Protein AF-A0A166BMV8-F1 (afdb_monomer_lite)

Structure (mmCIF, N/CA/C/O backbone):
data_AF-A0A166BMV8-F1
#
_entry.id   AF-A0A166BMV8-F1
#
loop_
_atom_site.group_PDB
_atom_site.id
_atom_site.type_symbol
_atom_site.label_atom_id
_atom_site.label_alt_id
_atom_site.label_comp_id
_atom_site.label_asym_id
_atom_site.label_entity_id
_atom_site.label_seq_id
_atom_site.pdbx_PDB_ins_code
_atom_site.Cartn_x
_atom_site.Cartn_y
_atom_site.Cartn_z
_atom_site.occupancy
_atom_site.B_iso_or_equiv
_atom_site.auth_seq_id
_atom_site.auth_comp_id
_atom_site.auth_asym_id
_atom_site.auth_atom_id
_atom_site.pdbx_PDB_model_num
ATOM 1 N N . MET A 1 1 ? -10.922 -37.537 -63.230 1.00 33.59 1 MET A N 1
ATOM 2 C CA . MET A 1 1 ? -10.331 -37.965 -64.527 1.00 33.59 1 MET A CA 1
ATOM 3 C C . MET A 1 1 ? -8.833 -38.226 -64.284 1.00 33.59 1 MET A C 1
ATOM 5 O O . MET A 1 1 ? -8.334 -37.637 -63.338 1.00 33.59 1 MET A O 1
ATOM 9 N N . ARG A 1 2 ? -8.114 -39.214 -64.862 1.00 25.78 2 ARG A N 1
ATOM 10 C CA . ARG A 1 2 ? -7.858 -39.573 -66.290 1.00 25.78 2 ARG A CA 1
ATOM 11 C C . ARG A 1 2 ? -7.294 -38.384 -67.096 1.00 25.78 2 ARG A C 1
ATOM 13 O O . ARG A 1 2 ? -7.907 -37.334 -66.989 1.00 25.78 2 ARG A O 1
ATOM 20 N N . LEU A 1 3 ? -6.269 -38.433 -67.962 1.00 26.28 3 LEU A N 1
ATOM 21 C CA . LEU A 1 3 ? -5.113 -39.301 -68.355 1.00 26.28 3 LEU A CA 1
ATOM 22 C C . LEU A 1 3 ? -4.194 -38.358 -69.213 1.00 26.28 3 LEU A C 1
ATOM 24 O O . LEU A 1 3 ? -4.716 -37.343 -69.665 1.00 26.28 3 LEU A O 1
ATOM 28 N N . LEU A 1 4 ? -2.898 -38.510 -69.539 1.00 30.25 4 LEU A N 1
ATOM 29 C CA . LEU A 1 4 ? -1.806 -39.523 -69.521 1.00 30.25 4 LEU A CA 1
ATOM 30 C C . LEU A 1 4 ? -0.507 -38.844 -68.952 1.00 30.25 4 LEU A C 1
ATOM 32 O O . LEU A 1 4 ? -0.622 -37.764 -68.386 1.00 30.25 4 LEU A O 1
ATOM 36 N N . LEU A 1 5 ? 0.750 -39.267 -69.198 1.00 28.97 5 LEU A N 1
ATOM 37 C CA . LEU A 1 5 ? 1.568 -40.465 -68.860 1.00 28.97 5 LEU A CA 1
ATOM 38 C C . LEU A 1 5 ? 3.036 -40.207 -69.372 1.00 28.97 5 LEU A C 1
ATOM 40 O O . LEU A 1 5 ? 3.228 -39.391 -70.268 1.00 28.97 5 LEU A O 1
ATOM 44 N N . LEU A 1 6 ? 4.043 -40.864 -68.768 1.00 26.28 6 LEU A N 1
ATOM 45 C CA . LEU A 1 6 ? 5.533 -40.810 -68.966 1.00 26.28 6 LEU A CA 1
ATOM 46 C C . LEU A 1 6 ? 6.032 -41.568 -70.246 1.00 26.28 6 LEU A C 1
ATOM 48 O O . LEU A 1 6 ? 5.119 -42.072 -70.907 1.00 26.28 6 LEU A O 1
ATOM 52 N N . PRO A 1 7 ? 7.350 -41.730 -70.647 1.00 43.12 7 PRO A N 1
ATOM 53 C CA . PRO A 1 7 ? 8.683 -41.833 -69.933 1.00 43.12 7 PRO A CA 1
ATOM 54 C C . PRO A 1 7 ? 9.876 -40.987 -70.534 1.00 43.12 7 PRO A C 1
ATOM 56 O O . PRO A 1 7 ? 9.651 -40.303 -71.522 1.00 43.12 7 PRO A O 1
ATOM 59 N N . VAL A 1 8 ? 11.118 -40.801 -69.997 1.00 28.98 8 VAL A N 1
ATOM 60 C CA . VAL A 1 8 ? 12.217 -41.619 -69.345 1.00 28.98 8 VAL A CA 1
ATOM 61 C C . VAL A 1 8 ? 13.062 -42.447 -70.368 1.00 28.98 8 VAL A C 1
ATOM 63 O O . VAL A 1 8 ? 12.437 -43.055 -71.226 1.00 28.98 8 VAL A O 1
ATOM 66 N N . SER A 1 9 ? 14.422 -42.535 -70.420 1.00 28.95 9 SER A N 1
ATOM 67 C CA . SER A 1 9 ? 15.600 -42.268 -69.517 1.00 28.95 9 SER A CA 1
ATOM 68 C C . SER A 1 9 ? 16.889 -41.744 -70.251 1.00 28.95 9 SER A C 1
ATOM 70 O O . SER A 1 9 ? 17.015 -41.983 -71.443 1.00 28.95 9 SER A O 1
ATOM 72 N N . ILE A 1 10 ? 17.809 -40.941 -69.659 1.00 28.19 10 ILE A N 1
ATOM 73 C CA . ILE A 1 10 ? 19.121 -41.243 -68.966 1.00 28.19 10 ILE A CA 1
ATOM 74 C C . ILE A 1 10 ? 20.158 -42.146 -69.713 1.00 28.19 10 ILE A C 1
ATOM 76 O O . ILE A 1 10 ? 19.808 -43.298 -69.944 1.00 28.19 10 ILE A O 1
ATOM 80 N N . LEU A 1 11 ? 21.421 -41.685 -69.965 1.00 26.16 11 LEU A N 1
ATOM 81 C CA . LEU A 1 11 ? 22.757 -42.216 -69.484 1.00 26.16 11 LEU A CA 1
ATOM 82 C C . LEU A 1 11 ? 24.031 -41.817 -70.312 1.00 26.16 11 LEU A C 1
ATOM 84 O O . LEU A 1 11 ? 23.930 -41.582 -71.508 1.00 26.16 11 LEU A O 1
ATOM 88 N N . SER A 1 12 ? 25.226 -41.885 -69.670 1.00 27.81 12 SER A N 1
ATOM 89 C CA . SER A 1 12 ? 26.635 -41.971 -70.207 1.00 27.81 12 SER A CA 1
ATOM 90 C C . SER A 1 12 ? 27.177 -40.847 -71.136 1.00 27.81 12 SER A C 1
ATOM 92 O O . SER A 1 12 ? 26.515 -40.472 -72.088 1.00 27.81 12 SER A O 1
ATOM 94 N N . LEU A 1 13 ? 28.321 -40.167 -70.904 1.00 27.73 13 LEU A N 1
ATOM 95 C CA . LEU A 1 13 ? 29.750 -40.535 -70.658 1.00 27.73 13 LEU A CA 1
ATOM 96 C C . LEU A 1 13 ? 30.636 -40.677 -71.933 1.00 27.73 13 LEU A C 1
ATOM 98 O O . LEU A 1 13 ? 30.649 -41.729 -72.558 1.00 27.73 13 LEU A O 1
ATOM 102 N N . ILE A 1 14 ? 31.378 -39.601 -72.275 1.00 29.97 14 ILE A N 1
ATOM 103 C CA . ILE A 1 14 ? 32.872 -39.464 -72.336 1.00 29.97 14 ILE A CA 1
ATOM 104 C C . ILE A 1 14 ? 33.690 -40.750 -72.674 1.00 29.97 14 ILE A C 1
ATOM 106 O O . ILE A 1 14 ? 33.443 -41.739 -71.985 1.00 29.97 14 ILE A O 1
ATOM 110 N N . PRO A 1 15 ? 34.733 -40.769 -73.571 1.00 43.91 15 PRO A N 1
ATOM 111 C CA . PRO A 1 15 ? 35.669 -39.670 -73.946 1.00 43.91 15 PRO A CA 1
ATOM 112 C C . PRO A 1 15 ? 36.166 -39.577 -75.438 1.00 43.91 15 PRO A C 1
ATOM 114 O O . PRO A 1 15 ? 35.838 -40.402 -76.279 1.00 43.91 15 PRO A O 1
ATOM 117 N N . CYS A 1 16 ? 37.105 -38.636 -75.684 1.00 25.52 16 CYS A N 1
ATOM 118 C CA . CYS A 1 16 ? 38.337 -38.767 -76.517 1.00 25.52 16 CYS A CA 1
ATOM 119 C C . CYS A 1 16 ? 38.308 -38.871 -78.069 1.00 25.52 16 CYS A C 1
ATOM 121 O O . CYS A 1 16 ? 38.026 -39.936 -78.604 1.00 25.52 16 CYS A O 1
ATOM 123 N N . ILE A 1 17 ? 38.849 -37.858 -78.784 1.00 28.33 17 ILE A N 1
ATOM 124 C CA . ILE A 1 17 ? 40.241 -37.794 -79.342 1.00 28.33 17 ILE A CA 1
ATOM 125 C C . ILE A 1 17 ? 40.420 -36.624 -80.342 1.00 28.33 17 ILE A C 1
ATOM 127 O O . ILE A 1 17 ? 39.472 -36.194 -80.991 1.00 28.33 17 ILE A O 1
ATOM 131 N N . LEU A 1 18 ? 41.649 -36.095 -80.454 1.00 30.55 18 LEU A N 1
ATOM 132 C CA . LEU A 1 18 ? 42.029 -35.046 -81.412 1.00 30.55 18 LEU A CA 1
ATOM 133 C C . LEU A 1 18 ? 42.180 -35.576 -82.849 1.00 30.55 18 LEU A C 1
ATOM 135 O O . LEU A 1 18 ? 42.832 -36.599 -83.050 1.00 30.55 18 LEU A O 1
ATOM 139 N N . ALA A 1 19 ? 41.777 -34.778 -83.842 1.00 28.64 19 ALA A N 1
ATOM 140 C CA . ALA A 1 19 ? 42.513 -34.657 -85.105 1.00 28.64 19 ALA A CA 1
ATOM 141 C C . ALA A 1 19 ? 42.245 -33.301 -85.781 1.00 28.64 19 ALA A C 1
ATOM 143 O O . ALA A 1 19 ? 41.106 -32.888 -85.977 1.00 28.64 19 ALA A O 1
ATOM 144 N N . SER A 1 20 ? 43.328 -32.619 -86.135 1.00 32.09 20 SER A N 1
ATOM 145 C CA . SER A 1 20 ? 43.375 -31.384 -86.912 1.00 32.09 20 SER A CA 1
ATOM 146 C C . SER A 1 20 ? 43.029 -31.587 -88.393 1.00 32.09 20 SER A C 1
ATOM 148 O O . SER A 1 20 ? 43.337 -32.632 -88.962 1.00 32.09 20 SER A O 1
ATOM 150 N N . GLN A 1 21 ? 42.563 -30.521 -89.056 1.00 31.30 21 GLN A N 1
ATOM 151 C CA . GLN A 1 21 ? 43.254 -29.995 -90.244 1.00 31.30 21 GLN A CA 1
ATOM 152 C C . GLN A 1 21 ? 42.850 -28.547 -90.568 1.00 31.30 21 GLN A C 1
ATOM 154 O O . GLN A 1 21 ? 41.776 -28.084 -90.192 1.00 31.30 21 GLN A O 1
ATOM 159 N N . SER A 1 22 ? 43.775 -27.825 -91.203 1.00 32.88 22 SER A N 1
ATOM 160 C CA . SER A 1 22 ? 43.698 -26.385 -91.492 1.00 32.88 22 SER A CA 1
ATOM 161 C C . SER A 1 22 ? 42.971 -26.086 -92.813 1.00 32.88 22 SER A C 1
ATOM 163 O O . SER A 1 22 ? 42.608 -27.001 -93.553 1.00 32.88 22 SER A O 1
ATOM 165 N N . PRO A 1 23 ? 42.880 -24.800 -93.188 1.00 33.00 23 PRO A N 1
ATOM 166 C CA . PRO A 1 23 ? 43.675 -24.408 -94.358 1.00 33.00 23 PRO A CA 1
ATOM 167 C C . PRO A 1 23 ? 44.549 -23.157 -94.136 1.00 33.00 23 PRO A C 1
ATOM 169 O O . PRO A 1 23 ? 44.148 -22.196 -93.487 1.00 33.00 23 PRO A O 1
ATOM 172 N N . LEU A 1 24 ? 45.748 -23.163 -94.733 1.00 28.77 24 LEU A N 1
ATOM 173 C CA . LEU A 1 24 ? 46.443 -21.937 -95.165 1.00 28.77 24 LEU A CA 1
ATOM 174 C C . LEU A 1 24 ? 45.753 -21.455 -96.469 1.00 28.77 24 LEU A C 1
ATOM 176 O O . LEU A 1 24 ? 45.050 -22.241 -97.096 1.00 28.77 24 LEU A O 1
ATOM 180 N N . THR A 1 25 ? 45.853 -20.222 -96.967 1.00 29.48 25 THR A N 1
ATOM 181 C CA . THR A 1 25 ? 46.980 -19.267 -97.084 1.00 29.48 25 THR A CA 1
ATOM 182 C C . THR A 1 25 ? 46.444 -17.812 -97.046 1.00 29.48 25 THR A C 1
ATOM 184 O O . THR A 1 25 ? 45.235 -17.628 -97.082 1.00 29.48 25 THR A O 1
ATOM 187 N N . SER A 1 26 ? 47.222 -16.722 -97.007 1.00 29.50 26 SER A N 1
ATOM 188 C CA . SER A 1 26 ? 48.621 -16.504 -97.426 1.00 29.50 26 SER A CA 1
ATOM 189 C C . SER A 1 26 ? 49.294 -15.336 -96.692 1.00 29.50 26 SER A C 1
ATOM 191 O O . SER A 1 26 ? 48.673 -14.292 -96.510 1.00 29.50 26 SER A O 1
ATOM 193 N N . ASN A 1 27 ? 50.596 -15.451 -96.411 1.00 31.47 27 ASN A N 1
ATOM 194 C CA . ASN A 1 27 ? 51.418 -14.304 -96.013 1.00 31.47 27 ASN A CA 1
ATOM 195 C C . ASN A 1 27 ? 51.733 -13.403 -97.218 1.00 31.47 27 ASN A C 1
ATOM 197 O O . ASN A 1 27 ? 52.262 -13.884 -98.220 1.00 31.47 27 ASN A O 1
ATOM 201 N N . ALA A 1 28 ? 51.536 -12.095 -97.061 1.00 29.58 28 ALA A N 1
ATOM 202 C CA . ALA A 1 28 ? 52.223 -11.061 -97.830 1.00 29.58 28 ALA A CA 1
ATOM 203 C C . ALA A 1 28 ? 52.937 -10.155 -96.820 1.00 29.58 28 ALA A C 1
ATOM 205 O O . ALA A 1 28 ? 52.291 -9.538 -95.977 1.00 29.58 28 ALA A O 1
ATOM 206 N N . ASN A 1 29 ? 54.270 -10.154 -96.839 1.00 33.47 29 ASN A N 1
ATOM 207 C CA . ASN A 1 29 ? 55.084 -9.553 -95.784 1.00 33.47 29 ASN A CA 1
ATOM 208 C C . ASN A 1 29 ? 55.694 -8.218 -96.240 1.00 33.47 29 ASN A C 1
ATOM 210 O O . ASN A 1 29 ? 56.023 -8.069 -97.412 1.00 33.47 29 ASN A O 1
ATOM 214 N N . ALA A 1 30 ? 55.919 -7.320 -95.279 1.00 32.22 30 ALA A N 1
ATOM 215 C CA . ALA A 1 30 ? 56.697 -6.081 -95.389 1.00 32.22 30 ALA A CA 1
ATOM 216 C C . ALA A 1 30 ? 56.261 -5.023 -96.433 1.00 32.22 30 ALA A C 1
ATOM 218 O O . ALA A 1 30 ? 56.589 -5.085 -97.614 1.00 32.22 30 ALA A O 1
ATOM 219 N N . ASN A 1 31 ? 55.746 -3.903 -95.923 1.00 29.56 31 ASN A N 1
ATOM 220 C CA . ASN A 1 31 ? 56.514 -2.656 -95.990 1.00 29.56 31 ASN A CA 1
ATOM 221 C C . ASN A 1 31 ? 56.218 -1.789 -94.760 1.00 29.56 31 ASN A C 1
ATOM 223 O O . ASN A 1 31 ? 55.105 -1.798 -94.240 1.00 29.56 31 ASN A O 1
ATOM 227 N N . ALA A 1 32 ? 57.233 -1.092 -94.251 1.00 32.38 32 ALA A N 1
ATOM 228 C CA . ALA A 1 32 ? 57.139 -0.398 -92.971 1.00 32.38 32 ALA A CA 1
ATOM 229 C C . ALA A 1 32 ? 56.536 1.006 -93.111 1.00 32.38 32 ALA A C 1
ATOM 231 O O . ALA A 1 32 ? 57.029 1.817 -93.892 1.00 32.38 32 ALA A O 1
ATOM 232 N N . HIS A 1 33 ? 55.554 1.316 -92.265 1.00 31.53 33 HIS A N 1
ATOM 233 C CA . HIS A 1 33 ? 55.336 2.649 -91.699 1.00 31.53 33 HIS A CA 1
ATOM 234 C C . HIS A 1 33 ? 55.099 2.456 -90.199 1.00 31.53 33 HIS A C 1
ATOM 236 O O . HIS A 1 33 ? 54.015 2.064 -89.776 1.00 31.53 33 HIS A O 1
ATOM 242 N N . SER A 1 34 ? 56.134 2.681 -89.391 1.00 42.94 34 SER A N 1
ATOM 243 C CA . SER A 1 34 ? 56.060 2.588 -87.932 1.00 42.94 34 SER A CA 1
ATOM 244 C C . SER A 1 34 ? 55.366 3.825 -87.359 1.00 42.94 34 SER A C 1
ATOM 246 O O . SER A 1 34 ? 56.018 4.723 -86.824 1.00 42.94 34 SER A O 1
ATOM 248 N N . GLN A 1 35 ? 54.043 3.892 -87.506 1.00 42.56 35 GLN A N 1
ATOM 249 C CA . GLN A 1 35 ? 53.227 4.838 -86.754 1.00 42.56 35 GLN A CA 1
ATOM 250 C C . GLN A 1 35 ? 53.188 4.383 -85.295 1.00 42.56 35 GLN A C 1
ATOM 252 O O . GLN A 1 35 ? 52.690 3.307 -84.972 1.00 42.56 35 GLN A O 1
ATOM 257 N N . SER A 1 36 ? 53.772 5.197 -84.423 1.00 53.53 36 SER A N 1
ATOM 258 C CA . SER A 1 36 ? 53.782 4.999 -82.980 1.00 53.53 36 SER A CA 1
ATOM 259 C C . SER A 1 36 ? 52.387 5.302 -82.423 1.00 53.53 36 SER A C 1
ATOM 261 O O . SER A 1 36 ? 52.094 6.455 -82.108 1.00 53.53 36 SER A O 1
ATOM 263 N N . THR A 1 37 ? 51.521 4.289 -82.357 1.00 70.81 37 THR A N 1
ATOM 264 C CA . THR A 1 37 ? 50.141 4.422 -81.868 1.00 70.81 37 THR A CA 1
ATOM 265 C C . THR A 1 37 ? 50.124 4.968 -80.444 1.00 70.81 37 THR A C 1
ATOM 267 O O . THR A 1 37 ? 50.720 4.385 -79.537 1.00 70.81 37 THR A O 1
ATOM 270 N N . THR A 1 38 ? 49.450 6.097 -80.239 1.00 83.19 38 THR A N 1
ATOM 271 C CA . THR A 1 38 ? 49.229 6.652 -78.901 1.00 83.19 38 THR A CA 1
ATOM 272 C C . THR A 1 38 ? 48.099 5.911 -78.186 1.00 83.19 38 THR A C 1
ATOM 274 O O . THR A 1 38 ? 47.319 5.189 -78.810 1.00 83.19 38 THR A O 1
ATOM 277 N N . LEU A 1 39 ? 47.961 6.139 -76.879 1.00 83.50 39 LEU A N 1
ATOM 278 C CA . LEU A 1 39 ? 46.816 5.681 -76.084 1.00 83.50 39 LEU A CA 1
ATOM 279 C C . LEU A 1 39 ? 45.464 6.019 -76.740 1.00 83.50 39 LEU A C 1
ATOM 281 O O . LEU A 1 39 ? 44.559 5.190 -76.745 1.00 83.50 39 LEU A O 1
ATOM 285 N N . VAL A 1 40 ? 45.321 7.215 -77.321 1.00 84.19 40 VAL A N 1
ATOM 286 C CA . VAL A 1 40 ? 44.057 7.654 -77.939 1.00 84.19 40 VAL A CA 1
ATOM 287 C C . VAL A 1 40 ? 43.830 6.981 -79.296 1.00 84.19 40 VAL A C 1
ATOM 289 O O . VAL A 1 40 ? 42.694 6.613 -79.595 1.00 84.19 40 VAL A O 1
ATOM 292 N N . ASP A 1 41 ? 44.884 6.737 -80.080 1.00 83.56 41 ASP A N 1
ATOM 293 C CA . ASP A 1 41 ? 44.785 5.965 -81.330 1.00 83.56 41 ASP A CA 1
ATOM 294 C C . ASP A 1 41 ? 44.411 4.502 -81.043 1.00 83.56 41 ASP A C 1
ATOM 296 O O . ASP A 1 41 ? 43.558 3.931 -81.718 1.00 83.56 41 ASP A O 1
ATOM 300 N N . ALA A 1 42 ? 45.013 3.912 -80.004 1.00 83.94 42 ALA A N 1
ATOM 301 C CA . ALA A 1 42 ? 44.770 2.536 -79.582 1.00 83.94 42 ALA A CA 1
ATOM 302 C C . ALA A 1 42 ? 43.341 2.324 -79.053 1.00 83.94 42 ALA A C 1
ATOM 304 O O . ALA A 1 42 ? 42.709 1.335 -79.414 1.00 83.94 42 ALA A O 1
ATOM 305 N N . LEU A 1 43 ? 42.799 3.267 -78.267 1.00 85.81 43 LEU A N 1
ATOM 306 C CA . LEU A 1 43 ? 41.378 3.258 -77.892 1.00 85.81 43 LEU A CA 1
ATOM 307 C C . LEU A 1 43 ? 40.472 3.406 -79.124 1.00 85.81 43 LEU A C 1
ATOM 309 O O . LEU A 1 43 ? 39.474 2.705 -79.235 1.00 85.81 43 LEU A O 1
ATOM 313 N N . SER A 1 44 ? 40.816 4.304 -80.054 1.00 84.94 44 SER A N 1
ATOM 314 C CA . SER A 1 44 ? 39.989 4.604 -81.238 1.00 84.94 44 SER A CA 1
ATOM 315 C C . SER A 1 44 ? 39.979 3.487 -82.290 1.00 84.94 44 SER A C 1
ATOM 317 O O . SER A 1 44 ? 39.117 3.486 -83.167 1.00 84.94 44 SER A O 1
ATOM 319 N N . ALA A 1 45 ? 40.925 2.548 -82.218 1.00 85.38 45 ALA A N 1
ATOM 320 C CA . ALA A 1 45 ? 41.006 1.382 -83.095 1.00 85.38 45 ALA A CA 1
ATOM 321 C C . ALA A 1 45 ? 40.134 0.194 -82.636 1.00 85.38 45 ALA A C 1
ATOM 323 O O . ALA A 1 45 ? 39.923 -0.736 -83.415 1.00 85.38 45 ALA A O 1
ATOM 324 N N . ASP A 1 46 ? 39.637 0.209 -81.395 1.00 85.56 46 ASP A N 1
ATOM 325 C CA . ASP A 1 46 ? 38.870 -0.880 -80.782 1.00 85.56 46 ASP A CA 1
ATOM 326 C C . ASP A 1 46 ? 37.413 -0.426 -80.531 1.00 85.56 46 ASP A C 1
ATOM 328 O O . ASP A 1 46 ? 37.185 0.557 -79.818 1.00 85.56 46 ASP A O 1
ATOM 332 N N . PRO A 1 47 ? 36.400 -1.104 -81.111 1.00 86.38 47 PRO A N 1
ATOM 333 C CA . PRO A 1 47 ? 35.005 -0.675 -81.006 1.00 86.38 47 PRO A CA 1
ATOM 334 C C . PRO A 1 47 ? 34.458 -0.711 -79.572 1.00 86.38 47 PRO A C 1
ATOM 336 O O . PRO A 1 47 ? 33.487 -0.011 -79.282 1.00 86.38 47 PRO A O 1
ATOM 339 N N . ASP A 1 48 ? 35.075 -1.465 -78.657 1.00 86.31 48 ASP A N 1
ATOM 340 C CA . ASP A 1 48 ? 34.553 -1.653 -77.301 1.00 86.31 48 ASP A CA 1
ATOM 341 C C . ASP A 1 48 ? 34.858 -0.478 -76.352 1.00 86.31 48 ASP A C 1
ATOM 343 O O . ASP A 1 48 ? 34.474 -0.537 -75.185 1.00 86.31 48 ASP A O 1
ATOM 347 N N . TYR A 1 49 ? 35.510 0.595 -76.825 1.00 89.00 49 TYR A N 1
ATOM 348 C CA . TYR A 1 49 ? 35.784 1.812 -76.040 1.00 89.00 49 TYR A CA 1
ATOM 349 C C . TYR A 1 49 ? 35.076 3.077 -76.557 1.00 89.00 49 TYR A C 1
ATOM 351 O O . TYR A 1 49 ? 35.346 4.177 -76.069 1.00 89.00 49 TYR A O 1
ATOM 359 N N . THR A 1 50 ? 34.148 2.972 -77.514 1.00 88.38 50 THR A N 1
ATOM 360 C CA . THR A 1 50 ? 33.450 4.140 -78.093 1.00 88.38 50 THR A CA 1
ATOM 361 C C . THR A 1 50 ? 32.763 5.032 -77.052 1.00 88.38 50 THR A C 1
ATOM 363 O O . THR A 1 50 ? 32.811 6.258 -77.168 1.00 88.38 50 THR A O 1
ATOM 366 N N . SER A 1 51 ? 32.166 4.446 -76.009 1.00 86.38 51 SER A N 1
ATOM 367 C CA . SER A 1 51 ? 31.524 5.201 -74.922 1.00 86.38 51 SER A CA 1
ATOM 368 C C . SER A 1 51 ? 32.549 5.902 -74.024 1.00 86.38 51 SER A C 1
ATOM 370 O O . SER A 1 51 ? 32.348 7.054 -73.640 1.00 86.38 51 SER A O 1
ATOM 372 N N . LEU A 1 52 ? 33.688 5.255 -73.751 1.00 88.00 52 LEU A N 1
ATOM 373 C CA . LEU A 1 52 ? 34.795 5.848 -72.997 1.00 88.00 52 LEU A CA 1
ATOM 374 C C . LEU A 1 52 ? 35.414 7.038 -73.748 1.00 88.00 52 LEU A C 1
ATOM 376 O O . LEU A 1 52 ? 35.713 8.064 -73.141 1.00 88.00 52 LEU A O 1
ATOM 380 N N . ILE A 1 53 ? 35.548 6.946 -75.075 1.00 88.06 53 ILE A N 1
ATOM 381 C CA . ILE A 1 53 ? 36.059 8.041 -75.913 1.00 88.06 53 ILE A CA 1
ATOM 382 C C . ILE A 1 53 ? 35.130 9.263 -75.852 1.00 88.06 53 ILE A C 1
ATOM 384 O O . ILE A 1 53 ? 35.627 10.376 -75.665 1.00 88.06 53 ILE A O 1
ATOM 388 N N . LYS A 1 54 ? 33.800 9.083 -75.926 1.00 86.06 54 LYS A N 1
ATOM 389 C CA . LYS A 1 54 ? 32.834 10.186 -75.732 1.00 86.06 54 LYS A CA 1
ATOM 390 C C . LYS A 1 54 ? 33.015 10.876 -74.373 1.00 86.06 54 LYS A C 1
ATOM 392 O O . LYS A 1 54 ? 33.040 12.105 -74.300 1.00 86.06 54 LYS A O 1
ATOM 397 N N . LEU A 1 55 ? 33.202 10.104 -73.302 1.00 86.56 55 LEU A N 1
ATOM 398 C CA . LEU A 1 55 ? 33.413 10.635 -71.951 1.00 86.56 55 LEU A CA 1
ATOM 399 C C . LEU A 1 55 ? 34.758 11.373 -71.814 1.00 86.56 55 LEU A C 1
ATOM 401 O O . LEU A 1 55 ? 34.799 12.475 -71.270 1.00 86.56 55 LEU A O 1
ATOM 405 N N . LEU A 1 56 ? 35.845 10.838 -72.383 1.00 86.12 56 LEU A N 1
ATOM 406 C CA . LEU A 1 56 ? 37.163 11.491 -72.425 1.00 86.12 56 LEU A CA 1
ATOM 407 C C . LEU A 1 56 ? 37.158 12.789 -73.254 1.00 86.12 56 LEU A C 1
ATOM 409 O O . LEU A 1 56 ? 37.858 13.745 -72.904 1.00 86.12 56 LEU A O 1
ATOM 413 N N . GLN A 1 57 ? 36.357 12.851 -74.325 1.00 84.19 57 GLN A N 1
ATOM 414 C CA . GLN A 1 57 ? 36.090 14.083 -75.076 1.00 84.19 57 GLN A CA 1
ATOM 415 C C . GLN A 1 57 ? 35.334 15.099 -74.207 1.00 84.19 57 GLN A C 1
ATOM 417 O O . GLN A 1 57 ? 35.781 16.241 -74.078 1.00 84.19 57 GLN A O 1
ATOM 422 N N . ARG A 1 58 ? 34.239 14.681 -73.553 1.00 81.88 58 ARG A N 1
ATOM 423 C CA . ARG A 1 58 ? 33.406 15.541 -72.693 1.00 81.88 58 ARG A CA 1
ATOM 424 C C . ARG A 1 58 ? 34.184 16.117 -71.505 1.00 81.88 58 ARG A C 1
ATOM 426 O O . ARG A 1 58 ? 34.112 17.318 -71.256 1.00 81.88 58 ARG A O 1
ATOM 433 N N . ALA A 1 59 ? 34.986 15.291 -70.833 1.00 78.38 59 ALA A N 1
ATOM 434 C CA . ALA A 1 59 ? 35.862 15.688 -69.729 1.00 78.38 59 ALA A CA 1
ATOM 435 C C . ALA A 1 59 ? 37.110 16.485 -70.170 1.00 78.38 59 ALA A C 1
ATOM 437 O O . ALA A 1 59 ? 37.860 16.956 -69.314 1.00 78.38 59 ALA A O 1
ATOM 438 N N . ARG A 1 60 ? 37.335 16.651 -71.487 1.00 80.44 60 ARG A N 1
ATOM 439 C CA . ARG A 1 60 ? 38.497 17.318 -72.113 1.00 80.44 60 ARG A CA 1
ATOM 440 C C . ARG A 1 60 ? 39.860 16.694 -71.754 1.00 80.44 60 ARG A C 1
ATOM 442 O O . ARG A 1 60 ? 40.857 17.407 -71.665 1.00 80.44 60 ARG A O 1
ATOM 449 N N . LEU A 1 61 ? 39.919 15.367 -71.597 1.00 81.56 61 LEU A N 1
ATOM 450 C CA . LEU A 1 61 ? 41.119 14.625 -71.167 1.00 81.56 61 LEU A CA 1
ATOM 451 C C . LEU A 1 61 ? 42.031 14.122 -72.301 1.00 81.56 61 LEU A C 1
ATOM 453 O O . LEU A 1 61 ? 43.178 13.760 -72.043 1.00 81.56 61 LEU A O 1
ATOM 457 N N . ILE A 1 62 ? 41.586 14.135 -73.562 1.00 81.50 62 ILE A N 1
ATOM 458 C CA . ILE A 1 62 ? 42.427 13.739 -74.715 1.00 81.50 62 ILE A CA 1
ATOM 459 C C . ILE A 1 62 ? 43.768 14.514 -74.783 1.00 81.50 62 ILE A C 1
ATOM 461 O O . ILE A 1 62 ? 44.808 13.875 -74.967 1.00 81.50 62 ILE A O 1
ATOM 465 N N . PRO A 1 63 ? 43.818 15.849 -74.569 1.00 79.06 63 PRO A N 1
ATOM 466 C CA . PRO A 1 63 ? 45.081 16.589 -74.495 1.00 79.06 63 PRO A CA 1
ATOM 467 C C . PRO A 1 63 ? 45.988 16.182 -73.326 1.00 79.06 63 PRO A C 1
ATOM 469 O O . PRO A 1 63 ? 47.190 16.428 -73.400 1.00 79.06 63 PRO A O 1
ATOM 472 N N . THR A 1 64 ? 45.442 15.584 -72.261 1.00 76.31 64 THR A N 1
ATOM 473 C CA . THR A 1 64 ? 46.215 15.022 -71.144 1.00 76.31 64 THR A CA 1
ATOM 474 C C . THR A 1 64 ? 46.856 13.712 -71.562 1.00 76.31 64 THR A C 1
ATOM 476 O O . THR A 1 64 ? 48.074 13.592 -71.491 1.00 76.31 64 THR A O 1
ATOM 479 N N . LEU A 1 65 ? 46.056 12.762 -72.062 1.00 81.12 65 LEU A N 1
ATOM 480 C CA . LEU A 1 65 ? 46.528 11.437 -72.474 1.00 81.12 65 LEU A CA 1
ATOM 481 C C . LEU A 1 65 ? 47.682 11.546 -73.477 1.00 81.12 65 LEU A C 1
ATOM 483 O O . LEU A 1 65 ? 48.711 10.909 -73.290 1.00 81.12 65 LEU A O 1
ATOM 487 N N . ASN A 1 66 ? 47.573 12.444 -74.460 1.00 82.12 66 ASN A N 1
ATOM 488 C CA . ASN A 1 66 ? 48.609 12.667 -75.477 1.00 82.12 66 ASN A CA 1
ATOM 489 C C . ASN A 1 66 ? 49.849 13.446 -74.978 1.00 82.12 66 ASN A C 1
ATOM 491 O O . ASN A 1 66 ? 50.778 13.668 -75.752 1.00 82.12 66 ASN A O 1
ATOM 495 N N . ARG A 1 67 ? 49.875 13.889 -73.712 1.00 78.81 67 ARG A N 1
ATOM 496 C CA . ARG A 1 67 ? 51.022 14.557 -73.060 1.00 78.81 67 ARG A CA 1
ATOM 497 C C . ARG A 1 67 ? 51.666 13.728 -71.947 1.00 78.81 67 ARG A C 1
ATOM 499 O O . ARG A 1 67 ? 52.775 14.059 -71.531 1.00 78.81 67 ARG A O 1
ATOM 506 N N . LEU A 1 68 ? 50.989 12.697 -71.440 1.00 78.38 68 LEU A N 1
ATOM 507 C CA . LEU A 1 68 ? 51.551 11.787 -70.444 1.00 78.38 68 LEU A CA 1
ATOM 508 C C . LEU A 1 68 ? 52.549 10.843 -71.126 1.00 78.38 68 LEU A C 1
ATOM 510 O O . LEU A 1 68 ? 52.172 10.048 -71.984 1.00 78.38 68 LEU A O 1
ATOM 514 N N . ASN A 1 69 ? 53.820 10.923 -70.728 1.00 76.62 69 ASN A N 1
ATOM 515 C CA . ASN A 1 69 ? 54.884 10.056 -71.232 1.00 76.62 69 ASN A CA 1
ATOM 516 C C . ASN A 1 69 ? 54.993 8.796 -70.366 1.00 76.62 69 ASN A C 1
ATOM 518 O O . ASN A 1 69 ? 55.699 8.795 -69.362 1.00 76.62 69 ASN A O 1
ATOM 522 N N . GLY A 1 70 ? 54.310 7.727 -70.778 1.00 78.75 70 GLY A N 1
ATOM 523 C CA . GLY A 1 70 ? 54.337 6.434 -70.098 1.00 78.75 70 GLY A CA 1
ATOM 524 C C . GLY A 1 70 ? 53.332 6.355 -68.953 1.00 78.75 70 GLY A C 1
ATOM 525 O O . GLY A 1 70 ? 53.727 6.176 -67.812 1.00 78.75 70 GLY A O 1
ATOM 526 N N . SER A 1 71 ? 52.038 6.480 -69.250 1.00 86.25 71 SER A N 1
ATOM 527 C CA . SER A 1 71 ? 50.951 6.304 -68.267 1.00 86.25 71 SER A CA 1
ATOM 528 C C . SER A 1 71 ? 50.325 4.902 -68.324 1.00 86.25 71 SER A C 1
ATOM 530 O O . SER A 1 71 ? 50.539 4.166 -69.284 1.00 86.25 71 SER A O 1
ATOM 532 N N . THR A 1 72 ? 49.542 4.519 -67.313 1.00 88.88 72 THR A N 1
ATOM 533 C CA . THR A 1 72 ? 48.677 3.323 -67.367 1.00 88.88 72 THR A CA 1
ATOM 534 C C . THR A 1 72 ? 47.218 3.761 -67.321 1.00 88.88 72 THR A C 1
ATOM 536 O O . THR A 1 72 ? 46.854 4.538 -66.441 1.00 88.88 72 THR A O 1
ATOM 539 N N . LEU A 1 73 ? 46.387 3.258 -68.235 1.00 89.31 73 LEU A N 1
ATOM 540 C CA . LEU A 1 73 ? 44.941 3.476 -68.263 1.00 89.31 73 LEU A CA 1
ATOM 541 C C . LEU A 1 73 ? 44.197 2.152 -68.059 1.00 89.31 73 LEU A C 1
ATOM 543 O O . LEU A 1 73 ? 44.327 1.224 -68.860 1.00 89.31 73 LEU A O 1
ATOM 547 N N . PHE A 1 74 ? 43.358 2.104 -67.028 1.00 90.31 74 PHE A N 1
ATOM 548 C CA . PHE A 1 74 ? 42.341 1.073 -66.858 1.00 90.31 74 PHE A CA 1
ATOM 549 C C . PHE A 1 74 ? 41.076 1.518 -67.607 1.00 90.31 74 PHE A C 1
ATOM 551 O O . PHE A 1 74 ? 40.323 2.361 -67.131 1.00 90.31 74 PHE A O 1
ATOM 558 N N . ALA A 1 75 ? 40.876 1.018 -68.825 1.00 90.06 75 ALA A N 1
ATOM 559 C CA . ALA A 1 75 ? 39.817 1.451 -69.732 1.00 90.06 75 ALA A CA 1
ATOM 560 C C . ALA A 1 75 ? 38.551 0.587 -69.557 1.00 90.06 75 ALA A C 1
ATOM 562 O O . ALA A 1 75 ? 38.577 -0.583 -69.948 1.00 90.06 75 ALA A O 1
ATOM 563 N N . PRO A 1 76 ? 37.439 1.099 -68.995 1.00 91.12 76 PRO A N 1
ATOM 564 C CA . PRO A 1 76 ? 36.192 0.342 -68.947 1.00 91.12 76 PRO A CA 1
ATOM 565 C C . PRO A 1 76 ? 35.604 0.176 -70.351 1.00 91.12 76 PRO A C 1
ATOM 567 O O . PRO A 1 76 ? 35.552 1.122 -71.141 1.00 91.12 76 PRO A O 1
ATOM 570 N N . THR A 1 77 ? 35.168 -1.044 -70.661 1.00 90.81 77 THR A N 1
ATOM 571 C CA . THR A 1 77 ? 34.513 -1.370 -71.936 1.00 90.81 77 THR A CA 1
ATOM 572 C C . THR A 1 77 ? 33.099 -0.781 -72.022 1.00 90.81 77 THR A C 1
ATOM 574 O O . THR A 1 77 ? 32.494 -0.403 -71.017 1.00 90.81 77 THR A O 1
ATOM 577 N N . ASN A 1 78 ? 32.521 -0.744 -73.223 1.00 89.69 78 ASN A N 1
ATOM 578 C CA . ASN A 1 78 ? 31.135 -0.326 -73.446 1.00 89.69 78 ASN A CA 1
ATOM 579 C C . ASN A 1 78 ? 30.145 -1.093 -72.540 1.00 89.69 78 ASN A C 1
ATOM 581 O O . ASN A 1 78 ? 29.262 -0.472 -71.949 1.00 89.69 78 ASN A O 1
ATOM 585 N N . ASP A 1 79 ? 30.330 -2.408 -72.366 1.00 88.19 79 ASP A N 1
ATOM 586 C CA . ASP A 1 79 ? 29.496 -3.259 -71.500 1.00 88.19 79 ASP A CA 1
ATOM 587 C C . ASP A 1 79 ? 29.676 -2.965 -70.002 1.00 88.19 79 ASP A C 1
ATOM 589 O O . ASP A 1 79 ? 28.723 -3.081 -69.229 1.00 88.19 79 ASP A O 1
ATOM 593 N N . ALA A 1 80 ? 30.888 -2.585 -69.581 1.00 85.62 80 ALA A N 1
ATOM 594 C CA . ALA A 1 80 ? 31.167 -2.123 -68.223 1.00 85.62 80 ALA A CA 1
ATOM 595 C C . ALA A 1 80 ? 30.432 -0.803 -67.935 1.00 85.62 80 ALA A C 1
ATOM 597 O O . ALA A 1 80 ? 29.704 -0.692 -66.951 1.00 85.62 80 ALA A O 1
ATOM 598 N N . ILE A 1 81 ? 30.548 0.169 -68.845 1.00 86.88 81 ILE A N 1
ATOM 599 C CA . ILE A 1 81 ? 29.876 1.473 -68.744 1.00 86.88 81 ILE A CA 1
ATOM 600 C C . ILE A 1 81 ? 28.348 1.302 -68.744 1.00 86.88 81 ILE A C 1
ATOM 602 O O . ILE A 1 81 ? 27.659 1.914 -67.929 1.00 86.88 81 ILE A O 1
ATOM 606 N N . ALA A 1 82 ? 27.811 0.431 -69.605 1.00 84.88 82 ALA A N 1
ATOM 607 C CA . ALA A 1 82 ? 26.380 0.137 -69.659 1.00 84.88 82 ALA A CA 1
ATOM 608 C C . ALA A 1 82 ? 25.858 -0.496 -68.356 1.00 84.88 82 ALA A C 1
ATOM 610 O O . ALA A 1 82 ? 24.796 -0.101 -67.872 1.00 84.88 82 ALA A O 1
ATOM 611 N N . ARG A 1 83 ? 26.607 -1.430 -67.747 1.00 84.69 83 ARG A N 1
ATOM 612 C CA . ARG A 1 83 ? 26.258 -2.005 -66.435 1.00 84.69 83 ARG A CA 1
ATOM 613 C C . ARG A 1 83 ? 26.326 -0.982 -65.308 1.00 84.69 83 ARG A C 1
ATOM 615 O O . ARG A 1 83 ? 25.386 -0.915 -64.521 1.00 84.69 83 ARG A O 1
ATOM 622 N N . HIS A 1 84 ? 27.372 -0.161 -65.259 1.00 83.06 84 HIS A N 1
ATOM 623 C CA . HIS A 1 84 ? 27.507 0.890 -64.250 1.00 83.06 84 HIS A CA 1
ATOM 624 C C . HIS A 1 84 ? 26.341 1.898 -64.309 1.00 83.06 84 HIS A C 1
ATOM 626 O O . HIS A 1 84 ? 25.764 2.248 -63.280 1.00 83.06 84 HIS A O 1
ATOM 632 N N . ILE A 1 85 ? 25.934 2.306 -65.517 1.00 82.81 85 ILE A N 1
ATOM 633 C CA . ILE A 1 85 ? 24.768 3.178 -65.737 1.00 82.81 85 ILE A CA 1
ATOM 634 C C . ILE A 1 85 ? 23.455 2.491 -65.330 1.00 82.81 85 ILE A C 1
ATOM 636 O O . ILE A 1 85 ? 22.602 3.125 -64.717 1.00 82.81 85 ILE A O 1
ATOM 640 N N . ALA A 1 86 ? 23.287 1.199 -65.627 1.00 78.56 86 ALA A N 1
ATOM 641 C CA . ALA A 1 86 ? 22.087 0.450 -65.246 1.00 78.56 86 ALA A CA 1
ATOM 642 C C . ALA A 1 86 ? 21.981 0.189 -63.729 1.00 78.56 86 ALA A C 1
ATOM 644 O O . ALA A 1 86 ? 20.872 0.059 -63.211 1.00 78.56 86 ALA A O 1
ATOM 645 N N . ALA A 1 87 ? 23.111 0.111 -63.018 1.00 75.00 87 ALA A N 1
ATOM 646 C CA . ALA A 1 87 ? 23.158 -0.047 -61.565 1.00 75.00 87 ALA A CA 1
ATOM 647 C C . ALA A 1 87 ? 22.904 1.275 -60.814 1.00 75.00 87 ALA A C 1
ATOM 649 O O . ALA A 1 87 ? 22.220 1.285 -59.790 1.00 75.00 87 ALA A O 1
ATOM 650 N N . THR A 1 88 ? 23.425 2.389 -61.334 1.00 68.25 88 THR A N 1
ATOM 651 C CA . THR A 1 88 ? 23.389 3.708 -60.684 1.00 68.25 88 THR A CA 1
ATOM 652 C C . THR A 1 88 ? 22.409 4.629 -61.416 1.00 68.25 88 THR A C 1
ATOM 654 O O . THR A 1 88 ? 22.785 5.352 -62.339 1.00 68.25 88 THR A O 1
ATOM 657 N N . SER A 1 89 ? 21.145 4.636 -60.978 1.00 53.75 89 SER A N 1
ATOM 658 C CA . SER A 1 89 ? 20.015 5.289 -61.670 1.00 53.75 89 SER A CA 1
ATOM 659 C C . SER A 1 89 ? 20.178 6.785 -61.981 1.00 53.75 89 SER A C 1
ATOM 661 O O . SER A 1 89 ? 19.557 7.264 -62.925 1.00 53.75 89 SER A O 1
ATOM 663 N N . ASN A 1 90 ? 21.030 7.502 -61.239 1.00 57.00 90 ASN A N 1
ATOM 664 C CA . ASN A 1 90 ? 21.398 8.905 -61.470 1.00 57.00 90 ASN A CA 1
ATOM 665 C C . ASN A 1 90 ? 22.924 9.079 -61.674 1.00 57.00 90 ASN A C 1
ATOM 667 O O . ASN A 1 90 ? 23.528 9.994 -61.121 1.00 57.00 90 ASN A O 1
ATOM 671 N N . SER A 1 91 ? 23.584 8.187 -62.424 1.00 66.75 91 SER A N 1
ATOM 672 C CA . SER A 1 91 ? 25.035 8.284 -62.670 1.00 66.75 91 SER A CA 1
ATOM 673 C C . SER A 1 91 ? 25.435 9.534 -63.472 1.00 66.75 91 SER A C 1
ATOM 675 O O . SER A 1 91 ? 24.845 9.848 -64.511 1.00 66.75 91 SER A O 1
ATOM 677 N N . ILE A 1 92 ? 26.540 10.168 -63.063 1.00 77.50 92 ILE A N 1
ATOM 678 C CA . ILE A 1 92 ? 27.254 11.221 -63.810 1.00 77.50 92 ILE A CA 1
ATOM 679 C C . ILE A 1 92 ? 27.574 10.763 -65.247 1.00 77.50 92 ILE A C 1
ATOM 681 O O . ILE A 1 92 ? 27.484 11.551 -66.191 1.00 77.50 92 ILE A O 1
ATOM 685 N N . TRP A 1 93 ? 27.870 9.473 -65.439 1.00 81.00 93 TRP A N 1
ATOM 686 C CA . TRP A 1 93 ? 28.206 8.880 -66.736 1.00 81.00 93 TRP A CA 1
ATOM 687 C C . TRP A 1 93 ? 26.986 8.857 -67.668 1.00 81.00 93 TRP A C 1
ATOM 689 O O . TRP A 1 93 ? 27.122 9.096 -68.867 1.00 81.00 93 TRP A O 1
ATOM 699 N N . HIS A 1 94 ? 25.781 8.664 -67.119 1.00 80.69 94 HIS A N 1
ATOM 700 C CA . HIS A 1 94 ? 24.527 8.786 -67.866 1.00 80.69 94 HIS A CA 1
ATOM 701 C C . HIS A 1 94 ? 24.239 10.250 -68.231 1.00 80.69 94 HIS A C 1
ATOM 703 O O . HIS A 1 94 ? 23.990 10.557 -69.397 1.00 80.69 94 HIS A O 1
ATOM 709 N N . ALA A 1 95 ? 24.359 11.177 -67.273 1.00 74.81 95 ALA A N 1
ATOM 710 C CA . ALA A 1 95 ? 24.160 12.612 -67.512 1.00 74.81 95 ALA A CA 1
ATOM 711 C C . ALA A 1 95 ? 25.136 13.198 -68.557 1.00 74.81 95 ALA A C 1
ATOM 713 O O . ALA A 1 95 ? 24.798 14.157 -69.257 1.00 74.81 95 ALA A O 1
ATOM 714 N N . ALA A 1 96 ? 26.331 12.613 -68.685 1.00 75.06 96 ALA A N 1
ATOM 715 C CA . ALA A 1 96 ? 27.338 12.982 -69.676 1.00 75.06 96 ALA A CA 1
ATOM 716 C C . ALA A 1 96 ? 27.123 12.365 -71.075 1.00 75.06 96 ALA A C 1
ATOM 718 O O . ALA A 1 96 ? 27.627 12.927 -72.049 1.00 75.06 96 ALA A O 1
ATOM 719 N N . LEU A 1 97 ? 26.394 11.245 -71.190 1.00 78.88 97 LEU A N 1
ATOM 720 C CA . LEU A 1 97 ? 26.152 10.531 -72.456 1.00 78.88 97 LEU A CA 1
ATOM 721 C C . LEU A 1 97 ? 24.770 10.806 -73.067 1.00 78.88 97 LEU A C 1
ATOM 723 O O . LEU A 1 97 ? 24.655 10.875 -74.287 1.00 78.88 97 LEU A O 1
ATOM 727 N N . SER A 1 98 ? 23.727 10.986 -72.253 1.00 68.25 98 SER A N 1
ATOM 728 C CA . SER A 1 98 ? 22.335 11.059 -72.735 1.00 68.25 98 SER A CA 1
ATOM 729 C C . SER A 1 98 ? 21.893 12.454 -73.198 1.00 68.25 98 SER A C 1
ATOM 731 O O . SER A 1 98 ? 20.834 12.601 -73.803 1.00 68.25 98 SER A O 1
ATOM 733 N N . ARG A 1 99 ? 22.699 13.496 -72.955 1.00 60.62 99 ARG A N 1
ATOM 734 C CA . ARG A 1 99 ? 22.361 14.913 -73.205 1.00 60.62 99 ARG A CA 1
ATOM 735 C C . ARG A 1 99 ? 22.500 15.373 -74.673 1.00 60.62 99 ARG A C 1
ATOM 737 O O . ARG A 1 99 ? 22.602 16.568 -74.922 1.00 60.62 99 ARG A O 1
ATOM 744 N N . GLU A 1 100 ? 22.518 14.452 -75.640 1.00 50.22 100 GLU A N 1
ATOM 745 C CA . GLU A 1 100 ? 22.674 14.755 -77.079 1.00 50.22 100 GLU A CA 1
ATOM 746 C C . GLU A 1 100 ? 21.343 14.955 -77.845 1.00 50.22 100 GLU A C 1
ATOM 748 O O . GLU A 1 100 ? 21.396 15.272 -79.032 1.00 50.22 100 GLU A O 1
ATOM 753 N N . HIS A 1 101 ? 20.162 14.767 -77.225 1.00 44.88 101 HIS A N 1
ATOM 754 C CA . HIS A 1 101 ? 18.909 14.586 -77.990 1.00 44.88 101 HIS A CA 1
ATOM 755 C C . HIS A 1 101 ? 17.651 15.406 -77.626 1.00 44.88 101 HIS A C 1
ATOM 757 O O . HIS A 1 101 ? 16.657 15.270 -78.342 1.00 44.88 101 HIS A O 1
ATOM 763 N N . GLU A 1 102 ? 17.666 16.290 -76.624 1.00 39.91 102 GLU A N 1
ATOM 764 C CA . GLU A 1 102 ? 16.523 17.182 -76.323 1.00 39.91 102 GLU A CA 1
ATOM 765 C C . GLU A 1 102 ? 16.837 18.654 -76.648 1.00 39.91 102 GLU A C 1
ATOM 767 O O . GLU A 1 102 ? 17.983 19.090 -76.560 1.00 39.91 102 GLU A O 1
ATOM 772 N N . HIS A 1 103 ? 15.828 19.413 -77.094 1.00 36.84 103 HIS A N 1
ATOM 773 C CA . HIS A 1 103 ? 15.986 20.808 -77.526 1.00 36.84 103 HIS A CA 1
ATOM 774 C C . HIS A 1 103 ? 16.205 21.771 -76.346 1.00 36.84 103 HIS A C 1
ATOM 776 O O . HIS A 1 103 ? 15.502 21.704 -75.338 1.00 36.84 103 HIS A O 1
ATOM 782 N N . GLU A 1 104 ? 17.101 22.744 -76.529 1.00 40.75 104 GLU A N 1
ATOM 783 C CA . GLU A 1 104 ? 17.444 23.812 -75.572 1.00 40.75 104 GLU A CA 1
ATOM 784 C C . GLU A 1 104 ? 16.323 24.870 -75.391 1.00 40.75 104 GLU A C 1
ATOM 786 O O . GLU A 1 104 ? 16.613 26.063 -75.423 1.00 40.75 104 GLU A O 1
ATOM 791 N N . HIS A 1 105 ? 15.035 24.490 -75.291 1.00 40.97 105 HIS A N 1
ATOM 792 C CA . HIS A 1 105 ? 13.959 25.496 -75.380 1.00 40.97 105 HIS A CA 1
ATOM 793 C C . HIS A 1 105 ? 12.631 25.312 -74.610 1.00 40.97 105 HIS A C 1
ATOM 795 O O . HIS A 1 105 ? 11.844 26.260 -74.620 1.00 40.97 105 HIS A O 1
ATOM 801 N N . GLU A 1 106 ? 12.346 24.185 -73.934 1.00 36.78 106 GLU A N 1
ATOM 802 C CA . GLU A 1 106 ? 11.039 23.998 -73.242 1.00 36.78 106 GLU A CA 1
ATOM 803 C C . GLU A 1 106 ? 11.096 23.619 -71.742 1.00 36.78 106 GLU A C 1
ATOM 805 O O . GLU A 1 106 ? 10.060 23.631 -71.075 1.00 36.78 106 GLU A O 1
ATOM 810 N N . LEU A 1 107 ? 12.276 23.361 -71.159 1.00 37.75 107 LEU A N 1
ATOM 811 C CA . LEU A 1 107 ? 12.399 22.920 -69.752 1.00 37.75 107 LEU A CA 1
ATOM 812 C C . LEU A 1 107 ? 12.625 24.035 -68.708 1.00 37.75 107 LEU A C 1
ATOM 814 O O . LEU A 1 107 ? 12.481 23.778 -67.515 1.00 37.75 107 LEU A O 1
ATOM 818 N N . GLU A 1 108 ? 12.887 25.282 -69.113 1.00 37.31 108 GLU A N 1
ATOM 819 C CA . GLU A 1 108 ? 13.134 26.403 -68.178 1.00 37.31 108 GLU A CA 1
ATOM 820 C C . GLU A 1 108 ? 11.898 26.832 -67.354 1.00 37.31 108 GLU A C 1
ATOM 822 O O . GLU A 1 108 ? 12.017 27.620 -66.420 1.00 37.31 108 GLU A O 1
ATOM 827 N N . SER A 1 109 ? 10.697 26.330 -67.666 1.00 39.72 109 SER A N 1
ATOM 828 C CA . SER A 1 109 ? 9.440 26.824 -67.074 1.00 39.72 109 SER A CA 1
ATOM 829 C C . SER A 1 109 ? 8.978 26.131 -65.779 1.00 39.72 109 SER A C 1
ATOM 831 O O . SER A 1 109 ? 7.934 26.512 -65.246 1.00 39.72 109 SER A O 1
ATOM 833 N N . GLN A 1 110 ? 9.705 25.125 -65.262 1.00 39.38 110 GLN A N 1
ATOM 834 C CA . GLN A 1 110 ? 9.266 24.332 -64.091 1.00 39.38 110 GLN A CA 1
ATOM 835 C C . GLN A 1 110 ? 10.319 24.073 -62.992 1.00 39.38 110 GLN A C 1
ATOM 837 O O . GLN A 1 110 ? 10.043 23.300 -62.074 1.00 39.38 110 GLN A O 1
ATOM 842 N N . MET A 1 111 ? 11.481 24.734 -63.010 1.00 33.91 111 MET A N 1
ATOM 843 C CA . MET A 1 111 ? 12.429 24.692 -61.879 1.00 33.91 111 MET A CA 1
ATOM 844 C C . MET A 1 111 ? 12.251 25.901 -60.947 1.00 33.91 111 MET A C 1
ATOM 846 O O . MET A 1 111 ? 11.800 26.970 -61.363 1.00 33.91 111 MET A O 1
ATOM 850 N N . LYS A 1 112 ? 12.543 25.714 -59.655 1.00 37.06 112 LYS A N 1
ATOM 851 C CA . LYS A 1 112 ? 12.452 26.773 -58.634 1.00 37.06 112 LYS A CA 1
ATOM 852 C C . LYS A 1 112 ? 13.750 27.591 -58.579 1.00 37.06 112 LYS A C 1
ATOM 854 O O . LYS A 1 112 ? 14.796 27.056 -58.933 1.00 37.06 112 LYS A O 1
ATOM 859 N N . PRO A 1 113 ? 13.721 28.837 -58.062 1.00 36.69 113 PRO A N 1
ATOM 860 C CA . PRO A 1 113 ? 14.927 29.664 -57.936 1.00 36.69 113 PRO A CA 1
ATOM 861 C C . PRO A 1 113 ? 16.055 29.021 -57.115 1.00 36.69 113 PRO A C 1
ATOM 863 O O . PRO A 1 113 ? 17.221 29.304 -57.368 1.00 36.69 113 PRO A O 1
ATOM 866 N N . ASP A 1 114 ? 15.709 28.146 -56.165 1.00 35.84 114 ASP A N 1
ATOM 867 C CA . ASP A 1 114 ? 16.640 27.548 -55.199 1.00 35.84 114 ASP A CA 1
ATOM 868 C C . ASP A 1 114 ? 17.430 26.331 -55.746 1.00 35.84 114 ASP A C 1
ATOM 870 O O . ASP A 1 114 ? 18.293 25.804 -55.051 1.00 35.84 114 ASP A O 1
ATOM 874 N N . ASP A 1 115 ? 17.151 25.862 -56.973 1.00 37.06 115 ASP A N 1
ATOM 875 C CA . ASP A 1 115 ? 17.815 24.689 -57.591 1.00 37.06 115 ASP A CA 1
ATOM 876 C C . ASP A 1 115 ? 19.071 25.048 -58.424 1.00 37.06 115 ASP A C 1
ATOM 878 O O . ASP A 1 115 ? 19.687 24.179 -59.042 1.00 37.06 115 ASP A O 1
ATOM 882 N N . HIS A 1 116 ? 19.479 26.322 -58.469 1.00 39.16 116 HIS A N 1
ATOM 883 C CA . HIS A 1 116 ? 20.573 26.787 -59.338 1.00 39.16 116 HIS A CA 1
ATOM 884 C C . HIS A 1 116 ? 21.999 26.405 -58.882 1.00 39.16 116 HIS A C 1
ATOM 886 O O . HIS A 1 116 ? 22.936 26.528 -59.673 1.00 39.16 116 HIS A O 1
ATOM 892 N N . ASP A 1 117 ? 22.185 25.933 -57.647 1.00 40.66 117 ASP A N 1
ATOM 893 C CA . ASP A 1 117 ? 23.509 25.849 -57.002 1.00 40.66 117 ASP A CA 1
ATOM 894 C C . ASP A 1 117 ? 24.391 24.650 -57.414 1.00 40.66 117 ASP A C 1
ATOM 896 O O . ASP A 1 117 ? 25.551 24.576 -56.998 1.00 40.66 117 ASP A O 1
ATOM 900 N N . LYS A 1 118 ? 23.879 23.662 -58.170 1.00 50.22 118 LYS A N 1
ATOM 901 C CA . LYS A 1 118 ? 24.556 22.354 -58.328 1.00 50.22 118 LYS A CA 1
ATOM 902 C C . LYS A 1 118 ? 24.475 21.761 -59.738 1.00 50.22 118 LYS A C 1
ATOM 904 O O . LYS A 1 118 ? 23.506 21.084 -60.053 1.00 50.22 118 LYS A O 1
ATOM 909 N N . ASP A 1 119 ? 25.538 21.942 -60.535 1.00 53.50 119 ASP A N 1
ATOM 910 C CA . ASP A 1 119 ? 26.286 20.807 -61.125 1.00 53.50 119 ASP A CA 1
ATOM 911 C C . ASP A 1 119 ? 27.470 21.228 -62.026 1.00 53.50 119 ASP A C 1
ATOM 913 O O . ASP A 1 119 ? 27.291 21.716 -63.144 1.00 53.50 119 ASP A O 1
ATOM 917 N N . ASN A 1 120 ? 28.707 20.905 -61.623 1.00 65.62 120 ASN A N 1
ATOM 918 C CA . ASN A 1 120 ? 29.870 20.897 -62.526 1.00 65.62 120 ASN A CA 1
ATOM 919 C C . ASN A 1 120 ? 30.181 19.464 -62.998 1.00 65.62 120 ASN A C 1
ATOM 921 O O . ASN A 1 120 ? 31.242 18.900 -62.712 1.00 65.62 120 ASN A O 1
ATOM 925 N N . VAL A 1 121 ? 29.238 18.872 -63.742 1.00 68.56 121 VAL A N 1
ATOM 926 C CA . VAL A 1 121 ? 29.296 17.480 -64.246 1.00 68.56 121 VAL A CA 1
ATOM 927 C C . VAL A 1 121 ? 30.627 17.163 -64.944 1.00 68.56 121 VAL A C 1
ATOM 929 O O . VAL A 1 121 ? 31.174 16.074 -64.797 1.00 68.56 121 VAL A O 1
ATOM 932 N N . ASN A 1 122 ? 31.181 18.128 -65.689 1.00 75.12 122 ASN A N 1
ATOM 933 C CA . ASN A 1 122 ? 32.417 17.948 -66.457 1.00 75.12 122 ASN A CA 1
ATOM 934 C C . ASN A 1 122 ? 33.685 17.901 -65.579 1.00 75.12 122 ASN A C 1
ATOM 936 O O . ASN A 1 122 ? 34.719 17.432 -66.057 1.00 75.12 122 ASN A O 1
ATOM 940 N N . GLU A 1 123 ? 33.648 18.417 -64.345 1.00 75.88 123 GLU A N 1
ATOM 941 C CA . GLU A 1 123 ? 34.732 18.282 -63.362 1.00 75.88 123 GLU A CA 1
ATOM 942 C C . GLU A 1 123 ? 34.592 16.981 -62.573 1.00 75.88 123 GLU A C 1
ATOM 944 O O . GLU A 1 123 ? 35.559 16.228 -62.496 1.00 75.88 123 GLU A O 1
ATOM 949 N N . ALA A 1 124 ? 33.390 16.664 -62.082 1.00 75.94 124 ALA A N 1
ATOM 950 C CA . ALA A 1 124 ? 33.131 15.413 -61.366 1.00 75.94 124 ALA A CA 1
ATOM 951 C C . ALA A 1 124 ? 33.501 14.183 -62.221 1.00 75.94 124 ALA A C 1
ATOM 953 O O . ALA A 1 124 ? 34.301 13.350 -61.796 1.00 75.94 124 ALA A O 1
ATOM 954 N N . LEU A 1 125 ? 33.062 14.155 -63.487 1.00 82.06 125 LEU A N 1
ATOM 955 C CA . LEU A 1 125 ? 33.459 13.130 -64.458 1.00 82.06 125 LEU A CA 1
ATOM 956 C C . LEU A 1 125 ? 34.983 13.083 -64.682 1.00 82.06 125 LEU A C 1
ATOM 958 O O . LEU A 1 125 ? 35.550 12.010 -64.887 1.00 82.06 125 LEU A O 1
ATOM 962 N N . ARG A 1 126 ? 35.676 14.231 -64.649 1.00 82.62 126 ARG A N 1
ATOM 963 C CA . ARG A 1 126 ? 37.140 14.272 -64.812 1.00 82.62 126 ARG A CA 1
ATOM 964 C C . ARG A 1 126 ? 37.849 13.641 -63.616 1.00 82.62 126 ARG A C 1
ATOM 966 O O . ARG A 1 126 ? 38.845 12.955 -63.816 1.00 82.62 126 ARG A O 1
ATOM 973 N N . GLN A 1 127 ? 37.330 13.831 -62.404 1.00 80.44 127 GLN A N 1
ATOM 974 C CA . GLN A 1 127 ? 37.874 13.224 -61.189 1.00 80.44 127 GLN A CA 1
ATOM 975 C C . GLN A 1 127 ? 37.712 11.697 -61.183 1.00 80.44 127 GLN A C 1
ATOM 977 O O . GLN A 1 127 ? 38.684 10.988 -60.925 1.00 80.44 127 GLN A O 1
ATOM 982 N N . GLU A 1 128 ? 36.543 11.179 -61.567 1.00 85.00 128 GLU A N 1
ATOM 983 C CA . GLU A 1 128 ? 36.314 9.731 -61.703 1.00 85.00 128 GLU A CA 1
ATOM 984 C C . GLU A 1 128 ? 37.202 9.104 -62.796 1.00 85.00 128 GLU A C 1
ATOM 986 O O . GLU A 1 128 ? 37.802 8.044 -62.596 1.00 85.00 128 GLU A O 1
ATOM 991 N N . LEU A 1 129 ? 37.379 9.786 -63.934 1.00 87.81 129 LEU A N 1
ATOM 992 C CA . LEU A 1 129 ? 38.288 9.343 -64.999 1.00 87.81 129 LEU A CA 1
ATOM 993 C C . LEU A 1 129 ? 39.775 9.446 -64.604 1.00 87.81 129 LEU A C 1
ATOM 995 O O . LEU A 1 129 ? 40.574 8.623 -65.049 1.00 87.81 129 LEU A O 1
ATOM 999 N N . PHE A 1 130 ? 40.169 10.385 -63.736 1.00 88.00 130 PHE A N 1
ATOM 1000 C CA . PHE A 1 130 ? 41.528 10.423 -63.177 1.00 88.00 130 PHE A CA 1
ATOM 1001 C C . PHE A 1 130 ? 41.823 9.245 -62.233 1.00 88.00 130 PHE A C 1
ATOM 1003 O O . PHE A 1 130 ? 42.990 8.872 -62.094 1.00 88.00 130 PHE A O 1
ATOM 1010 N N . TYR A 1 131 ? 40.808 8.622 -61.618 1.00 88.31 131 TYR A N 1
ATOM 1011 C CA . TYR A 1 131 ? 41.010 7.439 -60.767 1.00 88.31 131 TYR A CA 1
ATOM 1012 C C . TYR A 1 131 ? 41.405 6.197 -61.587 1.00 88.31 131 TYR A C 1
ATOM 1014 O O . TYR A 1 131 ? 42.133 5.329 -61.114 1.00 88.31 131 TYR A O 1
ATOM 1022 N N . HIS A 1 132 ? 41.017 6.168 -62.864 1.00 89.00 132 HIS A N 1
ATOM 1023 C CA . HIS A 1 132 ? 41.358 5.116 -63.823 1.00 89.00 132 HIS A CA 1
ATOM 1024 C C . HIS A 1 132 ? 42.775 5.258 -64.430 1.00 89.00 132 HIS A C 1
ATOM 1026 O O . HIS A 1 132 ? 43.167 4.443 -65.269 1.00 89.00 132 HIS A O 1
ATOM 1032 N N . LEU A 1 133 ? 43.549 6.281 -64.036 1.00 89.00 133 LEU A N 1
ATOM 1033 C CA . LEU A 1 133 ? 44.839 6.640 -64.636 1.00 89.00 133 LEU A CA 1
ATOM 1034 C C . LEU A 1 133 ? 45.998 6.628 -63.628 1.00 89.00 133 LEU A C 1
ATOM 1036 O O . LEU A 1 133 ? 45.906 7.221 -62.554 1.00 89.00 133 LEU A O 1
ATOM 1040 N N . LEU A 1 134 ? 47.132 6.041 -64.023 1.00 89.12 134 LEU A N 1
ATOM 1041 C CA . LEU A 1 134 ? 48.422 6.122 -63.322 1.00 89.12 134 LEU A CA 1
ATOM 1042 C C . LEU A 1 134 ? 49.423 6.955 -64.138 1.00 89.12 134 LEU A C 1
ATOM 1044 O O . LEU A 1 134 ? 49.500 6.821 -65.360 1.00 89.12 134 LEU A O 1
ATOM 1048 N N . ASN A 1 135 ? 50.263 7.749 -63.469 1.00 86.12 135 ASN A N 1
ATOM 1049 C CA . ASN A 1 135 ? 51.300 8.580 -64.109 1.00 86.12 135 ASN A CA 1
ATOM 1050 C C . ASN A 1 135 ? 52.590 7.811 -64.482 1.00 86.12 135 ASN A C 1
ATOM 1052 O O . ASN A 1 135 ? 53.657 8.406 -64.616 1.00 86.12 135 ASN A O 1
ATOM 1056 N N . TYR A 1 136 ? 52.517 6.484 -64.543 1.00 87.31 136 TYR A N 1
ATOM 1057 C CA . TYR A 1 136 ? 53.629 5.584 -64.832 1.00 87.31 136 TYR A CA 1
ATOM 1058 C C . TYR A 1 136 ? 53.098 4.293 -65.469 1.00 87.31 136 TYR A C 1
ATOM 1060 O O . TYR A 1 136 ? 51.943 3.911 -65.250 1.00 87.31 136 TYR A O 1
ATOM 1068 N N . THR A 1 137 ? 53.929 3.612 -66.257 1.00 84.81 137 THR A N 1
ATOM 1069 C CA . THR A 1 137 ? 53.628 2.280 -66.787 1.00 84.81 137 THR A CA 1
ATOM 1070 C C . THR A 1 137 ? 53.870 1.226 -65.711 1.00 84.81 137 THR A C 1
ATOM 1072 O O . THR A 1 137 ? 54.952 1.159 -65.127 1.00 84.81 137 THR A O 1
ATOM 1075 N N . LEU A 1 138 ? 52.883 0.365 -65.453 1.00 84.00 138 LEU A N 1
ATOM 1076 C CA . LEU A 1 138 ? 53.126 -0.829 -64.639 1.00 84.00 138 LEU A CA 1
ATOM 1077 C C . LEU A 1 138 ? 54.157 -1.735 -65.344 1.00 84.00 138 LEU A C 1
ATOM 1079 O O . LEU A 1 138 ? 54.082 -1.883 -66.572 1.00 84.00 138 LEU A O 1
ATOM 1083 N N . PRO A 1 139 ? 55.086 -2.390 -64.621 1.00 80.56 139 PRO A N 1
ATOM 1084 C CA . PRO A 1 139 ? 55.973 -3.393 -65.214 1.00 80.56 139 PRO A CA 1
ATOM 1085 C C . PRO A 1 139 ? 55.160 -4.584 -65.759 1.00 80.56 139 PRO A C 1
ATOM 1087 O O . PRO A 1 139 ? 54.020 -4.780 -65.331 1.00 80.56 139 PRO A O 1
ATOM 1090 N N . PRO A 1 140 ? 55.688 -5.393 -66.694 1.00 75.69 140 PRO A N 1
ATOM 1091 C CA . PRO A 1 140 ? 55.068 -6.673 -67.038 1.00 75.69 140 PRO A CA 1
ATOM 1092 C C . PRO A 1 140 ? 55.063 -7.621 -65.818 1.00 75.69 140 PRO A C 1
ATOM 1094 O O . PRO A 1 140 ? 55.928 -7.485 -64.951 1.00 75.69 140 PRO A O 1
ATOM 1097 N N . PRO A 1 141 ? 54.122 -8.579 -65.727 1.00 68.62 141 PRO A N 1
ATOM 1098 C CA . PRO A 1 141 ? 54.061 -9.513 -64.603 1.00 68.62 141 PRO A CA 1
ATOM 1099 C C . PRO A 1 141 ? 55.291 -10.437 -64.561 1.00 68.62 141 PRO A C 1
ATOM 1101 O O . PRO A 1 141 ? 55.715 -10.989 -65.580 1.00 68.62 141 PRO A O 1
ATOM 1104 N N . ASP A 1 142 ? 55.850 -10.619 -63.363 1.00 60.25 142 ASP A N 1
ATOM 1105 C CA . ASP A 1 142 ? 57.080 -11.376 -63.121 1.00 60.25 142 ASP A CA 1
ATOM 1106 C C . ASP A 1 142 ? 56.880 -12.881 -63.393 1.00 60.25 142 ASP A C 1
ATOM 1108 O O . ASP A 1 142 ? 56.380 -13.627 -62.551 1.00 60.25 142 ASP A O 1
ATOM 1112 N N . ALA A 1 143 ? 57.314 -13.364 -64.563 1.00 52.81 143 ALA A N 1
ATOM 1113 C CA . ALA A 1 143 ? 57.133 -14.762 -64.989 1.00 52.81 143 ALA A CA 1
ATOM 1114 C C . ALA A 1 143 ? 57.761 -15.814 -64.043 1.00 52.81 143 ALA A C 1
ATOM 1116 O O . ALA A 1 143 ? 57.416 -16.991 -64.106 1.00 52.81 143 ALA A O 1
ATOM 1117 N N . SER A 1 144 ? 58.682 -15.410 -63.165 1.00 48.59 144 SER A N 1
ATOM 1118 C CA . SER A 1 144 ? 59.288 -16.249 -62.124 1.00 48.59 144 SER A CA 1
ATOM 1119 C C . SER A 1 144 ? 58.407 -16.425 -60.877 1.00 48.59 144 SER A C 1
ATOM 1121 O O . SER A 1 144 ? 58.535 -17.439 -60.183 1.00 48.59 144 SER A O 1
ATOM 1123 N N . ALA A 1 145 ? 57.500 -15.481 -60.595 1.00 45.31 145 ALA A N 1
ATOM 1124 C CA . ALA A 1 145 ? 56.649 -15.492 -59.402 1.00 45.31 145 ALA A CA 1
ATOM 1125 C C . ALA A 1 145 ? 55.596 -16.615 -59.428 1.00 45.31 145 ALA A C 1
ATOM 1127 O O . ALA A 1 145 ? 55.186 -17.106 -58.379 1.00 45.31 145 ALA A O 1
ATOM 1128 N N . SER A 1 146 ? 55.226 -17.101 -60.618 1.00 45.03 146 SER A N 1
ATOM 1129 C CA . SER A 1 146 ? 54.153 -18.081 -60.862 1.00 45.03 146 SER A CA 1
ATOM 1130 C C . SER A 1 146 ? 54.391 -19.501 -60.311 1.00 45.03 146 SER A C 1
ATOM 1132 O O . SER A 1 146 ? 53.746 -20.446 -60.765 1.00 45.03 146 SER A O 1
ATOM 1134 N N . SER A 1 147 ? 55.359 -19.697 -59.410 1.00 44.53 147 SER A N 1
ATOM 1135 C CA . SER A 1 147 ? 55.852 -21.022 -59.006 1.00 44.53 147 SER A CA 1
ATOM 1136 C C . SER A 1 147 ? 55.966 -21.271 -57.496 1.00 44.53 147 SER A C 1
ATOM 1138 O O . SER A 1 147 ? 56.182 -22.425 -57.119 1.00 44.53 147 SER A O 1
ATOM 1140 N N . LYS A 1 148 ? 55.853 -20.249 -56.624 1.00 46.09 148 LYS A N 1
ATOM 1141 C CA . LYS A 1 148 ? 56.182 -20.386 -55.183 1.00 46.09 148 LYS A CA 1
ATOM 1142 C C . LYS A 1 148 ? 55.322 -19.605 -54.168 1.00 46.09 148 LYS A C 1
ATOM 1144 O O . LYS A 1 148 ? 55.782 -19.364 -53.056 1.00 46.09 148 LYS A O 1
ATOM 1149 N N . SER A 1 149 ? 54.058 -19.325 -54.467 1.00 39.78 149 SER A N 1
ATOM 1150 C CA . SER A 1 149 ? 53.040 -19.066 -53.433 1.00 39.78 149 SER A CA 1
ATOM 1151 C C . SER A 1 149 ? 51.660 -19.528 -53.909 1.00 39.78 149 SER A C 1
ATOM 1153 O O . SER A 1 149 ? 51.364 -19.500 -55.102 1.00 39.78 149 SER A O 1
ATOM 1155 N N . SER A 1 150 ? 50.813 -19.975 -52.979 1.00 48.03 150 SER A N 1
ATOM 1156 C CA . SER A 1 150 ? 49.373 -20.195 -53.215 1.00 48.03 150 SER A CA 1
ATOM 1157 C C . SER A 1 150 ? 48.536 -18.931 -52.983 1.00 48.03 150 SER A C 1
ATOM 1159 O O . SER A 1 150 ? 47.318 -18.960 -53.125 1.00 48.03 150 SER A O 1
ATOM 1161 N N . GLU A 1 151 ? 49.197 -17.831 -52.626 1.00 53.88 151 GLU A N 1
ATOM 1162 C CA . GLU A 1 151 ? 48.619 -16.521 -52.351 1.00 53.88 151 GLU A CA 1
ATOM 1163 C C . GLU A 1 151 ? 49.137 -15.528 -53.394 1.00 53.88 151 GLU A C 1
ATOM 1165 O O . GLU A 1 151 ? 50.336 -15.493 -53.696 1.00 53.88 151 GLU A O 1
ATOM 1170 N N . VAL A 1 152 ? 48.219 -14.753 -53.973 1.00 62.78 152 VAL A N 1
ATOM 1171 C CA . VAL A 1 152 ? 48.518 -13.735 -54.985 1.00 62.78 152 VAL A CA 1
ATOM 1172 C C . VAL A 1 152 ? 48.824 -12.428 -54.262 1.00 62.78 152 VAL A C 1
ATOM 1174 O O . VAL A 1 152 ? 47.925 -11.807 -53.702 1.00 62.78 152 VAL A O 1
ATOM 1177 N N . GLU A 1 153 ? 50.090 -12.009 -54.275 1.00 69.12 153 GLU A N 1
ATOM 1178 C CA . GLU A 1 153 ? 50.529 -10.742 -53.678 1.00 69.12 153 GLU A CA 1
ATOM 1179 C C . GLU A 1 153 ? 49.778 -9.556 -54.316 1.00 69.12 153 GLU A C 1
ATOM 1181 O O . GLU A 1 153 ? 49.560 -9.542 -55.533 1.00 69.12 153 GLU A O 1
ATOM 1186 N N . VAL A 1 154 ? 49.397 -8.559 -53.512 1.00 74.69 154 VAL A N 1
ATOM 1187 C CA . VAL A 1 154 ? 48.660 -7.362 -53.951 1.00 74.69 154 VAL A CA 1
ATOM 1188 C C . VAL A 1 154 ? 49.556 -6.130 -53.825 1.00 74.69 154 VAL A C 1
ATOM 1190 O O . VAL A 1 154 ? 49.994 -5.781 -52.730 1.00 74.69 154 VAL A O 1
ATOM 1193 N N . ARG A 1 155 ? 49.810 -5.441 -54.942 1.00 79.19 155 ARG A N 1
ATOM 1194 C CA . ARG A 1 155 ? 50.592 -4.196 -54.989 1.00 79.19 155 ARG A CA 1
ATOM 1195 C C . ARG A 1 155 ? 49.648 -2.990 -54.902 1.00 79.19 155 ARG A C 1
ATOM 1197 O O . ARG A 1 155 ? 48.516 -3.043 -55.383 1.00 79.19 155 ARG A O 1
ATOM 1204 N N . THR A 1 156 ? 50.086 -1.913 -54.245 1.00 84.62 156 THR A N 1
ATOM 1205 C CA . THR A 1 156 ? 49.286 -0.686 -54.060 1.00 84.62 156 THR A CA 1
ATOM 1206 C C . THR A 1 156 ? 49.901 0.465 -54.844 1.00 84.62 156 THR A C 1
ATOM 1208 O O . THR A 1 156 ? 51.030 0.869 -54.577 1.00 84.62 156 THR A O 1
ATOM 1211 N N . GLU A 1 157 ? 49.132 1.010 -55.778 1.00 86.88 157 GLU A N 1
ATOM 1212 C CA . GLU A 1 157 ? 49.563 1.980 -56.783 1.00 86.88 157 GLU A CA 1
ATOM 1213 C C . GLU A 1 157 ? 48.914 3.360 -56.546 1.00 86.88 157 GLU A C 1
ATOM 1215 O O . GLU A 1 157 ? 47.871 3.475 -55.891 1.00 86.88 157 GLU A O 1
ATOM 1220 N N . LYS A 1 158 ? 49.531 4.431 -57.067 1.00 87.62 158 LYS A N 1
ATOM 1221 C CA . LYS A 1 158 ? 49.049 5.819 -56.927 1.00 87.62 158 LYS A CA 1
ATOM 1222 C C . LYS A 1 158 ? 48.406 6.324 -58.219 1.00 87.62 158 LYS A C 1
ATOM 1224 O O . LYS A 1 158 ? 49.071 6.404 -59.251 1.00 87.62 158 LYS A O 1
ATOM 1229 N N . THR A 1 159 ? 47.134 6.713 -58.138 1.00 88.50 159 THR A N 1
ATOM 1230 C CA . THR A 1 159 ? 46.371 7.248 -59.280 1.00 88.50 159 THR A CA 1
ATOM 1231 C C . THR A 1 159 ? 46.673 8.728 -59.544 1.00 88.50 159 THR A C 1
ATOM 1233 O O . THR A 1 159 ? 47.419 9.368 -58.801 1.00 88.50 159 THR A O 1
ATOM 1236 N N . LEU A 1 160 ? 46.093 9.290 -60.608 1.00 86.69 160 LEU A N 1
ATOM 1237 C CA . LEU A 1 160 ? 46.084 10.732 -60.878 1.00 86.69 160 LEU A CA 1
ATOM 1238 C C . LEU A 1 160 ? 44.913 11.478 -60.208 1.00 86.69 160 LEU A C 1
ATOM 1240 O O . LEU A 1 160 ? 44.839 12.702 -60.321 1.00 86.69 160 LEU A O 1
ATOM 1244 N N . HIS A 1 161 ? 44.011 10.782 -59.509 1.00 87.06 161 HIS A N 1
ATOM 1245 C CA . HIS A 1 161 ? 42.902 11.413 -58.796 1.00 87.06 161 HIS A CA 1
ATOM 1246 C C . HIS A 1 161 ? 43.348 11.968 -57.438 1.00 87.06 161 HIS A C 1
ATOM 1248 O O . HIS A 1 161 ? 43.935 11.264 -56.615 1.00 87.06 161 HIS A O 1
ATOM 1254 N N . TYR A 1 162 ? 43.010 13.233 -57.191 1.00 86.19 162 TYR A N 1
ATOM 1255 C CA . TYR A 1 162 ? 43.166 13.901 -55.903 1.00 86.19 162 TYR A CA 1
ATOM 1256 C C . TYR A 1 162 ? 41.764 14.258 -55.388 1.00 86.19 162 TYR A C 1
ATOM 1258 O O . TYR A 1 162 ? 41.168 15.205 -55.908 1.00 86.19 162 TYR A O 1
ATOM 1266 N N . PRO A 1 163 ? 41.219 13.516 -54.404 1.00 82.75 163 PRO A N 1
ATOM 1267 C CA . PRO A 1 163 ? 39.901 13.786 -53.838 1.00 82.75 163 PRO A CA 1
ATOM 1268 C C . PRO A 1 163 ? 39.773 15.216 -53.313 1.00 82.75 163 PRO A C 1
ATOM 1270 O O . PRO A 1 163 ? 40.708 15.759 -52.722 1.00 82.75 163 PRO A O 1
ATOM 1273 N N . ARG A 1 164 ? 38.618 15.836 -53.548 1.00 76.00 164 ARG A N 1
ATOM 1274 C CA . ARG A 1 164 ? 38.318 17.236 -53.224 1.00 76.00 164 ARG A CA 1
ATOM 1275 C C . ARG A 1 164 ? 36.854 17.362 -52.825 1.00 76.00 164 ARG A C 1
ATOM 1277 O O . ARG A 1 164 ? 36.014 16.642 -53.360 1.00 76.00 164 ARG A O 1
ATOM 1284 N N . ALA A 1 165 ? 36.548 18.317 -51.949 1.00 65.19 165 ALA A N 1
ATOM 1285 C CA . ALA A 1 165 ? 35.180 18.802 -51.816 1.00 65.19 165 ALA A CA 1
ATOM 1286 C C . ALA A 1 165 ? 34.718 19.415 -53.160 1.00 65.19 165 ALA A C 1
ATOM 1288 O O . ALA A 1 165 ? 35.543 20.033 -53.846 1.00 65.19 165 ALA A O 1
ATOM 1289 N N . PRO A 1 166 ? 33.440 19.264 -53.556 1.00 60.53 166 PRO A N 1
ATOM 1290 C CA . PRO A 1 166 ? 32.888 19.981 -54.701 1.00 60.53 166 PRO A CA 1
ATOM 1291 C C . PRO A 1 166 ? 33.073 21.493 -54.530 1.00 60.53 166 PRO A C 1
ATOM 1293 O O . PRO A 1 166 ? 32.823 22.031 -53.455 1.00 60.53 166 PRO A O 1
ATOM 1296 N N . THR A 1 167 ? 33.516 22.182 -55.581 1.00 55.59 167 THR A N 1
ATOM 1297 C CA . THR A 1 167 ? 33.628 23.647 -55.571 1.00 55.59 167 THR A CA 1
ATOM 1298 C C . THR A 1 167 ? 32.238 24.271 -55.616 1.00 55.59 167 THR A C 1
ATOM 1300 O O . THR A 1 167 ? 31.473 23.969 -56.534 1.00 55.59 167 THR A O 1
ATOM 1303 N N . GLU A 1 168 ? 31.926 25.147 -54.663 1.00 47.31 168 GLU A N 1
ATOM 1304 C CA . GLU A 1 168 ? 30.676 25.911 -54.659 1.00 47.31 168 GLU A CA 1
ATOM 1305 C C . GLU A 1 168 ? 30.631 26.872 -55.857 1.00 47.31 168 GLU A C 1
ATOM 1307 O O . GLU A 1 168 ? 31.490 27.743 -56.005 1.00 47.31 168 GLU A O 1
ATOM 1312 N N . GLY A 1 169 ? 29.622 26.691 -56.714 1.00 57.69 169 GLY A N 1
ATOM 1313 C CA . GLY A 1 169 ? 29.362 27.519 -57.890 1.00 57.69 169 GLY A CA 1
ATOM 1314 C C . GLY A 1 169 ? 30.379 27.409 -59.045 1.00 57.69 169 GLY A C 1
ATOM 1315 O O . GLY A 1 169 ? 31.461 26.824 -58.924 1.00 57.69 169 GLY A O 1
ATOM 1316 N N . PRO A 1 170 ? 30.043 27.979 -60.216 1.00 52.69 170 PRO A N 1
ATOM 1317 C CA . PRO A 1 170 ? 31.025 28.307 -61.238 1.00 52.69 170 PRO A CA 1
ATOM 1318 C C . PRO A 1 170 ? 31.814 29.549 -60.793 1.00 52.69 170 PRO A C 1
ATOM 1320 O O . PRO A 1 170 ? 31.264 30.645 -60.733 1.00 52.69 170 PRO A O 1
ATOM 1323 N N . SER A 1 171 ? 33.105 29.395 -60.492 1.00 48.25 171 SER A N 1
ATOM 1324 C CA . SER A 1 171 ? 33.971 30.558 -60.257 1.00 48.25 171 SER A CA 1
ATOM 1325 C C . SER A 1 171 ? 34.179 31.347 -61.554 1.00 48.25 171 SER A C 1
ATOM 1327 O O . SER A 1 171 ? 34.517 30.761 -62.584 1.00 48.25 171 SER A O 1
ATOM 1329 N N . ASP A 1 172 ? 34.044 32.674 -61.481 1.00 48.75 172 ASP A N 1
ATOM 1330 C CA . ASP A 1 172 ? 34.447 33.602 -62.548 1.00 48.75 172 ASP A CA 1
ATOM 1331 C C . ASP A 1 172 ? 35.980 33.659 -62.729 1.00 48.75 172 ASP A C 1
ATOM 1333 O O . ASP A 1 172 ? 36.477 34.156 -63.744 1.00 48.75 172 ASP A O 1
ATOM 1337 N N . GLU A 1 173 ? 36.759 33.142 -61.769 1.00 47.34 173 GLU A N 1
ATOM 1338 C CA . GLU A 1 173 ? 38.207 33.012 -61.926 1.00 47.34 173 GLU A CA 1
ATOM 1339 C C . GLU A 1 173 ? 38.552 31.838 -62.864 1.00 47.34 173 GLU A C 1
ATOM 1341 O O . GLU A 1 173 ? 38.140 30.699 -62.613 1.00 47.34 173 GLU A O 1
ATOM 1346 N N . PRO A 1 174 ? 39.357 32.052 -63.926 1.00 51.44 174 PRO A N 1
ATOM 1347 C CA . PRO A 1 174 ? 39.830 30.951 -64.755 1.00 51.44 174 PRO A CA 1
ATOM 1348 C C . PRO A 1 174 ? 40.681 29.995 -63.899 1.00 51.44 174 PRO A C 1
ATOM 1350 O O . PRO A 1 174 ? 41.532 30.463 -63.137 1.00 51.44 174 PRO A O 1
ATOM 1353 N N . PRO A 1 175 ? 40.496 28.665 -64.017 1.00 53.41 175 PRO A N 1
ATOM 1354 C CA . PRO A 1 175 ? 41.114 27.708 -63.105 1.00 53.41 175 PRO A CA 1
ATOM 1355 C C . PRO A 1 175 ? 42.647 27.853 -63.080 1.00 53.41 175 PRO A C 1
ATOM 1357 O O . PRO A 1 175 ? 43.259 28.048 -64.135 1.00 53.41 175 PRO A O 1
ATOM 1360 N N . PRO A 1 176 ? 43.292 27.756 -61.900 1.00 48.16 176 PRO A N 1
ATOM 1361 C CA . PRO A 1 176 ? 44.722 28.007 -61.757 1.00 48.16 176 PRO A CA 1
ATOM 1362 C C . PRO A 1 176 ? 45.551 26.884 -62.394 1.00 48.16 176 PRO A C 1
ATOM 1364 O O . PRO A 1 176 ? 45.870 25.870 -61.774 1.00 48.16 176 PRO A O 1
ATOM 1367 N N . GLY A 1 177 ? 45.913 27.099 -63.658 1.00 59.50 177 GLY A N 1
ATOM 1368 C CA . GLY A 1 177 ? 46.633 26.150 -64.502 1.00 59.50 177 GLY A CA 1
ATOM 1369 C C . GLY A 1 177 ? 45.776 25.629 -65.662 1.00 59.50 177 GLY A C 1
ATOM 1370 O O . GLY A 1 177 ? 44.576 25.888 -65.739 1.00 59.50 177 GLY A O 1
ATOM 1371 N N . PRO A 1 178 ? 46.372 24.902 -66.619 1.00 59.09 178 PRO A N 1
ATOM 1372 C CA . PRO A 1 178 ? 45.606 24.317 -67.711 1.00 59.09 178 PRO A CA 1
ATOM 1373 C C . PRO A 1 178 ? 44.583 23.299 -67.165 1.00 59.09 178 PRO A C 1
ATOM 1375 O O . PRO A 1 178 ? 44.986 22.391 -66.435 1.00 59.09 178 PRO A O 1
ATOM 1378 N N . PRO A 1 179 ? 43.293 23.361 -67.559 1.00 56.16 179 PRO A N 1
ATOM 1379 C CA . PRO A 1 179 ? 42.197 22.607 -66.923 1.00 56.16 179 PRO A CA 1
ATOM 1380 C C . PRO A 1 179 ? 42.249 21.079 -67.118 1.00 56.16 179 PRO A C 1
ATOM 1382 O O . PRO A 1 179 ? 41.330 20.364 -66.726 1.00 56.16 179 PRO A O 1
ATOM 1385 N N . TRP A 1 180 ? 43.304 20.567 -67.750 1.00 62.19 180 TRP A N 1
ATOM 1386 C CA . TRP A 1 180 ? 43.487 19.168 -68.123 1.00 62.19 180 TRP A CA 1
ATOM 1387 C C . TRP A 1 180 ? 44.575 18.450 -67.298 1.00 62.19 180 TRP A C 1
ATOM 1389 O O . TRP A 1 180 ? 44.854 17.283 -67.560 1.00 62.19 180 TRP A O 1
ATOM 1399 N N . MET A 1 181 ? 45.198 19.103 -66.308 1.00 65.94 181 MET A N 1
ATOM 1400 C CA . MET A 1 181 ? 46.092 18.446 -65.337 1.00 65.94 181 MET A CA 1
ATOM 1401 C C . MET A 1 181 ? 45.488 18.484 -63.924 1.00 65.94 181 MET A C 1
ATOM 1403 O O . MET A 1 181 ? 44.900 19.503 -63.560 1.00 65.94 181 MET A O 1
ATOM 1407 N N . PRO A 1 182 ? 45.635 17.419 -63.112 1.00 67.38 182 PRO A N 1
ATOM 1408 C CA . PRO A 1 182 ? 45.195 17.441 -61.723 1.00 67.38 182 PRO A CA 1
ATOM 1409 C C . PRO A 1 182 ? 46.066 18.404 -60.907 1.00 67.38 182 PRO A C 1
ATOM 1411 O O . PRO A 1 182 ? 47.294 18.402 -61.010 1.00 67.38 182 PRO A O 1
ATOM 1414 N N . ILE A 1 183 ? 45.421 19.235 -60.090 1.00 67.19 183 ILE A N 1
ATOM 1415 C CA . ILE A 1 183 ? 46.093 20.205 -59.221 1.00 67.19 183 ILE A CA 1
ATOM 1416 C C . ILE A 1 183 ? 46.420 19.511 -57.884 1.00 67.19 183 ILE A C 1
ATOM 1418 O O . ILE A 1 183 ? 45.494 19.018 -57.235 1.00 67.19 183 ILE A O 1
ATOM 1422 N N . PRO A 1 184 ? 47.685 19.488 -57.422 1.00 64.19 184 PRO A N 1
ATOM 1423 C CA . PRO A 1 184 ? 48.025 18.965 -56.101 1.00 64.19 184 PRO A CA 1
ATOM 1424 C C . PRO A 1 184 ? 47.315 19.745 -54.988 1.00 64.19 184 PRO A C 1
ATOM 1426 O O . PRO A 1 184 ? 47.320 20.975 -54.980 1.00 64.19 184 PRO A O 1
ATOM 1429 N N . GLY A 1 185 ? 46.708 19.022 -54.049 1.00 66.81 185 GLY A N 1
ATOM 1430 C CA . GLY A 1 185 ? 45.864 19.581 -52.988 1.00 66.81 185 GLY A CA 1
ATOM 1431 C C . GLY A 1 185 ? 44.452 19.000 -53.048 1.00 66.81 185 GLY A C 1
ATOM 1432 O O . GLY A 1 185 ? 43.899 18.818 -54.134 1.00 66.81 185 GLY A O 1
ATOM 1433 N N . GLY A 1 186 ? 43.898 18.666 -51.887 1.00 73.12 186 GLY A N 1
ATOM 1434 C CA . GLY A 1 186 ? 42.689 17.858 -51.762 1.00 73.12 186 GLY A CA 1
ATOM 1435 C C . GLY A 1 186 ? 42.577 17.235 -50.370 1.00 73.12 186 GLY A C 1
ATOM 1436 O O . GLY A 1 186 ? 43.500 17.353 -49.566 1.00 73.12 186 GLY A O 1
ATOM 1437 N N . THR A 1 187 ? 41.473 16.543 -50.104 1.00 79.81 187 THR A N 1
ATOM 1438 C CA . THR A 1 187 ? 41.032 16.074 -48.776 1.00 79.81 187 THR A CA 1
ATOM 1439 C C . THR A 1 187 ? 41.875 14.936 -48.164 1.00 79.81 187 THR A C 1
ATOM 1441 O O . THR A 1 187 ? 41.554 14.455 -47.081 1.00 79.81 187 THR A O 1
ATOM 1444 N N . LEU A 1 188 ? 42.978 14.540 -48.818 1.00 83.81 188 LEU A N 1
ATOM 1445 C CA . LEU A 1 188 ? 43.971 13.548 -48.365 1.00 83.81 188 LEU A CA 1
ATOM 1446 C C . LEU A 1 188 ? 45.373 14.149 -48.075 1.00 83.81 188 LEU A C 1
ATOM 1448 O O . LEU A 1 188 ? 46.378 13.436 -48.130 1.00 83.81 188 LEU A O 1
ATOM 1452 N N . GLY A 1 189 ? 45.492 15.456 -47.816 1.00 75.69 189 GLY A N 1
ATOM 1453 C CA . GLY A 1 189 ? 46.778 16.083 -47.450 1.00 75.69 189 GLY A CA 1
ATOM 1454 C C . GLY A 1 189 ? 47.780 16.168 -48.602 1.00 75.69 189 GLY A C 1
ATOM 1455 O O . GLY A 1 189 ? 48.994 16.020 -48.425 1.00 75.69 189 GLY A O 1
ATOM 1456 N N . GLY A 1 190 ? 47.263 16.357 -49.820 1.00 77.25 190 GLY A N 1
ATOM 1457 C CA . GLY A 1 190 ? 48.060 16.465 -51.046 1.00 77.25 190 GLY A CA 1
ATOM 1458 C C . GLY A 1 190 ? 48.665 15.149 -51.556 1.00 77.25 190 GLY A C 1
ATOM 1459 O O . GLY A 1 190 ? 49.457 15.182 -52.496 1.00 77.25 190 GLY A O 1
ATOM 1460 N N . GLU A 1 191 ? 48.307 13.998 -50.980 1.00 83.00 191 GLU A N 1
ATOM 1461 C CA . GLU A 1 191 ? 48.543 12.679 -51.588 1.00 83.00 191 GLU A CA 1
ATOM 1462 C C . GLU A 1 191 ? 47.399 12.339 -52.575 1.00 83.00 191 GLU A C 1
ATOM 1464 O O . GLU A 1 191 ? 46.256 12.734 -52.332 1.00 83.00 191 GLU A O 1
ATOM 1469 N N . PRO A 1 192 ? 47.667 11.620 -53.681 1.00 86.69 192 PRO A N 1
ATOM 1470 C CA . PRO A 1 192 ? 46.620 11.105 -54.564 1.00 86.69 192 PRO A CA 1
ATOM 1471 C C . PRO A 1 192 ? 45.933 9.866 -53.972 1.00 86.69 192 PRO A C 1
ATOM 1473 O O . PRO A 1 192 ? 46.508 9.159 -53.137 1.00 86.69 192 PRO A O 1
ATOM 1476 N N . GLN A 1 193 ? 44.733 9.557 -54.470 1.00 88.00 193 GLN A N 1
ATOM 1477 C CA . GLN A 1 193 ? 44.004 8.344 -54.103 1.00 88.00 193 GLN A CA 1
ATOM 1478 C C . GLN A 1 193 ? 44.707 7.081 -54.631 1.00 88.00 193 GLN A C 1
ATOM 1480 O O . GLN A 1 193 ? 45.365 7.092 -55.681 1.00 88.00 193 GLN A O 1
ATOM 1485 N N . ARG A 1 194 ? 44.566 5.980 -53.890 1.00 87.50 194 ARG A N 1
ATOM 1486 C CA . ARG A 1 194 ? 45.248 4.705 -54.147 1.00 87.50 194 ARG A CA 1
ATOM 1487 C C . ARG A 1 194 ? 44.344 3.665 -54.801 1.00 87.50 194 ARG A C 1
ATOM 1489 O O . ARG A 1 194 ? 43.120 3.729 -54.710 1.00 87.50 194 ARG A O 1
ATOM 1496 N N . ILE A 1 195 ? 44.974 2.686 -55.441 1.00 87.31 195 ILE A N 1
ATOM 1497 C CA . ILE A 1 195 ? 44.325 1.533 -56.068 1.00 87.31 195 ILE A CA 1
ATOM 1498 C C . ILE A 1 195 ? 45.160 0.273 -55.813 1.00 87.31 195 ILE A C 1
ATOM 1500 O O . ILE A 1 195 ? 46.387 0.343 -55.753 1.00 87.31 195 ILE A O 1
ATOM 1504 N N . ARG A 1 196 ? 44.511 -0.876 -55.623 1.00 85.12 196 ARG A N 1
ATOM 1505 C CA . ARG A 1 196 ? 45.161 -2.178 -55.416 1.00 85.12 196 ARG A CA 1
ATOM 1506 C C . ARG A 1 196 ? 45.131 -2.982 -56.717 1.00 85.12 196 ARG A C 1
ATOM 1508 O O . ARG A 1 196 ? 44.092 -3.057 -57.370 1.00 85.12 196 ARG A O 1
ATOM 1515 N N . VAL A 1 197 ? 46.262 -3.580 -57.088 1.00 83.56 197 VAL A N 1
ATOM 1516 C CA . VAL A 1 197 ? 46.448 -4.383 -58.310 1.00 83.56 197 VAL A CA 1
ATOM 1517 C C . VAL A 1 197 ? 47.092 -5.712 -57.924 1.00 83.56 197 VAL A C 1
ATOM 1519 O O . VAL A 1 197 ? 48.085 -5.732 -57.193 1.00 83.56 197 VAL A O 1
ATOM 1522 N N . THR A 1 198 ? 46.559 -6.839 -58.396 1.00 81.06 198 THR A N 1
ATOM 1523 C CA . THR A 1 198 ? 47.190 -8.144 -58.145 1.00 81.06 198 THR A CA 1
ATOM 1524 C C . THR A 1 198 ? 48.523 -8.281 -58.885 1.00 81.06 198 THR A C 1
ATOM 1526 O O . THR A 1 198 ? 48.712 -7.754 -59.981 1.00 81.06 198 THR A O 1
ATOM 1529 N N . SER A 1 199 ? 49.460 -9.033 -58.309 1.00 75.69 199 SER A N 1
ATOM 1530 C CA . SER A 1 199 ? 50.774 -9.337 -58.903 1.00 75.69 199 SER A CA 1
ATOM 1531 C C . SER A 1 199 ? 50.691 -10.026 -60.275 1.00 75.69 199 SER A C 1
ATOM 1533 O O . SER A 1 199 ? 51.594 -9.867 -61.096 1.00 75.69 199 SER A O 1
ATOM 1535 N N . ASP A 1 200 ? 49.590 -10.727 -60.564 1.00 72.12 200 ASP A N 1
ATOM 1536 C CA . ASP A 1 200 ? 49.291 -11.323 -61.872 1.00 72.12 200 ASP A CA 1
ATOM 1537 C C . ASP A 1 200 ? 48.539 -10.388 -62.846 1.00 72.12 200 ASP A C 1
ATOM 1539 O O . ASP A 1 200 ? 48.249 -10.789 -63.973 1.00 72.12 200 ASP A O 1
ATOM 1543 N N . GLN A 1 201 ? 48.238 -9.156 -62.417 1.00 76.69 201 GLN A N 1
ATOM 1544 C CA . GLN A 1 201 ? 47.571 -8.082 -63.164 1.00 76.69 201 GLN A CA 1
ATOM 1545 C C . GLN A 1 201 ? 46.174 -8.436 -63.712 1.00 76.69 201 GLN A C 1
ATOM 1547 O O . GLN A 1 201 ? 45.730 -7.838 -64.692 1.00 76.69 201 GLN A O 1
ATOM 1552 N N . LYS A 1 202 ? 45.462 -9.386 -63.083 1.00 78.25 202 LYS A N 1
ATOM 1553 C CA . LYS A 1 202 ? 44.090 -9.769 -63.477 1.00 78.25 202 LYS A CA 1
ATOM 1554 C C . LYS A 1 202 ? 42.976 -9.059 -62.710 1.00 78.25 202 LYS A C 1
ATOM 1556 O O . LYS A 1 202 ? 41.883 -8.927 -63.254 1.00 78.25 202 LYS A O 1
ATOM 1561 N N . LEU A 1 203 ? 43.224 -8.626 -61.472 1.00 80.81 203 LEU A N 1
ATOM 1562 C CA . LEU A 1 203 ? 42.233 -7.957 -60.624 1.00 80.81 203 LEU A CA 1
ATOM 1563 C C . LEU A 1 203 ? 42.750 -6.593 -60.159 1.00 80.81 203 LEU A C 1
ATOM 1565 O O . LEU A 1 203 ? 43.896 -6.455 -59.725 1.00 80.81 203 LEU A O 1
ATOM 1569 N N . VAL A 1 204 ? 41.875 -5.593 -60.244 1.00 80.56 204 VAL A N 1
ATOM 1570 C CA . VAL A 1 204 ? 42.155 -4.185 -59.940 1.00 80.56 204 VAL A CA 1
ATOM 1571 C C . VAL A 1 204 ? 41.002 -3.626 -59.104 1.00 80.56 204 VAL A C 1
ATOM 1573 O O . VAL A 1 204 ? 39.846 -3.770 -59.490 1.00 80.56 204 VAL A O 1
ATOM 1576 N N . GLY A 1 205 ? 41.259 -2.994 -57.957 1.00 74.88 205 GLY A N 1
ATOM 1577 C CA . GLY A 1 205 ? 40.165 -2.475 -57.128 1.00 74.88 205 GLY A CA 1
ATOM 1578 C C . GLY A 1 205 ? 40.566 -1.807 -55.816 1.00 74.88 205 GLY A C 1
ATOM 1579 O O . GLY A 1 205 ? 41.712 -1.409 -55.616 1.00 74.88 205 GLY A O 1
ATOM 1580 N N . VAL A 1 206 ? 39.579 -1.668 -54.927 1.00 66.44 206 VAL A N 1
ATOM 1581 C CA . VAL A 1 206 ? 39.691 -0.939 -53.649 1.00 66.44 206 VAL A CA 1
ATOM 1582 C C . VAL A 1 206 ? 39.956 -1.882 -52.466 1.00 66.44 206 VAL A C 1
ATOM 1584 O O . VAL A 1 206 ? 40.760 -1.562 -51.591 1.00 66.44 206 VAL A O 1
ATOM 1587 N N . ASN A 1 207 ? 39.319 -3.056 -52.448 1.00 63.59 207 ASN A N 1
ATOM 1588 C CA . ASN A 1 207 ? 39.301 -3.966 -51.295 1.00 63.59 207 ASN A CA 1
ATOM 1589 C C . ASN A 1 207 ? 40.644 -4.684 -51.071 1.00 63.59 207 ASN A C 1
ATOM 1591 O O . ASN A 1 207 ? 41.322 -5.074 -52.022 1.00 63.59 207 ASN A O 1
ATOM 1595 N N . CYS A 1 208 ? 40.999 -4.922 -49.806 1.00 54.41 208 CYS A N 1
ATOM 1596 C CA . CYS A 1 208 ? 42.249 -5.579 -49.402 1.00 54.41 208 CYS A CA 1
ATOM 1597 C C . CYS A 1 208 ? 42.381 -7.030 -49.916 1.00 54.41 208 CYS A C 1
ATOM 1599 O O . CYS A 1 208 ? 43.433 -7.425 -50.410 1.00 54.41 208 CYS A O 1
ATOM 1601 N N . ASN A 1 209 ? 41.291 -7.803 -49.855 1.00 52.88 209 ASN A N 1
ATOM 1602 C CA . ASN A 1 209 ? 41.277 -9.262 -50.020 1.00 52.88 209 ASN A CA 1
ATOM 1603 C C . ASN A 1 209 ? 40.872 -9.735 -51.434 1.00 52.88 209 ASN A C 1
ATOM 1605 O O . ASN A 1 209 ? 40.380 -10.854 -51.596 1.00 52.88 209 ASN A O 1
ATOM 1609 N N . GLY A 1 210 ? 40.972 -8.875 -52.455 1.00 51.00 210 GLY A N 1
ATOM 1610 C CA . GLY A 1 210 ? 40.653 -9.176 -53.866 1.00 51.00 210 GLY A CA 1
ATOM 1611 C C . GLY A 1 210 ? 39.170 -9.431 -54.201 1.00 51.00 210 GLY A C 1
ATOM 1612 O O . GLY A 1 210 ? 38.753 -9.259 -55.346 1.00 51.00 210 GLY A O 1
ATOM 1613 N N . LYS A 1 211 ? 38.336 -9.792 -53.217 1.00 53.00 211 LYS A N 1
ATOM 1614 C CA . LYS A 1 211 ? 36.882 -9.954 -53.367 1.00 53.00 211 LYS A CA 1
ATOM 1615 C C . LYS A 1 211 ? 36.232 -8.607 -53.696 1.00 53.00 211 LYS A C 1
ATOM 1617 O O . LYS A 1 211 ? 36.322 -7.672 -52.904 1.00 53.00 211 LYS A O 1
ATOM 1622 N N . GLY A 1 212 ? 35.564 -8.524 -54.846 1.00 54.31 212 GLY A N 1
ATOM 1623 C CA . GLY A 1 212 ? 34.975 -7.277 -55.352 1.00 54.31 212 GLY A CA 1
ATOM 1624 C C . GLY A 1 212 ? 35.948 -6.379 -56.129 1.00 54.31 212 GLY A C 1
ATOM 1625 O O . GLY A 1 212 ? 35.600 -5.242 -56.425 1.00 54.31 212 GLY A O 1
ATOM 1626 N N . GLY A 1 213 ? 37.150 -6.861 -56.465 1.00 68.38 213 GLY A N 1
ATOM 1627 C CA . GLY A 1 213 ? 37.982 -6.226 -57.490 1.00 68.38 213 GLY A CA 1
ATOM 1628 C C . GLY A 1 213 ? 37.382 -6.397 -58.891 1.00 68.38 213 GLY A C 1
ATOM 1629 O O . GLY A 1 213 ? 36.708 -7.388 -59.169 1.00 68.38 213 GLY A O 1
ATOM 1630 N N . VAL A 1 214 ? 37.648 -5.437 -59.774 1.00 79.94 214 VAL A N 1
ATOM 1631 C CA . VAL A 1 214 ? 37.262 -5.474 -61.186 1.00 79.94 214 VAL A CA 1
ATOM 1632 C C . VAL A 1 214 ? 38.237 -6.364 -61.963 1.00 79.94 214 VAL A C 1
ATOM 1634 O O . VAL A 1 214 ? 39.454 -6.245 -61.815 1.00 79.94 214 VAL A O 1
ATOM 1637 N N . GLU A 1 215 ? 37.703 -7.253 -62.802 1.00 83.75 215 GLU A N 1
ATOM 1638 C CA . GLU A 1 215 ? 38.491 -8.150 -63.655 1.00 83.75 215 GLU A CA 1
ATOM 1639 C C . GLU A 1 215 ? 38.998 -7.447 -64.924 1.00 83.75 215 GLU A C 1
ATOM 1641 O O . GLU A 1 215 ? 38.278 -6.684 -65.574 1.00 83.75 215 GLU A O 1
ATOM 1646 N N . VAL A 1 216 ? 40.245 -7.726 -65.304 1.00 84.44 216 VAL A N 1
ATOM 1647 C CA . VAL A 1 216 ? 40.865 -7.267 -66.553 1.00 84.44 216 VAL A CA 1
ATOM 1648 C C . VAL A 1 216 ? 40.445 -8.196 -67.699 1.00 84.44 216 VAL A C 1
ATOM 1650 O O . VAL A 1 216 ? 41.074 -9.218 -67.967 1.00 84.44 216 VAL A O 1
ATOM 1653 N N . VAL A 1 217 ? 39.359 -7.829 -68.384 1.00 84.88 217 VAL A N 1
ATOM 1654 C CA . VAL A 1 217 ? 38.744 -8.599 -69.482 1.00 84.88 217 VAL A CA 1
ATOM 1655 C C . VAL A 1 217 ? 39.568 -8.542 -70.774 1.00 84.88 217 VAL A C 1
ATOM 1657 O O . VAL A 1 217 ? 39.628 -9.528 -71.509 1.00 84.88 217 VAL A O 1
ATOM 1660 N N . LYS A 1 218 ? 40.238 -7.416 -71.059 1.00 82.88 218 LYS A N 1
ATOM 1661 C CA . LYS A 1 218 ? 41.214 -7.301 -72.155 1.00 82.88 218 LYS A CA 1
ATOM 1662 C C . LYS A 1 218 ? 42.606 -7.076 -71.582 1.00 82.88 218 LYS A C 1
ATOM 1664 O O . LYS A 1 218 ? 42.860 -6.080 -70.905 1.00 82.88 218 LYS A O 1
ATOM 1669 N N . GLY A 1 219 ? 43.500 -8.018 -71.874 1.00 77.56 219 GLY A N 1
ATOM 1670 C CA . GLY A 1 219 ? 44.879 -8.006 -71.394 1.00 77.56 219 GLY A CA 1
ATOM 1671 C C . GLY A 1 219 ? 45.701 -6.808 -71.879 1.00 77.56 219 GLY A C 1
ATOM 1672 O O . GLY A 1 219 ? 45.323 -6.088 -72.801 1.00 77.56 219 GLY A O 1
ATOM 1673 N N . ARG A 1 220 ? 46.857 -6.642 -71.233 1.00 85.19 220 ARG A N 1
ATOM 1674 C CA . ARG A 1 220 ? 47.837 -5.567 -71.423 1.00 85.19 220 ARG A CA 1
ATOM 1675 C C . ARG A 1 220 ? 48.126 -5.241 -72.898 1.00 85.19 220 ARG A C 1
ATOM 1677 O O . ARG A 1 220 ? 48.711 -6.058 -73.609 1.00 85.19 220 ARG A O 1
ATOM 1684 N N . LEU A 1 221 ? 47.812 -4.014 -73.312 1.00 84.69 221 LEU A N 1
ATOM 1685 C CA . LEU A 1 221 ? 48.165 -3.445 -74.615 1.00 84.69 221 LEU A CA 1
ATOM 1686 C C . LEU A 1 221 ? 49.223 -2.344 -74.445 1.00 84.69 221 LEU A C 1
ATOM 1688 O O . LEU A 1 221 ? 48.981 -1.338 -73.781 1.00 84.69 221 LEU A O 1
ATOM 1692 N N . GLU A 1 222 ? 50.391 -2.537 -75.056 1.00 82.69 222 GLU A N 1
ATOM 1693 C CA . GLU A 1 222 ? 51.478 -1.548 -75.098 1.00 82.69 222 GLU A CA 1
ATOM 1694 C C . GLU A 1 222 ? 51.214 -0.487 -76.182 1.00 82.69 222 GLU A C 1
ATOM 1696 O O . GLU A 1 222 ? 50.817 -0.816 -77.301 1.00 82.69 222 GLU A O 1
ATOM 1701 N N . THR A 1 223 ? 51.472 0.784 -75.870 1.00 84.31 223 THR A N 1
ATOM 1702 C CA . THR A 1 223 ? 51.343 1.927 -76.792 1.00 84.31 223 THR A CA 1
ATOM 1703 C C . THR A 1 223 ? 52.556 2.855 -76.668 1.00 84.31 223 THR A C 1
ATOM 1705 O O . THR A 1 223 ? 53.331 2.766 -75.717 1.00 84.31 223 THR A O 1
ATOM 1708 N N . ALA A 1 224 ? 52.729 3.785 -77.608 1.00 81.06 224 ALA A N 1
ATOM 1709 C CA . ALA A 1 224 ? 53.895 4.668 -77.667 1.00 81.06 224 ALA A CA 1
ATOM 1710 C C . ALA A 1 224 ? 54.084 5.580 -76.439 1.00 81.06 224 ALA A C 1
ATOM 1712 O O . ALA A 1 224 ? 55.192 6.058 -76.197 1.00 81.06 224 ALA A O 1
ATOM 1713 N N . ASN A 1 225 ? 53.016 5.839 -75.679 1.00 84.19 225 ASN A N 1
ATOM 1714 C CA . ASN A 1 225 ? 53.019 6.733 -74.522 1.00 84.19 225 ASN A CA 1
ATOM 1715 C C . ASN A 1 225 ? 52.335 6.137 -73.274 1.00 84.19 225 ASN A C 1
ATOM 1717 O O . ASN A 1 225 ? 52.054 6.863 -72.317 1.00 84.19 225 ASN A O 1
ATOM 1721 N N . GLY A 1 226 ? 52.100 4.823 -73.240 1.00 86.19 226 GLY A N 1
ATOM 1722 C CA . GLY A 1 226 ? 51.519 4.161 -72.074 1.00 86.19 226 GLY A CA 1
ATOM 1723 C C . GLY A 1 226 ? 51.008 2.743 -72.313 1.00 86.19 226 GLY A C 1
ATOM 1724 O O . GLY A 1 226 ? 51.212 2.160 -73.374 1.00 86.19 226 GLY A O 1
ATOM 1725 N N . VAL A 1 227 ? 50.303 2.212 -71.319 1.00 89.00 227 VAL A N 1
ATOM 1726 C CA . VAL A 1 227 ? 49.709 0.868 -71.303 1.00 89.00 227 VAL A CA 1
ATOM 1727 C C . VAL A 1 227 ? 48.198 0.975 -71.115 1.00 89.00 227 VAL A C 1
ATOM 1729 O O . VAL A 1 227 ? 47.739 1.750 -70.276 1.00 89.00 227 VAL A O 1
ATOM 1732 N N . ILE A 1 228 ? 47.427 0.169 -71.847 1.00 88.00 228 ILE A N 1
ATOM 1733 C CA . ILE A 1 228 ? 45.978 0.015 -71.650 1.00 88.00 228 ILE A CA 1
ATOM 1734 C C . ILE A 1 228 ? 45.685 -1.375 -71.079 1.00 88.00 228 ILE A C 1
ATOM 1736 O O . ILE A 1 228 ? 46.197 -2.381 -71.574 1.00 88.00 228 ILE A O 1
ATOM 1740 N N . PHE A 1 229 ? 44.819 -1.427 -70.070 1.00 89.06 229 PHE A N 1
ATOM 1741 C CA . PHE A 1 229 ? 44.157 -2.640 -69.591 1.00 89.06 229 PHE A CA 1
ATOM 1742 C C . PHE A 1 229 ? 42.647 -2.444 -69.740 1.00 89.06 229 PHE A C 1
ATOM 1744 O O . PHE A 1 229 ? 42.110 -1.477 -69.202 1.00 89.06 229 PHE A O 1
ATOM 1751 N N . GLY A 1 230 ? 41.953 -3.325 -70.463 1.00 87.75 230 GLY A N 1
ATOM 1752 C CA . GLY A 1 230 ? 40.499 -3.220 -70.607 1.00 87.75 230 GLY A CA 1
ATOM 1753 C C . GLY A 1 230 ? 39.792 -3.902 -69.444 1.00 87.75 230 GLY A C 1
ATOM 1754 O O . GLY A 1 230 ? 39.906 -5.118 -69.285 1.00 87.75 230 GLY A O 1
ATOM 1755 N N . ILE A 1 231 ? 39.076 -3.131 -68.631 1.00 89.56 231 ILE A N 1
ATOM 1756 C CA . ILE A 1 231 ? 38.449 -3.610 -67.394 1.00 89.56 231 ILE A CA 1
ATOM 1757 C C . ILE A 1 231 ? 36.960 -3.924 -67.585 1.00 89.56 231 ILE A C 1
ATOM 1759 O O . ILE A 1 231 ? 36.256 -3.294 -68.376 1.00 89.56 231 ILE A O 1
ATOM 1763 N N . GLY A 1 232 ? 36.496 -4.941 -66.860 1.00 84.56 232 GLY A N 1
ATOM 1764 C CA . GLY A 1 232 ? 35.152 -5.507 -66.957 1.00 84.56 232 GLY A CA 1
ATOM 1765 C C . GLY A 1 232 ? 34.069 -4.777 -66.165 1.00 84.56 232 GLY A C 1
ATOM 1766 O O . GLY A 1 232 ? 32.919 -5.195 -66.233 1.00 84.56 232 GLY A O 1
ATOM 1767 N N . ASP A 1 233 ? 34.393 -3.719 -65.430 1.00 85.44 233 ASP A N 1
ATOM 1768 C CA . ASP A 1 233 ? 33.449 -2.813 -64.762 1.00 85.44 233 ASP A CA 1
ATOM 1769 C C . ASP A 1 233 ? 34.107 -1.427 -64.596 1.00 85.44 233 ASP A C 1
ATOM 1771 O O . ASP A 1 233 ? 35.277 -1.265 -64.942 1.00 85.44 233 ASP A O 1
ATOM 1775 N N . VAL A 1 234 ? 33.385 -0.422 -64.104 1.00 86.81 234 VAL A N 1
ATOM 1776 C CA . VAL A 1 234 ? 33.960 0.901 -63.782 1.00 86.81 234 VAL A CA 1
ATOM 1777 C C . VAL A 1 234 ? 34.593 0.854 -62.386 1.00 86.81 234 VAL A C 1
ATOM 1779 O O . VAL A 1 234 ? 33.998 0.306 -61.459 1.00 86.81 234 VAL A O 1
ATOM 1782 N N . LEU A 1 235 ? 35.789 1.429 -62.204 1.00 86.00 235 LEU A N 1
ATOM 1783 C CA . LEU A 1 235 ? 36.444 1.482 -60.890 1.00 86.00 235 LEU A CA 1
ATOM 1784 C C . LEU A 1 235 ? 35.691 2.453 -59.962 1.00 86.00 235 LEU A C 1
ATOM 1786 O O . LEU A 1 235 ? 35.635 3.647 -60.272 1.00 86.00 235 LEU A O 1
ATOM 1790 N N . PRO A 1 236 ? 35.140 1.993 -58.821 1.00 81.69 236 PRO A N 1
ATOM 1791 C CA . PRO A 1 236 ? 34.429 2.868 -57.898 1.00 81.69 236 PRO A CA 1
ATOM 1792 C C . PRO A 1 236 ? 35.419 3.778 -57.163 1.00 81.69 236 PRO A C 1
ATOM 1794 O O . PRO A 1 236 ? 36.368 3.301 -56.538 1.00 81.69 236 PRO A O 1
ATOM 1797 N N . VAL A 1 237 ? 35.189 5.092 -57.213 1.00 84.31 237 VAL A N 1
ATOM 1798 C CA . VAL A 1 237 ? 35.948 6.054 -56.401 1.00 84.31 237 VAL A CA 1
ATOM 1799 C C . VAL A 1 237 ? 35.568 5.860 -54.925 1.00 84.31 237 VAL A C 1
ATOM 1801 O O . VAL A 1 237 ? 34.374 5.848 -54.621 1.00 84.31 237 VAL A O 1
ATOM 1804 N N . PRO A 1 238 ? 36.532 5.718 -53.992 1.00 86.31 238 PRO A N 1
ATOM 1805 C CA . PRO A 1 238 ? 36.217 5.537 -52.576 1.00 86.31 238 PRO A CA 1
ATOM 1806 C C . PRO A 1 238 ? 35.419 6.723 -51.995 1.00 86.31 238 PRO A C 1
ATOM 1808 O O . PRO A 1 238 ? 35.856 7.868 -52.163 1.00 86.31 238 PRO A O 1
ATOM 1811 N N . PRO A 1 239 ? 34.283 6.487 -51.306 1.00 86.06 239 PRO A N 1
ATOM 1812 C CA . PRO A 1 239 ? 33.436 7.547 -50.756 1.00 86.06 239 PRO A CA 1
ATOM 1813 C C . PRO A 1 239 ? 34.035 8.169 -49.479 1.00 86.06 239 PRO A C 1
ATOM 1815 O O . PRO A 1 239 ? 35.151 7.839 -49.078 1.00 86.06 239 PRO A O 1
ATOM 1818 N N . ASN A 1 240 ? 33.329 9.107 -48.836 1.00 88.12 240 ASN A N 1
ATOM 1819 C CA . ASN A 1 240 ? 33.814 9.725 -47.592 1.00 88.12 240 ASN A CA 1
ATOM 1820 C C . ASN A 1 240 ? 33.780 8.746 -46.400 1.00 88.12 240 ASN A C 1
ATOM 1822 O O . ASN A 1 240 ? 33.070 7.741 -46.424 1.00 88.12 240 ASN A O 1
ATOM 1826 N N . LEU A 1 241 ? 34.547 9.039 -45.347 1.00 88.50 241 LEU A N 1
ATOM 1827 C CA . LEU A 1 241 ? 34.683 8.180 -44.165 1.00 88.50 241 LEU A CA 1
ATOM 1828 C C . LEU A 1 241 ? 33.332 7.883 -43.501 1.00 88.50 241 LEU A C 1
ATOM 1830 O O . LEU A 1 241 ? 33.095 6.744 -43.111 1.00 88.50 241 LEU A O 1
ATOM 1834 N N . ALA A 1 242 ? 32.425 8.862 -43.428 1.00 87.50 242 ALA A N 1
ATOM 1835 C CA . ALA A 1 242 ? 31.073 8.654 -42.905 1.00 87.50 242 ALA A CA 1
ATOM 1836 C C . ALA A 1 242 ? 30.292 7.580 -43.693 1.00 87.50 242 ALA A C 1
ATOM 1838 O O . ALA A 1 242 ? 29.650 6.720 -43.090 1.00 87.50 242 ALA A O 1
ATOM 1839 N N . GLN A 1 243 ? 30.381 7.581 -45.028 1.00 86.50 243 GLN A N 1
ATOM 1840 C CA . GLN A 1 243 ? 29.760 6.569 -45.884 1.00 86.50 243 GLN A CA 1
ATOM 1841 C C . GLN A 1 243 ? 30.487 5.217 -45.804 1.00 86.50 243 GLN A C 1
ATOM 1843 O O . GLN A 1 243 ? 29.822 4.192 -45.686 1.00 86.50 243 GLN A O 1
ATOM 1848 N N . VAL A 1 244 ? 31.827 5.197 -45.773 1.00 88.00 244 VAL A N 1
ATOM 1849 C CA . VAL A 1 244 ? 32.608 3.958 -45.575 1.00 88.00 244 VAL A CA 1
ATOM 1850 C C . VAL A 1 244 ? 32.217 3.273 -44.259 1.00 88.00 244 VAL A C 1
ATOM 1852 O O . VAL A 1 244 ? 31.929 2.079 -44.249 1.00 88.00 244 VAL A O 1
ATOM 1855 N N . VAL A 1 245 ? 32.127 4.023 -43.155 1.00 88.88 245 VAL A N 1
ATOM 1856 C CA . VAL A 1 245 ? 31.685 3.505 -41.846 1.00 88.88 245 VAL A CA 1
ATOM 1857 C C . VAL A 1 245 ? 30.217 3.060 -41.872 1.00 88.88 245 VAL A C 1
ATOM 1859 O O . VAL A 1 245 ? 29.861 2.087 -41.208 1.00 88.88 245 VAL A O 1
ATOM 1862 N N . ALA A 1 246 ? 29.360 3.720 -42.656 1.00 87.25 246 ALA A N 1
ATOM 1863 C CA . ALA A 1 246 ? 27.969 3.307 -42.817 1.00 87.25 246 ALA A CA 1
ATOM 1864 C C . ALA A 1 246 ? 27.820 1.993 -43.611 1.00 87.25 246 ALA A C 1
ATOM 1866 O O . ALA A 1 246 ? 26.943 1.187 -43.292 1.00 87.25 246 ALA A O 1
ATOM 1867 N N . GLU A 1 247 ? 28.645 1.766 -44.633 1.00 85.75 247 GLU A N 1
ATOM 1868 C CA . GLU A 1 247 ? 28.574 0.594 -45.516 1.00 85.75 247 GLU A CA 1
ATOM 1869 C C . GLU A 1 247 ? 29.314 -0.636 -44.961 1.00 85.75 247 GLU A C 1
ATOM 1871 O O . GLU A 1 247 ? 28.943 -1.768 -45.281 1.00 85.75 247 GLU A O 1
ATOM 1876 N N . HIS A 1 248 ? 30.329 -0.449 -44.110 1.00 87.88 248 HIS A N 1
ATOM 1877 C CA . HIS A 1 248 ? 31.185 -1.546 -43.662 1.00 87.88 248 HIS A CA 1
ATOM 1878 C C . HIS A 1 248 ? 30.512 -2.480 -42.638 1.00 87.88 248 HIS A C 1
ATOM 1880 O O . HIS A 1 248 ? 30.184 -2.088 -41.516 1.00 87.88 248 HIS A O 1
ATOM 1886 N N . SER A 1 249 ? 30.375 -3.765 -42.981 1.00 87.62 249 SER A N 1
ATOM 1887 C CA . SER A 1 249 ? 29.662 -4.759 -42.161 1.00 87.62 249 SER A CA 1
ATOM 1888 C C . SER A 1 249 ? 30.259 -4.954 -40.763 1.00 87.62 249 SER A C 1
ATOM 1890 O O . SER A 1 249 ? 29.513 -5.046 -39.789 1.00 87.62 249 SER A O 1
ATOM 1892 N N . SER A 1 250 ? 31.590 -4.950 -40.637 1.00 87.38 250 SER A N 1
ATOM 1893 C CA . SER A 1 250 ? 32.296 -5.103 -39.352 1.00 87.38 250 SER A CA 1
ATOM 1894 C C . SER A 1 250 ? 32.151 -3.909 -38.398 1.00 87.38 250 SER A C 1
ATOM 1896 O O . SER A 1 250 ? 32.668 -3.982 -37.286 1.00 87.38 250 SER A O 1
ATOM 1898 N N . LEU A 1 251 ? 31.489 -2.822 -38.822 1.00 89.06 251 LEU A N 1
ATOM 1899 C CA . LEU A 1 251 ? 31.254 -1.597 -38.043 1.00 89.06 251 LEU A CA 1
ATOM 1900 C C . LEU A 1 251 ? 29.763 -1.341 -37.754 1.00 89.06 251 LEU A C 1
ATOM 1902 O O . LEU A 1 251 ? 29.396 -0.269 -37.271 1.00 89.06 251 LEU A O 1
ATOM 1906 N N . SER A 1 252 ? 28.886 -2.316 -38.013 1.00 89.12 252 SER A N 1
ATOM 1907 C CA . SER A 1 252 ? 27.437 -2.168 -37.820 1.00 89.12 252 SER A CA 1
ATOM 1908 C C . SER A 1 252 ? 27.028 -1.752 -36.402 1.00 89.12 252 SER A C 1
ATOM 1910 O O . SER A 1 252 ? 26.022 -1.065 -36.261 1.00 89.12 252 SER A O 1
ATOM 1912 N N . TYR A 1 253 ? 27.789 -2.142 -35.371 1.00 88.31 253 TYR A N 1
ATOM 1913 C CA . TYR A 1 253 ? 27.498 -1.786 -33.980 1.00 88.31 253 TYR A CA 1
ATOM 1914 C C . TYR A 1 253 ? 27.872 -0.330 -33.650 1.00 88.31 253 TYR A C 1
ATOM 1916 O O . TYR A 1 253 ? 27.023 0.422 -33.175 1.00 88.31 253 TYR A O 1
ATOM 1924 N N . ILE A 1 254 ? 29.092 0.122 -33.979 1.00 87.56 254 ILE A N 1
ATOM 1925 C CA . ILE A 1 254 ? 29.469 1.537 -33.786 1.00 87.56 254 ILE A CA 1
ATOM 1926 C C . ILE A 1 254 ? 28.588 2.464 -34.641 1.00 87.56 254 ILE A C 1
ATOM 1928 O O . ILE A 1 254 ? 28.183 3.527 -34.177 1.00 87.56 254 ILE A O 1
ATOM 1932 N N . ARG A 1 255 ? 28.173 2.024 -35.839 1.00 86.56 255 ARG A N 1
ATOM 1933 C CA . ARG A 1 255 ? 27.199 2.735 -36.684 1.00 86.56 255 ARG A CA 1
ATOM 1934 C C . ARG A 1 255 ? 25.866 3.010 -35.969 1.00 86.56 255 ARG A C 1
ATOM 1936 O O . ARG A 1 255 ? 25.261 4.041 -36.246 1.00 86.56 255 ARG A O 1
ATOM 1943 N N . SER A 1 256 ? 25.397 2.128 -35.081 1.00 86.19 256 SER A N 1
ATOM 1944 C CA . SER A 1 256 ? 24.185 2.372 -34.277 1.00 86.19 256 SER A CA 1
ATOM 1945 C C . SER A 1 256 ? 24.395 3.300 -33.075 1.00 86.19 256 SER A C 1
ATOM 1947 O O . SER A 1 256 ? 23.404 3.800 -32.554 1.00 86.19 256 SER A O 1
ATOM 1949 N N . LEU A 1 257 ? 25.642 3.549 -32.655 1.00 84.19 257 LEU A N 1
ATOM 1950 C CA . LEU A 1 257 ? 25.961 4.432 -31.525 1.00 84.19 257 LEU A CA 1
ATOM 1951 C C . LEU A 1 257 ? 26.304 5.871 -31.939 1.00 84.19 257 LEU A C 1
ATOM 1953 O O . LEU A 1 257 ? 26.104 6.785 -31.149 1.00 84.19 257 LEU A O 1
ATOM 1957 N N . LEU A 1 258 ? 26.842 6.090 -33.146 1.00 82.19 258 LEU A N 1
ATOM 1958 C CA . LEU A 1 258 ? 27.341 7.402 -33.586 1.00 82.19 258 LEU A CA 1
ATOM 1959 C C . LEU A 1 258 ? 26.229 8.476 -33.651 1.00 82.19 258 LEU A C 1
ATOM 1961 O O . LEU A 1 258 ? 25.369 8.400 -34.535 1.00 82.19 258 LEU A O 1
ATOM 1965 N N . PRO A 1 259 ? 26.276 9.538 -32.817 1.00 78.38 259 PRO A N 1
ATOM 1966 C CA . PRO A 1 259 ? 25.340 10.655 -32.909 1.00 78.38 259 PRO A CA 1
ATOM 1967 C C . PRO A 1 259 ? 25.527 11.448 -34.208 1.00 78.38 259 PRO A C 1
ATOM 1969 O O . PRO A 1 259 ? 26.630 11.537 -34.756 1.00 78.38 259 PRO A O 1
ATOM 1972 N N . THR A 1 260 ? 24.469 12.121 -34.669 1.00 81.88 260 THR A N 1
ATOM 1973 C CA . THR A 1 260 ? 24.456 12.913 -35.919 1.00 81.88 260 THR A CA 1
ATOM 1974 C C . THR A 1 260 ? 25.610 13.922 -36.014 1.00 81.88 260 THR A C 1
ATOM 1976 O O . THR A 1 260 ? 26.158 14.139 -37.095 1.00 81.88 260 THR A O 1
ATOM 1979 N N . ARG A 1 261 ? 26.027 14.505 -34.881 1.00 81.75 261 ARG A N 1
ATOM 1980 C CA . ARG A 1 261 ? 27.179 15.416 -34.784 1.00 81.75 261 ARG A CA 1
ATOM 1981 C C . ARG A 1 261 ? 28.493 14.723 -35.169 1.00 81.75 261 ARG A C 1
ATOM 1983 O O . ARG A 1 261 ? 29.234 15.257 -35.992 1.00 81.75 261 ARG A O 1
ATOM 1990 N N . LEU A 1 262 ? 28.746 13.512 -34.676 1.00 80.12 262 LEU A N 1
ATOM 1991 C C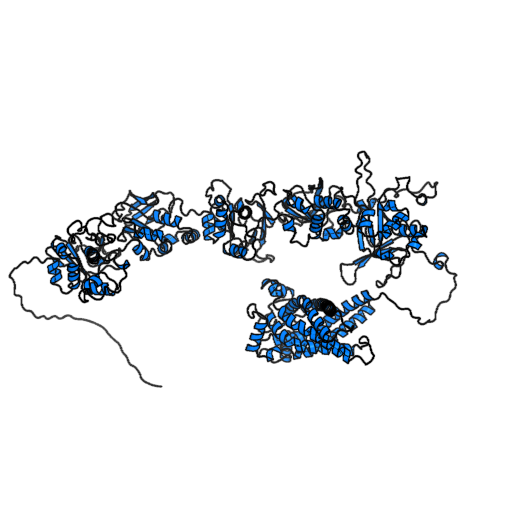A . LEU A 1 262 ? 29.951 12.750 -35.021 1.00 80.12 262 LEU A CA 1
ATOM 1992 C C . LEU A 1 262 ? 29.921 12.276 -36.481 1.00 80.12 262 LEU A C 1
ATOM 1994 O O . LEU A 1 262 ? 30.933 12.351 -37.173 1.00 80.12 262 LEU A O 1
ATOM 1998 N N . VAL A 1 263 ? 28.748 11.897 -37.000 1.00 84.19 263 VAL A N 1
ATOM 1999 C CA . VAL A 1 263 ? 28.581 11.598 -38.436 1.00 84.19 263 VAL A CA 1
ATOM 2000 C C . VAL A 1 263 ? 28.916 12.822 -39.302 1.00 84.19 263 VAL A C 1
ATOM 2002 O O . VAL A 1 263 ? 29.577 12.669 -40.330 1.00 84.19 263 VAL A O 1
ATOM 2005 N N . SER A 1 264 ? 28.545 14.041 -38.880 1.00 83.94 264 SER A N 1
ATOM 2006 C CA . SER A 1 264 ? 28.947 15.258 -39.603 1.00 83.94 264 SER A CA 1
ATOM 2007 C C . SER A 1 264 ? 30.464 15.486 -39.580 1.00 83.94 264 SER A C 1
ATOM 2009 O O . SER A 1 264 ? 31.032 15.689 -40.653 1.00 83.94 264 SER A O 1
ATOM 2011 N N . MET A 1 265 ? 31.135 15.328 -38.429 1.00 84.00 265 MET A N 1
ATOM 2012 C CA . MET A 1 265 ? 32.603 15.434 -38.299 1.00 84.00 265 MET A CA 1
ATOM 2013 C C . MET A 1 265 ? 33.344 14.493 -39.263 1.00 84.00 265 MET A C 1
ATOM 2015 O O . MET A 1 265 ? 34.267 14.910 -39.963 1.00 84.00 265 MET A O 1
ATOM 2019 N N . LEU A 1 266 ? 32.894 13.235 -39.361 1.00 85.44 266 LEU A N 1
ATOM 2020 C CA . LEU A 1 266 ? 33.451 12.228 -40.278 1.00 85.44 266 LEU A CA 1
ATOM 2021 C C . LEU A 1 266 ? 33.224 12.545 -41.770 1.00 85.44 266 LEU A C 1
ATOM 2023 O O . LEU A 1 266 ? 33.852 11.926 -42.633 1.00 85.44 266 LEU A O 1
ATOM 2027 N N . SER A 1 267 ? 32.335 13.490 -42.088 1.00 85.44 267 SER A N 1
ATOM 2028 C CA . SER A 1 267 ? 32.042 13.933 -43.457 1.00 85.44 267 SER A CA 1
ATOM 2029 C C . SER A 1 267 ? 32.702 15.266 -43.833 1.00 85.44 267 SER A C 1
ATOM 2031 O O . SER A 1 267 ? 33.056 15.445 -44.998 1.00 85.44 267 SER A O 1
ATOM 2033 N N . SER A 1 268 ? 32.883 16.182 -42.873 1.00 82.38 268 SER A N 1
ATOM 2034 C CA . SER A 1 268 ? 33.438 17.523 -43.097 1.00 82.38 268 SER A CA 1
ATOM 2035 C C . SER A 1 268 ? 34.961 17.566 -43.043 1.00 82.38 268 SER A C 1
ATOM 2037 O O . SER A 1 268 ? 35.582 18.327 -43.784 1.00 82.38 268 SER A O 1
ATOM 2039 N N . ASN A 1 269 ? 35.568 16.778 -42.155 1.00 83.88 269 ASN A N 1
ATOM 2040 C CA . ASN A 1 269 ? 36.981 16.925 -41.830 1.00 83.88 269 ASN A CA 1
ATOM 2041 C C . ASN A 1 269 ? 37.846 16.137 -42.823 1.00 83.88 269 ASN A C 1
ATOM 2043 O O . ASN A 1 269 ? 37.545 14.992 -43.167 1.00 83.88 269 ASN A O 1
ATOM 2047 N N . SER A 1 270 ? 38.926 16.757 -43.293 1.00 82.94 270 SER A N 1
ATOM 2048 C CA . SER A 1 270 ? 39.922 16.152 -44.181 1.00 82.94 270 SER A CA 1
ATOM 2049 C C . SER A 1 270 ? 41.109 15.575 -43.410 1.00 82.94 270 SER A C 1
ATOM 2051 O O . SER A 1 270 ? 41.341 15.930 -42.262 1.00 82.94 270 SER A O 1
ATOM 2053 N N . GLU A 1 271 ? 41.913 14.746 -44.078 1.00 85.56 271 GLU A N 1
ATOM 2054 C CA . GLU A 1 271 ? 43.200 14.223 -43.581 1.00 85.56 271 GLU A CA 1
ATOM 2055 C C . GLU A 1 271 ? 43.115 13.272 -42.367 1.00 85.56 271 GLU A C 1
ATOM 2057 O O . GLU A 1 271 ? 44.146 12.828 -41.854 1.00 85.56 271 GLU A O 1
ATOM 2062 N N . LEU A 1 272 ? 41.901 12.882 -41.958 1.00 87.31 272 LEU A N 1
ATOM 2063 C CA . LEU A 1 272 ? 41.671 11.987 -40.824 1.00 87.31 272 LEU A CA 1
ATOM 2064 C C . LEU A 1 272 ? 42.293 10.597 -41.034 1.00 87.31 272 LEU A C 1
ATOM 2066 O O . LEU A 1 272 ? 42.246 10.009 -42.118 1.00 87.31 272 LEU A O 1
ATOM 2070 N N . THR A 1 273 ? 42.823 10.033 -39.953 1.00 90.50 273 THR A N 1
ATOM 2071 C CA . THR A 1 273 ? 43.166 8.611 -39.843 1.00 90.50 273 THR A CA 1
ATOM 2072 C C . THR A 1 273 ? 42.346 8.012 -38.703 1.00 90.50 273 THR A C 1
ATOM 2074 O O . THR A 1 273 ? 42.506 8.419 -37.554 1.00 90.50 273 THR A O 1
ATOM 2077 N N . LEU A 1 274 ? 41.458 7.068 -39.016 1.00 91.06 274 LEU A N 1
ATOM 2078 C CA . LEU A 1 274 ? 40.603 6.393 -38.035 1.00 91.06 274 LEU A CA 1
ATOM 2079 C C . LEU A 1 274 ? 41.122 4.987 -37.739 1.00 91.06 274 LEU A C 1
ATOM 2081 O O . LEU A 1 274 ? 41.440 4.245 -38.666 1.00 91.06 274 LEU A O 1
ATOM 2085 N N . PHE A 1 275 ? 41.113 4.594 -36.468 1.00 91.00 275 PHE A N 1
ATOM 2086 C CA . PHE A 1 275 ? 41.371 3.228 -36.013 1.00 91.00 275 PHE A CA 1
ATOM 2087 C C . PHE A 1 275 ? 40.104 2.702 -35.334 1.00 91.00 275 PHE A C 1
ATOM 2089 O O . PHE A 1 275 ? 39.964 2.859 -34.130 1.00 91.00 275 PHE A O 1
ATOM 2096 N N . LEU A 1 276 ? 39.134 2.153 -36.075 1.00 91.50 276 LEU A N 1
ATOM 2097 C CA . LEU A 1 276 ? 37.826 1.807 -35.497 1.00 91.50 276 LEU A CA 1
ATOM 2098 C C . LEU A 1 276 ? 37.738 0.344 -35.022 1.00 91.50 276 LEU A C 1
ATOM 2100 O O . LEU A 1 276 ? 38.149 -0.568 -35.747 1.00 91.50 276 LEU A O 1
ATOM 2104 N N . PRO A 1 277 ? 37.158 0.101 -33.832 1.00 91.31 277 PRO A N 1
ATOM 2105 C CA . PRO A 1 277 ? 36.966 -1.235 -33.275 1.00 91.31 277 PRO A CA 1
ATOM 2106 C C . PRO A 1 277 ? 35.916 -2.025 -34.065 1.00 91.31 277 PRO A C 1
ATOM 2108 O O . PRO A 1 277 ? 34.813 -1.537 -34.330 1.00 91.31 277 PRO A O 1
ATOM 2111 N N . THR A 1 278 ? 36.241 -3.272 -34.407 1.00 91.56 278 THR A N 1
ATOM 2112 C CA . THR A 1 278 ? 35.283 -4.205 -35.029 1.00 91.56 278 THR A CA 1
ATOM 2113 C C . THR A 1 278 ? 34.131 -4.569 -34.084 1.00 91.56 278 THR A C 1
ATOM 2115 O O . THR A 1 278 ? 34.263 -4.471 -32.868 1.00 91.56 278 THR A O 1
ATOM 2118 N N . ASN A 1 279 ? 33.000 -5.039 -34.627 1.00 89.94 279 ASN A N 1
ATOM 2119 C CA . ASN A 1 279 ? 31.835 -5.502 -33.852 1.00 89.94 279 ASN A CA 1
ATOM 2120 C C . ASN A 1 279 ? 32.193 -6.447 -32.681 1.00 89.94 279 ASN A C 1
ATOM 2122 O O . ASN A 1 279 ? 31.543 -6.386 -31.640 1.00 89.94 279 ASN A O 1
ATOM 2126 N N . ASP A 1 280 ? 33.211 -7.301 -32.835 1.00 87.56 280 ASP A N 1
ATOM 2127 C CA . ASP A 1 280 ? 33.618 -8.254 -31.798 1.00 87.56 280 ASP A CA 1
ATOM 2128 C C . ASP A 1 280 ? 34.408 -7.609 -30.647 1.00 87.56 280 ASP A C 1
ATOM 2130 O O . ASP A 1 280 ? 34.265 -8.052 -29.510 1.00 87.56 280 ASP A O 1
ATOM 2134 N N . ALA A 1 281 ? 35.133 -6.509 -30.883 1.00 85.50 281 ALA A N 1
ATOM 2135 C CA . ALA A 1 281 ? 35.797 -5.729 -29.830 1.00 85.50 281 ALA A CA 1
ATOM 2136 C C . ALA A 1 281 ? 34.795 -5.221 -28.775 1.00 85.50 281 ALA A C 1
ATOM 2138 O O . ALA A 1 281 ? 35.052 -5.233 -27.573 1.00 85.50 281 ALA A O 1
ATOM 2139 N N . TRP A 1 282 ? 33.597 -4.825 -29.216 1.00 85.69 282 TRP A N 1
ATOM 2140 C CA . TRP A 1 282 ? 32.520 -4.378 -28.328 1.00 85.69 282 TRP A CA 1
ATOM 2141 C C . TRP A 1 282 ? 31.941 -5.509 -27.470 1.00 85.69 282 TRP A C 1
ATOM 2143 O O . TRP A 1 282 ? 31.260 -5.233 -26.482 1.00 85.69 282 TRP A O 1
ATOM 2153 N N . ASN A 1 283 ? 32.223 -6.778 -27.797 1.00 84.25 283 ASN A N 1
ATOM 2154 C CA . ASN A 1 283 ? 31.859 -7.905 -26.944 1.00 84.25 283 ASN A CA 1
ATOM 2155 C C . ASN A 1 283 ? 32.760 -8.052 -25.709 1.00 84.25 283 ASN A C 1
ATOM 2157 O O . ASN A 1 283 ? 32.318 -8.685 -24.750 1.00 84.25 283 ASN A O 1
ATOM 2161 N N . GLU A 1 284 ? 33.947 -7.435 -25.698 1.00 82.44 284 GLU A N 1
ATOM 2162 C CA . GLU A 1 284 ? 34.869 -7.429 -24.552 1.00 82.44 284 GLU A CA 1
ATOM 2163 C C . GLU A 1 284 ? 34.365 -6.530 -23.402 1.00 82.44 284 GLU A C 1
ATOM 2165 O O . GLU A 1 284 ? 34.684 -6.785 -22.240 1.00 82.44 284 GLU A O 1
ATOM 2170 N N . LEU A 1 285 ? 33.524 -5.524 -23.696 1.00 80.00 285 LEU A N 1
ATOM 2171 C CA . LEU A 1 285 ? 32.934 -4.637 -22.683 1.00 80.00 285 LEU A CA 1
ATOM 2172 C C . LEU A 1 285 ? 31.860 -5.334 -21.818 1.00 80.00 285 LEU A C 1
ATOM 2174 O O . LEU A 1 285 ? 30.973 -6.007 -22.370 1.00 80.00 285 LEU A O 1
ATOM 2178 N N . PRO A 1 286 ? 31.832 -5.083 -20.492 1.00 81.94 286 PRO A N 1
ATOM 2179 C CA . PRO A 1 286 ? 30.727 -5.442 -19.606 1.00 81.94 286 PRO A CA 1
ATOM 2180 C C . PRO A 1 286 ? 29.358 -4.999 -20.138 1.00 81.94 286 PRO A C 1
ATOM 2182 O O . PRO A 1 286 ? 29.184 -3.900 -20.663 1.00 81.94 286 PRO A O 1
ATOM 2185 N N . ALA A 1 287 ? 28.344 -5.849 -19.951 1.00 81.50 287 ALA A N 1
ATOM 2186 C CA . ALA A 1 287 ? 26.998 -5.598 -20.474 1.00 81.50 287 ALA A CA 1
ATOM 2187 C C . ALA A 1 287 ? 26.364 -4.297 -19.942 1.00 81.50 287 ALA A C 1
ATOM 2189 O O . ALA A 1 287 ? 25.592 -3.665 -20.654 1.00 81.50 287 ALA A O 1
ATOM 2190 N N . ILE A 1 288 ? 26.702 -3.879 -18.717 1.00 77.12 288 ILE A N 1
ATOM 2191 C CA . ILE A 1 288 ? 26.171 -2.650 -18.112 1.00 77.12 288 ILE A CA 1
ATOM 2192 C C . ILE A 1 288 ? 26.768 -1.387 -18.757 1.00 77.12 288 ILE A C 1
ATOM 2194 O O . ILE A 1 288 ? 26.033 -0.463 -19.085 1.00 77.12 288 ILE A O 1
ATOM 2198 N N . GLU A 1 289 ? 28.073 -1.381 -19.041 1.00 80.81 289 GLU A N 1
ATOM 2199 C CA . GLU A 1 289 ? 28.758 -0.293 -19.757 1.00 80.81 289 GLU A CA 1
ATOM 2200 C C . GLU A 1 289 ? 28.281 -0.206 -21.210 1.00 80.81 289 GLU A C 1
ATOM 2202 O O . GLU A 1 289 ? 28.096 0.881 -21.748 1.00 80.81 289 GLU A O 1
ATOM 2207 N N . ARG A 1 290 ? 27.979 -1.353 -21.828 1.00 84.12 290 ARG A N 1
ATOM 2208 C CA . ARG A 1 290 ? 27.376 -1.412 -23.163 1.00 84.12 290 ARG A CA 1
ATOM 2209 C C . ARG A 1 290 ? 26.002 -0.739 -23.209 1.00 84.12 290 ARG A C 1
ATOM 2211 O O . ARG A 1 290 ? 25.782 0.121 -24.052 1.00 84.12 290 ARG A O 1
ATOM 2218 N N . ILE A 1 291 ? 25.127 -1.057 -22.251 1.00 83.38 291 ILE A N 1
ATOM 2219 C CA . ILE A 1 291 ? 23.803 -0.426 -22.099 1.00 83.38 291 ILE A CA 1
ATOM 2220 C C . ILE A 1 291 ? 23.930 1.080 -21.797 1.00 83.38 291 ILE A C 1
ATOM 2222 O O . ILE A 1 291 ? 23.071 1.858 -22.207 1.00 83.38 291 ILE A O 1
ATOM 2226 N N . TYR A 1 292 ? 25.001 1.521 -21.121 1.00 85.19 292 TYR A N 1
ATOM 2227 C CA . TYR A 1 292 ? 25.274 2.952 -20.942 1.00 85.19 292 TYR A CA 1
ATOM 2228 C C . TYR A 1 292 ? 25.579 3.631 -22.279 1.00 85.19 292 TYR A C 1
ATOM 2230 O O . TYR A 1 292 ? 24.951 4.639 -22.600 1.00 85.19 292 TYR A O 1
ATOM 2238 N N . LEU A 1 293 ? 26.485 3.056 -23.074 1.00 84.25 293 LEU A N 1
ATOM 2239 C CA . LEU A 1 293 ? 26.878 3.585 -24.384 1.00 84.25 293 LEU A CA 1
ATOM 2240 C C . LEU A 1 293 ? 25.747 3.520 -25.428 1.00 84.25 293 LEU A C 1
ATOM 2242 O O . LEU A 1 293 ? 25.714 4.349 -26.328 1.00 84.25 293 LEU A O 1
ATOM 2246 N N . GLU A 1 294 ? 24.792 2.596 -25.290 1.00 85.12 294 GLU A N 1
ATOM 2247 C CA . GLU A 1 294 ? 23.543 2.557 -26.074 1.00 85.12 294 GLU A CA 1
ATOM 2248 C C . GLU A 1 294 ? 22.524 3.652 -25.671 1.00 85.12 294 GLU A C 1
ATOM 2250 O O . GLU A 1 294 ? 21.504 3.823 -26.343 1.00 85.12 294 GLU A O 1
ATOM 2255 N N . SER A 1 295 ? 22.765 4.403 -24.587 1.00 82.69 295 SER A N 1
ATOM 2256 C CA . SER A 1 295 ? 21.846 5.428 -24.072 1.00 82.69 295 SER A CA 1
ATOM 2257 C C . SER A 1 295 ? 22.173 6.847 -24.556 1.00 82.69 295 SER A C 1
ATOM 2259 O O . SER A 1 295 ? 23.330 7.222 -24.740 1.00 82.69 295 SER A O 1
ATOM 2261 N N . SER A 1 296 ? 21.152 7.706 -24.631 1.00 79.12 296 SER A N 1
ATOM 2262 C CA . SER A 1 296 ? 21.293 9.138 -24.952 1.00 79.12 296 SER A CA 1
ATOM 2263 C C . SER A 1 296 ? 22.053 9.964 -23.899 1.00 79.12 296 SER A C 1
ATOM 2265 O O . SER A 1 296 ? 22.178 11.174 -24.050 1.00 79.12 296 SER A O 1
ATOM 2267 N N . TYR A 1 297 ? 22.527 9.346 -22.812 1.00 77.12 297 TYR A N 1
ATOM 2268 C CA . TYR A 1 297 ? 23.319 9.994 -21.758 1.00 77.12 297 TYR A CA 1
ATOM 2269 C C . TYR A 1 297 ? 24.826 9.735 -21.897 1.00 77.12 297 TYR A C 1
ATOM 2271 O O . TYR A 1 297 ? 25.597 10.114 -21.014 1.00 77.12 297 TYR A O 1
ATOM 2279 N N . ALA A 1 298 ? 25.242 9.066 -22.975 1.00 82.25 298 ALA A N 1
ATOM 2280 C CA . ALA A 1 298 ? 26.633 8.750 -23.266 1.00 82.25 298 ALA A CA 1
ATOM 2281 C C . ALA A 1 298 ? 27.223 9.557 -24.435 1.00 82.25 298 ALA A C 1
ATOM 2283 O O . ALA A 1 298 ? 28.340 9.261 -24.839 1.00 82.25 298 ALA A O 1
ATOM 2284 N N . GLU A 1 299 ? 26.532 10.570 -24.980 1.00 81.88 299 GLU A N 1
ATOM 2285 C CA . GLU A 1 299 ? 27.022 11.322 -26.154 1.00 81.88 299 GLU A CA 1
ATOM 2286 C C . GLU A 1 299 ? 28.424 11.936 -25.940 1.00 81.88 299 GLU A C 1
ATOM 2288 O O . GLU A 1 299 ? 29.268 11.814 -26.826 1.00 81.88 299 GLU A O 1
ATOM 2293 N N . ASP A 1 300 ? 28.713 12.496 -24.758 1.00 82.44 300 ASP A N 1
ATOM 2294 C CA . ASP A 1 300 ? 30.032 13.071 -24.423 1.00 82.44 300 ASP A CA 1
ATOM 2295 C C . ASP A 1 300 ? 31.130 11.994 -24.243 1.00 82.44 300 ASP A C 1
ATOM 2297 O O . ASP A 1 300 ? 32.281 12.174 -24.655 1.00 82.44 300 ASP A O 1
ATOM 2301 N N . ASP A 1 301 ? 30.776 10.844 -23.655 1.00 83.75 301 ASP A N 1
ATOM 2302 C CA . ASP A 1 301 ? 31.663 9.678 -23.494 1.00 83.75 301 ASP A CA 1
ATOM 2303 C C . ASP A 1 301 ? 31.941 9.018 -24.867 1.00 83.75 301 ASP A C 1
ATOM 2305 O O . ASP A 1 301 ? 33.055 8.558 -25.117 1.00 83.75 301 ASP A O 1
ATOM 2309 N N . LEU A 1 302 ? 30.960 9.018 -25.781 1.00 86.69 302 LEU A N 1
ATOM 2310 C CA . LEU A 1 302 ? 31.069 8.537 -27.165 1.00 86.69 302 LEU A CA 1
ATOM 2311 C C . LEU A 1 302 ? 31.873 9.490 -28.060 1.00 86.69 302 LEU A C 1
ATOM 2313 O O . LEU A 1 302 ? 32.632 9.017 -28.906 1.00 86.69 302 LEU A O 1
ATOM 2317 N N . GLU A 1 303 ? 31.741 10.808 -27.879 1.00 86.12 303 GLU A N 1
ATOM 2318 C CA . GLU A 1 303 ? 32.602 11.800 -28.534 1.00 86.12 303 GLU A CA 1
ATOM 2319 C C . GLU A 1 303 ? 34.056 11.607 -28.078 1.00 86.12 303 GLU A C 1
ATOM 2321 O O . GLU A 1 303 ? 34.926 11.384 -28.919 1.00 86.12 303 GLU A O 1
ATOM 2326 N N . SER A 1 304 ? 34.294 11.518 -26.764 1.00 86.38 304 SER A N 1
ATOM 2327 C CA . SER A 1 304 ? 35.615 11.215 -26.184 1.00 86.38 304 SER A CA 1
ATOM 2328 C C . SER A 1 304 ? 36.203 9.893 -26.706 1.00 86.38 304 SER A C 1
ATOM 2330 O O . SER A 1 304 ? 37.385 9.813 -27.051 1.00 86.38 304 SER A O 1
ATOM 2332 N N . LEU A 1 305 ? 35.381 8.840 -26.800 1.00 87.12 305 LEU A N 1
ATOM 2333 C CA . LEU A 1 305 ? 35.772 7.544 -27.357 1.00 87.12 305 LEU A CA 1
ATOM 2334 C C . LEU A 1 305 ? 36.135 7.662 -28.841 1.00 87.12 305 LEU A C 1
ATOM 2336 O O . LEU A 1 305 ? 37.156 7.112 -29.252 1.00 87.12 305 LEU A O 1
ATOM 2340 N N . LEU A 1 306 ? 35.359 8.376 -29.661 1.00 87.31 306 LEU A N 1
ATOM 2341 C CA . LEU A 1 306 ? 35.689 8.550 -31.078 1.00 87.31 306 LEU A CA 1
ATOM 2342 C C . LEU A 1 306 ? 36.959 9.394 -31.265 1.00 87.31 306 LEU A C 1
ATOM 2344 O O . LEU A 1 306 ? 37.776 9.073 -32.129 1.00 87.31 306 LEU A O 1
ATOM 2348 N N . GLU A 1 307 ? 37.173 10.416 -30.436 1.00 87.38 307 GLU A N 1
ATOM 2349 C CA . GLU A 1 307 ? 38.405 11.212 -30.409 1.00 87.38 307 GLU A CA 1
ATOM 2350 C C . GLU A 1 307 ? 39.641 10.374 -30.041 1.00 87.38 307 GLU A C 1
ATOM 2352 O O . GLU A 1 307 ? 40.715 10.584 -30.604 1.00 87.38 307 GLU A O 1
ATOM 2357 N N . MET A 1 308 ? 39.500 9.382 -29.156 1.00 87.12 308 MET A N 1
ATOM 2358 C CA . MET A 1 308 ? 40.554 8.408 -28.832 1.00 87.12 308 MET A CA 1
ATOM 2359 C C . MET A 1 308 ? 40.844 7.435 -29.993 1.00 87.12 308 MET A C 1
ATOM 2361 O O . MET A 1 308 ? 41.972 6.975 -30.141 1.00 87.12 308 MET A O 1
ATOM 2365 N N . HIS A 1 309 ? 39.873 7.174 -30.871 1.00 88.38 309 HIS A N 1
ATOM 2366 C CA . HIS A 1 309 ? 40.057 6.358 -32.082 1.00 88.38 309 HIS A CA 1
ATOM 2367 C C . HIS A 1 309 ? 40.406 7.183 -33.343 1.00 88.38 309 HIS A C 1
ATOM 2369 O O . HIS A 1 309 ? 40.565 6.614 -34.429 1.00 88.38 309 HIS A O 1
ATOM 2375 N N . THR A 1 310 ? 40.549 8.509 -33.222 1.00 89.06 310 THR A N 1
ATOM 2376 C CA . THR A 1 310 ? 40.794 9.434 -34.342 1.00 89.06 310 THR A CA 1
ATOM 2377 C C . THR A 1 310 ? 42.142 10.137 -34.209 1.00 89.06 310 THR A C 1
ATOM 2379 O O . THR A 1 310 ? 42.441 10.762 -33.194 1.00 89.06 310 THR A O 1
ATOM 2382 N N . VAL A 1 311 ? 42.946 10.093 -35.272 1.00 87.81 311 VAL A N 1
ATOM 2383 C CA . VAL A 1 311 ? 44.211 10.825 -35.406 1.00 87.81 311 VAL A CA 1
ATOM 2384 C C . VAL A 1 311 ? 44.067 11.882 -36.502 1.00 87.81 311 VAL A C 1
ATOM 2386 O O . VAL A 1 311 ? 43.907 11.551 -37.680 1.00 87.81 311 VAL A O 1
ATOM 2389 N N . GLU A 1 312 ? 44.177 13.157 -36.125 1.00 76.38 312 GLU A N 1
ATOM 2390 C CA . GLU A 1 312 ? 44.346 14.269 -37.063 1.00 76.38 312 GLU A CA 1
ATOM 2391 C C . GLU A 1 312 ? 45.840 14.585 -37.216 1.00 76.38 312 GLU A C 1
ATOM 2393 O O . GLU A 1 312 ? 46.531 14.939 -36.262 1.00 76.38 312 GLU A O 1
ATOM 2398 N N . THR A 1 313 ? 46.364 14.470 -38.437 1.00 73.88 313 THR A N 1
ATOM 2399 C CA . THR A 1 313 ? 47.716 14.936 -38.779 1.00 73.88 313 THR A CA 1
ATOM 2400 C C . THR A 1 313 ? 47.721 15.479 -40.203 1.00 73.88 313 THR A C 1
ATOM 2402 O O . THR A 1 313 ? 46.904 15.068 -41.016 1.00 73.88 313 THR A O 1
ATOM 2405 N N . LYS A 1 314 ? 48.694 16.340 -40.537 1.00 74.31 314 LYS A N 1
ATOM 2406 C CA . LYS A 1 314 ? 48.813 17.043 -41.839 1.00 74.31 314 LYS A CA 1
ATOM 2407 C C . LYS A 1 314 ? 48.988 16.151 -43.090 1.00 74.31 314 LYS A C 1
ATOM 2409 O O . LYS A 1 314 ? 49.377 16.658 -44.143 1.00 74.31 314 LYS A O 1
ATOM 2414 N N . LYS A 1 315 ? 48.891 14.823 -42.935 1.00 79.81 315 LYS A N 1
ATOM 2415 C CA . LYS A 1 315 ? 48.936 13.773 -43.963 1.00 79.81 315 LYS A CA 1
ATOM 2416 C C . LYS A 1 315 ? 48.324 12.491 -43.404 1.00 79.81 315 LYS A C 1
ATOM 2418 O O . LYS A 1 315 ? 48.752 12.016 -42.360 1.00 79.81 315 LYS A O 1
ATOM 2423 N N . VAL A 1 316 ? 47.453 11.862 -44.184 1.00 85.12 316 VAL A N 1
ATOM 2424 C CA . VAL A 1 316 ? 46.861 10.546 -43.892 1.00 85.12 316 VAL A CA 1
ATOM 2425 C C . VAL A 1 316 ? 47.941 9.480 -43.614 1.00 85.12 316 VAL A C 1
ATOM 2427 O O . VAL A 1 316 ? 48.921 9.363 -44.370 1.00 85.12 316 VAL A O 1
ATOM 2430 N N . GLN A 1 317 ? 47.766 8.702 -42.536 1.00 86.94 317 GLN A N 1
ATOM 2431 C CA . GLN A 1 317 ? 48.733 7.702 -42.067 1.00 86.94 317 GLN A CA 1
ATOM 2432 C C . GLN A 1 317 ? 48.360 6.293 -42.535 1.00 86.94 317 GLN A C 1
ATOM 2434 O O . GLN A 1 317 ? 47.520 5.600 -41.963 1.00 86.94 317 GLN A O 1
ATOM 2439 N N . TRP A 1 318 ? 49.022 5.885 -43.612 1.00 86.19 318 TRP A N 1
ATOM 2440 C CA . TRP A 1 318 ? 48.894 4.567 -44.230 1.00 86.19 318 TRP A CA 1
ATOM 2441 C C . TRP A 1 318 ? 49.653 3.497 -43.441 1.00 86.19 318 TRP A C 1
ATOM 2443 O O . TRP A 1 318 ? 50.692 3.807 -42.857 1.00 86.19 318 TRP A O 1
ATOM 2453 N N . SER A 1 319 ? 49.221 2.235 -43.504 1.00 82.56 319 SER A N 1
ATOM 2454 C CA . SER A 1 319 ? 49.863 1.112 -42.798 1.00 82.56 319 SER A CA 1
ATOM 2455 C C . SER A 1 319 ? 51.365 1.012 -43.101 1.00 82.56 319 SER A C 1
ATOM 2457 O O . SER A 1 319 ? 52.175 0.839 -42.197 1.00 82.56 319 SER A O 1
ATOM 2459 N N . SER A 1 320 ? 51.766 1.289 -44.348 1.00 79.25 320 SER A N 1
ATOM 2460 C CA . SER A 1 320 ? 53.166 1.335 -44.796 1.00 79.25 320 SER A CA 1
ATOM 2461 C C . SER A 1 320 ? 54.019 2.465 -44.180 1.00 79.25 320 SER A C 1
ATOM 2463 O O . SER A 1 320 ? 55.159 2.661 -44.602 1.00 79.25 320 SER A O 1
ATOM 2465 N N . ARG A 1 321 ? 53.459 3.281 -43.277 1.00 79.75 321 ARG A N 1
ATOM 2466 C CA . ARG A 1 321 ? 54.158 4.292 -42.463 1.00 79.75 321 ARG A CA 1
ATOM 2467 C C . ARG A 1 321 ? 54.159 3.954 -40.966 1.00 79.75 321 ARG A C 1
ATOM 2469 O O . ARG A 1 321 ? 54.848 4.634 -40.217 1.00 79.75 321 ARG A O 1
ATOM 2476 N N . LEU A 1 322 ? 53.419 2.930 -40.536 1.00 79.88 322 LEU A N 1
ATOM 2477 C CA . LEU A 1 322 ? 53.308 2.497 -39.141 1.00 79.88 322 LEU A CA 1
ATOM 2478 C C . LEU A 1 322 ? 54.409 1.470 -38.820 1.00 79.88 322 LEU A C 1
ATOM 2480 O O . LEU A 1 322 ? 54.143 0.282 -38.651 1.00 79.88 322 LEU A O 1
ATOM 2484 N N . SER A 1 323 ? 55.665 1.921 -38.792 1.00 73.19 323 SER A N 1
ATOM 2485 C CA . SER A 1 323 ? 56.807 1.093 -38.374 1.00 73.19 323 SER A CA 1
ATOM 2486 C C . SER A 1 323 ? 56.994 1.101 -36.856 1.00 73.19 323 SER A C 1
ATOM 2488 O O . SER A 1 323 ? 56.443 1.963 -36.166 1.00 73.19 323 SER A O 1
ATOM 2490 N N . ASP A 1 324 ? 57.847 0.208 -36.348 1.00 69.75 324 ASP A N 1
ATOM 2491 C CA . ASP A 1 324 ? 58.313 0.233 -34.956 1.00 69.75 324 ASP A CA 1
ATOM 2492 C C . ASP A 1 324 ? 58.712 1.644 -34.504 1.00 69.75 324 ASP A C 1
ATOM 2494 O O . ASP A 1 324 ? 59.366 2.386 -35.244 1.00 69.75 324 ASP A O 1
ATOM 2498 N N . ASN A 1 325 ? 58.339 1.994 -33.269 1.00 67.69 325 ASN A N 1
ATOM 2499 C CA . ASN A 1 325 ? 58.650 3.281 -32.640 1.00 67.69 325 ASN A CA 1
ATOM 2500 C C . ASN A 1 325 ? 58.036 4.504 -33.369 1.00 67.69 325 ASN A C 1
ATOM 2502 O O . ASN A 1 325 ? 58.493 5.635 -33.193 1.00 67.69 325 ASN A O 1
ATOM 2506 N N . THR A 1 326 ? 56.982 4.296 -34.168 1.00 79.88 326 THR A N 1
ATOM 2507 C CA . THR A 1 326 ? 56.089 5.380 -34.610 1.00 79.88 326 THR A CA 1
ATOM 2508 C C . THR A 1 326 ? 55.156 5.754 -33.462 1.00 79.88 326 THR A C 1
ATOM 2510 O O . THR A 1 326 ? 54.564 4.868 -32.843 1.00 79.88 326 THR A O 1
ATOM 2513 N N . THR A 1 327 ? 54.986 7.052 -33.207 1.00 82.81 327 THR A N 1
ATOM 2514 C CA . THR A 1 327 ? 53.997 7.565 -32.252 1.00 82.81 327 THR A CA 1
ATOM 2515 C C . THR A 1 327 ? 53.041 8.547 -32.926 1.00 82.81 327 THR A C 1
ATOM 2517 O O . THR A 1 327 ? 53.460 9.383 -33.729 1.00 82.81 327 THR A O 1
ATOM 2520 N N . LEU A 1 328 ? 51.743 8.428 -32.631 1.00 84.75 328 LEU A N 1
ATOM 2521 C CA . LEU A 1 328 ? 50.688 9.306 -33.154 1.00 84.75 328 LEU A CA 1
ATOM 2522 C C . LEU A 1 328 ? 49.839 9.846 -32.002 1.00 84.75 328 LEU A C 1
ATOM 2524 O O . LEU A 1 328 ? 49.421 9.084 -31.134 1.00 84.75 328 LEU A O 1
ATOM 2528 N N . THR A 1 329 ? 49.558 11.147 -32.008 1.00 87.31 329 THR A N 1
ATOM 2529 C CA . THR A 1 329 ? 48.654 11.780 -31.038 1.00 87.31 329 THR A CA 1
ATOM 2530 C C . THR A 1 329 ? 47.225 11.761 -31.577 1.00 87.31 329 THR A C 1
ATOM 2532 O O . THR A 1 329 ? 46.999 12.093 -32.741 1.00 87.31 329 THR A O 1
ATOM 2535 N N . THR A 1 330 ? 46.271 11.356 -30.744 1.00 88.00 330 THR A N 1
ATOM 2536 C CA . THR A 1 330 ? 44.839 11.319 -31.077 1.00 88.00 330 THR A CA 1
ATOM 2537 C C . THR A 1 330 ? 44.164 12.657 -30.778 1.00 88.00 330 THR A C 1
ATOM 2539 O O . THR A 1 330 ? 44.761 13.514 -30.124 1.00 88.00 330 THR A O 1
ATOM 2542 N N . LEU A 1 331 ? 42.919 12.859 -31.226 1.00 85.50 331 LEU A N 1
ATOM 2543 C CA . LEU A 1 331 ? 42.168 14.087 -30.915 1.00 85.50 331 LEU A CA 1
ATOM 2544 C C . LEU A 1 331 ? 41.966 14.273 -29.400 1.00 85.50 331 LEU A C 1
ATOM 2546 O O . LEU A 1 331 ? 42.088 15.389 -28.904 1.00 85.50 331 LEU A O 1
ATOM 2550 N N . TYR A 1 332 ? 41.814 13.172 -28.656 1.00 82.75 332 TYR A N 1
ATOM 2551 C CA . TYR A 1 332 ? 41.766 13.161 -27.185 1.00 82.75 332 TYR A CA 1
ATOM 2552 C C . TYR A 1 332 ? 43.118 13.531 -26.519 1.00 82.75 332 TYR A C 1
ATOM 2554 O O . TYR A 1 332 ? 43.235 13.610 -25.298 1.00 82.75 332 TYR A O 1
ATOM 2562 N N . GLY A 1 333 ? 44.189 13.722 -27.300 1.00 82.19 333 GLY A N 1
ATOM 2563 C CA . GLY A 1 333 ? 45.522 14.106 -26.820 1.00 82.19 333 GLY A CA 1
ATOM 2564 C C . GLY A 1 333 ? 46.378 12.954 -26.276 1.00 82.19 333 GLY A C 1
ATOM 2565 O O . GLY A 1 333 ? 47.518 13.177 -25.866 1.00 82.19 333 GLY A O 1
ATOM 2566 N N . SER A 1 334 ? 45.873 11.717 -26.292 1.00 83.06 334 SER A N 1
ATOM 2567 C CA . SER A 1 334 ? 46.646 10.521 -25.924 1.00 83.06 334 SER A CA 1
ATOM 2568 C C . SER A 1 334 ? 47.575 10.082 -27.062 1.00 83.06 334 SER A C 1
ATOM 2570 O O . SER A 1 334 ? 47.325 10.372 -28.230 1.00 83.06 334 SER A O 1
ATOM 2572 N N . SER A 1 335 ? 48.674 9.398 -26.729 1.00 84.62 335 SER A N 1
ATOM 2573 C CA . SER A 1 335 ? 49.662 8.928 -27.713 1.00 84.62 335 SER A CA 1
ATOM 2574 C C . SER A 1 335 ? 49.557 7.418 -27.930 1.00 84.62 335 SER A C 1
ATOM 2576 O O . SER A 1 335 ? 49.653 6.645 -26.978 1.00 84.62 335 SER A O 1
ATOM 2578 N N . LEU A 1 336 ? 49.379 7.022 -29.190 1.00 84.38 336 LEU A N 1
ATOM 2579 C CA . LEU A 1 336 ? 49.424 5.642 -29.671 1.00 84.38 336 LEU A CA 1
ATOM 2580 C C . LEU A 1 336 ? 50.856 5.298 -30.081 1.00 84.38 336 LEU A C 1
ATOM 2582 O O . LEU A 1 336 ? 51.470 6.042 -30.847 1.00 84.38 336 LEU A O 1
ATOM 2586 N N . GLU A 1 337 ? 51.362 4.161 -29.614 1.00 84.25 337 GLU A N 1
ATOM 2587 C CA . GLU A 1 337 ? 52.658 3.595 -29.988 1.00 84.25 337 GLU A CA 1
ATOM 2588 C C . GLU A 1 337 ? 52.443 2.354 -30.864 1.00 84.25 337 GLU A C 1
ATOM 2590 O O . GLU A 1 337 ? 51.615 1.496 -30.546 1.00 84.25 337 GLU A O 1
ATOM 2595 N N . PHE A 1 338 ? 53.183 2.249 -31.971 1.00 83.12 338 PHE A N 1
ATOM 2596 C CA . PHE A 1 338 ? 53.042 1.155 -32.937 1.00 83.12 338 PHE A CA 1
ATOM 2597 C C . PHE A 1 338 ? 54.258 0.221 -32.895 1.00 83.12 338 PHE A C 1
ATOM 2599 O O . PHE A 1 338 ? 55.406 0.669 -32.932 1.00 83.12 338 PHE A O 1
ATOM 2606 N N . THR A 1 339 ? 53.996 -1.089 -32.839 1.00 79.31 339 THR A N 1
ATOM 2607 C CA . THR A 1 339 ? 55.013 -2.153 -32.911 1.00 79.31 339 THR A CA 1
ATOM 2608 C C . THR A 1 339 ? 54.617 -3.170 -33.979 1.00 79.31 339 THR A C 1
ATOM 2610 O O . THR A 1 339 ? 53.519 -3.733 -33.930 1.00 79.31 339 THR A O 1
ATOM 2613 N N . SER A 1 340 ? 55.512 -3.424 -34.931 1.00 74.56 340 SER A N 1
ATOM 2614 C CA . SER A 1 340 ? 55.322 -4.350 -36.044 1.00 74.56 340 SER A CA 1
ATOM 2615 C C . SER A 1 340 ? 55.975 -5.694 -35.737 1.00 74.56 340 SER A C 1
ATOM 2617 O O . SER A 1 340 ? 57.195 -5.846 -35.766 1.00 74.56 340 SER A O 1
ATOM 2619 N N . SER A 1 341 ? 55.158 -6.722 -35.522 1.00 68.12 341 SER A N 1
ATOM 2620 C CA . SER A 1 341 ? 55.638 -8.099 -35.654 1.00 68.12 341 SER A CA 1
ATOM 2621 C C . SER A 1 341 ? 55.852 -8.451 -37.138 1.00 68.12 341 SER A C 1
ATOM 2623 O O . SER A 1 341 ? 55.567 -7.654 -38.034 1.00 68.12 341 SER A O 1
ATOM 2625 N N . SER A 1 342 ? 56.341 -9.660 -37.425 1.00 58.72 342 SER A N 1
ATOM 2626 C CA . SER A 1 342 ? 56.665 -10.115 -38.788 1.00 58.72 342 SER A CA 1
ATOM 2627 C C . SER A 1 342 ? 55.470 -10.285 -39.740 1.00 58.72 342 SER A C 1
ATOM 2629 O O . SER A 1 342 ? 55.684 -10.582 -40.914 1.00 58.72 342 SER A O 1
ATOM 2631 N N . SER A 1 343 ? 54.237 -10.148 -39.249 1.00 62.50 343 SER A N 1
ATOM 2632 C CA . SER A 1 343 ? 53.009 -10.224 -40.054 1.00 62.50 343 SER A CA 1
ATOM 2633 C C . SER A 1 343 ? 51.849 -9.374 -39.517 1.00 62.50 343 SER A C 1
ATOM 2635 O O . SER A 1 343 ? 50.883 -9.165 -40.243 1.00 62.50 343 SER A O 1
ATOM 2637 N N . GLU A 1 344 ? 51.924 -8.872 -38.279 1.00 71.19 344 GLU A N 1
ATOM 2638 C CA . GLU A 1 344 ? 50.847 -8.112 -37.627 1.00 71.19 344 GLU A CA 1
ATOM 2639 C C . GLU A 1 344 ? 51.370 -6.813 -37.000 1.00 71.19 344 GLU A C 1
ATOM 2641 O O . GLU A 1 344 ? 52.351 -6.828 -36.246 1.00 71.19 344 GLU A O 1
ATOM 2646 N N . ILE A 1 345 ? 50.681 -5.699 -37.264 1.00 77.75 345 ILE A N 1
ATOM 2647 C CA . ILE A 1 345 ? 50.916 -4.416 -36.594 1.00 77.75 345 ILE A CA 1
ATOM 2648 C C . ILE A 1 345 ? 50.056 -4.378 -35.329 1.00 77.75 345 ILE A C 1
ATOM 2650 O O . ILE A 1 345 ? 48.837 -4.549 -35.385 1.00 77.75 345 ILE A O 1
ATOM 2654 N N . SER A 1 346 ? 50.700 -4.138 -34.192 1.00 79.81 346 SER A N 1
ATOM 2655 C CA . SER A 1 346 ? 50.043 -3.924 -32.904 1.00 79.81 346 SER A CA 1
ATOM 2656 C C . SER A 1 346 ? 50.066 -2.443 -32.533 1.00 79.81 346 SER A C 1
ATOM 2658 O O . SER A 1 346 ? 51.072 -1.755 -32.730 1.00 79.81 346 SER A O 1
ATOM 2660 N N . VAL A 1 347 ? 48.939 -1.971 -32.008 1.00 80.12 347 VAL A N 1
ATOM 2661 C CA . VAL A 1 347 ? 48.736 -0.623 -31.479 1.00 80.12 347 VAL A CA 1
ATOM 2662 C C . VAL A 1 347 ? 48.661 -0.735 -29.964 1.00 80.12 347 VAL A C 1
ATOM 2664 O O . VAL A 1 347 ? 47.887 -1.544 -29.444 1.00 80.12 347 VAL A O 1
ATOM 2667 N N . SER A 1 348 ? 49.447 0.070 -29.255 1.00 73.94 348 SER A N 1
ATOM 2668 C CA . SER A 1 348 ? 49.405 0.134 -27.795 1.00 73.94 348 SER A CA 1
ATOM 2669 C C . SER A 1 348 ? 49.352 1.558 -27.267 1.00 73.94 348 SER A C 1
ATOM 2671 O O . SER A 1 348 ? 49.999 2.454 -27.807 1.00 73.94 348 SER A O 1
ATOM 2673 N N . LEU A 1 349 ? 48.603 1.757 -26.186 1.00 68.50 349 LEU A N 1
ATOM 2674 C CA . LEU A 1 349 ? 48.619 3.001 -25.419 1.00 68.50 349 LEU A CA 1
ATOM 2675 C C . LEU A 1 349 ? 49.768 2.967 -24.403 1.00 68.50 349 LEU A C 1
ATOM 2677 O O . LEU A 1 349 ? 50.057 1.924 -23.815 1.00 68.50 349 LEU A O 1
ATOM 2681 N N . ASN A 1 350 ? 50.399 4.117 -24.148 1.00 57.41 350 ASN A N 1
ATOM 2682 C CA . ASN A 1 350 ? 51.376 4.265 -23.062 1.00 57.41 350 ASN A CA 1
ATOM 2683 C C . ASN A 1 350 ? 50.652 4.504 -21.717 1.00 57.41 350 ASN A C 1
ATOM 2685 O O . ASN A 1 350 ? 50.785 5.545 -21.072 1.00 57.41 350 ASN A O 1
ATOM 2689 N N . THR A 1 351 ? 49.806 3.542 -21.345 1.00 55.50 351 THR A N 1
ATOM 2690 C CA . THR A 1 351 ? 48.971 3.529 -20.137 1.00 55.50 351 THR A CA 1
ATOM 2691 C C . THR A 1 351 ? 49.111 2.197 -19.394 1.00 55.50 351 THR A C 1
ATOM 2693 O O . THR A 1 351 ? 49.811 1.281 -19.824 1.00 55.50 351 THR A O 1
ATOM 2696 N N . SER A 1 352 ? 48.541 2.119 -18.190 1.00 45.78 352 SER A N 1
ATOM 2697 C CA . SER A 1 352 ? 48.796 1.028 -17.241 1.00 45.78 352 SER A CA 1
ATOM 2698 C C . SER A 1 352 ? 47.754 -0.099 -17.252 1.00 45.78 352 SER A C 1
ATOM 2700 O O . SER A 1 352 ? 47.718 -0.869 -16.290 1.00 45.78 352 SER A O 1
ATOM 2702 N N . TYR A 1 353 ? 46.878 -0.184 -18.258 1.00 50.41 353 TYR A N 1
ATOM 2703 C CA . TYR A 1 353 ? 45.791 -1.165 -18.290 1.00 50.41 353 TYR A CA 1
ATOM 2704 C C . TYR A 1 353 ? 46.150 -2.395 -19.154 1.00 50.41 353 TYR A C 1
ATOM 2706 O O . TYR A 1 353 ? 46.877 -2.301 -20.141 1.00 50.41 353 TYR A O 1
ATOM 2714 N N . PRO A 1 354 ? 45.684 -3.605 -18.785 1.00 44.94 354 PRO A N 1
ATOM 2715 C CA . PRO A 1 354 ? 46.051 -4.841 -19.486 1.00 44.94 354 PRO A CA 1
ATOM 2716 C C . PRO A 1 354 ? 45.329 -5.029 -20.832 1.00 44.94 354 PRO A C 1
ATOM 2718 O O . PRO A 1 354 ? 45.738 -5.880 -21.618 1.00 44.94 354 PRO A O 1
ATOM 2721 N N . SER A 1 355 ? 44.277 -4.248 -21.089 1.00 53.94 355 SER A N 1
ATOM 2722 C CA . SER A 1 355 ? 43.511 -4.172 -22.342 1.00 53.94 355 SER A CA 1
ATOM 2723 C C . SER A 1 355 ? 44.194 -3.342 -23.436 1.00 53.94 355 SER A C 1
ATOM 2725 O O . SER A 1 355 ? 43.742 -3.347 -24.576 1.00 53.94 355 SER A O 1
ATOM 2727 N N . ASP A 1 356 ? 45.280 -2.636 -23.113 1.00 61.19 356 ASP A N 1
ATOM 2728 C CA . ASP A 1 356 ? 45.834 -1.527 -23.907 1.00 61.19 356 ASP A CA 1
ATOM 2729 C C . ASP A 1 356 ? 46.620 -1.973 -25.157 1.00 61.19 356 ASP A C 1
ATOM 2731 O O . ASP A 1 356 ? 47.523 -1.271 -25.614 1.00 61.19 356 ASP A O 1
ATOM 2735 N N . LYS A 1 357 ? 46.322 -3.159 -25.701 1.00 70.06 357 LYS A N 1
ATOM 2736 C CA . LYS A 1 357 ? 46.968 -3.746 -26.881 1.00 70.06 357 LYS A CA 1
ATOM 2737 C C . LYS A 1 357 ? 45.935 -4.297 -27.849 1.00 70.06 357 LYS A C 1
ATOM 2739 O O . LYS A 1 357 ? 45.356 -5.349 -27.601 1.00 70.06 357 LYS A O 1
ATOM 2744 N N . SER A 1 358 ? 45.789 -3.634 -28.991 1.00 79.81 358 SER A N 1
ATOM 2745 C CA . SER A 1 358 ? 44.953 -4.106 -30.093 1.00 79.81 358 SER A CA 1
ATOM 2746 C C . SER A 1 358 ? 45.800 -4.451 -31.319 1.00 79.81 358 SER A C 1
ATOM 2748 O O . SER A 1 358 ? 46.824 -3.814 -31.575 1.00 79.81 358 SER A O 1
ATOM 2750 N N . THR A 1 359 ? 45.388 -5.456 -32.093 1.00 84.81 359 THR A N 1
ATOM 2751 C CA . THR A 1 359 ? 45.979 -5.747 -33.406 1.00 84.81 359 THR A CA 1
ATOM 2752 C C . THR A 1 359 ? 45.201 -5.063 -34.527 1.00 84.81 359 THR A C 1
ATOM 2754 O O . THR A 1 359 ? 43.991 -4.843 -34.439 1.00 84.81 359 THR A O 1
ATOM 2757 N N . LEU A 1 360 ? 45.916 -4.717 -35.597 1.00 85.00 360 LEU A N 1
ATOM 2758 C CA . LEU A 1 360 ? 45.360 -4.168 -36.829 1.00 85.00 360 LEU A CA 1
ATOM 2759 C C . LEU A 1 360 ? 44.858 -5.313 -37.724 1.00 85.00 360 LEU A C 1
ATOM 2761 O O . LEU A 1 360 ? 45.659 -6.037 -38.312 1.00 85.00 360 LEU A O 1
ATOM 2765 N N . LEU A 1 361 ? 43.535 -5.478 -37.810 1.00 84.06 361 LEU A N 1
ATOM 2766 C CA . LEU A 1 361 ? 42.873 -6.576 -38.524 1.00 84.06 361 LEU A CA 1
ATOM 2767 C C . LEU A 1 361 ? 42.686 -6.290 -40.019 1.00 84.06 361 LEU A C 1
ATOM 2769 O O . LEU A 1 361 ? 42.936 -7.163 -40.847 1.00 84.06 361 LEU A O 1
ATOM 2773 N N . GLU A 1 362 ? 42.254 -5.075 -40.372 1.00 85.44 362 GLU A N 1
ATOM 2774 C CA . GLU A 1 362 ? 42.109 -4.652 -41.770 1.00 85.44 362 GLU A CA 1
ATOM 2775 C C . GLU A 1 362 ? 42.770 -3.279 -41.986 1.00 85.44 362 GLU A C 1
ATOM 2777 O O . GLU A 1 362 ? 42.207 -2.253 -41.588 1.00 85.44 362 GLU A O 1
ATOM 2782 N N . PRO A 1 363 ? 43.984 -3.243 -42.570 1.00 85.00 363 PRO A N 1
ATOM 2783 C CA . PRO A 1 363 ? 44.714 -2.009 -42.831 1.00 85.00 363 PRO A CA 1
ATOM 2784 C C . PRO A 1 363 ? 44.283 -1.316 -44.129 1.00 85.00 363 PRO A C 1
ATOM 2786 O O . PRO A 1 363 ? 44.006 -1.951 -45.151 1.00 85.00 363 PRO A O 1
ATOM 2789 N N . ASP A 1 364 ? 44.377 0.014 -44.127 1.00 86.00 364 ASP A N 1
ATOM 2790 C CA . ASP A 1 364 ? 44.216 0.864 -45.309 1.00 86.00 364 ASP A CA 1
ATOM 2791 C C . ASP A 1 364 ? 42.881 0.637 -46.063 1.00 86.00 364 ASP A C 1
ATOM 2793 O O . ASP A 1 364 ? 42.864 0.311 -47.257 1.00 86.00 364 ASP A O 1
ATOM 2797 N N . ILE A 1 365 ? 41.742 0.820 -45.390 1.00 87.56 365 ILE A N 1
ATOM 2798 C CA . ILE A 1 365 ? 40.441 0.999 -46.052 1.00 87.56 365 ILE A CA 1
ATOM 2799 C C . ILE A 1 365 ? 40.381 2.441 -46.578 1.00 87.56 365 ILE A C 1
ATOM 2801 O O . ILE A 1 365 ? 40.490 3.407 -45.820 1.00 87.56 365 ILE A O 1
ATOM 2805 N N . PHE A 1 366 ? 40.272 2.590 -47.900 1.00 87.44 366 PHE A N 1
ATOM 2806 C CA . PHE A 1 366 ? 40.373 3.887 -48.573 1.00 87.44 366 PHE A CA 1
ATOM 2807 C C . PHE A 1 366 ? 39.076 4.699 -48.435 1.00 87.44 366 PHE A C 1
ATOM 2809 O O . PHE A 1 366 ? 37.986 4.159 -48.610 1.00 87.44 366 PHE A O 1
ATOM 2816 N N . ALA A 1 367 ? 39.204 6.008 -48.210 1.00 88.50 367 ALA A N 1
ATOM 2817 C CA . ALA A 1 367 ? 38.112 6.978 -48.277 1.00 88.50 367 ALA A CA 1
ATOM 2818 C C . ALA A 1 367 ? 38.568 8.250 -49.014 1.00 88.50 367 ALA A C 1
ATOM 2820 O O . ALA A 1 367 ? 39.760 8.438 -49.268 1.00 88.50 367 ALA A O 1
ATOM 2821 N N . SER A 1 368 ? 37.643 9.141 -49.371 1.00 86.81 368 SER A N 1
ATOM 2822 C CA . SER A 1 368 ? 37.951 10.406 -50.055 1.00 86.81 368 SER A CA 1
ATOM 2823 C C . SER A 1 368 ? 38.542 11.481 -49.132 1.00 86.81 368 SER A C 1
ATOM 2825 O O . SER A 1 368 ? 39.306 12.326 -49.597 1.00 86.81 368 SER A O 1
ATOM 2827 N N . ASN A 1 369 ? 38.239 11.457 -47.832 1.00 87.69 369 ASN A N 1
ATOM 2828 C CA . ASN A 1 369 ? 38.703 12.438 -46.839 1.00 87.69 369 ASN A CA 1
ATOM 2829 C C . ASN A 1 369 ? 39.643 11.871 -45.759 1.00 87.69 369 ASN A C 1
ATOM 2831 O O . ASN A 1 369 ? 40.000 12.588 -44.827 1.00 87.69 369 ASN A O 1
ATOM 2835 N N . GLY A 1 370 ? 40.083 10.617 -45.889 1.00 88.44 370 GLY A N 1
ATOM 2836 C CA . GLY A 1 370 ? 41.056 10.021 -44.976 1.00 88.44 370 GLY A CA 1
ATOM 2837 C C . GLY A 1 370 ? 41.312 8.537 -45.235 1.00 88.44 370 GLY A C 1
ATOM 2838 O O . GLY A 1 370 ? 41.095 8.042 -46.342 1.00 88.44 370 GLY A O 1
ATOM 2839 N N . VAL A 1 371 ? 41.760 7.826 -44.200 1.00 89.69 371 VAL A N 1
ATOM 2840 C CA . VAL A 1 371 ? 41.893 6.359 -44.194 1.00 89.69 371 VAL A CA 1
ATOM 2841 C C . VAL A 1 371 ? 41.252 5.771 -42.941 1.00 89.69 371 VAL A C 1
ATOM 2843 O O . VAL A 1 371 ? 41.270 6.386 -41.872 1.00 89.69 371 VAL A O 1
ATOM 2846 N N . LEU A 1 372 ? 40.701 4.571 -43.085 1.00 90.69 372 LEU A N 1
ATOM 2847 C CA . LEU A 1 372 ? 40.153 3.765 -42.004 1.00 90.69 372 LEU A CA 1
ATOM 2848 C C . LEU A 1 372 ? 41.001 2.498 -41.819 1.00 90.69 372 LEU A C 1
ATOM 2850 O O . LEU A 1 372 ? 41.385 1.838 -42.782 1.00 90.69 372 LEU A O 1
ATOM 2854 N N . HIS A 1 373 ? 41.256 2.155 -40.564 1.00 90.25 373 HIS A N 1
ATOM 2855 C CA . HIS A 1 373 ? 41.943 0.952 -40.106 1.00 90.25 373 HIS A CA 1
ATOM 2856 C C . HIS A 1 373 ? 41.027 0.218 -39.121 1.00 90.25 373 HIS A C 1
ATOM 2858 O O . HIS A 1 373 ? 40.478 0.860 -38.226 1.00 90.25 373 HIS A O 1
ATOM 2864 N N . LEU A 1 374 ? 40.842 -1.098 -39.261 1.00 90.50 374 LEU A N 1
ATOM 2865 C CA . LEU A 1 374 ? 40.011 -1.882 -38.331 1.00 90.50 374 LEU A CA 1
ATOM 2866 C C . LEU A 1 374 ? 40.857 -2.571 -37.267 1.00 90.50 374 LEU A C 1
ATOM 2868 O O . LEU A 1 374 ? 41.819 -3.263 -37.603 1.00 90.50 374 LEU A O 1
ATOM 2872 N N . ILE A 1 375 ? 40.470 -2.428 -35.999 1.00 89.94 375 ILE A N 1
ATOM 2873 C CA . ILE A 1 375 ? 41.235 -2.935 -34.851 1.00 89.94 375 ILE A CA 1
ATOM 2874 C C . ILE A 1 375 ? 40.463 -3.994 -34.039 1.00 89.94 375 ILE A C 1
ATOM 2876 O O . ILE A 1 375 ? 39.227 -4.054 -34.063 1.00 89.94 375 ILE A O 1
ATOM 2880 N N . SER A 1 376 ? 41.209 -4.865 -33.353 1.00 87.06 376 SER A N 1
ATOM 2881 C CA . SER A 1 376 ? 40.690 -6.029 -32.616 1.00 87.06 376 SER A CA 1
ATOM 2882 C C . SER A 1 376 ? 39.928 -5.711 -31.330 1.00 87.06 376 SER A C 1
ATOM 2884 O O . SER A 1 376 ? 39.063 -6.490 -30.948 1.00 87.06 376 SER A O 1
ATOM 2886 N N . SER A 1 377 ? 40.280 -4.613 -30.659 1.00 85.31 377 SER A N 1
ATOM 2887 C CA . SER A 1 377 ? 39.919 -4.311 -29.269 1.00 85.31 377 SER A CA 1
ATOM 2888 C C . SER A 1 377 ? 39.728 -2.802 -29.097 1.00 85.31 377 SER A C 1
ATOM 2890 O O . SER A 1 377 ? 40.225 -2.011 -29.899 1.00 85.31 377 SER A O 1
ATOM 2892 N N . LEU A 1 378 ? 38.979 -2.397 -28.073 1.00 85.44 378 LEU A N 1
ATOM 2893 C CA . LEU A 1 378 ? 38.566 -1.005 -27.874 1.00 85.44 378 LEU A CA 1
ATOM 2894 C C . LEU A 1 378 ? 39.654 -0.157 -27.186 1.00 85.44 378 LEU A C 1
ATOM 2896 O O . LEU A 1 378 ? 40.142 -0.521 -26.119 1.00 85.44 378 LEU A O 1
ATOM 2900 N N . LEU A 1 379 ? 39.981 1.012 -27.746 1.00 84.56 379 LEU A N 1
ATOM 2901 C CA . LEU A 1 379 ? 40.872 1.997 -27.120 1.00 84.56 379 LEU A CA 1
ATOM 2902 C C . LEU A 1 379 ? 40.054 2.908 -26.191 1.00 84.56 379 LEU A C 1
ATOM 2904 O O . LEU A 1 379 ? 39.360 3.816 -26.647 1.00 84.56 379 LEU A O 1
ATOM 2908 N N . ILE A 1 380 ? 40.108 2.654 -24.883 1.00 81.25 380 ILE A N 1
ATOM 2909 C CA . ILE A 1 380 ? 39.322 3.395 -23.885 1.00 81.25 380 ILE A CA 1
ATOM 2910 C C . ILE A 1 380 ? 40.103 4.641 -23.415 1.00 81.25 380 ILE A C 1
ATOM 2912 O O . ILE A 1 380 ? 41.200 4.488 -22.871 1.00 81.25 380 ILE A O 1
ATOM 2916 N N . PRO A 1 381 ? 39.571 5.871 -23.578 1.00 78.31 381 PRO A N 1
ATOM 2917 C CA . PRO A 1 381 ? 40.246 7.077 -23.103 1.00 78.31 381 PRO A CA 1
ATOM 2918 C C . PRO A 1 381 ? 40.395 7.090 -21.567 1.00 78.31 381 PRO A C 1
ATOM 2920 O O . PRO A 1 381 ? 39.411 6.844 -20.857 1.00 78.31 381 PRO A O 1
ATOM 2923 N N . PRO A 1 382 ? 41.581 7.408 -21.010 1.00 69.69 382 PRO A N 1
ATOM 2924 C CA . PRO A 1 382 ? 41.824 7.346 -19.569 1.00 69.69 382 PRO A CA 1
ATOM 2925 C C . PRO A 1 382 ? 40.951 8.341 -18.789 1.00 69.69 382 PRO A C 1
ATOM 2927 O O . PRO A 1 382 ? 41.136 9.551 -18.873 1.00 69.69 382 PRO A O 1
ATOM 2930 N N . GLY A 1 383 ? 40.022 7.814 -17.986 1.00 64.06 383 GLY A N 1
ATOM 2931 C CA . GLY A 1 383 ? 39.063 8.594 -17.191 1.00 64.06 383 GLY A CA 1
ATOM 2932 C C . GLY A 1 383 ? 37.636 8.583 -17.749 1.00 64.06 383 GLY A C 1
ATOM 2933 O O . GLY A 1 383 ? 36.692 8.732 -16.975 1.00 64.06 383 GLY A O 1
ATOM 2934 N N . SER A 1 384 ? 37.463 8.323 -19.049 1.00 63.44 384 SER A N 1
ATOM 2935 C CA . SER A 1 384 ? 36.147 8.031 -19.640 1.00 63.44 384 SER A CA 1
ATOM 2936 C C . SER A 1 384 ? 35.607 6.680 -19.154 1.00 63.44 384 SER A C 1
ATOM 2938 O O . SER A 1 384 ? 36.374 5.861 -18.640 1.00 63.44 384 SER A O 1
ATOM 2940 N N . ILE A 1 385 ? 34.296 6.445 -19.304 1.00 66.69 385 ILE A N 1
ATOM 2941 C CA . ILE A 1 385 ? 33.606 5.161 -19.051 1.00 66.69 385 ILE A CA 1
ATOM 2942 C C . ILE A 1 385 ? 33.699 4.631 -17.597 1.00 66.69 385 ILE A C 1
ATOM 2944 O O . ILE A 1 385 ? 32.922 3.755 -17.230 1.00 66.69 385 ILE A O 1
ATOM 2948 N N . GLN A 1 386 ? 34.529 5.223 -16.721 1.00 67.25 386 GLN A N 1
ATOM 2949 C CA . GLN A 1 386 ? 34.656 4.844 -15.308 1.00 67.25 386 GLN A CA 1
ATOM 2950 C C . GLN A 1 386 ? 33.272 4.679 -14.652 1.00 67.25 386 GLN A C 1
ATOM 2952 O O . GLN A 1 386 ? 32.454 5.605 -14.733 1.00 67.25 386 GLN A O 1
ATOM 2957 N N . PRO A 1 387 ? 32.992 3.526 -14.016 1.00 68.88 387 PRO A N 1
ATOM 2958 C CA . PRO A 1 387 ? 31.629 3.119 -13.694 1.00 68.88 387 PRO A CA 1
ATOM 2959 C C . PRO A 1 387 ? 31.130 3.801 -12.409 1.00 68.88 387 PRO A C 1
ATOM 2961 O O . PRO A 1 387 ? 31.049 3.203 -11.336 1.00 68.88 387 PRO A O 1
ATOM 2964 N N . THR A 1 388 ? 30.811 5.094 -12.509 1.00 78.12 388 THR A N 1
ATOM 2965 C CA . THR A 1 388 ? 30.285 5.886 -11.390 1.00 78.12 388 THR A CA 1
ATOM 2966 C C . THR A 1 388 ? 28.880 5.422 -10.980 1.00 78.12 388 THR A C 1
ATOM 2968 O O . THR A 1 388 ? 28.112 4.944 -11.824 1.00 78.12 388 THR A O 1
ATOM 2971 N N . PRO A 1 389 ? 28.484 5.605 -9.702 1.00 82.94 389 PRO A N 1
ATOM 2972 C CA . PRO A 1 389 ? 27.115 5.342 -9.255 1.00 82.94 389 PRO A CA 1
ATOM 2973 C C . PRO A 1 389 ? 26.051 6.019 -10.134 1.00 82.94 389 PRO A C 1
ATOM 2975 O O . PRO A 1 389 ? 25.003 5.435 -10.391 1.00 82.94 389 PRO A O 1
ATOM 2978 N N . GLU A 1 390 ? 26.332 7.222 -10.640 1.00 85.38 390 GLU A N 1
ATOM 2979 C CA . GLU A 1 390 ? 25.475 7.936 -11.590 1.00 85.38 390 GLU A CA 1
ATOM 2980 C C . GLU A 1 390 ? 25.264 7.175 -12.912 1.00 85.38 390 GLU A C 1
ATOM 2982 O O . GLU A 1 390 ? 24.117 6.952 -13.304 1.00 85.38 390 GLU A O 1
ATOM 2987 N N . LYS A 1 391 ? 26.334 6.691 -13.563 1.00 83.25 391 LYS A N 1
ATOM 2988 C CA . LYS A 1 391 ? 26.233 5.907 -14.811 1.00 83.25 391 LYS A CA 1
ATOM 2989 C C . LYS A 1 391 ? 25.481 4.581 -14.599 1.00 83.25 391 LYS A C 1
ATOM 2991 O O . LYS A 1 391 ? 24.671 4.188 -15.442 1.00 83.25 391 LYS A O 1
ATOM 2996 N N . TYR A 1 392 ? 25.641 3.938 -13.438 1.00 85.50 392 TYR A N 1
ATOM 2997 C CA . TYR A 1 392 ? 24.811 2.787 -13.052 1.00 85.50 392 TYR A CA 1
ATOM 2998 C C . TYR A 1 392 ? 23.322 3.145 -12.887 1.00 85.50 392 TYR A C 1
ATOM 3000 O O . TYR A 1 392 ? 22.459 2.391 -13.323 1.00 85.50 392 TYR A O 1
ATOM 3008 N N . LEU A 1 393 ? 22.978 4.283 -12.280 1.00 87.69 393 LEU A N 1
ATOM 3009 C CA . LEU A 1 393 ? 21.570 4.676 -12.113 1.00 87.69 393 LEU A CA 1
ATOM 3010 C C . LEU A 1 393 ? 20.890 4.998 -13.454 1.00 87.69 393 LEU A C 1
ATOM 3012 O O . LEU A 1 393 ? 19.713 4.679 -13.634 1.00 87.69 393 LEU A O 1
ATOM 3016 N N . LEU A 1 394 ? 21.628 5.568 -14.410 1.00 86.12 394 LEU A N 1
ATOM 3017 C CA . LEU A 1 394 ? 21.128 5.829 -15.763 1.00 86.12 394 LEU A CA 1
ATOM 3018 C C . LEU A 1 394 ? 20.827 4.524 -16.523 1.00 86.12 394 LEU A C 1
ATOM 3020 O O . LEU A 1 394 ? 19.738 4.386 -17.079 1.00 86.12 394 LEU A O 1
ATOM 3024 N N . THR A 1 395 ? 21.721 3.528 -16.481 1.00 84.19 395 THR A N 1
ATOM 3025 C CA . THR A 1 395 ? 21.505 2.228 -17.161 1.00 84.19 395 THR A CA 1
ATOM 3026 C C . THR A 1 395 ? 20.373 1.393 -16.575 1.00 84.19 395 THR A C 1
ATOM 3028 O O . THR A 1 395 ? 19.767 0.588 -17.279 1.00 84.19 395 THR A O 1
ATOM 3031 N N . LEU A 1 396 ? 20.048 1.589 -15.296 1.00 86.12 396 LEU A N 1
ATOM 3032 C CA . LEU A 1 396 ? 18.985 0.856 -14.604 1.00 86.12 396 LEU A CA 1
ATOM 3033 C C . LEU A 1 396 ? 17.585 1.472 -14.781 1.00 86.12 396 LEU A C 1
ATOM 3035 O O . LEU A 1 396 ? 16.629 0.974 -14.176 1.00 86.12 396 LEU A O 1
ATOM 3039 N N . ASN A 1 397 ? 17.463 2.489 -15.646 1.00 88.62 397 ASN A N 1
ATOM 3040 C CA . ASN A 1 397 ? 16.241 3.245 -15.930 1.00 88.62 397 ASN A CA 1
ATOM 3041 C C . ASN A 1 397 ? 15.707 3.976 -14.679 1.00 88.62 397 ASN A C 1
ATOM 3043 O O . ASN A 1 397 ? 14.541 3.834 -14.294 1.00 88.62 397 ASN A O 1
ATOM 3047 N N . CYS A 1 398 ? 16.607 4.728 -14.033 1.00 89.19 398 CYS A N 1
ATOM 3048 C CA . CYS A 1 398 ? 16.347 5.642 -12.914 1.00 89.19 398 CYS A CA 1
ATOM 3049 C C . CYS A 1 398 ? 16.734 7.095 -13.290 1.00 89.19 398 CYS A C 1
ATOM 3051 O O . CYS A 1 398 ? 17.291 7.841 -12.480 1.00 89.19 398 CYS A O 1
ATOM 3053 N N . THR A 1 399 ? 16.494 7.493 -14.541 1.00 89.00 399 THR A N 1
ATOM 3054 C CA . THR A 1 399 ? 16.899 8.783 -15.127 1.00 89.00 399 THR A CA 1
ATOM 3055 C C . THR A 1 399 ? 16.258 9.982 -14.423 1.00 89.00 399 THR A C 1
ATOM 3057 O O . THR A 1 399 ? 16.918 10.994 -14.180 1.00 89.00 399 THR A O 1
ATOM 3060 N N . THR A 1 400 ? 14.997 9.851 -14.008 1.00 89.06 400 THR A N 1
ATOM 3061 C CA . THR A 1 400 ? 14.261 10.871 -13.253 1.00 89.06 400 THR A CA 1
ATOM 3062 C C . THR A 1 400 ? 14.751 10.965 -11.809 1.00 89.06 400 THR A C 1
ATOM 3064 O O . THR A 1 400 ? 14.812 12.053 -11.244 1.00 89.06 400 THR A O 1
ATOM 3067 N N . PHE A 1 401 ? 15.195 9.856 -11.209 1.00 90.75 401 PHE A N 1
ATOM 3068 C CA . PHE A 1 401 ? 15.835 9.884 -9.891 1.00 90.75 401 PHE A CA 1
ATOM 3069 C C . PHE A 1 401 ? 17.171 10.647 -9.937 1.00 90.75 401 PHE A C 1
ATOM 3071 O O . PHE A 1 401 ? 17.440 11.469 -9.060 1.00 90.75 401 PHE A O 1
ATOM 3078 N N . VAL A 1 402 ? 17.967 10.452 -10.997 1.00 90.56 402 VAL A N 1
ATOM 3079 C CA . VAL A 1 402 ? 19.210 11.209 -11.233 1.00 90.56 402 VAL A CA 1
ATOM 3080 C C . VAL A 1 402 ? 18.923 12.698 -11.472 1.00 90.56 402 VAL A C 1
ATOM 3082 O O . VAL A 1 402 ? 19.539 13.540 -10.816 1.00 90.56 402 VAL A O 1
ATOM 3085 N N . SER A 1 403 ? 17.956 13.063 -12.323 1.00 89.19 403 SER A N 1
ATOM 3086 C CA . SER A 1 403 ? 17.634 14.482 -12.566 1.00 89.19 403 SER A CA 1
ATOM 3087 C C . SER A 1 403 ? 17.124 15.203 -11.308 1.00 89.19 403 SER A C 1
ATOM 3089 O O . SER A 1 403 ? 17.494 16.355 -11.061 1.00 89.19 403 SER A O 1
ATOM 3091 N N . LEU A 1 404 ? 16.370 14.515 -10.442 1.00 89.31 404 LEU A N 1
ATOM 3092 C CA . LEU A 1 404 ? 15.959 15.041 -9.138 1.00 89.31 404 LEU A CA 1
ATOM 3093 C C . LEU A 1 404 ? 17.164 15.302 -8.212 1.00 89.31 404 LEU A C 1
ATOM 3095 O O . LEU A 1 404 ? 17.197 16.350 -7.563 1.00 89.31 404 LEU A O 1
ATOM 3099 N N . ILE A 1 405 ? 18.175 14.420 -8.190 1.00 89.62 405 ILE A N 1
ATOM 3100 C CA . ILE A 1 405 ? 19.438 14.604 -7.439 1.00 89.62 405 ILE A CA 1
ATOM 3101 C C . ILE A 1 405 ? 20.218 15.831 -7.936 1.00 89.62 405 ILE A C 1
ATOM 3103 O O . ILE A 1 405 ? 20.690 16.630 -7.116 1.00 89.62 405 ILE A O 1
ATOM 3107 N N . HIS A 1 406 ? 20.295 16.030 -9.257 1.00 89.00 406 HIS A N 1
ATOM 3108 C CA . HIS A 1 406 ? 20.870 17.239 -9.863 1.00 89.00 406 HIS A CA 1
ATOM 3109 C C . HIS A 1 406 ? 20.104 18.503 -9.462 1.00 89.00 406 HIS A C 1
ATOM 3111 O O . HIS A 1 406 ? 20.724 19.466 -9.011 1.00 89.00 406 HIS A O 1
ATOM 3117 N N . SER A 1 407 ? 18.764 18.486 -9.515 1.00 88.81 407 SER A N 1
ATOM 3118 C CA . SER A 1 407 ? 17.917 19.651 -9.187 1.00 88.81 407 SER A CA 1
ATOM 3119 C C . SER A 1 407 ? 18.107 20.193 -7.760 1.00 88.81 407 SER A C 1
ATOM 3121 O O . SER A 1 407 ? 17.751 21.335 -7.474 1.00 88.81 407 SER A O 1
ATOM 3123 N N . VAL A 1 408 ? 18.673 19.382 -6.860 1.00 87.12 408 VAL A N 1
ATOM 3124 C CA . VAL A 1 408 ? 18.888 19.699 -5.440 1.00 87.12 408 VAL A CA 1
ATOM 3125 C C . VAL A 1 408 ? 20.379 19.862 -5.084 1.00 87.12 408 VAL A C 1
ATOM 3127 O O . VAL A 1 408 ? 20.715 20.166 -3.938 1.00 87.12 408 VAL A O 1
ATOM 3130 N N . ASN A 1 409 ? 21.286 19.718 -6.057 1.00 87.94 409 ASN A N 1
ATOM 3131 C CA . ASN A 1 409 ? 22.739 19.757 -5.856 1.00 87.94 409 ASN A CA 1
ATOM 3132 C C . ASN A 1 409 ? 23.229 18.712 -4.823 1.00 87.94 409 ASN A C 1
ATOM 3134 O O . ASN A 1 409 ? 23.973 19.021 -3.892 1.00 87.94 409 ASN A O 1
ATOM 3138 N N . LEU A 1 410 ? 22.769 17.463 -4.977 1.00 85.06 410 LEU A N 1
ATOM 3139 C CA . LEU A 1 410 ? 23.231 16.285 -4.222 1.00 85.06 410 LEU A CA 1
ATOM 3140 C C . LEU A 1 410 ? 24.179 15.386 -5.050 1.00 85.06 410 LEU A C 1
ATOM 3142 O O . LEU A 1 410 ? 24.453 14.247 -4.678 1.00 85.06 410 LEU A O 1
ATOM 3146 N N . THR A 1 411 ? 24.701 15.903 -6.165 1.00 83.19 411 THR A N 1
ATOM 3147 C CA . THR A 1 411 ? 25.541 15.191 -7.150 1.00 83.19 411 THR A CA 1
ATOM 3148 C C . THR A 1 411 ? 26.821 14.594 -6.559 1.00 83.19 411 THR A C 1
ATOM 3150 O O . THR A 1 411 ? 27.287 13.547 -7.006 1.00 83.19 411 THR A O 1
ATOM 3153 N N . SER A 1 412 ? 27.355 15.185 -5.487 1.00 82.44 412 SER A N 1
ATOM 3154 C CA . SER A 1 412 ? 28.504 14.653 -4.746 1.00 82.44 412 SER A CA 1
ATOM 3155 C C . SER A 1 412 ? 28.270 13.263 -4.135 1.00 82.44 412 SER A C 1
ATOM 3157 O O . SER A 1 412 ? 29.244 12.574 -3.848 1.00 82.44 412 SER A O 1
ATOM 3159 N N . LEU A 1 413 ? 27.017 12.817 -3.973 1.00 78.19 413 LEU A N 1
ATOM 3160 C CA . LEU A 1 413 ? 26.678 11.466 -3.499 1.00 78.19 413 LEU A CA 1
ATOM 3161 C C . LEU A 1 413 ? 26.693 10.396 -4.608 1.00 78.19 413 LEU A C 1
ATOM 3163 O O . LEU A 1 413 ? 26.681 9.210 -4.287 1.00 78.19 413 LEU A O 1
ATOM 3167 N N . ILE A 1 414 ? 26.700 10.795 -5.887 1.00 79.62 414 ILE A N 1
ATOM 3168 C CA . ILE A 1 414 ? 26.634 9.878 -7.045 1.00 79.62 414 ILE A CA 1
ATOM 3169 C C . ILE A 1 414 ? 27.841 9.971 -7.991 1.00 79.62 414 ILE A C 1
ATOM 3171 O O . ILE A 1 414 ? 28.082 9.034 -8.750 1.00 79.62 414 ILE A O 1
ATOM 3175 N N . ASN A 1 415 ? 28.619 11.055 -7.911 1.00 75.31 415 ASN A N 1
ATOM 3176 C CA . ASN A 1 415 ? 29.787 11.317 -8.763 1.00 75.31 415 ASN A CA 1
ATOM 3177 C C . ASN A 1 415 ? 31.123 11.373 -7.978 1.00 75.31 415 ASN A C 1
ATOM 3179 O O . ASN A 1 415 ? 32.154 11.786 -8.503 1.00 75.31 415 ASN A O 1
ATOM 3183 N N . SER A 1 416 ? 31.142 10.985 -6.697 1.00 60.91 416 SER A N 1
ATOM 3184 C CA . SER A 1 416 ? 32.383 10.917 -5.911 1.00 60.91 416 SER A CA 1
ATOM 3185 C C . SER A 1 416 ? 33.132 9.600 -6.152 1.00 60.91 416 SER A C 1
ATOM 3187 O O . SER A 1 416 ? 32.895 8.591 -5.495 1.00 60.91 416 SER A O 1
ATOM 3189 N N . THR A 1 417 ? 34.119 9.629 -7.050 1.00 54.06 417 THR A N 1
ATOM 3190 C CA . THR A 1 417 ? 35.098 8.538 -7.246 1.00 54.06 417 THR A CA 1
ATOM 3191 C C . THR A 1 417 ? 36.120 8.418 -6.101 1.00 54.06 417 THR A C 1
ATOM 3193 O O . THR A 1 417 ? 36.970 7.523 -6.109 1.00 54.06 417 THR A O 1
ATOM 3196 N N . ASP A 1 418 ? 36.025 9.280 -5.080 1.00 50.03 418 ASP A N 1
ATOM 3197 C CA . ASP A 1 418 ? 36.989 9.453 -3.984 1.00 50.03 418 ASP A CA 1
ATOM 3198 C C . ASP A 1 418 ? 36.893 8.370 -2.883 1.00 50.03 418 ASP A C 1
ATOM 3200 O O . ASP A 1 418 ? 36.842 8.610 -1.673 1.00 50.03 418 ASP A O 1
ATOM 3204 N N . SER A 1 419 ? 36.937 7.117 -3.335 1.00 46.59 419 SER A N 1
ATOM 3205 C CA . SER A 1 419 ? 37.041 5.876 -2.554 1.00 46.59 419 SER A CA 1
ATOM 3206 C C . SER A 1 419 ? 38.262 5.808 -1.611 1.00 46.59 419 SER A C 1
ATOM 3208 O O . SER A 1 419 ? 38.373 4.891 -0.791 1.00 46.59 419 SER A O 1
ATOM 3210 N N . ASN A 1 420 ? 39.148 6.810 -1.653 1.00 41.34 420 ASN A N 1
ATOM 3211 C CA . ASN A 1 420 ? 40.271 7.003 -0.733 1.00 41.34 420 ASN A CA 1
ATOM 3212 C C . ASN A 1 420 ? 39.841 7.215 0.731 1.00 41.34 420 ASN A C 1
ATOM 3214 O O . ASN A 1 420 ? 40.635 6.968 1.647 1.00 41.34 420 ASN A O 1
ATOM 3218 N N . ALA A 1 421 ? 38.588 7.614 0.979 1.00 44.16 421 ALA A N 1
ATOM 3219 C CA . ALA A 1 421 ? 37.982 7.659 2.310 1.00 44.16 421 ALA A CA 1
ATOM 3220 C C . ALA A 1 421 ? 37.712 6.237 2.859 1.00 44.16 421 ALA A C 1
ATOM 3222 O O . ALA A 1 421 ? 36.570 5.781 2.940 1.00 44.16 421 ALA A O 1
ATOM 3223 N N . LYS A 1 422 ? 38.786 5.522 3.233 1.00 37.22 422 LYS A N 1
ATOM 3224 C CA . LYS A 1 422 ? 38.808 4.111 3.676 1.00 37.22 422 LYS A CA 1
ATOM 3225 C C . LYS A 1 422 ? 37.625 3.723 4.580 1.00 37.22 422 LYS A C 1
ATOM 3227 O O . LYS A 1 422 ? 37.667 3.923 5.792 1.00 37.22 422 LYS A O 1
ATOM 3232 N N . GLY A 1 423 ? 36.619 3.079 3.985 1.00 44.88 423 GLY A N 1
ATOM 3233 C CA . GLY A 1 423 ? 35.448 2.514 4.669 1.00 44.88 423 GLY A CA 1
ATOM 3234 C C . GLY A 1 423 ? 34.116 3.231 4.416 1.00 44.88 423 GLY A C 1
ATOM 3235 O O . GLY A 1 423 ? 33.075 2.663 4.737 1.00 44.88 423 GLY A O 1
ATOM 3236 N N . ALA A 1 424 ? 34.115 4.420 3.806 1.00 56.59 424 ALA A N 1
ATOM 3237 C CA . ALA A 1 424 ? 32.924 5.253 3.597 1.00 56.59 424 ALA A CA 1
ATOM 3238 C C . ALA A 1 424 ? 32.104 4.900 2.333 1.00 56.59 424 ALA A C 1
ATOM 3240 O O . ALA A 1 424 ? 31.586 5.787 1.662 1.00 56.59 424 ALA A O 1
ATOM 3241 N N . GLY A 1 425 ? 31.984 3.612 1.993 1.00 72.75 425 GLY A N 1
ATOM 3242 C CA . GLY A 1 425 ? 31.169 3.183 0.847 1.00 72.75 425 GLY A CA 1
ATOM 3243 C C . GLY A 1 425 ? 29.669 3.431 1.058 1.00 72.75 425 GLY A C 1
ATOM 3244 O O . GLY A 1 425 ? 29.215 3.448 2.201 1.00 72.75 425 GLY A O 1
ATOM 3245 N N . ILE A 1 426 ? 28.895 3.608 -0.015 1.00 87.00 426 ILE A N 1
ATOM 3246 C CA . ILE A 1 426 ? 27.493 4.076 0.041 1.00 87.00 426 ILE A CA 1
ATOM 3247 C C . ILE A 1 426 ? 26.521 2.983 -0.426 1.00 87.00 426 ILE A C 1
ATOM 3249 O O . ILE A 1 426 ? 26.775 2.295 -1.413 1.00 87.00 426 ILE A O 1
ATOM 3253 N N . THR A 1 427 ? 25.374 2.841 0.246 1.00 91.31 427 THR A N 1
ATOM 3254 C CA . THR A 1 427 ? 24.238 2.061 -0.277 1.00 91.31 427 THR A CA 1
ATOM 3255 C C . THR A 1 427 ? 23.148 3.005 -0.780 1.00 91.31 427 THR A C 1
ATOM 3257 O O . THR A 1 427 ? 22.680 3.858 -0.026 1.00 91.31 427 THR A O 1
ATOM 3260 N N . ILE A 1 428 ? 22.736 2.844 -2.037 1.00 92.69 428 ILE A N 1
ATOM 3261 C CA . ILE A 1 428 ? 21.731 3.674 -2.712 1.00 92.69 428 ILE A CA 1
ATOM 3262 C C . ILE A 1 428 ? 20.432 2.876 -2.848 1.00 92.69 428 ILE A C 1
ATOM 3264 O O . ILE A 1 428 ? 20.431 1.755 -3.358 1.00 92.69 428 ILE A O 1
ATOM 3268 N N . LEU A 1 429 ? 19.319 3.456 -2.407 1.00 94.12 429 LEU A N 1
ATOM 3269 C CA . LEU A 1 429 ? 17.975 2.906 -2.562 1.00 94.12 429 LEU A CA 1
ATOM 3270 C C . LEU A 1 429 ? 17.306 3.648 -3.730 1.00 94.12 429 LEU A C 1
ATOM 3272 O O . LEU A 1 429 ? 16.843 4.768 -3.563 1.00 94.12 429 LEU A O 1
ATOM 3276 N N . ALA A 1 430 ? 17.296 3.070 -4.929 1.00 93.25 430 ALA A N 1
ATOM 3277 C CA . ALA A 1 430 ? 16.896 3.760 -6.156 1.00 93.25 430 ALA A CA 1
ATOM 3278 C C . ALA A 1 430 ? 15.516 3.291 -6.663 1.00 93.25 430 ALA A C 1
ATOM 3280 O O . ALA A 1 430 ? 15.365 2.119 -7.017 1.00 93.25 430 ALA A O 1
ATOM 3281 N N . PRO A 1 431 ? 14.490 4.157 -6.727 1.00 92.88 431 PRO A N 1
ATOM 3282 C CA . PRO A 1 431 ? 13.280 3.877 -7.494 1.00 92.88 431 PRO A CA 1
ATOM 3283 C C . PRO A 1 431 ? 13.552 4.053 -9.000 1.00 92.88 431 PRO A C 1
ATOM 3285 O O . PRO A 1 431 ? 14.246 4.986 -9.402 1.00 92.88 431 PRO A O 1
ATOM 3288 N N . ARG A 1 432 ? 12.986 3.165 -9.827 1.00 91.19 432 ARG A N 1
ATOM 3289 C CA . ARG A 1 432 ? 12.989 3.292 -11.296 1.00 91.19 432 ARG A CA 1
ATOM 3290 C C . ARG A 1 432 ? 12.005 4.367 -11.775 1.00 91.19 432 ARG A C 1
ATOM 3292 O O . ARG A 1 432 ? 11.079 4.747 -11.055 1.00 91.19 432 ARG A O 1
ATOM 3299 N N . ASP A 1 433 ? 12.162 4.801 -13.020 1.00 89.38 433 ASP A N 1
ATOM 3300 C CA . ASP A 1 433 ? 11.305 5.817 -13.641 1.00 89.38 433 ASP A CA 1
ATOM 3301 C C . ASP A 1 433 ? 9.845 5.358 -13.795 1.00 89.38 433 ASP A C 1
ATOM 3303 O O . ASP A 1 433 ? 8.936 6.155 -13.585 1.00 89.38 433 ASP A O 1
ATOM 3307 N N . ASP A 1 434 ? 9.586 4.070 -14.056 1.00 88.31 434 ASP A N 1
ATOM 3308 C CA . ASP A 1 434 ? 8.223 3.513 -14.105 1.00 88.31 434 ASP A CA 1
ATOM 3309 C C . ASP A 1 434 ? 7.540 3.533 -12.725 1.00 88.31 434 ASP A C 1
ATOM 3311 O O . ASP A 1 434 ? 6.344 3.813 -12.606 1.00 88.31 434 ASP A O 1
ATOM 3315 N N . VAL A 1 435 ? 8.317 3.304 -11.665 1.00 87.00 435 VAL A N 1
ATOM 3316 C CA . VAL A 1 435 ? 7.877 3.410 -10.269 1.00 87.00 435 VAL A CA 1
ATOM 3317 C C . VAL A 1 435 ? 7.562 4.864 -9.897 1.00 87.00 435 VAL A C 1
ATOM 3319 O O . VAL A 1 435 ? 6.558 5.112 -9.225 1.00 87.00 435 VAL A O 1
ATOM 3322 N N . LEU A 1 436 ? 8.379 5.826 -10.339 1.00 85.88 436 LEU A N 1
ATOM 3323 C CA . LEU A 1 436 ? 8.150 7.256 -10.100 1.00 85.88 436 LEU A CA 1
ATOM 3324 C C . LEU A 1 436 ? 6.979 7.806 -10.931 1.00 85.88 436 LEU A C 1
ATOM 3326 O O . LEU A 1 436 ? 6.155 8.543 -10.388 1.00 85.88 436 LEU A O 1
ATOM 3330 N N . GLU A 1 437 ? 6.824 7.390 -12.191 1.00 84.31 437 GLU A N 1
ATOM 3331 C CA . GLU A 1 437 ? 5.665 7.726 -13.029 1.00 84.31 437 GLU A CA 1
ATOM 3332 C C . GLU A 1 437 ? 4.342 7.228 -12.436 1.00 84.31 437 GLU A C 1
ATOM 3334 O O . GLU A 1 437 ? 3.344 7.948 -12.466 1.00 84.31 437 GLU A O 1
ATOM 3339 N N . LEU A 1 438 ? 4.309 6.004 -11.898 1.00 79.19 438 LEU A N 1
ATOM 3340 C CA . LEU A 1 438 ? 3.114 5.480 -11.232 1.00 79.19 438 LEU A CA 1
ATOM 3341 C C . LEU A 1 438 ? 2.794 6.261 -9.953 1.00 79.19 438 LEU A C 1
ATOM 3343 O O . LEU A 1 438 ? 1.627 6.537 -9.687 1.00 79.19 438 LEU A O 1
ATOM 3347 N N . TYR A 1 439 ? 3.816 6.646 -9.185 1.00 71.62 439 TYR A N 1
ATOM 3348 C CA . TYR A 1 439 ? 3.637 7.393 -7.941 1.00 71.62 439 TYR A CA 1
ATOM 3349 C C . TYR A 1 439 ? 3.170 8.840 -8.187 1.00 71.62 439 TYR A C 1
ATOM 3351 O O . TYR A 1 439 ? 2.287 9.331 -7.491 1.00 71.62 439 TYR A O 1
ATOM 3359 N N . GLY A 1 440 ? 3.697 9.508 -9.219 1.00 61.66 440 GLY A N 1
ATOM 3360 C CA . GLY A 1 440 ? 3.371 10.899 -9.556 1.00 61.66 440 GLY A CA 1
ATOM 3361 C C . GLY A 1 440 ? 2.014 11.133 -10.237 1.00 61.66 440 GLY A C 1
ATOM 3362 O O . GLY A 1 440 ? 1.685 12.283 -10.527 1.00 61.66 440 GLY A O 1
ATOM 3363 N N . ARG A 1 441 ? 1.232 10.082 -10.530 1.00 52.09 441 ARG A N 1
ATOM 3364 C CA . ARG A 1 441 ? -0.063 10.194 -11.236 1.00 52.09 441 ARG A CA 1
ATOM 3365 C C . ARG A 1 441 ? -1.294 10.234 -10.331 1.00 52.09 441 ARG A C 1
ATOM 3367 O O . ARG A 1 441 ? -2.276 10.860 -10.727 1.00 52.09 441 ARG A O 1
ATOM 3374 N N . ASP A 1 442 ? -1.268 9.560 -9.180 1.00 46.44 442 ASP A N 1
ATOM 3375 C CA . ASP A 1 442 ? -2.479 9.349 -8.369 1.00 46.44 442 ASP A CA 1
ATOM 3376 C C . ASP A 1 442 ? -2.708 10.449 -7.308 1.00 46.44 442 ASP A C 1
ATOM 3378 O O . ASP A 1 442 ? -3.854 10.861 -7.128 1.00 46.44 442 ASP A O 1
ATOM 3382 N N . ASP A 1 443 ? -1.657 10.988 -6.670 1.00 45.72 443 ASP A N 1
ATOM 3383 C CA . ASP A 1 443 ? -1.769 12.026 -5.628 1.00 45.72 443 ASP A CA 1
ATOM 3384 C C . ASP A 1 443 ? -0.724 13.153 -5.783 1.00 45.72 443 ASP A C 1
ATOM 3386 O O . ASP A 1 443 ? 0.457 12.930 -6.044 1.00 45.72 443 ASP A O 1
ATOM 3390 N N . GLY A 1 444 ? -1.160 14.404 -5.598 1.00 47.59 444 GLY A N 1
ATOM 3391 C CA . GLY A 1 444 ? -0.379 15.620 -5.884 1.00 47.59 444 GLY A CA 1
ATOM 3392 C C . GLY A 1 444 ? 0.664 16.023 -4.830 1.00 47.59 444 GLY A C 1
ATOM 3393 O O . GLY A 1 444 ? 0.864 17.221 -4.625 1.00 47.59 444 GLY A O 1
ATOM 3394 N N . GLU A 1 445 ? 1.284 15.063 -4.138 1.00 59.75 445 GLU A N 1
ATOM 3395 C CA . GLU A 1 445 ? 2.170 15.318 -2.986 1.00 59.75 445 GLU A CA 1
ATOM 3396 C C . GLU A 1 445 ? 3.679 15.191 -3.279 1.00 59.75 445 GLU A C 1
ATOM 3398 O O . GLU A 1 445 ? 4.488 15.545 -2.418 1.00 59.75 445 GLU A O 1
ATOM 3403 N N . PHE A 1 446 ? 4.095 14.755 -4.479 1.00 73.31 446 PHE A N 1
ATOM 3404 C CA . PHE A 1 446 ? 5.527 14.631 -4.786 1.00 73.31 446 PHE A CA 1
ATOM 3405 C C . PHE A 1 446 ? 6.248 15.998 -4.700 1.00 73.31 446 PHE A C 1
ATOM 3407 O O . PHE A 1 446 ? 5.802 16.969 -5.325 1.00 73.31 446 PHE A O 1
ATOM 3414 N N . PRO A 1 447 ? 7.356 16.121 -3.939 1.00 78.00 447 PRO A N 1
ATOM 3415 C CA . PRO A 1 447 ? 8.042 17.395 -3.757 1.00 78.00 447 PRO A CA 1
ATOM 3416 C C . PRO A 1 447 ? 8.560 18.001 -5.066 1.00 78.00 447 PRO A C 1
ATOM 3418 O O . PRO A 1 447 ? 9.202 17.329 -5.868 1.00 78.00 447 PRO A O 1
ATOM 3421 N N . LYS A 1 448 ? 8.342 19.308 -5.249 1.00 80.12 448 LYS A N 1
ATOM 3422 C CA . LYS A 1 448 ? 8.840 20.044 -6.421 1.00 80.12 448 LYS A CA 1
ATOM 3423 C C . LYS A 1 448 ? 10.370 20.011 -6.504 1.00 80.12 448 LYS A C 1
ATOM 3425 O O . LYS A 1 448 ? 11.048 20.060 -5.472 1.00 80.12 448 LYS A O 1
ATOM 3430 N N . GLU A 1 449 ? 10.885 20.018 -7.729 1.00 80.38 449 GLU A N 1
ATOM 3431 C CA . GLU A 1 449 ? 12.306 20.191 -8.056 1.00 80.38 449 GLU A CA 1
ATOM 3432 C C . GLU A 1 449 ? 12.933 21.367 -7.287 1.00 80.38 449 GLU A C 1
ATOM 3434 O O . GLU A 1 449 ? 12.284 22.388 -7.038 1.00 80.38 449 GLU A O 1
ATOM 3439 N N . GLY A 1 450 ? 14.179 21.193 -6.836 1.00 76.94 450 GLY A N 1
ATOM 3440 C CA . GLY A 1 450 ? 14.903 22.177 -6.021 1.00 76.94 450 GLY A CA 1
ATOM 3441 C C . GLY A 1 450 ? 14.327 22.473 -4.624 1.00 76.94 450 GLY A C 1
ATOM 3442 O O . GLY A 1 450 ? 14.896 23.284 -3.894 1.00 76.94 450 GLY A O 1
ATOM 3443 N N . SER A 1 451 ? 13.216 21.851 -4.206 1.00 85.88 451 SER A N 1
ATOM 3444 C CA . SER A 1 451 ? 12.619 22.130 -2.891 1.00 85.88 451 SER A CA 1
ATOM 3445 C C . SER A 1 451 ? 13.386 21.467 -1.730 1.00 85.88 451 SER A C 1
ATOM 3447 O O . SER A 1 451 ? 13.916 20.362 -1.876 1.00 85.88 451 SER A O 1
ATOM 3449 N N . PRO A 1 452 ? 13.395 22.064 -0.519 1.00 86.12 452 PRO A N 1
ATOM 3450 C CA . PRO A 1 452 ? 14.006 21.432 0.655 1.00 86.12 452 PRO A CA 1
ATOM 3451 C C . PRO A 1 452 ? 13.281 20.141 1.077 1.00 86.12 452 PRO A C 1
ATOM 3453 O O . PRO A 1 452 ? 13.891 19.260 1.676 1.00 86.12 452 PRO A O 1
ATOM 3456 N N . ALA A 1 453 ? 12.000 19.989 0.721 1.00 86.31 453 ALA A N 1
ATOM 3457 C CA . ALA A 1 453 ? 11.261 18.741 0.908 1.00 86.31 453 ALA A CA 1
ATOM 3458 C C . ALA A 1 453 ? 11.774 17.626 -0.021 1.00 86.31 453 ALA A C 1
ATOM 3460 O O . ALA A 1 453 ? 11.923 16.490 0.428 1.00 86.31 453 ALA A O 1
ATOM 3461 N N . LEU A 1 454 ? 12.119 17.951 -1.275 1.00 89.12 454 LEU A N 1
ATOM 3462 C CA . LEU A 1 454 ? 12.781 17.010 -2.182 1.00 89.12 454 LEU A CA 1
ATOM 3463 C C . LEU A 1 454 ? 14.172 16.639 -1.657 1.00 89.12 454 LEU A C 1
ATOM 3465 O O . LEU A 1 454 ? 14.516 15.463 -1.635 1.00 89.12 454 LEU A O 1
ATOM 3469 N N . LYS A 1 455 ? 14.935 17.613 -1.138 1.00 90.00 455 LYS A N 1
ATOM 3470 C CA . LYS A 1 455 ? 16.232 17.352 -0.491 1.00 90.00 455 LYS A CA 1
ATOM 3471 C C . LYS A 1 455 ? 16.125 16.340 0.647 1.00 90.00 455 LYS A C 1
ATOM 3473 O O . LYS A 1 455 ? 16.861 15.355 0.662 1.00 90.00 455 LYS A O 1
ATOM 3478 N N . ARG A 1 456 ? 15.165 16.556 1.549 1.00 90.06 456 ARG A N 1
ATOM 3479 C CA . ARG A 1 456 ? 14.860 15.664 2.673 1.00 90.06 456 ARG A CA 1
ATOM 3480 C C . ARG A 1 456 ? 14.514 14.246 2.202 1.00 90.06 456 ARG A C 1
ATOM 3482 O O . ARG A 1 456 ? 15.030 13.280 2.754 1.00 90.06 456 ARG A O 1
ATOM 3489 N N . LEU A 1 457 ? 13.679 14.126 1.167 1.00 91.06 457 LEU A N 1
ATOM 3490 C CA . LEU A 1 457 ? 13.300 12.841 0.573 1.00 91.06 457 LEU A CA 1
ATOM 3491 C C . LEU A 1 457 ? 14.508 12.127 -0.050 1.00 91.06 457 LEU A C 1
ATOM 3493 O O . LEU A 1 457 ? 14.747 10.962 0.258 1.00 91.06 457 LEU A O 1
ATOM 3497 N N . LEU A 1 458 ? 15.301 12.811 -0.877 1.00 91.50 458 LEU A N 1
ATOM 3498 C CA . LEU A 1 458 ? 16.450 12.210 -1.559 1.00 91.50 458 LEU A CA 1
ATOM 3499 C C . LEU A 1 458 ? 17.543 11.773 -0.575 1.00 91.50 458 LEU A C 1
ATOM 3501 O O . LEU A 1 458 ? 18.026 10.651 -0.684 1.00 91.50 458 LEU A O 1
ATOM 3505 N N . GLN A 1 459 ? 17.880 12.582 0.437 1.00 91.75 459 GLN A N 1
ATOM 3506 C CA . GLN A 1 459 ? 18.868 12.206 1.463 1.00 91.75 459 GLN A CA 1
ATOM 3507 C C . GLN A 1 459 ? 18.492 10.924 2.232 1.00 91.75 459 GLN A C 1
ATOM 3509 O O . GLN A 1 459 ? 19.378 10.176 2.642 1.00 91.75 459 GLN A O 1
ATOM 3514 N N . TYR A 1 460 ? 17.196 10.632 2.386 1.00 93.94 460 TYR A N 1
ATOM 3515 C CA . TYR A 1 460 ? 16.705 9.422 3.055 1.00 93.94 460 TYR A CA 1
ATOM 3516 C C . TYR A 1 460 ? 16.889 8.135 2.219 1.00 93.94 460 TYR A C 1
ATOM 3518 O O . TYR A 1 460 ? 16.839 7.034 2.763 1.00 93.94 460 TYR A O 1
ATOM 3526 N N . HIS A 1 461 ? 17.158 8.257 0.912 1.00 93.19 461 HIS A N 1
ATOM 3527 C CA . HIS A 1 461 ? 17.441 7.128 0.014 1.00 93.19 461 HIS A CA 1
ATOM 3528 C C . HIS A 1 461 ? 18.925 6.698 0.009 1.00 93.19 461 HIS A C 1
ATOM 3530 O O . HIS A 1 461 ? 19.263 5.687 -0.607 1.00 93.19 461 HIS A O 1
ATOM 3536 N N . PHE A 1 462 ? 19.817 7.422 0.698 1.00 92.12 462 PHE A N 1
ATOM 3537 C CA . PHE A 1 462 ? 21.239 7.077 0.814 1.00 92.12 462 PHE A CA 1
ATOM 3538 C C . PHE A 1 462 ? 21.570 6.592 2.231 1.00 92.12 462 PHE A C 1
ATOM 3540 O O . PHE A 1 462 ? 21.269 7.272 3.215 1.00 92.12 462 PHE A O 1
ATOM 3547 N N . LEU A 1 463 ? 22.234 5.438 2.340 1.00 91.94 463 LEU A N 1
ATOM 3548 C CA . LEU A 1 463 ? 22.718 4.875 3.606 1.00 91.94 463 LEU A CA 1
ATOM 3549 C C . LEU A 1 463 ? 24.260 4.900 3.646 1.00 91.94 463 LEU A C 1
ATOM 3551 O O . LEU A 1 463 ? 24.896 4.518 2.657 1.00 91.94 463 LEU A O 1
ATOM 3555 N N . PRO A 1 464 ? 24.885 5.272 4.779 1.00 89.19 464 PRO A N 1
ATOM 3556 C CA . PRO A 1 464 ? 26.322 5.153 4.970 1.00 89.19 464 PRO A CA 1
ATOM 3557 C C . PRO A 1 464 ? 26.711 3.690 5.210 1.00 89.19 464 PRO A C 1
ATOM 3559 O O . PRO A 1 464 ? 26.103 2.991 6.023 1.00 89.19 464 PRO A O 1
ATOM 3562 N N . GLY A 1 465 ? 27.768 3.234 4.546 1.00 86.50 465 GLY A N 1
ATOM 3563 C CA . GLY A 1 465 ? 28.230 1.851 4.575 1.00 86.50 465 GLY A CA 1
ATOM 3564 C C . GLY A 1 465 ? 27.593 0.976 3.489 1.00 86.50 465 GLY A C 1
ATOM 3565 O O . GLY A 1 465 ? 26.515 1.253 2.965 1.00 86.50 465 GLY A O 1
ATOM 3566 N N . ILE A 1 466 ? 28.268 -0.130 3.167 1.00 88.38 466 ILE A N 1
ATOM 3567 C CA . ILE A 1 466 ? 27.813 -1.127 2.184 1.00 88.38 466 ILE A CA 1
ATOM 3568 C C . ILE A 1 466 ? 26.940 -2.179 2.889 1.00 88.38 466 ILE A C 1
ATOM 3570 O O . ILE A 1 466 ? 27.459 -3.053 3.597 1.00 88.38 466 ILE A O 1
ATOM 3574 N N . TRP A 1 467 ? 25.620 -2.115 2.699 1.00 89.44 467 TRP A N 1
ATOM 3575 C CA . TRP A 1 467 ? 24.610 -2.913 3.409 1.00 89.44 467 TRP A CA 1
ATOM 3576 C C . TRP A 1 467 ? 24.108 -4.111 2.594 1.00 89.44 467 TRP A C 1
ATOM 3578 O O . TRP A 1 467 ? 22.948 -4.179 2.192 1.00 89.44 467 TRP A O 1
ATOM 3588 N N . GLY A 1 468 ? 24.986 -5.089 2.356 1.00 87.00 468 GLY A N 1
ATOM 3589 C CA . GLY A 1 468 ? 24.629 -6.322 1.641 1.00 87.00 468 GLY A CA 1
ATOM 3590 C C . GLY A 1 468 ? 23.615 -7.222 2.386 1.00 87.00 468 GLY A C 1
ATOM 3591 O O . GLY A 1 468 ? 23.574 -7.192 3.622 1.00 87.00 468 GLY A O 1
ATOM 3592 N N . PRO A 1 469 ? 22.859 -8.092 1.676 1.00 85.69 469 PRO A N 1
ATOM 3593 C CA . PRO A 1 469 ? 21.799 -8.957 2.231 1.00 85.69 469 PRO A CA 1
ATOM 3594 C C . PRO A 1 469 ? 22.179 -9.864 3.410 1.00 85.69 469 PRO A C 1
ATOM 3596 O O . PRO A 1 469 ? 21.304 -10.379 4.111 1.00 85.69 469 PRO A O 1
ATOM 3599 N N . GLU A 1 470 ? 23.469 -10.105 3.638 1.00 85.25 470 GLU A N 1
ATOM 3600 C CA . GLU A 1 470 ? 23.967 -10.902 4.764 1.00 85.25 470 GLU A CA 1
ATOM 3601 C C . GLU A 1 470 ? 24.092 -10.093 6.066 1.00 85.25 470 GLU A C 1
ATOM 3603 O O . GLU A 1 470 ? 23.905 -10.659 7.141 1.00 85.25 470 GLU A O 1
ATOM 3608 N N . LYS A 1 471 ? 24.321 -8.772 5.981 1.00 87.56 471 LYS A N 1
ATOM 3609 C CA . LYS A 1 471 ? 24.407 -7.867 7.145 1.00 87.56 471 LYS A CA 1
ATOM 3610 C C . LYS A 1 471 ? 23.031 -7.495 7.706 1.00 87.56 471 LYS A C 1
ATOM 3612 O O . LYS A 1 471 ? 22.911 -7.203 8.895 1.00 87.56 471 LYS A O 1
ATOM 3617 N N . LEU A 1 472 ? 22.006 -7.490 6.851 1.00 88.38 472 LEU A N 1
ATOM 3618 C CA . LEU A 1 472 ? 20.645 -7.085 7.202 1.00 88.38 472 LEU A CA 1
ATOM 3619 C C . LEU A 1 472 ? 19.966 -8.114 8.121 1.00 88.38 472 LEU A C 1
ATOM 3621 O O . LEU A 1 472 ? 19.947 -9.318 7.837 1.00 88.38 472 LEU A O 1
ATOM 3625 N N . LYS A 1 473 ? 19.374 -7.612 9.209 1.00 87.12 473 LYS A N 1
ATOM 3626 C CA . LYS A 1 473 ? 18.598 -8.370 10.200 1.00 87.12 473 LYS A CA 1
ATOM 3627 C C . LYS A 1 473 ? 17.158 -7.863 10.223 1.00 87.12 473 LYS A C 1
ATOM 3629 O O . LYS A 1 473 ? 16.909 -6.688 9.980 1.00 87.12 473 LYS A O 1
ATOM 3634 N N . ASP A 1 474 ? 16.231 -8.751 10.557 1.00 84.69 474 ASP A N 1
ATOM 3635 C CA . ASP A 1 474 ? 14.818 -8.413 10.718 1.00 84.69 474 ASP A CA 1
ATOM 3636 C C . ASP A 1 474 ? 14.586 -7.501 11.936 1.00 84.69 474 ASP A C 1
ATOM 3638 O O . ASP A 1 474 ? 14.955 -7.865 13.061 1.00 84.69 474 ASP A O 1
ATOM 3642 N N . GLY A 1 475 ? 13.992 -6.329 11.693 1.00 81.62 475 GLY A N 1
ATOM 3643 C CA . GLY A 1 475 ? 13.777 -5.275 12.685 1.00 81.62 475 GLY A CA 1
ATOM 3644 C C . GLY A 1 475 ? 14.981 -4.350 12.904 1.00 81.62 475 GLY A C 1
ATOM 3645 O O . GLY A 1 475 ? 14.993 -3.615 13.885 1.00 81.62 475 GLY A O 1
ATOM 3646 N N . ALA A 1 476 ? 16.000 -4.383 12.038 1.00 87.31 476 ALA A N 1
ATOM 3647 C CA . ALA A 1 476 ? 17.158 -3.498 12.164 1.00 87.31 476 ALA A CA 1
ATOM 3648 C C . ALA A 1 476 ? 16.800 -2.037 11.841 1.00 87.31 476 ALA A C 1
ATOM 3650 O O . ALA A 1 476 ? 16.062 -1.767 10.893 1.00 87.31 476 ALA A O 1
ATOM 3651 N N . LEU A 1 477 ? 17.384 -1.100 12.589 1.00 90.62 477 LEU A N 1
ATOM 3652 C CA . LEU A 1 477 ? 17.385 0.330 12.278 1.00 90.62 477 LEU A CA 1
ATOM 3653 C C . LEU A 1 477 ? 18.769 0.712 11.736 1.00 90.62 477 LEU A C 1
ATOM 3655 O O . LEU A 1 477 ? 19.785 0.350 12.327 1.00 90.62 477 LEU A O 1
ATOM 3659 N N . ILE A 1 478 ? 18.810 1.409 10.601 1.00 92.31 478 ILE A N 1
ATOM 3660 C CA . ILE A 1 478 ? 20.040 1.824 9.912 1.00 92.31 478 ILE A CA 1
ATOM 3661 C C . ILE A 1 478 ? 20.012 3.344 9.745 1.00 92.31 478 ILE A C 1
ATOM 3663 O O . ILE A 1 478 ? 19.010 3.883 9.288 1.00 92.31 478 ILE A O 1
ATOM 3667 N N . GLU A 1 479 ? 21.084 4.048 10.108 1.00 91.69 479 GLU A N 1
ATOM 3668 C CA . GLU A 1 479 ? 21.200 5.494 9.860 1.00 91.69 479 GLU A CA 1
ATOM 3669 C C . GLU A 1 479 ? 21.142 5.818 8.359 1.00 91.69 479 GLU A C 1
ATOM 3671 O O . GLU A 1 479 ? 21.619 5.048 7.529 1.00 91.69 479 GLU A O 1
ATOM 3676 N N . THR A 1 480 ? 20.603 6.981 8.004 1.00 92.81 480 THR A N 1
ATOM 3677 C CA . THR A 1 480 ? 20.583 7.489 6.621 1.00 92.81 480 THR A CA 1
ATOM 3678 C C . THR A 1 480 ? 21.485 8.719 6.465 1.00 92.81 480 THR A C 1
ATOM 3680 O O . THR A 1 480 ? 22.093 9.187 7.430 1.00 92.81 480 THR A O 1
ATOM 3683 N N . MET A 1 481 ? 21.589 9.265 5.251 1.00 89.50 481 MET A N 1
ATOM 3684 C CA . MET A 1 481 ? 22.214 10.572 4.999 1.00 89.50 481 MET A CA 1
ATOM 3685 C C . MET A 1 481 ? 21.265 11.759 5.229 1.00 89.50 481 MET A C 1
ATOM 3687 O O . MET A 1 481 ? 21.641 12.897 4.945 1.00 89.50 481 MET A O 1
ATOM 3691 N N . LEU A 1 482 ? 20.052 11.524 5.741 1.00 91.31 482 LEU A N 1
ATOM 3692 C CA . LEU A 1 482 ? 19.144 12.578 6.181 1.00 91.31 482 LEU A CA 1
ATOM 3693 C C . LEU A 1 482 ? 19.443 12.973 7.634 1.00 91.31 482 LEU A C 1
ATOM 3695 O O . LEU A 1 482 ? 19.285 12.166 8.545 1.00 91.31 482 LEU A O 1
ATOM 3699 N N . GLU A 1 483 ? 19.809 14.234 7.842 1.00 89.62 483 GLU A N 1
ATOM 3700 C CA . GLU A 1 483 ? 19.901 14.892 9.153 1.00 89.62 483 GLU A CA 1
ATOM 3701 C C . GLU A 1 483 ? 18.630 15.721 9.393 1.00 89.62 483 GLU A C 1
ATOM 3703 O O . GLU A 1 483 ? 18.131 16.359 8.463 1.00 89.62 483 GLU A O 1
ATOM 3708 N N . GLU A 1 484 ? 18.080 15.710 10.614 1.00 85.94 484 GLU A N 1
ATOM 3709 C CA . GLU A 1 484 ? 16.808 16.388 10.912 1.00 85.94 484 GLU A CA 1
ATOM 3710 C C . GLU A 1 484 ? 16.874 17.330 12.117 1.00 85.94 484 GLU A C 1
ATOM 3712 O O . GLU A 1 484 ? 17.293 16.948 13.212 1.00 85.94 484 GLU A O 1
ATOM 3717 N N . ASP A 1 485 ? 16.339 18.545 11.952 1.00 84.69 485 ASP A N 1
ATOM 3718 C CA . ASP A 1 485 ? 16.207 19.547 13.021 1.00 84.69 485 ASP A CA 1
ATOM 3719 C C . ASP A 1 485 ? 15.448 18.995 14.243 1.00 84.69 485 ASP A C 1
ATOM 3721 O O . ASP A 1 485 ? 15.805 19.258 15.392 1.00 84.69 485 ASP A O 1
ATOM 3725 N N . GLY A 1 486 ? 14.418 18.174 14.005 1.00 82.62 486 GLY A N 1
ATOM 3726 C CA . GLY A 1 486 ? 13.633 17.516 15.055 1.00 82.62 486 GLY A CA 1
ATOM 3727 C C . GLY A 1 486 ? 14.390 16.427 15.826 1.00 82.62 486 GLY A C 1
ATOM 3728 O O . GLY A 1 486 ? 13.920 15.987 16.874 1.00 82.62 486 GLY A O 1
ATOM 3729 N N . LEU A 1 487 ? 15.574 16.028 15.359 1.00 86.44 487 LEU A N 1
ATOM 3730 C CA . LEU A 1 487 ? 16.516 15.150 16.056 1.00 86.44 487 LEU A CA 1
ATOM 3731 C C . LEU A 1 487 ? 17.738 15.928 16.593 1.00 86.44 487 LEU A C 1
ATOM 3733 O O . LEU A 1 487 ? 18.751 15.315 16.917 1.00 86.44 487 LEU A O 1
ATOM 3737 N N . GLU A 1 488 ? 17.650 17.263 16.690 1.00 85.50 488 GLU A N 1
ATOM 3738 C CA . GLU A 1 488 ? 18.757 18.189 17.011 1.00 85.50 488 GLU A CA 1
ATOM 3739 C C . GLU A 1 488 ? 19.953 18.074 16.043 1.00 85.50 488 GLU A C 1
ATOM 3741 O O . GLU A 1 488 ? 21.110 18.172 16.448 1.00 85.50 488 GLU A O 1
ATOM 3746 N N . GLY A 1 489 ? 19.684 17.835 14.754 1.00 82.06 489 GLY A N 1
ATOM 3747 C CA . GLY A 1 489 ? 20.718 17.566 13.745 1.00 82.06 489 GLY A CA 1
ATOM 3748 C C . GLY A 1 489 ? 21.211 16.114 13.739 1.00 82.06 489 GLY A C 1
ATOM 3749 O O . GLY A 1 489 ? 22.131 15.775 13.000 1.00 82.06 489 GLY A O 1
ATOM 3750 N N . GLY A 1 490 ? 20.600 15.235 14.539 1.00 86.12 490 GLY A N 1
ATOM 3751 C CA . GLY A 1 490 ? 20.810 13.795 14.447 1.00 86.12 490 GLY A CA 1
ATOM 3752 C C . GLY A 1 490 ? 20.347 13.226 13.102 1.00 86.12 490 GLY A C 1
ATOM 3753 O O . GLY A 1 490 ? 19.410 13.729 12.475 1.00 86.12 490 GLY A O 1
ATOM 3754 N N . LYS A 1 491 ? 20.993 12.137 12.674 1.00 90.62 491 LYS A N 1
ATOM 3755 C CA . LYS A 1 491 ? 20.591 11.386 11.481 1.00 90.62 491 LYS A CA 1
ATOM 3756 C C . LYS A 1 491 ? 19.295 10.626 11.730 1.00 90.62 491 LYS A C 1
ATOM 3758 O O . LYS A 1 491 ? 19.155 9.941 12.744 1.00 90.62 491 LYS A O 1
ATOM 3763 N N . GLN A 1 492 ? 18.374 10.705 10.778 1.00 93.00 492 GLN A N 1
ATOM 3764 C CA . GLN A 1 492 ? 17.172 9.885 10.768 1.00 93.00 492 GLN A CA 1
ATOM 3765 C C . GLN A 1 492 ? 17.537 8.438 10.419 1.00 93.00 492 GLN A C 1
ATOM 3767 O O . GLN A 1 492 ? 18.383 8.179 9.555 1.00 93.00 492 GLN A O 1
ATOM 3772 N N . VAL A 1 493 ? 16.887 7.494 11.095 1.00 92.38 493 VAL A N 1
ATOM 3773 C CA . VAL A 1 493 ? 17.065 6.058 10.871 1.00 92.38 493 VAL A CA 1
ATOM 3774 C C . VAL A 1 493 ? 16.000 5.520 9.923 1.00 92.38 493 VAL A C 1
ATOM 3776 O O . VAL A 1 493 ? 14.918 6.082 9.787 1.00 92.38 493 VAL A O 1
ATOM 3779 N N . LEU A 1 494 ? 16.302 4.399 9.281 1.00 92.94 494 LEU A N 1
ATOM 3780 C CA . LEU A 1 494 ? 15.421 3.669 8.388 1.00 92.94 494 LEU A CA 1
ATOM 3781 C C . LEU A 1 494 ? 15.308 2.220 8.869 1.00 92.94 494 LEU A C 1
ATOM 3783 O O . LEU A 1 494 ? 16.304 1.561 9.172 1.00 92.94 494 LEU A O 1
ATOM 3787 N N . ARG A 1 495 ? 14.074 1.716 8.932 1.00 91.19 495 ARG A N 1
ATOM 3788 C CA . ARG A 1 495 ? 13.763 0.352 9.374 1.00 91.19 495 ARG A CA 1
ATOM 3789 C C . ARG A 1 495 ? 13.898 -0.664 8.240 1.00 91.19 495 ARG A C 1
ATOM 3791 O O . ARG A 1 495 ? 13.382 -0.434 7.145 1.00 91.19 495 ARG A O 1
ATOM 3798 N N . VAL A 1 496 ? 14.505 -1.813 8.537 1.00 91.38 496 VAL A N 1
ATOM 3799 C CA . VAL A 1 496 ? 14.610 -2.966 7.634 1.00 91.38 496 VAL A CA 1
ATOM 3800 C C . VAL A 1 496 ? 13.873 -4.177 8.203 1.00 91.38 496 VAL A C 1
ATOM 3802 O O . VAL A 1 496 ? 14.194 -4.667 9.286 1.00 91.38 496 VAL A O 1
ATOM 3805 N N . ASP A 1 497 ? 12.914 -4.698 7.441 1.00 89.94 497 ASP A N 1
ATOM 3806 C CA . ASP A 1 497 ? 12.222 -5.959 7.733 1.00 89.94 497 ASP A CA 1
ATOM 3807 C C . ASP A 1 497 ? 12.764 -7.056 6.793 1.00 89.94 497 ASP A C 1
ATOM 3809 O O . ASP A 1 497 ? 12.970 -6.815 5.599 1.00 89.94 497 ASP A O 1
ATOM 3813 N N . VAL A 1 498 ? 13.025 -8.264 7.309 1.00 87.50 498 VAL A N 1
ATOM 3814 C CA . VAL A 1 498 ? 13.706 -9.342 6.562 1.00 87.50 498 VAL A CA 1
ATOM 3815 C C . VAL A 1 498 ? 12.988 -10.674 6.769 1.00 87.50 498 VAL A C 1
ATOM 3817 O O . VAL A 1 498 ? 13.256 -11.417 7.711 1.00 87.50 498 VAL A O 1
ATOM 3820 N N . SER A 1 499 ? 12.086 -11.009 5.847 1.00 81.62 499 SER A N 1
ATOM 3821 C CA . SER A 1 499 ? 11.296 -12.247 5.902 1.00 81.62 499 SER A CA 1
ATOM 3822 C C . SER A 1 499 ? 11.928 -13.387 5.087 1.00 81.62 499 SER A C 1
ATOM 3824 O O . SER A 1 499 ? 12.406 -13.141 3.976 1.00 81.62 499 SER A O 1
ATOM 3826 N N . PRO A 1 500 ? 11.886 -14.651 5.553 1.00 73.94 500 PRO A N 1
ATOM 3827 C CA . PRO A 1 500 ? 12.179 -15.798 4.697 1.00 73.94 500 PRO A CA 1
ATOM 3828 C C . PRO A 1 500 ? 11.112 -15.916 3.600 1.00 73.94 500 PRO A C 1
ATOM 3830 O O . PRO A 1 500 ? 9.922 -15.726 3.851 1.00 73.94 500 PRO A O 1
ATOM 3833 N N . GLU A 1 501 ? 11.520 -16.239 2.373 1.00 57.38 501 GLU A N 1
ATOM 3834 C CA . GLU A 1 501 ? 10.611 -16.299 1.221 1.00 57.38 501 GLU A CA 1
ATOM 3835 C C . GLU A 1 501 ? 9.458 -17.306 1.378 1.00 57.38 501 GLU A C 1
ATOM 3837 O O . GLU A 1 501 ? 8.334 -17.029 0.947 1.00 57.38 501 GLU A O 1
ATOM 3842 N N . ASN A 1 502 ? 9.724 -18.444 2.020 1.00 49.66 502 ASN A N 1
ATOM 3843 C CA . ASN A 1 502 ? 8.737 -19.482 2.286 1.00 49.66 502 ASN A CA 1
ATOM 3844 C C . ASN A 1 502 ? 8.219 -19.380 3.725 1.00 49.66 502 ASN A C 1
ATOM 3846 O O . ASN A 1 502 ? 8.888 -19.799 4.665 1.00 49.66 502 ASN A O 1
ATOM 3850 N N . GLY A 1 503 ? 6.985 -18.895 3.886 1.00 44.50 503 GLY A N 1
ATOM 3851 C CA . GLY A 1 503 ? 6.216 -18.982 5.136 1.00 44.50 503 GLY A CA 1
ATOM 3852 C C . GLY A 1 503 ? 5.672 -20.394 5.391 1.00 44.50 503 GLY A C 1
ATOM 3853 O O . GLY A 1 503 ? 4.458 -20.575 5.488 1.00 44.50 503 GLY A O 1
ATOM 3854 N N . VAL A 1 504 ? 6.563 -21.387 5.405 1.00 36.31 504 VAL A N 1
ATOM 3855 C CA . VAL A 1 504 ? 6.308 -22.816 5.645 1.00 36.31 504 VAL A CA 1
ATOM 3856 C C . VAL A 1 504 ? 7.493 -23.362 6.438 1.00 36.31 504 VAL A C 1
ATOM 3858 O O . VAL A 1 504 ? 8.635 -23.124 6.045 1.00 36.31 504 VAL A O 1
ATOM 3861 N N . ASP A 1 505 ? 7.237 -24.093 7.525 1.00 35.56 505 ASP A N 1
ATOM 3862 C CA . ASP A 1 505 ? 8.292 -24.666 8.368 1.00 35.56 505 ASP A CA 1
ATOM 3863 C C . ASP A 1 505 ? 9.237 -25.566 7.563 1.00 35.56 505 ASP A C 1
ATOM 3865 O O . ASP A 1 505 ? 8.825 -26.539 6.925 1.00 35.56 505 ASP A O 1
ATOM 3869 N N . VAL A 1 506 ? 10.528 -25.227 7.579 1.00 37.84 506 VAL A N 1
ATOM 3870 C CA . VAL A 1 506 ? 11.523 -25.856 6.706 1.00 37.84 506 VAL A CA 1
ATOM 3871 C C . VAL A 1 506 ? 12.009 -27.175 7.303 1.00 37.84 506 VAL A C 1
ATOM 3873 O O . VAL A 1 506 ? 13.009 -27.236 8.018 1.00 37.84 506 VAL A O 1
ATOM 3876 N N . GLN A 1 507 ? 11.349 -28.262 6.913 1.00 36.47 507 GLN A N 1
ATOM 3877 C CA . GLN A 1 507 ? 11.997 -29.563 6.777 1.00 36.47 507 GLN A CA 1
ATOM 3878 C C . GLN A 1 507 ? 11.885 -30.037 5.322 1.00 36.47 507 GLN A C 1
ATOM 3880 O O . GLN A 1 507 ? 10.841 -29.903 4.692 1.00 36.47 507 GLN A O 1
ATOM 3885 N N . VAL A 1 508 ? 12.979 -30.604 4.800 1.00 43.88 508 VAL A N 1
ATOM 3886 C CA . VAL A 1 508 ? 13.155 -31.050 3.401 1.00 43.88 508 VAL A CA 1
ATOM 3887 C C . VAL A 1 508 ? 13.213 -29.913 2.358 1.00 43.88 508 VAL A C 1
ATOM 3889 O O . VAL A 1 508 ? 12.304 -29.715 1.558 1.00 43.88 508 VAL A O 1
ATOM 3892 N N . VAL A 1 509 ? 14.374 -29.254 2.272 1.00 36.34 509 VAL A N 1
ATOM 3893 C CA . VAL A 1 509 ? 14.851 -28.577 1.047 1.00 36.34 509 VAL A CA 1
ATOM 3894 C C . VAL A 1 509 ? 16.180 -29.218 0.630 1.00 36.34 509 VAL A C 1
ATOM 3896 O O . VAL A 1 509 ? 16.966 -29.641 1.481 1.00 36.34 509 VAL A O 1
ATOM 3899 N N . ARG A 1 510 ? 16.414 -29.370 -0.681 1.00 36.16 510 ARG A N 1
ATOM 3900 C CA . ARG A 1 510 ? 17.635 -29.991 -1.229 1.00 36.16 510 ARG A CA 1
ATOM 3901 C C . ARG A 1 510 ? 18.771 -28.969 -1.341 1.00 36.16 510 ARG A C 1
ATOM 3903 O O . ARG A 1 510 ? 18.544 -27.773 -1.439 1.00 36.16 510 ARG A O 1
ATOM 3910 N N . LYS A 1 511 ? 20.011 -29.461 -1.313 1.00 37.28 511 LYS A N 1
ATOM 3911 C CA . LYS A 1 511 ? 21.230 -28.691 -0.996 1.00 37.28 511 LYS A CA 1
ATOM 3912 C C . LYS A 1 511 ? 21.766 -27.773 -2.121 1.00 37.28 511 LYS A C 1
ATOM 3914 O O . LYS A 1 511 ? 22.960 -27.490 -2.119 1.00 37.28 511 LYS A O 1
ATOM 3919 N N . SER A 1 512 ? 20.930 -27.365 -3.078 1.00 34.97 512 SER A N 1
ATOM 3920 C CA . SER A 1 512 ? 21.315 -26.565 -4.259 1.00 34.97 512 SER A CA 1
ATOM 3921 C C . SER A 1 512 ? 20.748 -25.145 -4.259 1.00 34.97 512 SER A C 1
ATOM 3923 O O . SER A 1 512 ? 21.468 -24.220 -4.622 1.00 34.97 512 SER A O 1
ATOM 3925 N N . ASP A 1 513 ? 19.508 -24.955 -3.803 1.00 38.00 513 ASP A N 1
ATOM 3926 C CA . ASP A 1 513 ? 18.819 -23.665 -3.895 1.00 38.00 513 ASP A CA 1
ATOM 3927 C C . ASP A 1 513 ? 18.835 -22.968 -2.528 1.00 38.00 513 ASP A C 1
ATOM 3929 O O . ASP A 1 513 ? 18.239 -23.450 -1.558 1.00 38.00 513 ASP A O 1
ATOM 3933 N N . LYS A 1 514 ? 19.522 -21.823 -2.426 1.00 45.66 514 LYS A N 1
ATOM 3934 C CA . LYS A 1 514 ? 19.396 -20.939 -1.256 1.00 45.66 514 LYS A CA 1
ATOM 3935 C C . LYS A 1 514 ? 18.009 -20.274 -1.313 1.00 45.66 514 LYS A C 1
ATOM 3937 O O . LYS A 1 514 ? 17.723 -19.626 -2.316 1.00 45.66 514 LYS A O 1
ATOM 3942 N N . PRO A 1 515 ? 17.150 -20.379 -0.283 1.00 47.62 515 PRO A N 1
ATOM 3943 C CA . PRO A 1 515 ? 15.874 -19.667 -0.280 1.00 47.62 515 PRO A CA 1
ATOM 3944 C C . PRO A 1 515 ? 16.099 -18.152 -0.187 1.00 47.62 515 PRO A C 1
ATOM 3946 O O . PRO A 1 515 ? 16.929 -17.700 0.607 1.00 47.62 515 PRO A O 1
ATOM 3949 N N . GLY A 1 516 ? 15.343 -17.369 -0.960 1.00 58.56 516 GLY A N 1
ATOM 3950 C CA . GLY A 1 516 ? 15.462 -15.915 -0.970 1.00 58.56 516 GLY A CA 1
ATOM 3951 C C . GLY A 1 516 ? 15.139 -15.274 0.386 1.00 58.56 516 GLY A C 1
ATOM 3952 O O . GLY A 1 516 ? 14.250 -15.718 1.123 1.00 58.56 516 GLY A O 1
ATOM 3953 N N . LYS A 1 517 ? 15.839 -14.181 0.712 1.00 72.44 517 LYS A N 1
ATOM 3954 C CA . LYS A 1 517 ? 15.439 -13.254 1.780 1.00 72.44 517 LYS A CA 1
ATOM 3955 C C . LYS A 1 517 ? 14.598 -12.139 1.163 1.00 72.44 517 LYS A C 1
ATOM 3957 O O . LYS A 1 517 ? 15.099 -11.384 0.336 1.00 72.44 517 LYS A O 1
ATOM 3962 N N . LYS A 1 518 ? 13.348 -11.980 1.596 1.00 82.88 518 LYS A N 1
ATOM 3963 C CA . LYS A 1 518 ? 12.501 -10.846 1.199 1.00 82.88 518 LYS A CA 1
ATOM 3964 C C . LYS A 1 518 ? 12.785 -9.668 2.121 1.00 82.88 518 LYS A C 1
ATOM 3966 O O . LYS A 1 518 ? 12.253 -9.589 3.226 1.00 82.88 518 LYS A O 1
ATOM 3971 N N . ILE A 1 519 ? 13.674 -8.800 1.646 1.00 89.31 519 ILE A N 1
ATOM 3972 C CA . ILE A 1 519 ? 14.104 -7.560 2.297 1.00 89.31 519 ILE A CA 1
ATOM 3973 C C . ILE A 1 519 ? 13.097 -6.449 1.986 1.00 89.31 519 ILE A C 1
ATOM 3975 O O . ILE A 1 519 ? 12.599 -6.346 0.860 1.00 89.31 519 ILE A O 1
ATOM 3979 N N . ARG A 1 520 ? 12.810 -5.607 2.982 1.00 90.44 520 ARG A N 1
ATOM 3980 C CA . ARG A 1 520 ? 12.055 -4.364 2.816 1.00 90.44 520 ARG A CA 1
ATOM 3981 C C . ARG A 1 520 ? 12.721 -3.217 3.559 1.00 90.44 520 ARG A C 1
ATOM 3983 O O . ARG A 1 520 ? 13.065 -3.373 4.725 1.00 90.44 520 ARG A O 1
ATOM 3990 N N . PHE A 1 521 ? 12.820 -2.066 2.906 1.00 91.88 521 PHE A N 1
ATOM 3991 C CA . PHE A 1 521 ? 13.313 -0.811 3.472 1.00 91.88 521 PHE A CA 1
ATOM 3992 C C . PHE A 1 521 ? 12.107 0.113 3.696 1.00 91.88 521 PHE A C 1
ATOM 3994 O O . PHE A 1 521 ? 11.394 0.427 2.745 1.00 91.88 521 PHE A O 1
ATOM 4001 N N . ALA A 1 522 ? 11.800 0.467 4.949 1.00 86.56 522 ALA A N 1
ATOM 4002 C CA . ALA A 1 522 ? 10.580 1.198 5.337 1.00 86.56 522 ALA A CA 1
ATOM 4003 C C . ALA A 1 522 ? 9.292 0.645 4.668 1.00 86.56 522 ALA A C 1
ATOM 4005 O O . ALA A 1 522 ? 8.456 1.369 4.116 1.00 86.56 522 ALA A O 1
ATOM 4006 N N . GLY A 1 523 ? 9.158 -0.685 4.642 1.00 84.12 523 GLY A N 1
ATOM 4007 C CA . GLY A 1 523 ? 8.044 -1.399 4.008 1.00 84.12 523 GLY A CA 1
ATOM 4008 C C . GLY A 1 523 ? 8.031 -1.419 2.469 1.00 84.12 523 GLY A C 1
ATOM 4009 O O . GLY A 1 523 ? 7.268 -2.205 1.906 1.00 84.12 523 GLY A O 1
ATOM 4010 N N . ALA A 1 524 ? 8.864 -0.627 1.781 1.00 88.00 524 ALA A N 1
ATOM 4011 C CA . ALA A 1 524 ? 9.095 -0.748 0.339 1.00 88.00 524 ALA A CA 1
ATOM 4012 C C . ALA A 1 524 ? 9.898 -2.025 0.043 1.00 88.00 524 ALA A C 1
ATOM 4014 O O . ALA A 1 524 ? 10.849 -2.338 0.759 1.00 88.00 524 ALA A O 1
ATOM 4015 N N . GLY A 1 525 ? 9.509 -2.787 -0.981 1.00 88.00 525 GLY A N 1
ATOM 4016 C CA . GLY A 1 525 ? 10.220 -4.005 -1.375 1.00 88.00 525 GLY A CA 1
ATOM 4017 C C . GLY A 1 525 ? 11.380 -3.711 -2.319 1.00 88.00 525 GLY A C 1
ATOM 4018 O O . GLY A 1 525 ? 11.355 -2.713 -3.036 1.00 88.00 525 GLY A O 1
ATOM 4019 N N . ILE A 1 526 ? 12.363 -4.608 -2.349 1.00 90.44 526 ILE A N 1
ATOM 4020 C CA . ILE A 1 526 ? 13.330 -4.666 -3.452 1.00 90.44 526 ILE A CA 1
ATOM 4021 C C . ILE A 1 526 ? 12.669 -5.332 -4.672 1.00 90.44 526 ILE A C 1
ATOM 4023 O O . ILE A 1 526 ? 11.848 -6.240 -4.503 1.00 90.44 526 ILE A O 1
ATOM 4027 N N . LEU A 1 527 ? 12.978 -4.854 -5.878 1.00 85.56 527 LEU A N 1
ATOM 4028 C CA . LEU A 1 527 ? 12.471 -5.398 -7.146 1.00 85.56 527 LEU A CA 1
ATOM 4029 C C . LEU A 1 527 ? 13.336 -6.557 -7.653 1.00 85.56 527 LEU A C 1
ATOM 4031 O O . LEU A 1 527 ? 12.810 -7.621 -7.967 1.00 85.56 527 LEU A O 1
ATOM 4035 N N . ASP A 1 528 ? 14.649 -6.335 -7.675 1.00 82.94 528 ASP A N 1
ATOM 4036 C CA . ASP A 1 528 ? 15.678 -7.225 -8.214 1.00 82.94 528 ASP A CA 1
ATOM 4037 C C . ASP A 1 528 ? 16.770 -7.486 -7.148 1.00 82.94 528 ASP A C 1
ATOM 4039 O O . ASP A 1 528 ? 16.731 -6.920 -6.048 1.00 82.94 528 ASP A O 1
ATOM 4043 N N . GLU A 1 529 ? 17.748 -8.350 -7.444 1.00 85.12 529 GLU A N 1
ATOM 4044 C CA . GLU A 1 529 ? 18.924 -8.536 -6.576 1.00 85.12 529 GLU A CA 1
ATOM 4045 C C . GLU A 1 529 ? 19.788 -7.256 -6.516 1.00 85.12 529 GLU A C 1
ATOM 4047 O O . GLU A 1 529 ? 19.846 -6.508 -7.494 1.00 85.12 529 GLU A O 1
ATOM 4052 N N . PRO A 1 530 ? 20.455 -6.961 -5.381 1.00 87.69 530 PRO A N 1
ATOM 4053 C CA . PRO A 1 530 ? 21.238 -5.738 -5.246 1.00 87.69 530 PRO A CA 1
ATOM 4054 C C . PRO A 1 530 ? 22.502 -5.764 -6.099 1.00 87.69 530 PRO A C 1
ATOM 4056 O O . PRO A 1 530 ? 23.283 -6.716 -6.057 1.00 87.69 530 PRO A O 1
ATOM 4059 N N . ILE A 1 531 ? 22.724 -4.670 -6.818 1.00 87.38 531 ILE A N 1
ATOM 4060 C CA . ILE A 1 531 ? 23.791 -4.535 -7.805 1.00 87.38 531 ILE A CA 1
ATOM 4061 C C . ILE A 1 531 ? 25.024 -3.943 -7.107 1.00 87.38 531 ILE A C 1
ATOM 4063 O O . ILE A 1 531 ? 24.947 -2.814 -6.607 1.00 87.38 531 ILE A O 1
ATOM 4067 N N . PRO A 1 532 ? 26.144 -4.684 -7.004 1.00 84.94 532 PRO A N 1
ATOM 4068 C CA . PRO A 1 532 ? 27.386 -4.146 -6.464 1.00 84.94 532 PRO A CA 1
ATOM 4069 C C . PRO A 1 532 ? 27.970 -3.123 -7.439 1.00 84.94 532 PRO A C 1
ATOM 4071 O O . PRO A 1 532 ? 27.966 -3.343 -8.648 1.00 84.94 532 PRO A O 1
ATOM 4074 N N . ILE A 1 533 ? 28.487 -2.023 -6.900 1.00 81.00 533 ILE A N 1
ATOM 4075 C CA . ILE A 1 533 ? 29.186 -0.979 -7.657 1.00 81.00 533 ILE A CA 1
ATOM 4076 C C . ILE A 1 533 ? 30.505 -0.658 -6.953 1.00 81.00 533 ILE A C 1
ATOM 4078 O O . ILE A 1 533 ? 30.650 -0.935 -5.756 1.00 81.00 533 ILE A O 1
ATOM 4082 N N . ASP A 1 534 ? 31.465 -0.059 -7.652 1.00 72.25 534 ASP A N 1
ATOM 4083 C CA . ASP A 1 534 ? 32.736 0.305 -7.026 1.00 72.25 534 ASP A CA 1
ATOM 4084 C C . ASP A 1 534 ? 32.517 1.333 -5.907 1.00 72.25 534 ASP A C 1
ATOM 4086 O O . ASP A 1 534 ? 31.968 2.416 -6.101 1.00 72.25 534 ASP A O 1
ATOM 4090 N N . GLY A 1 535 ? 32.890 0.944 -4.685 1.00 71.69 535 GLY A N 1
ATOM 4091 C CA . GLY A 1 535 ? 32.631 1.722 -3.474 1.00 71.69 535 GLY A CA 1
ATOM 4092 C C . GLY A 1 535 ? 31.192 1.670 -2.936 1.00 71.69 535 GLY A C 1
ATOM 4093 O O . GLY A 1 535 ? 30.912 2.365 -1.959 1.00 71.69 535 GLY A O 1
ATOM 4094 N N . GLY A 1 536 ? 30.276 0.858 -3.478 1.00 83.00 536 GLY A N 1
ATOM 4095 C CA . GLY A 1 536 ? 28.871 0.908 -3.053 1.00 83.00 536 GLY A CA 1
ATOM 4096 C C . GLY A 1 536 ? 27.981 -0.292 -3.388 1.00 83.00 536 GLY A C 1
ATOM 4097 O O . GLY A 1 536 ? 28.440 -1.386 -3.714 1.00 83.00 536 GLY A O 1
ATOM 4098 N N . LEU A 1 537 ? 26.669 -0.086 -3.249 1.00 89.50 537 LEU A N 1
ATOM 4099 C CA . LEU A 1 537 ? 25.628 -1.082 -3.528 1.00 89.50 537 LEU A CA 1
ATOM 4100 C C . LEU A 1 537 ? 24.306 -0.394 -3.902 1.00 89.50 537 LEU A C 1
ATOM 4102 O O . LEU A 1 537 ? 23.855 0.482 -3.166 1.00 89.50 537 LEU A O 1
ATOM 4106 N N . ILE A 1 538 ? 23.656 -0.808 -4.991 1.00 91.06 538 ILE A N 1
ATOM 4107 C CA . ILE A 1 538 ? 22.350 -0.277 -5.417 1.00 91.06 538 ILE A CA 1
ATOM 4108 C C . ILE A 1 538 ? 21.248 -1.307 -5.141 1.00 91.06 538 ILE A C 1
ATOM 4110 O O . ILE A 1 538 ? 21.337 -2.456 -5.571 1.00 91.06 538 ILE A O 1
ATOM 4114 N N . TYR A 1 539 ? 20.178 -0.883 -4.466 1.00 93.00 539 TYR A N 1
ATOM 4115 C CA . TYR A 1 539 ? 18.914 -1.617 -4.367 1.00 93.00 539 TYR A CA 1
ATOM 4116 C C . TYR A 1 539 ? 17.846 -0.925 -5.215 1.00 93.00 539 TYR A C 1
ATOM 4118 O O . TYR A 1 539 ? 17.583 0.260 -5.021 1.00 93.00 539 TYR A O 1
ATOM 4126 N N . LEU A 1 540 ? 17.190 -1.670 -6.106 1.00 92.94 540 LEU A N 1
ATOM 4127 C CA . LEU A 1 540 ? 16.075 -1.155 -6.904 1.00 92.94 540 LEU A CA 1
ATOM 4128 C C . LEU A 1 540 ? 14.756 -1.298 -6.136 1.00 92.94 540 LEU A C 1
ATOM 4130 O O . LEU A 1 540 ? 14.389 -2.399 -5.721 1.00 92.94 540 LEU A O 1
ATOM 4134 N N . MET A 1 541 ? 14.059 -0.182 -5.923 1.00 92.75 541 MET A N 1
ATOM 4135 C CA . MET A 1 541 ? 12.956 -0.067 -4.965 1.00 92.75 541 MET A CA 1
ATOM 4136 C C . MET A 1 541 ? 11.575 -0.092 -5.628 1.00 92.75 541 MET A C 1
ATOM 4138 O O . MET A 1 541 ? 11.326 0.595 -6.613 1.00 92.75 541 MET A O 1
ATOM 4142 N N . SER A 1 542 ? 10.629 -0.823 -5.027 1.00 89.81 542 SER A N 1
ATOM 4143 C CA . SER A 1 542 ? 9.257 -0.993 -5.538 1.00 89.81 542 SER A CA 1
ATOM 4144 C C . SER A 1 542 ? 8.332 0.220 -5.344 1.00 89.81 542 SER A C 1
ATOM 4146 O O . SER A 1 542 ? 7.148 0.141 -5.668 1.00 89.81 542 SER A O 1
ATOM 4148 N N . ARG A 1 543 ? 8.824 1.272 -4.687 1.00 90.25 543 ARG A N 1
ATOM 4149 C CA . ARG A 1 543 ? 8.210 2.593 -4.469 1.00 90.25 543 ARG A CA 1
ATOM 4150 C C . ARG A 1 543 ? 9.302 3.548 -3.959 1.00 90.25 543 ARG A C 1
ATOM 4152 O O . ARG A 1 543 ? 10.242 3.046 -3.333 1.00 90.25 543 ARG A O 1
ATOM 4159 N N . PRO A 1 544 ? 9.193 4.875 -4.153 1.00 89.31 544 PRO A N 1
ATOM 4160 C CA . PRO A 1 544 ? 10.020 5.820 -3.407 1.00 89.31 544 PRO A CA 1
ATOM 4161 C C . PRO A 1 544 ? 9.820 5.643 -1.892 1.00 89.31 544 PRO A C 1
ATOM 4163 O O . PRO A 1 544 ? 8.766 5.195 -1.427 1.00 89.31 544 PRO A O 1
ATOM 4166 N N . ILE A 1 545 ? 10.852 5.976 -1.122 1.00 91.31 545 ILE A N 1
ATOM 4167 C CA . ILE A 1 545 ? 10.877 5.859 0.333 1.00 91.31 545 ILE A CA 1
ATOM 4168 C C . ILE A 1 545 ? 10.646 7.237 0.956 1.00 91.31 545 ILE A C 1
ATOM 4170 O O . ILE A 1 545 ? 11.465 8.145 0.835 1.00 91.31 545 ILE A O 1
ATOM 4174 N N . GLU A 1 546 ? 9.530 7.391 1.659 1.00 88.44 546 GLU A N 1
ATOM 4175 C CA . GLU A 1 546 ? 9.164 8.663 2.278 1.00 88.44 546 GLU A CA 1
ATOM 4176 C C . GLU A 1 546 ? 9.827 8.842 3.658 1.00 88.44 546 GLU A C 1
ATOM 4178 O O . GLU A 1 546 ? 9.785 7.917 4.479 1.00 88.44 546 GLU A O 1
ATOM 4183 N N . PRO A 1 547 ? 10.418 10.017 3.955 1.00 90.56 547 PRO A N 1
ATOM 4184 C CA . PRO A 1 547 ? 10.972 10.315 5.272 1.00 90.56 547 PRO A CA 1
ATOM 4185 C C . PRO A 1 547 ? 9.848 10.458 6.318 1.00 90.56 547 PRO A C 1
ATOM 4187 O O . PRO A 1 547 ? 8.809 11.050 6.006 1.00 90.56 547 PRO A O 1
ATOM 4190 N N . PRO A 1 548 ? 10.032 9.983 7.568 1.00 90.69 548 PRO A N 1
ATOM 4191 C CA . PRO A 1 548 ? 8.978 9.967 8.585 1.00 90.69 548 PRO A CA 1
ATOM 4192 C C . PRO A 1 548 ? 8.278 11.318 8.799 1.00 90.69 548 PRO A C 1
ATOM 4194 O O . PRO A 1 548 ? 8.916 12.371 8.831 1.00 90.69 548 PRO A O 1
ATOM 4197 N N . THR A 1 549 ? 6.956 11.316 8.970 1.00 88.88 549 THR A N 1
ATOM 4198 C CA . THR A 1 549 ? 6.177 12.542 9.222 1.00 88.88 549 THR A CA 1
ATOM 4199 C C . THR A 1 549 ? 6.198 12.965 10.694 1.00 88.88 549 THR A C 1
ATOM 4201 O O . THR A 1 549 ? 6.748 12.265 11.549 1.00 88.88 549 THR A O 1
ATOM 4204 N N . ASP A 1 550 ? 5.586 14.112 11.011 1.00 88.06 550 ASP A N 1
ATOM 4205 C CA . ASP A 1 550 ? 5.354 14.507 12.401 1.00 88.06 550 ASP A CA 1
ATOM 4206 C C . ASP A 1 550 ? 4.517 13.451 13.136 1.00 88.06 550 ASP A C 1
ATOM 4208 O O . ASP A 1 550 ? 3.623 12.832 12.551 1.00 88.06 550 ASP A O 1
ATOM 4212 N N . ALA A 1 551 ? 4.794 13.256 14.429 1.00 86.19 551 ALA A N 1
ATOM 4213 C CA . ALA A 1 551 ? 4.202 12.177 15.220 1.00 86.19 551 ALA A CA 1
ATOM 4214 C C . ALA A 1 551 ? 2.665 12.136 15.158 1.00 86.19 551 ALA A C 1
ATOM 4216 O O . ALA A 1 551 ? 2.072 11.061 15.227 1.00 86.19 551 ALA A O 1
ATOM 4217 N N . LEU A 1 552 ? 1.999 13.281 14.979 1.00 87.12 552 LEU A N 1
ATOM 4218 C CA . LEU A 1 552 ? 0.539 13.333 14.941 1.00 87.12 552 LEU A CA 1
ATOM 4219 C C . LEU A 1 552 ? -0.022 12.893 13.590 1.00 87.12 552 LEU A C 1
ATOM 4221 O O . LEU A 1 552 ? -0.999 12.147 13.587 1.00 87.12 552 LEU A O 1
ATOM 4225 N N . LYS A 1 553 ? 0.613 13.247 12.464 1.00 87.69 553 LYS A N 1
ATOM 4226 C CA . LYS A 1 553 ? 0.306 12.618 11.167 1.00 87.69 553 LYS A CA 1
ATOM 4227 C C . LYS A 1 553 ? 0.568 11.115 11.182 1.00 87.69 553 LYS A C 1
ATOM 4229 O O . LYS A 1 553 ? -0.258 10.373 10.668 1.00 87.69 553 LYS A O 1
ATOM 4234 N N . THR A 1 554 ? 1.655 10.659 11.805 1.00 87.62 554 THR A N 1
ATOM 4235 C CA . THR A 1 554 ? 1.992 9.226 11.874 1.00 87.62 554 THR A CA 1
ATOM 4236 C C . THR A 1 554 ? 0.951 8.420 12.671 1.00 87.62 554 THR A C 1
ATOM 4238 O O . THR A 1 554 ? 0.621 7.293 12.303 1.00 87.62 554 THR A O 1
ATOM 4241 N N . ILE A 1 555 ? 0.381 8.998 13.736 1.00 86.44 555 ILE A N 1
ATOM 4242 C CA . ILE A 1 555 ? -0.656 8.356 14.567 1.00 86.44 555 ILE A CA 1
ATOM 4243 C C . ILE A 1 555 ? -2.055 8.452 13.921 1.00 86.44 555 ILE A C 1
ATOM 4245 O O . ILE A 1 555 ? -2.858 7.534 14.086 1.00 86.44 555 ILE A O 1
ATOM 4249 N N . LEU A 1 556 ? -2.363 9.516 13.165 1.00 87.12 556 LEU A N 1
ATOM 4250 C CA . LEU A 1 556 ? -3.715 9.831 12.664 1.00 87.12 556 LEU A CA 1
ATOM 4251 C C . LEU A 1 556 ? -4.448 8.702 11.893 1.00 87.12 556 LEU A C 1
ATOM 4253 O O . LEU A 1 556 ? -5.650 8.553 12.120 1.00 87.12 556 LEU A O 1
ATOM 4257 N N . PRO A 1 557 ? -3.804 7.881 11.032 1.00 87.06 557 PRO A N 1
ATOM 4258 C CA . PRO A 1 557 ? -4.471 6.765 10.349 1.00 87.06 557 PRO A CA 1
ATOM 4259 C C . PRO A 1 557 ? -4.864 5.607 11.279 1.00 87.06 557 PRO A C 1
ATOM 4261 O O . PRO A 1 557 ? -5.686 4.765 10.915 1.00 87.06 557 PRO A O 1
ATOM 4264 N N . SER A 1 558 ? -4.261 5.529 12.468 1.00 86.69 558 SER A N 1
ATOM 4265 C CA . SER A 1 558 ? -4.379 4.388 13.373 1.00 86.69 558 SER A CA 1
ATOM 4266 C C . SER A 1 558 ? -5.542 4.579 14.346 1.00 86.69 558 SER A C 1
ATOM 4268 O O . SER A 1 558 ? -5.411 5.205 15.399 1.00 86.69 558 SER A O 1
ATOM 4270 N N . LEU A 1 559 ? -6.688 3.977 14.010 1.00 88.94 559 LEU A N 1
ATOM 4271 C CA . LEU A 1 559 ? -7.908 4.007 14.830 1.00 88.94 559 LEU A CA 1
ATOM 4272 C C . LEU A 1 559 ? -7.680 3.548 16.284 1.00 88.94 559 LEU A C 1
ATOM 4274 O O . LEU A 1 559 ? -8.392 4.006 17.172 1.00 88.94 559 LEU A O 1
ATOM 4278 N N . GLU A 1 560 ? -6.676 2.699 16.532 1.00 88.44 560 GLU A N 1
ATOM 4279 C CA . GLU A 1 560 ? -6.261 2.187 17.852 1.00 88.44 560 GLU A CA 1
ATOM 4280 C C . GLU A 1 560 ? -5.910 3.292 18.868 1.00 88.44 560 GLU A C 1
ATOM 4282 O O . GLU A 1 560 ? -6.025 3.060 20.071 1.00 88.44 560 GLU A O 1
ATOM 4287 N N . TYR A 1 561 ? -5.557 4.500 18.407 1.00 90.00 561 TYR A N 1
ATOM 4288 C CA . TYR A 1 561 ? -5.107 5.620 19.249 1.00 90.00 561 TYR A CA 1
ATOM 4289 C C . TYR A 1 561 ? -6.074 6.818 19.264 1.00 90.00 561 TYR A C 1
ATOM 4291 O O . TYR A 1 561 ? -5.730 7.898 19.755 1.00 90.00 561 TYR A O 1
ATOM 4299 N N . SER A 1 562 ? -7.298 6.659 18.743 1.00 91.50 562 SER A N 1
ATOM 4300 C CA . SER A 1 562 ? -8.267 7.758 18.602 1.00 91.50 562 SER A CA 1
ATOM 4301 C C . SER A 1 562 ? -8.583 8.482 19.918 1.00 91.50 562 SER A C 1
ATOM 4303 O O . SER A 1 562 ? -8.770 9.698 19.917 1.00 91.50 562 SER A O 1
ATOM 4305 N N . THR A 1 563 ? -8.612 7.766 21.047 1.00 91.19 563 THR A N 1
ATOM 4306 C CA . THR A 1 563 ? -8.878 8.358 22.371 1.00 91.19 563 THR A CA 1
ATOM 4307 C C . THR A 1 563 ? -7.700 9.205 22.858 1.00 91.19 563 THR A C 1
ATOM 4309 O O . THR A 1 563 ? -7.907 10.312 23.359 1.00 91.19 563 THR A O 1
ATOM 4312 N N . PHE A 1 564 ? -6.463 8.749 22.630 1.00 91.88 564 PHE A N 1
ATOM 4313 C CA . PHE A 1 564 ? -5.259 9.523 22.942 1.00 91.88 564 PHE A CA 1
ATOM 4314 C C . PHE A 1 564 ? -5.187 10.799 22.091 1.00 91.88 564 PHE A C 1
ATOM 4316 O O . PHE A 1 564 ? -5.025 11.888 22.643 1.00 91.88 564 PHE A O 1
ATOM 4323 N N . LEU A 1 565 ? -5.423 10.703 20.775 1.00 91.00 565 LEU A N 1
ATOM 4324 C CA . LEU A 1 565 ? -5.499 11.875 19.892 1.00 91.00 565 LEU A CA 1
ATOM 4325 C C . LEU A 1 565 ? -6.580 12.868 20.342 1.00 91.00 565 LEU A C 1
ATOM 4327 O O . LEU A 1 565 ? -6.301 14.061 20.465 1.00 91.00 565 LEU A O 1
ATOM 4331 N N . ALA A 1 566 ? -7.793 12.398 20.654 1.00 89.12 566 ALA A N 1
ATOM 4332 C CA . ALA A 1 566 ? -8.866 13.256 21.156 1.00 89.12 566 ALA A CA 1
ATOM 4333 C C . ALA A 1 566 ? -8.467 13.988 22.453 1.00 89.12 566 ALA A C 1
ATOM 4335 O O . ALA A 1 566 ? -8.759 15.176 22.604 1.00 89.12 566 ALA A O 1
ATOM 4336 N N . SER A 1 567 ? -7.744 13.314 23.355 1.00 89.38 567 SER A N 1
ATOM 4337 C CA . SER A 1 567 ? -7.216 13.909 24.590 1.00 89.38 567 SER A CA 1
ATOM 4338 C C . SER A 1 567 ? -6.122 14.967 24.335 1.00 89.38 567 SER A C 1
ATOM 4340 O O . SER A 1 567 ? -6.073 16.006 25.000 1.00 89.38 567 SER A O 1
ATOM 4342 N N . LEU A 1 568 ? -5.281 14.767 23.316 1.00 90.19 568 LEU A N 1
ATOM 4343 C CA . LEU A 1 568 ? -4.220 15.698 22.924 1.00 90.19 568 LEU A CA 1
ATOM 4344 C C . LEU A 1 568 ? -4.774 16.975 22.270 1.00 90.19 568 LEU A C 1
ATOM 4346 O O . LEU A 1 568 ? -4.319 18.086 22.566 1.00 90.19 568 LEU A O 1
ATOM 4350 N N . TYR A 1 569 ? -5.786 16.834 21.411 1.00 89.12 569 TYR A N 1
ATOM 4351 C CA . TYR A 1 569 ? -6.489 17.980 20.837 1.00 89.12 569 TYR A CA 1
ATOM 4352 C C . TYR A 1 569 ? -7.322 18.719 21.897 1.00 89.12 569 TYR A C 1
ATOM 4354 O O . TYR A 1 569 ? -7.274 19.950 21.949 1.00 89.12 569 TYR A O 1
ATOM 4362 N N . SER A 1 570 ? -8.011 18.010 22.804 1.00 88.19 570 SER A N 1
ATOM 4363 C CA . SER A 1 570 ? -8.800 18.649 23.873 1.00 88.19 570 SER A CA 1
ATOM 4364 C C . SER A 1 570 ? -7.932 19.433 24.865 1.00 88.19 570 SER A C 1
ATOM 4366 O O . SER A 1 570 ? -8.334 20.510 25.312 1.00 88.19 570 SER A O 1
ATOM 4368 N N . THR A 1 571 ? -6.710 18.970 25.155 1.00 88.44 571 THR A N 1
ATOM 4369 C CA . THR A 1 571 ? -5.740 19.692 26.000 1.00 88.44 571 THR A CA 1
ATOM 4370 C C . THR A 1 571 ? -5.044 20.862 25.307 1.00 88.44 571 THR A C 1
ATOM 4372 O O . THR A 1 571 ? -4.442 21.684 25.997 1.00 88.44 571 THR A O 1
ATOM 4375 N N . SER A 1 572 ? -5.185 21.007 23.984 1.00 87.88 572 SER A N 1
ATOM 4376 C CA . SER A 1 572 ? -4.477 22.008 23.167 1.00 87.88 572 SER A CA 1
ATOM 4377 C C . SER A 1 572 ? -2.947 21.835 23.165 1.00 87.88 572 SER A C 1
ATOM 4379 O O . SER A 1 572 ? -2.213 22.790 22.925 1.00 87.88 572 SER A O 1
ATOM 4381 N N . LEU A 1 573 ? -2.457 20.617 23.426 1.00 88.00 573 LEU A N 1
ATOM 4382 C CA . LEU A 1 573 ? -1.027 20.281 23.407 1.00 88.00 573 LEU A CA 1
ATOM 4383 C C . LEU A 1 573 ? -0.490 19.979 21.998 1.00 88.00 573 LEU A C 1
ATOM 4385 O O . LEU A 1 573 ? 0.719 20.059 21.789 1.00 88.00 573 LEU A O 1
ATOM 4389 N N . ALA A 1 574 ? -1.363 19.644 21.042 1.00 87.25 574 ALA A N 1
ATOM 4390 C CA . ALA A 1 574 ? -0.990 19.114 19.727 1.00 87.25 574 ALA A CA 1
ATOM 4391 C C . ALA A 1 574 ? 0.081 19.939 18.979 1.00 87.25 574 ALA A C 1
ATOM 4393 O O . ALA A 1 574 ? 1.051 19.373 18.482 1.00 87.25 574 ALA A O 1
ATOM 4394 N N . ASP A 1 575 ? -0.047 21.268 18.927 1.00 85.56 575 ASP A N 1
ATOM 4395 C CA . ASP A 1 575 ? 0.897 22.127 18.189 1.00 85.56 575 ASP A CA 1
ATOM 4396 C C . ASP A 1 575 ? 2.194 22.443 18.947 1.00 85.56 575 ASP A C 1
ATOM 4398 O O . ASP A 1 575 ? 3.167 22.884 18.332 1.00 85.56 575 ASP A O 1
ATOM 4402 N N . VAL A 1 576 ? 2.229 22.178 20.259 1.00 86.62 576 VAL A N 1
ATOM 4403 C CA . VAL A 1 576 ? 3.470 22.153 21.046 1.00 86.62 576 VAL A CA 1
ATOM 4404 C C . VAL A 1 576 ? 4.204 20.846 20.757 1.00 86.62 576 VAL A C 1
ATOM 4406 O O . VAL A 1 576 ? 5.363 20.868 20.360 1.00 86.62 576 VAL A O 1
ATOM 4409 N N . VAL A 1 577 ? 3.491 19.720 20.869 1.00 85.50 577 VAL A N 1
ATOM 4410 C CA . VAL A 1 577 ? 3.995 18.351 20.673 1.00 85.50 577 VAL A CA 1
ATOM 4411 C C . VAL A 1 577 ? 4.689 18.153 19.321 1.00 85.50 577 VAL A C 1
ATOM 4413 O O . VAL A 1 577 ? 5.776 17.588 19.292 1.00 85.50 577 VAL A O 1
ATOM 4416 N N . LYS A 1 578 ? 4.144 18.696 18.223 1.00 85.00 578 LYS A N 1
ATOM 4417 C CA . LYS A 1 578 ? 4.773 18.654 16.882 1.00 85.00 578 LYS A CA 1
ATOM 4418 C C . LYS A 1 578 ? 6.170 19.293 16.795 1.00 85.00 578 LYS A C 1
ATOM 4420 O O . LYS A 1 578 ? 6.840 19.117 15.783 1.00 85.00 578 LYS A O 1
ATOM 4425 N N . ARG A 1 579 ? 6.566 20.115 17.775 1.00 84.31 579 ARG A N 1
ATOM 4426 C CA . ARG A 1 579 ? 7.775 20.958 17.735 1.00 84.31 579 ARG A CA 1
ATOM 4427 C C . ARG A 1 579 ? 8.833 20.577 18.771 1.00 84.31 579 ARG A C 1
ATOM 4429 O O . ARG A 1 579 ? 9.860 21.245 18.821 1.00 84.31 579 ARG A O 1
ATOM 4436 N N . ILE A 1 580 ? 8.584 19.577 19.618 1.00 87.19 580 ILE A N 1
ATOM 4437 C CA . ILE A 1 580 ? 9.539 19.176 20.659 1.00 87.19 580 ILE A CA 1
ATOM 4438 C C . ILE A 1 580 ? 10.539 18.190 20.039 1.00 87.19 580 ILE A C 1
ATOM 4440 O O . ILE A 1 580 ? 10.124 17.085 19.674 1.00 87.19 580 ILE A O 1
ATOM 4444 N N . PRO A 1 581 ? 11.825 18.556 19.890 1.00 89.69 581 PRO A N 1
ATOM 4445 C CA . PRO A 1 581 ? 12.810 17.656 19.313 1.00 89.69 581 PRO A CA 1
ATOM 4446 C C . PRO A 1 581 ? 13.100 16.479 20.252 1.00 89.69 581 PRO A C 1
ATOM 4448 O O . PRO A 1 581 ? 12.868 16.555 21.459 1.00 89.69 581 PRO A O 1
ATOM 4451 N N . ARG A 1 582 ? 13.632 15.398 19.677 1.00 89.50 582 ARG A N 1
ATOM 4452 C CA . ARG A 1 582 ? 14.151 14.205 20.366 1.00 89.50 582 ARG A CA 1
ATOM 4453 C C . ARG A 1 582 ? 13.213 13.605 21.423 1.00 89.50 582 ARG A C 1
ATOM 4455 O O . ARG A 1 582 ? 13.619 13.318 22.547 1.00 89.50 582 ARG A O 1
ATOM 4462 N N . THR A 1 583 ? 11.964 13.373 21.038 1.00 91.38 583 THR A N 1
ATOM 4463 C CA . THR A 1 583 ? 10.908 12.846 21.910 1.00 91.38 583 THR A CA 1
ATOM 4464 C C . THR A 1 583 ? 10.583 11.375 21.644 1.00 91.38 583 THR A C 1
ATOM 4466 O O . THR A 1 583 ? 10.475 10.940 20.497 1.00 91.38 583 THR A O 1
ATOM 4469 N N . THR A 1 584 ? 10.359 10.604 22.714 1.00 92.75 584 THR A N 1
ATOM 4470 C CA . THR A 1 584 ? 9.745 9.265 22.630 1.00 92.75 584 THR A CA 1
ATOM 4471 C C . THR A 1 584 ? 8.313 9.326 23.135 1.00 92.75 584 THR A C 1
ATOM 4473 O O . THR A 1 584 ? 8.077 9.697 24.284 1.00 92.75 584 THR A O 1
ATOM 4476 N N . PHE A 1 585 ? 7.358 8.934 22.296 1.00 93.00 585 PHE A N 1
ATOM 4477 C CA . PHE A 1 585 ? 5.940 8.869 22.641 1.00 93.00 585 PHE A CA 1
ATOM 4478 C C . PHE A 1 585 ? 5.562 7.456 23.071 1.00 93.00 585 PHE A C 1
ATOM 4480 O O . PHE A 1 585 ? 5.675 6.512 22.292 1.00 93.00 585 PHE A O 1
ATOM 4487 N N . LEU A 1 586 ? 5.065 7.317 24.296 1.00 92.62 586 LEU A N 1
ATOM 4488 C CA . LEU A 1 586 ? 4.516 6.072 24.820 1.00 92.62 586 LEU A CA 1
ATOM 4489 C C . LEU A 1 586 ? 2.990 6.147 24.685 1.00 92.62 586 LEU A C 1
ATOM 4491 O O . LEU A 1 586 ? 2.316 6.701 25.547 1.00 92.62 586 LEU A O 1
ATOM 4495 N N . VAL A 1 587 ? 2.434 5.679 23.567 1.00 93.44 587 VAL A N 1
ATOM 4496 C CA . VAL A 1 587 ? 1.022 5.913 23.223 1.00 93.44 587 VAL A CA 1
ATOM 4497 C C . VAL A 1 587 ? 0.134 4.787 23.774 1.00 93.44 587 VAL A C 1
ATOM 4499 O O . VAL A 1 587 ? 0.252 3.646 23.324 1.00 93.44 587 VAL A O 1
ATOM 4502 N N . PRO A 1 588 ? -0.783 5.076 24.716 1.00 92.75 588 PRO A N 1
ATOM 4503 C CA . PRO A 1 588 ? -1.735 4.095 25.218 1.00 92.75 588 PRO A CA 1
ATOM 4504 C C . PRO A 1 588 ? -2.874 3.849 24.216 1.00 92.75 588 PRO A C 1
ATOM 4506 O O . PRO A 1 588 ? -3.422 4.786 23.625 1.00 92.75 588 PRO A O 1
ATOM 4509 N N . THR A 1 589 ? -3.252 2.581 24.049 1.00 91.75 589 THR A N 1
ATOM 4510 C CA . THR A 1 589 ? -4.344 2.158 23.151 1.00 91.75 589 THR A CA 1
ATOM 4511 C C . THR A 1 589 ? -5.728 2.634 23.621 1.00 91.75 589 THR A C 1
ATOM 4513 O O . THR A 1 589 ? -5.935 3.015 24.771 1.00 91.75 589 THR A O 1
ATOM 4516 N N . ASN A 1 590 ? -6.743 2.554 22.759 1.00 91.50 590 ASN A N 1
ATOM 4517 C CA . ASN A 1 590 ? -8.143 2.750 23.160 1.00 91.50 590 ASN A CA 1
ATOM 4518 C C . ASN A 1 590 ? -8.610 1.783 24.272 1.00 91.50 590 ASN A C 1
ATOM 4520 O O . ASN A 1 590 ? -9.535 2.122 25.010 1.00 91.50 590 ASN A O 1
ATOM 4524 N N . GLU A 1 591 ? -7.999 0.599 24.401 1.00 87.56 591 GLU A N 1
ATOM 4525 C CA . GLU A 1 591 ? -8.303 -0.350 25.482 1.00 87.56 591 GLU A CA 1
ATOM 4526 C C . GLU A 1 591 ? -7.740 0.148 26.821 1.00 87.56 591 GLU A C 1
ATOM 4528 O O . GLU A 1 591 ? -8.473 0.185 27.806 1.00 87.56 591 GLU A O 1
ATOM 4533 N N . ALA A 1 592 ? -6.519 0.691 26.829 1.00 86.88 592 ALA A N 1
ATOM 4534 C CA . ALA A 1 592 ? -5.905 1.353 27.985 1.00 86.88 592 ALA A CA 1
ATOM 4535 C C . ALA A 1 592 ? -6.834 2.405 28.630 1.00 86.88 592 ALA A C 1
ATOM 4537 O O . ALA A 1 592 ? -7.039 2.446 29.845 1.00 86.88 592 ALA A O 1
ATOM 4538 N N . TRP A 1 593 ? -7.444 3.254 27.794 1.00 89.38 593 TRP A N 1
ATOM 4539 C CA . TRP A 1 593 ? -8.397 4.280 28.229 1.00 89.38 593 TRP A CA 1
ATOM 4540 C C . TRP A 1 593 ? -9.746 3.705 28.684 1.00 89.38 593 TRP A C 1
ATOM 4542 O O . TRP A 1 593 ? -10.446 4.336 29.476 1.00 89.38 593 TRP A O 1
ATOM 4552 N N . LYS A 1 594 ? -10.133 2.522 28.204 1.00 86.19 594 LYS A N 1
ATOM 4553 C CA . LYS A 1 594 ? -11.350 1.816 28.625 1.00 86.19 594 LYS A CA 1
ATOM 4554 C C . LYS A 1 594 ? -11.147 1.128 29.981 1.00 86.19 594 LYS A C 1
ATOM 4556 O O . LYS A 1 594 ? -12.043 1.218 30.820 1.00 86.19 594 LYS A O 1
ATOM 4561 N N . ASN A 1 595 ? -9.978 0.525 30.215 1.00 82.62 595 ASN A N 1
ATOM 4562 C CA . ASN A 1 595 ? -9.607 -0.136 31.472 1.00 82.62 595 ASN A CA 1
ATOM 4563 C C . ASN A 1 595 ? -9.697 0.825 32.670 1.00 82.62 595 ASN A C 1
ATOM 4565 O O . ASN A 1 595 ? -10.218 0.462 33.716 1.00 82.62 595 ASN A O 1
ATOM 4569 N N . LEU A 1 596 ? -9.298 2.091 32.499 1.00 82.94 596 LEU A N 1
ATOM 4570 C CA . LEU A 1 596 ? -9.394 3.131 33.536 1.00 82.94 596 LEU A CA 1
ATOM 4571 C C . LEU A 1 596 ? -10.828 3.527 33.972 1.00 82.94 596 LEU A C 1
ATOM 4573 O O . LEU A 1 596 ? -10.978 4.267 34.950 1.00 82.94 596 LEU A O 1
ATOM 4577 N N . GLY A 1 597 ? -11.886 3.088 33.279 1.00 86.25 597 GLY A N 1
ATOM 4578 C CA . GLY A 1 597 ? -13.278 3.262 33.719 1.00 86.25 597 GLY A CA 1
ATOM 4579 C C . GLY A 1 597 ? -13.690 4.717 34.013 1.00 86.25 597 GLY A C 1
ATOM 4580 O O . GLY A 1 597 ? -13.657 5.586 33.136 1.00 86.25 597 GLY A O 1
ATOM 4581 N N . LEU A 1 598 ? -14.097 5.000 35.258 1.00 86.94 598 LEU A N 1
ATOM 4582 C CA . LEU A 1 598 ? -14.460 6.351 35.721 1.00 86.94 598 LEU A CA 1
ATOM 4583 C C . LEU A 1 598 ? -13.298 7.350 35.631 1.00 86.94 598 LEU A C 1
ATOM 4585 O O . LEU A 1 598 ? -13.549 8.538 35.433 1.00 86.94 598 LEU A O 1
ATOM 4589 N N . VAL A 1 599 ? -12.042 6.906 35.756 1.00 88.06 599 VAL A N 1
ATOM 4590 C CA . VAL A 1 599 ? -10.881 7.812 35.725 1.00 88.06 599 VAL A CA 1
ATOM 4591 C C . VAL A 1 599 ? -10.746 8.470 34.351 1.00 88.06 599 VAL A C 1
ATOM 4593 O O . VAL A 1 599 ? -10.469 9.664 34.271 1.00 88.06 599 VAL A O 1
ATOM 4596 N N . THR A 1 600 ? -11.063 7.756 33.270 1.00 89.56 600 THR A N 1
ATOM 4597 C CA . THR A 1 600 ? -11.115 8.341 31.920 1.00 89.56 600 THR A CA 1
ATOM 4598 C C . THR A 1 600 ? -12.218 9.392 31.790 1.00 89.56 600 THR A C 1
ATOM 4600 O O . THR A 1 600 ? -11.999 10.426 31.163 1.00 89.56 600 THR A O 1
ATOM 4603 N N . ARG A 1 601 ? -13.381 9.202 32.434 1.00 89.06 601 ARG A N 1
ATOM 4604 C CA . ARG A 1 601 ? -14.427 10.243 32.482 1.00 89.06 601 ARG A CA 1
ATOM 4605 C C . ARG A 1 601 ? -13.967 11.479 33.258 1.00 89.06 601 ARG A C 1
ATOM 4607 O O . ARG A 1 601 ? -14.234 12.589 32.816 1.00 89.06 601 ARG A O 1
ATOM 4614 N N . TYR A 1 602 ? -13.255 11.282 34.369 1.00 89.44 602 TYR A N 1
ATOM 4615 C CA . TYR A 1 602 ? -12.690 12.359 35.188 1.00 89.44 602 TYR A CA 1
ATOM 4616 C C . TYR A 1 602 ? -11.628 13.158 34.425 1.00 89.44 602 TYR A C 1
ATOM 4618 O O . TYR A 1 602 ? -11.680 14.382 34.403 1.00 89.44 602 TYR A O 1
ATOM 4626 N N . LEU A 1 603 ? -10.700 12.483 33.742 1.00 89.00 603 LEU A N 1
ATOM 4627 C CA . LEU A 1 603 ? -9.657 13.139 32.949 1.00 89.00 603 LEU A CA 1
ATOM 4628 C C . LEU A 1 603 ? -10.228 13.903 31.741 1.00 89.00 603 LEU A C 1
ATOM 4630 O O . LEU A 1 603 ? -9.703 14.954 31.382 1.00 89.00 603 LEU A O 1
ATOM 4634 N N . LEU A 1 604 ? -11.313 13.410 31.136 1.00 88.44 604 LEU A N 1
ATOM 4635 C CA . LEU A 1 604 ? -12.013 14.082 30.035 1.00 88.44 604 LEU A CA 1
ATOM 4636 C C . LEU A 1 604 ? -13.020 15.158 30.499 1.00 88.44 604 LEU A C 1
ATOM 4638 O O . LEU A 1 604 ? -13.633 15.812 29.652 1.00 88.44 604 LEU A O 1
ATOM 4642 N N . GLU A 1 605 ? -13.198 15.382 31.807 1.00 86.00 605 GLU A N 1
ATOM 4643 C CA . GLU A 1 605 ? -14.057 16.459 32.311 1.00 86.00 605 GLU A CA 1
ATOM 4644 C C . GLU A 1 605 ? -13.423 17.834 31.998 1.00 86.00 605 GLU A C 1
ATOM 4646 O O . GLU A 1 605 ? -12.243 18.047 32.294 1.00 86.00 605 GLU A O 1
ATOM 4651 N N . PRO A 1 606 ? -14.166 18.823 31.453 1.00 83.69 606 PRO A N 1
ATOM 4652 C CA . PRO A 1 606 ? -13.604 20.139 31.126 1.00 83.69 606 PRO A CA 1
ATOM 4653 C C . PRO A 1 606 ? -12.934 20.861 32.307 1.00 83.69 606 PRO A C 1
ATOM 4655 O O . PRO A 1 606 ? -11.974 21.604 32.103 1.00 83.69 606 PRO A O 1
ATOM 4658 N N . SER A 1 607 ? -13.388 20.605 33.540 1.00 84.06 607 SER A N 1
ATOM 4659 C CA . SER A 1 607 ? -12.792 21.133 34.777 1.00 84.06 607 SER A CA 1
ATOM 4660 C C . SER A 1 607 ? -11.402 20.545 35.093 1.00 84.06 607 SER A C 1
ATOM 4662 O O . SER A 1 607 ? -10.648 21.127 35.873 1.00 84.06 607 SER A O 1
ATOM 4664 N N . LYS A 1 608 ? -11.037 19.414 34.469 1.00 87.81 608 LYS A N 1
ATOM 4665 C CA . LYS A 1 608 ? -9.820 18.622 34.719 1.00 87.81 608 LYS A CA 1
ATOM 4666 C C . LYS A 1 608 ? -8.836 18.573 33.551 1.00 87.81 608 LYS A C 1
ATOM 4668 O O . LYS A 1 608 ? -7.806 17.904 33.646 1.00 87.81 608 LYS A O 1
ATOM 4673 N N . LYS A 1 609 ? -9.042 19.399 32.515 1.00 89.00 609 LYS A N 1
ATOM 4674 C CA . LYS A 1 609 ? -8.089 19.616 31.404 1.00 89.00 609 LYS A CA 1
ATOM 4675 C C . LYS A 1 609 ? -6.640 19.864 31.869 1.00 89.00 609 LYS A C 1
ATOM 4677 O O . LYS A 1 609 ? -5.706 19.459 31.180 1.00 89.00 609 LYS A O 1
ATOM 4682 N N . ALA A 1 610 ? -6.435 20.501 33.026 1.00 89.62 610 ALA A N 1
ATOM 4683 C CA . ALA A 1 610 ? -5.105 20.730 33.598 1.00 89.62 610 ALA A CA 1
ATOM 4684 C C . ALA A 1 610 ? -4.409 19.442 34.083 1.00 89.62 610 ALA A C 1
ATOM 4686 O O . ALA A 1 610 ? -3.199 19.311 33.915 1.00 89.62 610 ALA A O 1
ATOM 4687 N N . ASP A 1 611 ? -5.157 18.486 34.638 1.00 88.50 611 ASP A N 1
ATOM 4688 C CA . ASP A 1 611 ? -4.619 17.199 35.087 1.00 88.50 611 ASP A CA 1
ATOM 4689 C C . ASP A 1 611 ? -4.406 16.249 33.901 1.00 88.50 611 ASP A C 1
ATOM 4691 O O . ASP A 1 611 ? -3.351 15.625 33.799 1.00 88.50 611 ASP A O 1
ATOM 4695 N N . LEU A 1 612 ? -5.324 16.234 32.926 1.00 91.75 612 LEU A N 1
ATOM 4696 C CA . LEU A 1 612 ? -5.124 15.519 31.660 1.00 91.75 612 LEU A CA 1
ATOM 4697 C C . LEU A 1 612 ? -3.877 16.014 30.903 1.00 91.75 612 LEU A C 1
ATOM 4699 O O . LEU A 1 612 ? -3.151 15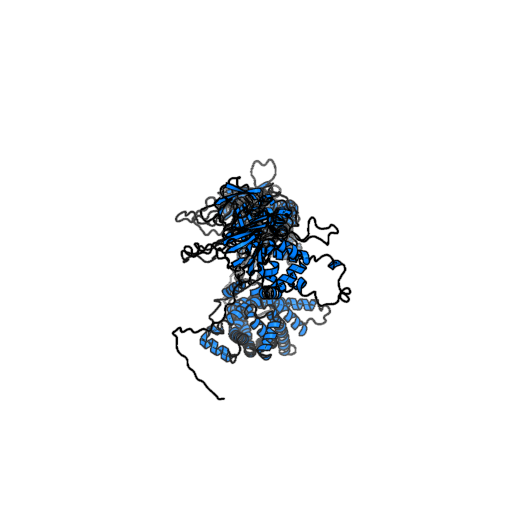.207 30.325 1.00 91.75 612 LEU A O 1
ATOM 4703 N N . LYS A 1 613 ? -3.565 17.319 30.957 1.00 92.25 613 LYS A N 1
ATOM 4704 C CA . LYS A 1 613 ? -2.321 17.868 30.389 1.00 92.25 613 LYS A CA 1
ATOM 4705 C C . LYS A 1 613 ? -1.071 17.226 31.015 1.00 92.25 613 LYS A C 1
ATOM 4707 O O . LYS A 1 613 ? -0.138 16.916 30.281 1.00 92.25 613 LYS A O 1
ATOM 4712 N N . LYS A 1 614 ? -1.056 17.005 32.339 1.00 90.69 614 LYS A N 1
ATOM 4713 C CA . LYS A 1 614 ? 0.048 16.316 33.040 1.00 90.69 614 LYS A CA 1
ATOM 4714 C C . LYS A 1 614 ? 0.146 14.858 32.600 1.00 90.69 614 LYS A C 1
ATOM 4716 O O . LYS A 1 614 ? 1.225 14.422 32.224 1.00 90.69 614 LYS A O 1
ATOM 4721 N N . VAL A 1 615 ? -0.980 14.133 32.577 1.00 91.19 615 VAL A N 1
ATOM 4722 C CA . VAL A 1 615 ? -1.028 12.731 32.117 1.00 91.19 615 VAL A CA 1
ATOM 4723 C C . VAL A 1 615 ? -0.418 12.606 30.720 1.00 91.19 615 VAL A C 1
ATOM 4725 O O . VAL A 1 615 ? 0.458 11.775 30.517 1.00 91.19 615 VAL A O 1
ATOM 4728 N N . ILE A 1 616 ? -0.805 13.458 29.769 1.00 92.38 616 ILE A N 1
ATOM 4729 C CA . ILE A 1 616 ? -0.272 13.398 28.399 1.00 92.38 616 ILE A CA 1
ATOM 4730 C C . ILE A 1 616 ? 1.226 13.734 28.352 1.00 92.38 616 ILE A C 1
ATOM 4732 O O . ILE A 1 616 ? 1.967 13.032 27.675 1.00 92.38 616 ILE A O 1
ATOM 4736 N N . LEU A 1 617 ? 1.694 14.754 29.083 1.00 92.12 617 LEU A N 1
ATOM 4737 C CA . LEU A 1 617 ? 3.126 15.087 29.145 1.00 92.12 617 LEU A CA 1
ATOM 4738 C C . LEU A 1 617 ? 3.968 14.000 29.834 1.00 92.12 617 LEU A C 1
ATOM 4740 O O . LEU A 1 617 ? 5.140 13.850 29.503 1.00 92.12 617 LEU A O 1
ATOM 4744 N N . HIS A 1 618 ? 3.378 13.218 30.742 1.00 91.19 618 HIS A N 1
ATOM 4745 C CA . HIS A 1 618 ? 4.045 12.078 31.370 1.00 91.19 618 HIS A CA 1
ATOM 4746 C C . HIS A 1 618 ? 4.325 10.953 30.359 1.00 91.19 618 HIS A C 1
ATOM 4748 O O . HIS A 1 618 ? 5.378 10.330 30.403 1.00 91.19 618 HIS A O 1
ATOM 4754 N N . HIS A 1 619 ? 3.441 10.752 29.377 1.00 92.38 619 HIS A N 1
ATOM 4755 C CA . HIS A 1 619 ? 3.604 9.757 28.307 1.00 92.38 619 HIS A CA 1
ATOM 4756 C C . HIS A 1 619 ? 4.638 10.146 27.226 1.00 92.38 619 HIS A C 1
ATOM 4758 O O . HIS A 1 619 ? 4.771 9.441 26.225 1.00 92.38 619 HIS A O 1
ATOM 4764 N N . ILE A 1 620 ? 5.364 11.258 27.392 1.00 92.81 620 ILE A N 1
ATOM 4765 C CA . ILE A 1 620 ? 6.386 11.725 26.448 1.00 92.81 620 ILE A CA 1
ATOM 4766 C C . ILE A 1 620 ? 7.721 11.822 27.185 1.00 92.81 620 ILE A C 1
ATOM 4768 O O . ILE A 1 620 ? 7.833 12.557 28.167 1.00 92.81 620 ILE A O 1
ATOM 4772 N N . LEU A 1 621 ? 8.736 11.100 26.712 1.00 92.12 621 LEU A N 1
ATOM 4773 C CA . LEU A 1 621 ? 10.095 11.147 27.258 1.00 92.12 621 LEU A CA 1
ATOM 4774 C C . LEU A 1 621 ? 10.930 12.225 26.558 1.00 92.12 621 LEU A C 1
ATOM 4776 O O . LEU A 1 621 ? 10.776 12.449 25.357 1.00 92.12 621 LEU A O 1
ATOM 4780 N N . GLY A 1 622 ? 11.855 12.839 27.301 1.00 87.88 622 GLY A N 1
ATOM 4781 C CA . GLY A 1 622 ? 12.817 13.829 26.792 1.00 87.88 622 GLY A CA 1
ATOM 4782 C C . GLY A 1 622 ? 14.046 13.251 26.069 1.00 87.88 622 GLY A C 1
ATOM 4783 O O . GLY A 1 622 ? 15.064 13.932 25.977 1.00 87.88 622 GLY A O 1
ATOM 4784 N N . SER A 1 623 ? 13.991 11.997 25.613 1.00 88.75 623 SER A N 1
ATOM 4785 C CA . SER A 1 623 ? 15.017 11.356 24.778 1.00 88.75 623 SER A CA 1
ATOM 4786 C C . SER A 1 623 ? 14.373 10.483 23.695 1.00 88.75 623 SER A C 1
ATOM 4788 O O . SER A 1 623 ? 13.199 10.116 23.798 1.00 88.75 623 SER A O 1
ATOM 4790 N N . VAL A 1 624 ? 15.141 10.133 22.654 1.00 90.19 624 VAL A N 1
ATOM 4791 C CA . VAL A 1 624 ? 14.752 9.141 21.633 1.00 90.19 624 VAL A CA 1
ATOM 4792 C C . VAL A 1 624 ? 15.299 7.777 22.041 1.00 90.19 624 VAL A C 1
ATOM 4794 O O . VAL A 1 624 ? 16.509 7.569 22.013 1.00 90.19 624 VAL A O 1
ATOM 4797 N N . GLU A 1 625 ? 14.415 6.849 22.399 1.00 89.88 625 GLU A N 1
ATOM 4798 C CA . GLU A 1 625 ? 14.769 5.498 22.834 1.00 89.88 625 GLU A CA 1
ATOM 4799 C C . GLU A 1 625 ? 14.174 4.465 21.873 1.00 89.88 625 GLU A C 1
ATOM 4801 O O . GLU A 1 625 ? 12.987 4.141 21.933 1.00 89.88 625 GLU A O 1
ATOM 4806 N N . TYR A 1 626 ? 15.003 3.931 20.980 1.00 89.25 626 TYR A N 1
ATOM 4807 C CA . TYR A 1 626 ? 14.619 2.823 20.103 1.00 89.25 626 TYR A CA 1
ATOM 4808 C C . TYR A 1 626 ? 14.484 1.505 20.885 1.00 89.25 626 TYR A C 1
ATOM 4810 O O . TYR A 1 626 ? 15.096 1.334 21.946 1.00 89.25 626 TYR A O 1
ATOM 4818 N N . GLY A 1 627 ? 13.728 0.541 20.352 1.00 82.44 627 GLY A N 1
ATOM 4819 C CA . GLY A 1 627 ? 13.411 -0.728 21.019 1.00 82.44 627 GLY A CA 1
ATOM 4820 C C . GLY A 1 627 ? 14.629 -1.504 21.537 1.00 82.44 627 GLY A C 1
ATOM 4821 O O . GLY A 1 627 ? 14.587 -2.059 22.635 1.00 82.44 627 GLY A O 1
ATOM 4822 N N . GLU A 1 628 ? 15.754 -1.481 20.816 1.00 79.50 628 GLU A N 1
ATOM 4823 C CA . GLU A 1 628 ? 16.999 -2.134 21.248 1.00 79.50 628 GLU A CA 1
ATOM 4824 C C . GLU A 1 628 ? 17.628 -1.469 22.496 1.00 79.50 628 GLU A C 1
ATOM 4826 O O . GLU A 1 628 ? 18.129 -2.174 23.374 1.00 79.50 628 GLU A O 1
ATOM 4831 N N . SER A 1 629 ? 17.512 -0.139 22.655 1.00 80.31 629 SER A N 1
ATOM 4832 C CA . SER A 1 629 ? 17.917 0.570 23.889 1.00 80.31 629 SER A CA 1
ATOM 4833 C C . SER A 1 629 ? 17.043 0.150 25.076 1.00 80.31 629 SER A C 1
ATOM 4835 O O . SER A 1 629 ? 17.553 -0.128 26.164 1.00 80.31 629 SER A O 1
ATOM 4837 N N . LEU A 1 630 ? 15.730 0.042 24.847 1.00 77.38 630 LEU A N 1
ATOM 4838 C CA . LEU A 1 630 ? 14.719 -0.271 25.863 1.00 77.38 630 LEU A CA 1
ATOM 4839 C C . LEU A 1 630 ? 14.807 -1.724 26.370 1.00 77.38 630 LEU A C 1
ATOM 4841 O O . LEU A 1 630 ? 14.584 -1.978 27.551 1.00 77.38 630 LEU A O 1
ATOM 4845 N N . VAL A 1 631 ? 15.197 -2.674 25.512 1.00 71.00 631 VAL A N 1
ATOM 4846 C CA . VAL A 1 631 ? 15.474 -4.077 25.890 1.00 71.00 631 VAL A CA 1
ATOM 4847 C C . VAL A 1 631 ? 16.843 -4.236 26.592 1.00 71.00 631 VAL A C 1
ATOM 4849 O O . VAL A 1 631 ? 17.097 -5.238 27.274 1.00 71.00 631 VAL A O 1
ATOM 4852 N N . GLY A 1 632 ? 17.734 -3.249 26.455 1.00 58.44 632 GLY A N 1
ATOM 4853 C CA . GLY A 1 632 ? 19.122 -3.257 26.924 1.00 58.44 632 GLY A CA 1
ATOM 4854 C C . GLY A 1 632 ? 19.327 -2.973 28.419 1.00 58.44 632 GLY A C 1
ATOM 4855 O O . GLY A 1 632 ? 20.018 -2.014 28.774 1.00 58.44 632 GLY A O 1
ATOM 4856 N N . GLY A 1 633 ? 18.774 -3.801 29.309 1.00 60.38 633 GLY A N 1
ATOM 4857 C CA . GLY A 1 633 ? 19.058 -3.746 30.750 1.00 60.38 633 GLY A CA 1
ATOM 4858 C C . GLY A 1 633 ? 18.172 -4.661 31.600 1.00 60.38 633 GLY A C 1
ATOM 4859 O O . GLY A 1 633 ? 17.289 -5.337 31.077 1.00 60.38 633 GLY A O 1
ATOM 4860 N N . SER A 1 634 ? 18.407 -4.671 32.916 1.00 61.28 634 SER A N 1
ATOM 4861 C CA . SER A 1 634 ? 17.478 -5.228 33.915 1.00 61.28 634 SER A CA 1
ATOM 4862 C C . SER A 1 634 ? 16.374 -4.224 34.273 1.00 61.28 634 SER A C 1
ATOM 4864 O O . SER A 1 634 ? 15.202 -4.587 34.336 1.00 61.28 634 SER A O 1
ATOM 4866 N N . GLY A 1 635 ? 16.736 -2.947 34.413 1.00 71.75 635 GLY A N 1
ATOM 4867 C CA . GLY A 1 635 ? 15.796 -1.831 34.451 1.00 71.75 635 GLY A CA 1
ATOM 4868 C C . GLY A 1 635 ? 16.482 -0.483 34.221 1.00 71.75 635 GLY A C 1
ATOM 4869 O O . GLY A 1 635 ? 17.697 -0.363 34.393 1.00 71.75 635 GLY A O 1
ATOM 4870 N N . ARG A 1 636 ? 15.710 0.524 33.804 1.00 82.25 636 ARG A N 1
ATOM 4871 C CA . ARG A 1 636 ? 16.157 1.906 33.554 1.00 82.25 636 ARG A CA 1
ATOM 4872 C C . ARG A 1 636 ? 15.083 2.906 33.989 1.00 82.25 636 ARG A C 1
ATOM 4874 O O . ARG A 1 636 ? 13.904 2.568 34.038 1.00 82.25 636 ARG A O 1
ATOM 4881 N N . THR A 1 637 ? 15.492 4.144 34.250 1.00 87.06 637 THR A N 1
ATOM 4882 C CA . THR A 1 637 ? 14.591 5.258 34.576 1.00 87.06 637 THR A CA 1
ATOM 4883 C C . THR A 1 637 ? 14.745 6.355 33.526 1.00 87.06 637 THR A C 1
ATOM 4885 O O . THR A 1 637 ? 15.869 6.747 33.222 1.00 87.06 637 THR A O 1
ATOM 4888 N N . PHE A 1 638 ? 13.631 6.855 32.993 1.00 88.81 638 PHE A N 1
ATOM 4889 C CA . PHE A 1 638 ? 13.583 7.899 31.967 1.00 88.81 638 PHE A CA 1
ATOM 4890 C C . PHE A 1 638 ? 12.775 9.101 32.461 1.00 88.81 638 PHE A C 1
ATOM 4892 O O . PHE A 1 638 ? 11.751 8.929 33.119 1.00 88.81 638 PHE A O 1
ATOM 4899 N N . GLN A 1 639 ? 13.201 10.320 32.132 1.00 89.56 639 GLN A N 1
ATOM 4900 C CA . GLN A 1 639 ? 12.493 11.536 32.538 1.00 89.56 639 GLN A CA 1
ATOM 4901 C C . GLN A 1 639 ? 11.386 11.886 31.531 1.00 89.56 639 GLN A C 1
ATOM 4903 O O . GLN A 1 639 ? 11.645 11.988 30.327 1.00 89.56 639 GLN A O 1
ATOM 4908 N N . SER A 1 640 ? 10.157 12.095 32.016 1.00 91.44 640 SER A N 1
ATOM 4909 C CA . SER A 1 640 ? 9.053 12.587 31.182 1.00 91.44 640 SER A CA 1
ATOM 4910 C C . SER A 1 640 ? 9.036 14.115 31.078 1.00 91.44 640 SER A C 1
ATOM 4912 O O . SER A 1 640 ? 9.546 14.815 31.956 1.00 91.44 640 SER A O 1
ATOM 4914 N N . LEU A 1 641 ? 8.376 14.649 30.047 1.00 89.50 641 LEU A N 1
ATOM 4915 C CA . LEU A 1 641 ? 8.186 16.094 29.855 1.00 89.50 641 LEU A CA 1
ATOM 4916 C C . LEU A 1 641 ? 7.269 16.747 30.909 1.00 89.50 641 LEU A C 1
ATOM 4918 O O . LEU A 1 641 ? 7.148 17.971 30.946 1.00 89.50 641 LEU A O 1
ATOM 4922 N N . GLU A 1 642 ? 6.620 15.959 31.769 1.00 87.56 642 GLU A N 1
ATOM 4923 C CA . GLU A 1 642 ? 5.908 16.456 32.953 1.00 87.56 642 GLU A CA 1
ATOM 4924 C C . GLU A 1 642 ? 6.861 16.769 34.121 1.00 87.56 642 GLU A C 1
ATOM 4926 O O . GLU A 1 642 ? 6.523 17.567 34.992 1.00 87.56 642 GLU A O 1
ATOM 4931 N N . GLY A 1 643 ? 8.067 16.189 34.115 1.00 83.56 643 GLY A N 1
ATOM 4932 C CA . GLY A 1 643 ? 9.076 16.321 35.170 1.00 83.56 643 GLY A CA 1
ATOM 4933 C C . GLY A 1 643 ? 9.082 15.175 36.189 1.00 83.56 643 GLY A C 1
ATOM 4934 O O . GLY A 1 643 ? 9.989 15.112 37.017 1.00 83.56 643 GLY A O 1
ATOM 4935 N N . SER A 1 644 ? 8.113 14.258 36.126 1.00 83.88 644 SER A N 1
ATOM 4936 C CA . SER A 1 644 ? 8.142 12.964 36.821 1.00 83.88 644 SER A CA 1
ATOM 4937 C C . SER A 1 644 ? 8.849 11.889 35.987 1.00 83.88 644 SER A C 1
ATOM 4939 O O . SER A 1 644 ? 8.829 11.933 34.754 1.00 83.88 644 SER A O 1
ATOM 4941 N N . ASP A 1 645 ? 9.470 10.907 36.638 1.00 85.75 645 ASP A N 1
ATOM 4942 C CA . ASP A 1 645 ? 10.176 9.831 35.933 1.00 85.75 645 ASP A CA 1
ATOM 4943 C C . ASP A 1 645 ? 9.264 8.637 35.619 1.00 85.75 645 ASP A C 1
ATOM 4945 O O . ASP A 1 645 ? 8.227 8.417 36.250 1.00 85.75 645 ASP A O 1
ATOM 4949 N N . ILE A 1 646 ? 9.698 7.825 34.663 1.00 88.00 646 ILE A N 1
ATOM 4950 C CA . ILE A 1 646 ? 9.110 6.546 34.286 1.00 88.00 646 ILE A CA 1
ATOM 4951 C C . ILE A 1 646 ? 10.166 5.458 34.484 1.00 88.00 646 ILE A C 1
ATOM 4953 O O . ILE A 1 646 ? 11.278 5.558 33.966 1.00 88.00 646 ILE A O 1
ATOM 4957 N N . TYR A 1 647 ? 9.815 4.415 35.234 1.00 86.31 647 TYR A N 1
ATOM 4958 C CA . TYR A 1 647 ? 10.664 3.252 35.468 1.00 86.31 647 TYR A CA 1
ATOM 4959 C C . TYR A 1 647 ? 10.276 2.111 34.526 1.00 86.31 647 TYR A C 1
ATOM 4961 O O . TYR A 1 647 ? 9.106 1.733 34.450 1.00 86.31 647 TYR A O 1
ATOM 4969 N N . LEU A 1 648 ? 11.264 1.553 33.832 1.00 85.31 648 LEU A N 1
ATOM 4970 C CA . LEU A 1 648 ? 11.125 0.413 32.934 1.00 85.31 648 LEU A CA 1
ATOM 4971 C C . LEU A 1 648 ? 11.884 -0.780 33.518 1.00 85.31 648 LEU A C 1
ATOM 4973 O O . LEU A 1 648 ? 13.073 -0.677 33.812 1.00 85.31 648 LEU A O 1
ATOM 4977 N N . GLU A 1 649 ? 11.204 -1.914 33.652 1.00 80.94 649 GLU A N 1
ATOM 4978 C CA . GLU A 1 649 ? 11.745 -3.193 34.113 1.00 80.94 649 GLU A CA 1
ATOM 4979 C C . GLU A 1 649 ? 11.632 -4.244 33.002 1.00 80.94 649 GLU A C 1
ATOM 4981 O O . GLU A 1 649 ? 10.620 -4.329 32.299 1.00 80.94 649 GLU A O 1
ATOM 4986 N N . ARG A 1 650 ? 12.671 -5.068 32.847 1.00 77.00 650 ARG A N 1
ATOM 4987 C CA . ARG A 1 650 ? 12.687 -6.168 31.882 1.00 77.00 650 ARG A CA 1
ATOM 4988 C C . ARG A 1 650 ? 12.286 -7.475 32.562 1.00 77.00 650 ARG A C 1
ATOM 4990 O O . ARG A 1 650 ? 13.059 -8.014 33.350 1.00 77.00 650 ARG A O 1
ATOM 4997 N N . HIS A 1 651 ? 11.144 -8.045 32.181 1.00 67.50 651 HIS A N 1
ATOM 4998 C CA . HIS A 1 651 ? 10.758 -9.382 32.625 1.00 67.50 651 HIS A CA 1
ATOM 4999 C C . HIS A 1 651 ? 11.199 -10.439 31.599 1.00 67.50 651 HIS A C 1
ATOM 5001 O O . HIS A 1 651 ? 10.934 -10.333 30.398 1.00 67.50 651 HIS A O 1
ATOM 5007 N N . ILE A 1 652 ? 11.896 -11.473 32.073 1.00 59.97 652 ILE A N 1
ATOM 5008 C CA . ILE A 1 652 ? 12.320 -12.628 31.274 1.00 59.97 652 ILE A CA 1
ATOM 5009 C C . ILE A 1 652 ? 11.594 -13.846 31.837 1.00 59.97 652 ILE A C 1
ATOM 5011 O O . ILE A 1 652 ? 11.789 -14.194 32.999 1.00 59.97 652 ILE A O 1
ATOM 5015 N N . ALA A 1 653 ? 10.774 -14.507 31.019 1.00 52.72 653 ALA A N 1
ATOM 5016 C CA . ALA A 1 653 ? 10.184 -15.788 31.390 1.00 52.72 653 ALA A CA 1
ATOM 5017 C C . ALA A 1 653 ? 11.290 -16.856 31.466 1.00 52.72 653 ALA A C 1
ATOM 5019 O O . ALA A 1 653 ? 11.800 -17.313 30.441 1.00 52.72 653 ALA A O 1
ATOM 5020 N N . SER A 1 654 ? 11.697 -17.227 32.681 1.00 40.09 654 SER A N 1
ATOM 5021 C CA . SER A 1 654 ? 12.726 -18.241 32.905 1.00 40.09 654 SER A CA 1
ATOM 5022 C C . SER A 1 654 ? 12.171 -19.638 32.635 1.00 40.09 654 SER A C 1
ATOM 5024 O O . SER A 1 654 ? 11.492 -20.211 33.484 1.00 40.09 654 SER A O 1
ATOM 5026 N N . ALA A 1 655 ? 12.494 -20.213 31.476 1.00 38.72 655 ALA A N 1
ATOM 5027 C CA . ALA A 1 655 ? 12.294 -21.638 31.240 1.00 38.72 655 ALA A CA 1
ATOM 5028 C C . ALA A 1 655 ? 13.215 -22.436 32.182 1.00 38.72 655 ALA A C 1
ATOM 5030 O O . ALA A 1 655 ? 14.426 -22.515 31.973 1.00 38.72 655 ALA A O 1
ATOM 5031 N N . SER A 1 656 ? 12.646 -22.996 33.249 1.00 34.69 656 SER A N 1
ATOM 5032 C CA . SER A 1 656 ? 13.351 -23.717 34.312 1.00 34.69 656 SER A CA 1
ATOM 5033 C C . SER A 1 656 ? 13.731 -25.149 33.898 1.00 34.69 656 SER A C 1
ATOM 5035 O O . SER A 1 656 ? 13.341 -26.133 34.521 1.00 34.69 656 SER A O 1
ATOM 5037 N N . GLY A 1 657 ? 14.534 -25.276 32.836 1.00 33.31 657 GLY A N 1
ATOM 5038 C CA . GLY A 1 657 ? 15.116 -26.553 32.420 1.00 33.31 657 GLY A CA 1
ATOM 5039 C C . GLY A 1 657 ? 15.791 -26.532 31.046 1.00 33.31 657 GLY A C 1
ATOM 5040 O O . GLY A 1 657 ? 15.189 -26.112 30.067 1.00 33.31 657 GLY A O 1
ATOM 5041 N N . MET A 1 658 ? 17.001 -27.101 30.994 1.00 31.53 658 MET A N 1
ATOM 5042 C CA . MET A 1 658 ? 17.810 -27.403 29.800 1.00 31.53 658 MET A CA 1
ATOM 5043 C C . MET A 1 658 ? 18.402 -26.212 29.010 1.00 31.53 658 MET A C 1
ATOM 5045 O O . MET A 1 658 ? 17.700 -25.427 28.391 1.00 31.53 658 MET A O 1
ATOM 5049 N N . GLU A 1 659 ? 19.739 -26.171 28.996 1.00 29.28 659 GLU A N 1
ATOM 5050 C CA . GLU A 1 659 ? 20.640 -25.556 27.999 1.00 29.28 659 GLU A CA 1
ATOM 5051 C C . GLU A 1 659 ? 20.322 -24.145 27.453 1.00 29.28 659 GLU A C 1
ATOM 5053 O O . GLU A 1 659 ? 19.516 -23.941 26.546 1.00 29.28 659 GLU A O 1
ATOM 5058 N N . ALA A 1 660 ? 21.114 -23.164 27.905 1.00 33.22 660 ALA A N 1
ATOM 5059 C CA . ALA A 1 660 ? 21.138 -21.798 27.381 1.00 33.22 660 ALA A CA 1
ATOM 5060 C C . ALA A 1 660 ? 21.755 -21.711 25.964 1.00 33.22 660 ALA A C 1
ATOM 5062 O O . ALA A 1 660 ? 22.881 -21.247 25.779 1.00 33.22 660 ALA A O 1
ATOM 5063 N N . SER A 1 661 ? 21.004 -22.150 24.952 1.00 29.45 661 SER A N 1
ATOM 5064 C CA . SER A 1 661 ? 21.348 -21.974 23.537 1.00 29.45 661 SER A CA 1
ATOM 5065 C C . SER A 1 661 ? 21.102 -20.529 23.081 1.00 29.45 661 SER A C 1
ATOM 5067 O O . SER A 1 661 ? 20.011 -19.980 23.236 1.00 29.45 661 SER A O 1
ATOM 5069 N N . THR A 1 662 ? 22.120 -19.895 22.500 1.00 31.88 662 THR A N 1
ATOM 5070 C CA . THR A 1 662 ? 22.215 -18.437 22.282 1.00 31.88 662 THR A CA 1
ATOM 5071 C C . THR A 1 662 ? 21.423 -17.888 21.083 1.00 31.88 662 THR A C 1
ATOM 5073 O O . THR A 1 662 ? 21.727 -16.806 20.583 1.00 31.88 662 THR A O 1
ATOM 5076 N N . THR A 1 663 ? 20.400 -18.603 20.604 1.00 30.62 663 THR A N 1
ATOM 5077 C CA . THR A 1 663 ? 19.657 -18.266 19.370 1.00 30.62 663 THR A CA 1
ATOM 5078 C C . THR A 1 663 ? 18.135 -18.164 19.518 1.00 30.62 663 THR A C 1
ATOM 5080 O O . THR A 1 663 ? 17.457 -17.807 18.554 1.00 30.62 663 THR A O 1
ATOM 5083 N N . ALA A 1 664 ? 17.569 -18.398 20.706 1.00 29.98 664 ALA A N 1
ATOM 5084 C CA . ALA A 1 664 ? 16.140 -18.197 20.942 1.00 29.98 664 ALA A CA 1
ATOM 5085 C C . ALA A 1 664 ? 15.805 -16.715 21.226 1.00 29.98 664 ALA A C 1
ATOM 5087 O O . ALA A 1 664 ? 16.147 -16.191 22.288 1.00 29.98 664 ALA A O 1
ATOM 5088 N N . LYS A 1 665 ? 15.054 -16.051 20.328 1.00 38.91 665 LYS A N 1
ATOM 5089 C CA . LYS A 1 665 ? 14.308 -14.809 20.642 1.00 38.91 665 LYS A CA 1
ATOM 5090 C C . LYS A 1 665 ? 13.146 -15.145 21.602 1.00 38.91 665 LYS A C 1
ATOM 5092 O O . LYS A 1 665 ? 11.987 -15.154 21.201 1.00 38.91 665 LYS A O 1
ATOM 5097 N N . GLY A 1 666 ? 13.454 -15.481 22.855 1.00 37.00 666 GLY A N 1
ATOM 5098 C CA . GLY A 1 666 ? 12.445 -15.720 23.891 1.00 37.00 666 GLY A CA 1
ATOM 5099 C C . GLY A 1 666 ? 11.679 -14.437 24.225 1.00 37.00 666 GLY A C 1
ATOM 5100 O O . GLY A 1 666 ? 12.295 -13.375 24.350 1.00 37.00 666 GLY A O 1
ATOM 5101 N N . ASN A 1 667 ? 10.353 -14.539 24.366 1.00 52.41 667 ASN A N 1
ATOM 5102 C CA . ASN A 1 667 ? 9.450 -13.409 24.611 1.00 52.41 667 ASN A CA 1
ATOM 5103 C C . ASN A 1 667 ? 9.872 -12.615 25.860 1.00 52.41 667 ASN A C 1
ATOM 5105 O O . ASN A 1 667 ? 9.556 -12.979 26.990 1.00 52.41 667 ASN A O 1
ATOM 5109 N N . THR A 1 668 ? 10.595 -11.519 25.640 1.00 61.59 668 THR A N 1
ATOM 5110 C CA . THR A 1 668 ? 10.941 -10.540 26.669 1.00 61.59 668 THR A CA 1
ATOM 5111 C C . THR A 1 668 ? 9.805 -9.531 26.739 1.00 61.59 668 THR A C 1
ATOM 5113 O O . THR A 1 668 ? 9.572 -8.818 25.764 1.00 61.59 668 THR A O 1
ATOM 5116 N N . THR A 1 669 ? 9.111 -9.452 27.871 1.00 70.19 669 THR A N 1
ATOM 5117 C CA . THR A 1 669 ? 8.115 -8.403 28.107 1.00 70.19 669 THR A CA 1
ATOM 5118 C C . THR A 1 669 ? 8.762 -7.233 28.842 1.00 70.19 669 THR A C 1
ATOM 5120 O O . THR A 1 669 ? 9.473 -7.409 29.834 1.00 70.19 669 THR A O 1
ATOM 5123 N N . LEU A 1 670 ? 8.535 -6.020 28.337 1.00 79.62 670 LEU A N 1
ATOM 5124 C CA . LEU A 1 670 ? 8.942 -4.789 29.006 1.00 79.62 670 LEU A CA 1
ATOM 5125 C C . LEU A 1 670 ? 7.756 -4.255 29.812 1.00 79.62 670 LEU A C 1
ATOM 5127 O O . LEU A 1 670 ? 6.648 -4.120 29.288 1.00 79.62 670 LEU A O 1
ATOM 5131 N N . LEU A 1 671 ? 7.997 -3.978 31.090 1.00 82.06 671 LEU A N 1
ATOM 5132 C CA . LEU A 1 671 ? 7.007 -3.467 32.031 1.00 82.06 671 LEU A CA 1
ATOM 5133 C C . LEU A 1 671 ? 7.374 -2.038 32.420 1.00 82.06 671 LEU A C 1
ATOM 5135 O O . LEU A 1 671 ? 8.522 -1.752 32.752 1.00 82.06 671 LEU A O 1
ATOM 5139 N N . VAL A 1 672 ? 6.395 -1.144 32.392 1.00 84.44 672 VAL A N 1
ATOM 5140 C CA . VAL A 1 672 ? 6.571 0.289 32.636 1.00 84.44 672 VAL A CA 1
ATOM 5141 C C . VAL A 1 672 ? 5.705 0.721 33.816 1.00 84.44 672 VAL A C 1
ATOM 5143 O O . VAL A 1 672 ? 4.543 0.324 33.918 1.00 84.44 672 VAL A O 1
ATOM 5146 N N . ARG A 1 673 ? 6.275 1.522 34.723 1.00 81.94 673 ARG A N 1
ATOM 5147 C CA . ARG A 1 673 ? 5.618 2.041 35.935 1.00 81.94 673 ARG A CA 1
ATOM 5148 C C . ARG A 1 673 ? 5.935 3.531 36.140 1.00 81.94 673 ARG A C 1
ATOM 5150 O O . ARG A 1 673 ? 7.058 3.948 35.850 1.00 81.94 673 ARG A O 1
ATOM 5157 N N . PRO A 1 674 ? 5.005 4.340 36.677 1.00 79.06 674 PRO A N 1
ATOM 5158 C CA . PRO A 1 674 ? 5.284 5.732 37.034 1.00 79.06 674 PRO A CA 1
ATOM 5159 C C . PRO A 1 674 ? 6.182 5.819 38.287 1.00 79.06 674 PRO A C 1
ATOM 5161 O O . PRO A 1 674 ? 6.013 5.050 39.237 1.00 79.06 674 PRO A O 1
ATOM 5164 N N . SER A 1 675 ? 7.122 6.773 38.325 1.00 66.19 675 SER A N 1
ATOM 5165 C CA . SER A 1 675 ? 8.009 7.043 39.477 1.00 66.19 675 SER A CA 1
ATOM 5166 C C . SER A 1 675 ? 7.252 7.764 40.605 1.00 66.19 675 SER A C 1
ATOM 5168 O O . SER A 1 675 ? 7.356 8.975 40.832 1.00 66.19 675 SER A O 1
ATOM 5170 N N . GLY A 1 676 ? 6.421 6.986 41.301 1.00 55.84 676 GLY A N 1
ATOM 5171 C CA . GLY A 1 676 ? 5.418 7.483 42.238 1.00 55.84 676 GLY A CA 1
ATOM 5172 C C . GLY A 1 676 ? 4.127 7.912 41.532 1.00 55.84 676 GLY A C 1
ATOM 5173 O O . GLY A 1 676 ? 4.131 8.404 40.405 1.00 55.84 676 GLY A O 1
ATOM 5174 N N . GLY A 1 677 ? 3.002 7.741 42.225 1.00 59.50 677 GLY A N 1
ATOM 5175 C CA . GLY A 1 677 ? 1.656 7.828 41.656 1.00 59.50 677 GLY A CA 1
ATOM 5176 C C . GLY A 1 677 ? 0.837 6.655 42.178 1.00 59.50 677 GLY A C 1
ATOM 5177 O O . GLY A 1 677 ? 0.895 6.363 43.371 1.00 59.50 677 GLY A O 1
ATOM 5178 N N . TRP A 1 678 ? 0.129 5.947 41.299 1.00 68.12 678 TRP A N 1
ATOM 5179 C CA . TRP A 1 678 ? -0.445 4.633 41.614 1.00 68.12 678 TRP A CA 1
ATOM 5180 C C . TRP A 1 678 ? 0.658 3.558 41.684 1.00 68.12 678 TRP A C 1
ATOM 5182 O O . TRP A 1 678 ? 1.185 3.187 40.636 1.00 68.12 678 TRP A O 1
ATOM 5192 N N . PRO A 1 679 ? 1.011 3.006 42.867 1.00 56.16 679 PRO A N 1
ATOM 5193 C CA . PRO A 1 679 ? 2.154 2.089 42.985 1.00 56.16 679 PRO A CA 1
ATOM 5194 C C . PRO A 1 679 ? 1.884 0.694 42.407 1.00 56.16 679 PRO A C 1
ATOM 5196 O O . PRO A 1 679 ? 2.819 -0.051 42.129 1.00 56.16 679 PRO A O 1
ATOM 5199 N N . SER A 1 680 ? 0.606 0.339 42.249 1.00 62.03 680 SER A N 1
ATOM 5200 C CA . SER A 1 680 ? 0.138 -0.916 41.657 1.00 62.03 680 SER A CA 1
ATOM 5201 C C . SER A 1 680 ? -0.011 -0.854 40.135 1.00 62.03 680 SER A C 1
ATOM 5203 O O . SER A 1 680 ? -0.291 -1.879 39.531 1.00 62.03 680 SER A O 1
ATOM 5205 N N . LEU A 1 681 ? 0.122 0.322 39.511 1.00 71.00 681 LEU A N 1
ATOM 5206 C CA . LEU A 1 681 ? -0.123 0.506 38.081 1.00 71.00 681 LEU A CA 1
ATOM 5207 C C . LEU A 1 681 ? 1.103 0.081 37.263 1.00 71.00 681 LEU A C 1
ATOM 5209 O O . LEU A 1 681 ? 2.138 0.752 37.282 1.00 71.00 681 LEU A O 1
ATOM 5213 N N . VAL A 1 682 ? 0.965 -1.022 36.531 1.00 75.38 682 VAL A N 1
ATOM 5214 C CA . VAL A 1 682 ? 1.963 -1.531 35.585 1.00 75.38 682 VAL A CA 1
ATOM 5215 C C . VAL A 1 682 ? 1.361 -1.522 34.182 1.00 75.38 682 VAL A C 1
ATOM 5217 O O . VAL A 1 682 ? 0.194 -1.852 34.012 1.00 75.38 682 VAL A O 1
ATOM 5220 N N . SER A 1 683 ? 2.150 -1.134 33.182 1.00 83.19 683 SER A N 1
ATOM 5221 C CA . SER A 1 683 ? 1.750 -1.106 31.771 1.00 83.19 683 SER A CA 1
ATOM 5222 C C . SER A 1 683 ? 2.743 -1.913 30.932 1.00 83.19 683 SER A C 1
ATOM 5224 O O . SER A 1 683 ? 3.955 -1.829 31.149 1.00 83.19 683 SER A O 1
ATOM 5226 N N . ARG A 1 684 ? 2.253 -2.723 29.989 1.00 84.94 684 ARG A N 1
ATOM 5227 C CA . ARG A 1 684 ? 3.077 -3.506 29.056 1.00 84.94 684 ARG A CA 1
ATOM 5228 C C . ARG A 1 684 ? 3.501 -2.598 27.901 1.00 84.94 684 ARG A C 1
ATOM 5230 O O . ARG A 1 684 ? 2.644 -2.029 27.228 1.00 84.94 684 ARG A O 1
ATOM 5237 N N . LEU A 1 685 ? 4.807 -2.487 27.659 1.00 86.38 685 LEU A N 1
ATOM 5238 C CA . LEU A 1 685 ? 5.365 -1.711 26.550 1.00 86.38 685 LEU A CA 1
ATOM 5239 C C . LEU A 1 685 ? 5.656 -2.615 25.350 1.00 86.38 685 LEU A C 1
ATOM 5241 O O . LEU A 1 685 ? 6.502 -3.509 25.422 1.00 86.38 685 LEU A O 1
ATOM 5245 N N . THR A 1 686 ? 4.994 -2.332 24.231 1.00 86.50 686 THR A N 1
ATOM 5246 C CA . THR A 1 686 ? 5.246 -2.965 22.936 1.00 86.50 686 THR A CA 1
ATOM 5247 C C . THR A 1 686 ? 6.139 -2.049 22.103 1.00 86.50 686 THR A C 1
ATOM 5249 O O . THR A 1 686 ? 5.709 -1.003 21.608 1.00 86.50 686 THR A O 1
ATOM 5252 N N . THR A 1 687 ? 7.399 -2.449 21.923 1.00 84.56 687 THR A N 1
ATOM 5253 C CA . THR A 1 687 ? 8.368 -1.732 21.084 1.00 84.56 687 THR A CA 1
ATOM 5254 C C . THR A 1 687 ? 8.029 -1.928 19.605 1.00 84.56 687 THR A C 1
ATOM 5256 O O . THR A 1 687 ? 8.447 -2.913 18.991 1.00 84.56 687 THR A O 1
ATOM 5259 N N . ARG A 1 688 ? 7.218 -1.025 19.035 1.00 80.50 688 ARG A N 1
ATOM 5260 C CA . ARG A 1 688 ? 6.879 -1.038 17.598 1.00 80.50 688 ARG A CA 1
ATOM 5261 C C . ARG A 1 688 ? 7.898 -0.273 16.736 1.00 80.50 688 ARG A C 1
ATOM 5263 O O . ARG A 1 688 ? 7.930 -0.522 15.532 1.00 80.50 688 ARG A O 1
ATOM 5270 N N . ASP A 1 689 ? 8.710 0.616 17.323 1.00 88.38 689 ASP A N 1
ATOM 5271 C CA . ASP A 1 689 ? 9.669 1.494 16.621 1.00 88.38 689 ASP A CA 1
ATOM 5272 C C . ASP A 1 689 ? 9.030 2.240 15.433 1.00 88.38 689 ASP A C 1
ATOM 5274 O O . ASP A 1 689 ? 9.488 2.178 14.289 1.00 88.38 689 ASP A O 1
ATOM 5278 N N . ILE A 1 690 ? 7.914 2.928 15.701 1.00 90.06 690 ILE A N 1
ATOM 5279 C CA . ILE A 1 690 ? 7.217 3.746 14.704 1.00 90.06 690 ILE A CA 1
ATOM 5280 C C . ILE A 1 690 ? 7.928 5.103 14.627 1.00 90.06 690 ILE A C 1
ATOM 5282 O O . ILE A 1 690 ? 7.817 5.934 15.528 1.00 90.06 690 ILE A O 1
ATOM 5286 N N . LEU A 1 691 ? 8.692 5.303 13.556 1.00 91.75 691 LEU A N 1
ATOM 5287 C CA . LEU A 1 691 ? 9.559 6.467 13.363 1.00 91.75 691 LEU A CA 1
ATOM 5288 C C . LEU A 1 691 ? 8.767 7.752 13.059 1.00 91.75 691 LEU A C 1
ATOM 5290 O O . LEU A 1 691 ? 7.701 7.720 12.439 1.00 91.75 691 LEU A O 1
ATOM 5294 N N . THR A 1 692 ? 9.312 8.896 13.474 1.00 91.50 692 THR A N 1
ATOM 5295 C CA . THR A 1 692 ? 8.745 10.241 13.267 1.00 91.50 692 THR A CA 1
ATOM 5296 C C . THR A 1 692 ? 9.857 11.270 13.053 1.00 91.50 692 THR A C 1
ATOM 5298 O O . THR A 1 692 ? 11.005 11.036 13.432 1.00 91.50 692 THR A O 1
ATOM 5301 N N . SER A 1 693 ? 9.516 12.446 12.523 1.00 89.56 693 SER A N 1
ATOM 5302 C CA . SER A 1 693 ? 10.471 13.546 12.302 1.00 89.56 693 SER A CA 1
ATOM 5303 C C . SER A 1 693 ? 11.051 14.179 13.580 1.00 89.56 693 SER A C 1
ATOM 5305 O O . SER A 1 693 ? 11.828 15.125 13.487 1.00 89.56 693 SER A O 1
ATOM 5307 N N . THR A 1 694 ? 10.631 13.737 14.772 1.00 89.25 694 THR A N 1
ATOM 5308 C CA . THR A 1 694 ? 11.121 14.238 16.071 1.00 89.25 694 THR A CA 1
ATOM 5309 C C . THR A 1 694 ? 11.582 13.129 17.023 1.00 89.25 694 THR A C 1
ATOM 5311 O O . THR A 1 694 ? 11.922 13.419 18.167 1.00 89.25 694 THR A O 1
ATOM 5314 N N . GLY A 1 695 ? 11.588 11.865 16.586 1.00 90.00 695 GLY A N 1
ATOM 5315 C CA . GLY A 1 695 ? 11.888 10.707 17.432 1.00 90.00 695 GLY A CA 1
ATOM 5316 C C . GLY A 1 695 ? 11.002 9.502 17.113 1.00 90.00 695 GLY A C 1
ATOM 5317 O O . GLY A 1 695 ? 10.740 9.219 15.944 1.00 90.00 695 GLY A O 1
ATOM 5318 N N . VAL A 1 696 ? 10.528 8.780 18.131 1.00 92.94 696 VAL A N 1
ATOM 5319 C CA . VAL A 1 696 ? 9.898 7.455 17.961 1.00 92.94 696 VAL A CA 1
ATOM 5320 C C . VAL A 1 696 ? 8.625 7.281 18.799 1.00 92.94 696 VAL A C 1
ATOM 5322 O O . VAL A 1 696 ? 8.480 7.867 19.871 1.00 92.94 696 VAL A O 1
ATOM 5325 N N . ILE A 1 697 ? 7.689 6.470 18.305 1.00 93.19 697 ILE A N 1
ATOM 5326 C CA . ILE A 1 697 ? 6.458 6.070 18.995 1.00 93.19 697 ILE A CA 1
ATOM 5327 C C . ILE A 1 697 ? 6.511 4.573 19.338 1.00 93.19 697 ILE A C 1
ATOM 5329 O O . ILE A 1 697 ? 6.774 3.729 18.474 1.00 93.19 697 ILE A O 1
ATOM 5333 N N . HIS A 1 698 ? 6.164 4.253 20.585 1.00 92.19 698 HIS A N 1
ATOM 5334 C CA . HIS A 1 698 ? 5.900 2.903 21.091 1.00 92.19 698 HIS A CA 1
ATOM 5335 C C . HIS A 1 698 ? 4.487 2.815 21.678 1.00 92.19 698 HIS A C 1
ATOM 5337 O O . HIS A 1 698 ? 3.843 3.831 21.934 1.00 92.19 698 HIS A O 1
ATOM 5343 N N . GLU A 1 699 ? 3.998 1.597 21.892 1.00 91.50 699 GLU A N 1
ATOM 5344 C CA . GLU A 1 699 ? 2.623 1.316 22.322 1.00 91.50 699 GLU A CA 1
ATOM 5345 C C . GLU A 1 699 ? 2.575 0.846 23.785 1.00 91.50 699 GLU A C 1
ATOM 5347 O O . GLU A 1 699 ? 3.395 0.028 24.202 1.00 91.50 699 GLU A O 1
ATOM 5352 N N . LEU A 1 700 ? 1.589 1.327 24.551 1.00 89.75 700 LEU A N 1
ATOM 5353 C CA . LEU A 1 700 ? 1.312 0.906 25.930 1.00 89.75 700 LEU A CA 1
ATOM 5354 C C . LEU A 1 700 ? -0.053 0.211 26.062 1.00 89.75 700 LEU A C 1
ATOM 5356 O O . LEU A 1 700 ? -1.048 0.672 25.492 1.00 89.75 700 LEU A O 1
ATOM 5360 N N . SER A 1 701 ? -0.118 -0.845 26.881 1.00 86.44 701 SER A N 1
ATOM 5361 C CA . SER A 1 701 ? -1.385 -1.512 27.228 1.00 86.44 701 SER A CA 1
ATOM 5362 C C . SER A 1 701 ? -2.291 -0.665 28.122 1.00 86.44 701 SER A C 1
ATOM 5364 O O . SER A 1 701 ? -3.505 -0.726 27.964 1.00 86.44 701 SER A O 1
ATOM 5366 N N . ASP A 1 702 ? -1.708 0.137 29.021 1.00 85.69 702 ASP A N 1
ATOM 5367 C CA . ASP A 1 702 ? -2.413 0.869 30.081 1.00 85.69 702 ASP A CA 1
ATOM 5368 C C . ASP A 1 702 ? -1.863 2.298 30.265 1.00 85.69 702 ASP A C 1
ATOM 5370 O O . ASP A 1 702 ? -0.669 2.556 30.079 1.00 85.69 702 ASP A O 1
ATOM 5374 N N . VAL A 1 703 ? -2.746 3.241 30.620 1.00 89.06 703 VAL A N 1
ATOM 5375 C CA . VAL A 1 703 ? -2.450 4.684 30.743 1.00 89.06 703 VAL A CA 1
ATOM 5376 C C . VAL A 1 703 ? -1.720 4.979 32.059 1.00 89.06 703 VAL A C 1
ATOM 5378 O O . VAL A 1 703 ? -2.261 4.734 33.135 1.00 89.06 703 VAL A O 1
ATOM 5381 N N . LEU A 1 704 ? -0.528 5.576 31.990 1.00 87.62 704 LEU A N 1
ATOM 5382 C CA . LEU A 1 704 ? 0.308 5.920 33.148 1.00 87.62 704 LEU A CA 1
ATOM 5383 C C . LEU A 1 704 ? -0.169 7.209 33.846 1.00 87.62 704 LEU A C 1
ATOM 5385 O O . LEU A 1 704 ? -0.277 8.264 33.219 1.00 87.62 704 LEU A O 1
ATOM 5389 N N . ILE A 1 705 ? -0.413 7.156 35.161 1.00 86.19 705 ILE A N 1
ATOM 5390 C CA . ILE A 1 705 ? -0.871 8.313 35.955 1.00 86.19 705 ILE A CA 1
ATOM 5391 C C . ILE A 1 705 ? 0.271 8.824 36.861 1.00 86.19 705 ILE A C 1
ATOM 5393 O O . ILE A 1 705 ? 0.669 8.102 37.781 1.00 86.19 705 ILE A O 1
ATOM 5397 N N . PRO A 1 706 ? 0.781 10.058 36.658 1.00 85.19 706 PRO A N 1
ATOM 5398 C CA . PRO A 1 706 ? 1.862 10.619 37.471 1.00 85.19 706 PRO A CA 1
ATOM 5399 C C . PRO A 1 706 ? 1.383 11.068 38.861 1.00 85.19 706 PRO A C 1
ATOM 5401 O O . PRO A 1 706 ? 0.244 11.509 39.038 1.00 85.19 706 PRO A O 1
ATOM 5404 N N . ARG A 1 707 ? 2.294 11.062 39.847 1.00 77.81 707 ARG A N 1
ATOM 5405 C CA . ARG A 1 707 ? 2.064 11.525 41.239 1.00 77.81 707 ARG A CA 1
ATOM 5406 C C . ARG A 1 707 ? 1.476 12.932 41.399 1.00 77.81 707 ARG A C 1
ATOM 5408 O O . ARG A 1 707 ? 0.970 13.270 42.462 1.00 77.81 707 ARG A O 1
ATOM 5415 N N . THR A 1 708 ? 1.568 13.770 40.373 1.00 80.81 708 THR A N 1
ATOM 5416 C CA . THR A 1 708 ? 1.080 15.156 40.364 1.00 80.81 708 THR A CA 1
ATOM 5417 C C . THR A 1 708 ? -0.423 15.271 40.068 1.00 80.81 708 THR A C 1
AT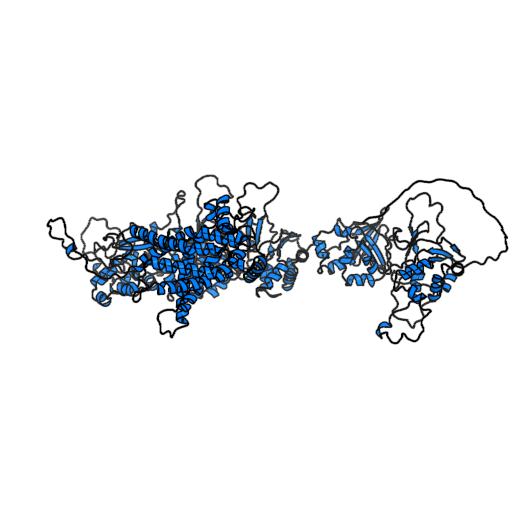OM 5419 O O . THR A 1 708 ? -0.963 16.383 40.064 1.00 80.81 708 THR A O 1
ATOM 5422 N N . VAL A 1 709 ? -1.113 14.147 39.829 1.00 82.75 709 VAL A N 1
ATOM 5423 C CA . VAL A 1 709 ? -2.555 14.061 39.546 1.00 82.75 709 VAL A CA 1
ATOM 5424 C C . VAL A 1 709 ? -3.297 13.414 40.725 1.00 82.75 709 VAL A C 1
ATOM 5426 O O . VAL A 1 709 ? -3.365 12.191 40.871 1.00 82.75 709 VAL A O 1
ATOM 5429 N N . GLY A 1 710 ? -3.886 14.262 41.573 1.00 78.12 710 GLY A N 1
ATOM 5430 C CA . GLY A 1 710 ? -4.747 13.852 42.685 1.00 78.12 710 GLY A CA 1
ATOM 5431 C C . GLY A 1 710 ? -6.178 13.569 42.220 1.00 78.12 710 GLY A C 1
ATOM 5432 O O . GLY A 1 710 ? -6.940 14.491 41.931 1.00 78.12 710 GLY A O 1
ATOM 5433 N N . ILE A 1 711 ? -6.549 12.290 42.154 1.00 82.31 711 ILE A N 1
ATOM 5434 C CA . ILE A 1 711 ? -7.907 11.820 41.843 1.00 82.31 711 ILE A CA 1
ATOM 5435 C C . ILE A 1 711 ? -8.647 11.607 43.168 1.00 82.31 711 ILE A C 1
ATOM 5437 O O . ILE A 1 711 ? -8.272 10.719 43.935 1.00 82.31 711 ILE A O 1
ATOM 5441 N N . THR A 1 712 ? -9.690 12.401 43.430 1.00 83.06 712 THR A N 1
ATOM 5442 C CA . THR A 1 712 ? -10.490 12.356 44.671 1.00 83.06 712 THR A CA 1
ATOM 5443 C C . THR A 1 712 ? -11.837 11.652 44.476 1.00 83.06 712 THR A C 1
ATOM 5445 O O . THR A 1 712 ? -12.364 11.594 43.363 1.00 83.06 712 THR A O 1
ATOM 5448 N N . ARG A 1 713 ? -12.434 11.143 45.567 1.00 85.56 713 ARG A N 1
ATOM 5449 C CA . ARG A 1 713 ? -13.743 10.461 45.541 1.00 85.56 713 ARG A CA 1
ATOM 5450 C C . ARG A 1 713 ? -14.842 11.390 45.020 1.00 85.56 713 ARG A C 1
ATOM 5452 O O . ARG A 1 713 ? -15.546 11.020 44.085 1.00 85.56 713 ARG A O 1
ATOM 5459 N N . GLY A 1 714 ? -14.929 12.620 45.534 1.00 80.75 714 GLY A N 1
ATOM 5460 C CA . GLY A 1 714 ? -15.866 13.635 45.030 1.00 80.75 714 GLY A CA 1
ATOM 5461 C C . GLY A 1 714 ? -15.674 13.972 43.543 1.00 80.75 714 GLY A C 1
ATOM 5462 O O . GLY A 1 714 ? -16.654 14.161 42.823 1.00 80.75 714 GLY A O 1
ATOM 5463 N N . GLY A 1 715 ? -14.430 13.969 43.048 1.00 83.81 715 GLY A N 1
ATOM 5464 C CA . GLY A 1 715 ? -14.131 14.130 41.621 1.00 83.81 715 GLY A CA 1
ATOM 5465 C C . GLY A 1 715 ? -14.662 12.979 40.762 1.00 83.81 715 GLY A C 1
ATOM 5466 O O . GLY A 1 715 ? -15.242 13.213 39.706 1.00 83.81 715 GLY A O 1
ATOM 5467 N N . LEU A 1 716 ? -14.529 11.737 41.231 1.00 87.94 716 LEU A N 1
ATOM 5468 C CA . LEU A 1 716 ? -15.045 10.554 40.537 1.00 87.94 716 LEU A CA 1
ATOM 5469 C C . LEU A 1 716 ? -16.583 10.486 40.540 1.00 87.94 716 LEU A C 1
ATOM 5471 O O . LEU A 1 716 ? -17.167 10.152 39.513 1.00 87.94 716 LEU A O 1
ATOM 5475 N N . VAL A 1 717 ? -17.247 10.857 41.643 1.00 87.25 717 VAL A N 1
ATOM 5476 C CA . VAL A 1 717 ? -18.723 10.962 41.704 1.00 87.25 717 VAL A CA 1
ATOM 5477 C C . VAL A 1 717 ? -19.240 12.042 40.739 1.00 87.25 717 VAL A C 1
ATOM 5479 O O . VAL A 1 717 ? -20.240 11.831 40.052 1.00 87.25 717 VAL A O 1
ATOM 5482 N N . ARG A 1 718 ? -18.525 13.169 40.602 1.00 86.50 718 ARG A N 1
ATOM 5483 C CA . ARG A 1 718 ? -18.838 14.217 39.611 1.00 86.50 718 ARG A CA 1
ATOM 5484 C C . ARG A 1 718 ? -18.699 13.705 38.176 1.00 86.50 718 ARG A C 1
ATOM 5486 O O . ARG A 1 718 ? -19.640 13.809 37.393 1.00 86.50 718 ARG A O 1
ATOM 5493 N N . ALA A 1 719 ? -17.579 13.054 37.865 1.00 85.38 719 ALA A N 1
ATOM 5494 C CA . ALA A 1 719 ? -17.320 12.444 36.560 1.00 85.38 719 ALA A CA 1
ATOM 5495 C C . ALA A 1 719 ? -18.298 11.305 36.198 1.00 85.38 719 ALA A C 1
ATOM 5497 O O . ALA A 1 719 ? -18.509 10.999 35.020 1.00 85.38 719 ALA A O 1
ATOM 5498 N N . ALA A 1 720 ? -18.915 10.675 37.202 1.00 85.81 720 ALA A N 1
ATOM 5499 C CA . ALA A 1 720 ? -19.970 9.688 37.014 1.00 85.81 720 ALA A CA 1
ATOM 5500 C C . ALA A 1 720 ? -21.321 10.298 36.596 1.00 85.81 720 ALA A C 1
ATOM 5502 O O . ALA A 1 720 ? -22.112 9.576 35.990 1.00 85.81 720 ALA A O 1
ATOM 5503 N N . LYS A 1 721 ? -21.550 11.598 36.859 1.00 86.56 721 LYS A N 1
ATOM 5504 C CA . LYS A 1 721 ? -22.864 12.271 36.834 1.00 86.56 721 LYS A CA 1
ATOM 5505 C C . LYS A 1 721 ? -23.860 11.615 37.800 1.00 86.56 721 LYS A C 1
ATOM 5507 O O . LYS A 1 721 ? -24.837 10.997 37.384 1.00 86.56 721 LYS A O 1
ATOM 5512 N N . ALA A 1 722 ? -23.530 11.705 39.085 1.00 85.06 722 ALA A N 1
ATOM 5513 C CA . ALA A 1 722 ? -24.356 11.243 40.196 1.00 85.06 722 ALA A CA 1
ATOM 5514 C C . ALA A 1 722 ? -24.536 12.381 41.222 1.00 85.06 722 ALA A C 1
ATOM 5516 O O . ALA A 1 722 ? -24.068 12.310 42.364 1.00 85.06 722 ALA A O 1
ATOM 5517 N N . GLU A 1 723 ? -25.142 13.484 40.778 1.00 86.25 723 GLU A N 1
ATOM 5518 C CA . GLU A 1 723 ? -25.324 14.701 41.578 1.00 86.25 723 GLU A CA 1
ATOM 5519 C C . GLU A 1 723 ? -26.313 14.478 42.732 1.00 86.25 723 GLU A C 1
ATOM 5521 O O . GLU A 1 723 ? -26.115 15.014 43.825 1.00 86.25 723 GLU A O 1
ATOM 5526 N N . ILE A 1 724 ? -27.321 13.615 42.544 1.00 88.75 724 ILE A N 1
ATOM 5527 C CA . ILE A 1 724 ? -28.276 13.250 43.597 1.00 88.75 724 ILE A CA 1
ATOM 5528 C C . ILE A 1 724 ? -27.539 12.510 44.715 1.00 88.75 724 ILE A C 1
ATOM 5530 O O . ILE A 1 724 ? -27.678 12.870 45.884 1.00 88.75 724 ILE A O 1
ATOM 5534 N N . MET A 1 725 ? -26.702 11.521 44.380 1.00 88.25 725 MET A N 1
ATOM 5535 C CA . MET A 1 725 ? -25.935 10.779 45.387 1.00 88.25 725 MET A CA 1
ATOM 5536 C C . MET A 1 725 ? -24.922 11.673 46.119 1.00 88.25 725 MET A C 1
ATOM 5538 O O . MET A 1 725 ? -24.761 11.535 47.331 1.00 88.25 725 MET A O 1
ATOM 5542 N N . MET A 1 726 ? -24.286 12.626 45.424 1.00 86.62 726 MET A N 1
ATOM 5543 C CA . MET A 1 726 ? -23.404 13.619 46.053 1.00 86.62 726 MET A CA 1
ATOM 5544 C C . MET A 1 726 ? -24.157 14.443 47.111 1.00 86.62 726 MET A C 1
ATOM 5546 O O . MET A 1 726 ? -23.745 14.474 48.271 1.00 86.62 726 MET A O 1
ATOM 5550 N N . GLY A 1 727 ? -25.315 15.010 46.752 1.00 86.06 727 GLY A N 1
ATOM 5551 C CA . GLY A 1 727 ? -26.148 15.784 47.677 1.00 86.06 727 GLY A CA 1
ATOM 5552 C C . GLY A 1 727 ? -26.722 14.967 48.844 1.00 86.06 727 GLY A C 1
ATOM 5553 O O . GLY A 1 727 ? -26.857 15.490 49.951 1.00 86.06 727 GLY A O 1
ATOM 5554 N N . LEU A 1 728 ? -27.021 13.675 48.642 1.00 87.69 728 LEU A N 1
ATOM 5555 C CA . LEU A 1 728 ? -27.433 12.769 49.724 1.00 87.69 728 LEU A CA 1
ATOM 5556 C C . LEU A 1 728 ? -26.288 12.522 50.725 1.00 87.69 728 LEU A C 1
ATOM 5558 O O . LEU A 1 728 ? -26.528 12.551 51.931 1.00 87.69 728 LEU A O 1
ATOM 5562 N N . VAL A 1 729 ? -25.050 12.323 50.252 1.00 86.69 729 VAL A N 1
ATOM 5563 C CA . VAL A 1 729 ? -23.862 12.113 51.106 1.00 86.69 729 VAL A CA 1
ATOM 5564 C C . VAL A 1 729 ? -23.516 13.368 51.914 1.00 86.69 729 VAL A C 1
ATOM 5566 O O . VAL A 1 729 ? -23.264 13.272 53.118 1.00 86.69 729 VAL A O 1
ATOM 5569 N N . GLU A 1 730 ? -23.549 14.545 51.286 1.00 86.00 730 GLU A N 1
ATOM 5570 C CA . GLU A 1 730 ? -23.334 15.827 51.966 1.00 86.00 730 GLU A CA 1
ATOM 5571 C C . GLU A 1 730 ? -24.402 16.072 53.044 1.00 86.00 730 GLU A C 1
ATOM 5573 O O . GLU A 1 730 ? -24.067 16.303 54.208 1.00 86.00 730 GLU A O 1
ATOM 5578 N N . ARG A 1 731 ? -25.690 15.933 52.695 1.00 84.00 731 ARG A N 1
ATOM 5579 C CA . ARG A 1 731 ? -26.817 16.176 53.612 1.00 84.00 731 ARG A CA 1
ATOM 5580 C C . ARG A 1 731 ? -26.937 15.141 54.737 1.00 84.00 731 ARG A C 1
ATOM 5582 O O . ARG A 1 731 ? -27.498 15.459 55.779 1.00 84.00 731 ARG A O 1
ATOM 5589 N N . ALA A 1 732 ? -26.381 13.940 54.571 1.00 81.44 732 ALA A N 1
ATOM 5590 C CA . ALA A 1 732 ? -26.264 12.939 55.636 1.00 81.44 732 ALA A CA 1
ATOM 5591 C C . ALA A 1 732 ? -25.120 13.219 56.639 1.00 81.44 732 ALA A C 1
ATOM 5593 O O . ALA A 1 732 ? -24.904 12.417 57.549 1.00 81.44 732 ALA A O 1
ATOM 5594 N N . GLY A 1 733 ? -24.357 14.310 56.473 1.00 78.31 733 GLY A N 1
ATOM 5595 C CA . GLY A 1 733 ? -23.193 14.628 57.311 1.00 78.31 733 GLY A CA 1
ATOM 5596 C C . GLY A 1 733 ? -21.946 13.790 56.992 1.00 78.31 733 GLY A C 1
ATOM 5597 O O . GLY A 1 733 ? -21.033 13.698 57.811 1.00 78.31 733 GLY A O 1
ATOM 5598 N N . LEU A 1 734 ? -21.901 13.161 55.811 1.00 78.94 734 LEU A N 1
ATOM 5599 C CA . LEU A 1 734 ? -20.847 12.228 55.392 1.00 78.94 734 LEU A CA 1
ATOM 5600 C C . LEU A 1 734 ? -19.971 12.777 54.248 1.00 78.94 734 LEU A C 1
ATOM 5602 O O . LEU A 1 734 ? -19.161 12.046 53.680 1.00 78.94 734 LEU A O 1
ATOM 5606 N N . GLY A 1 735 ? -20.070 14.078 53.942 1.00 73.12 735 GLY A N 1
ATOM 5607 C CA . GLY A 1 735 ? -19.275 14.750 52.900 1.00 73.12 735 GLY A CA 1
ATOM 5608 C C . GLY A 1 735 ? -17.753 14.589 53.051 1.00 73.12 735 GLY A C 1
ATOM 5609 O O . GLY A 1 735 ? -17.046 14.495 52.051 1.00 73.12 735 GLY A O 1
ATOM 5610 N N . TRP A 1 736 ? -17.244 14.422 54.278 1.00 73.06 736 TRP A N 1
ATOM 5611 C CA . TRP A 1 736 ? -15.823 14.149 54.550 1.00 73.06 736 TRP A CA 1
ATOM 5612 C C . TRP A 1 736 ? -15.294 12.871 53.871 1.00 73.06 736 TRP A C 1
ATOM 5614 O O . TRP A 1 736 ? -14.094 12.776 53.606 1.00 73.06 736 TRP A O 1
ATOM 5624 N N . VAL A 1 737 ? -16.170 11.919 53.518 1.00 76.25 737 VAL A N 1
ATOM 5625 C CA . VAL A 1 737 ? -15.821 10.718 52.737 1.00 76.25 737 VAL A CA 1
ATOM 5626 C C . VAL A 1 737 ? -15.478 11.077 51.282 1.00 76.25 737 VAL A C 1
ATOM 5628 O O . VAL A 1 737 ? -14.578 10.470 50.697 1.00 76.25 737 VAL A O 1
ATOM 5631 N N . LEU A 1 738 ? -16.138 12.087 50.699 1.00 76.69 738 LEU A N 1
ATOM 5632 C CA . LEU A 1 738 ? -15.889 12.567 49.330 1.00 76.69 738 LEU A CA 1
ATOM 5633 C C . LEU A 1 738 ? -14.541 13.296 49.217 1.00 76.69 738 LEU A C 1
ATOM 5635 O O . LEU A 1 738 ? -13.822 13.100 48.231 1.00 76.69 738 LEU A O 1
ATOM 5639 N N . ASP A 1 739 ? -14.194 14.079 50.243 1.00 64.75 739 ASP A N 1
ATOM 5640 C CA . ASP A 1 739 ? -12.915 14.794 50.358 1.00 64.75 739 ASP A CA 1
ATOM 5641 C C . ASP A 1 739 ? -11.761 13.882 50.808 1.00 64.75 739 ASP A C 1
ATOM 5643 O O . ASP A 1 739 ? -10.614 14.091 50.421 1.00 64.75 739 ASP A O 1
ATOM 5647 N N . GLY A 1 740 ? -12.055 12.840 51.594 1.00 57.81 740 GLY A N 1
ATOM 5648 C CA . GLY A 1 740 ? -11.072 11.862 52.067 1.00 57.81 740 GLY A CA 1
ATOM 5649 C C . GLY A 1 740 ? -10.299 12.266 53.324 1.00 57.81 740 GLY A C 1
ATOM 5650 O O . GLY A 1 740 ? -9.164 11.828 53.502 1.00 57.81 740 GLY A O 1
ATOM 5651 N N . LYS A 1 741 ? -10.901 13.075 54.201 1.00 52.66 741 LYS A N 1
ATOM 5652 C CA . LYS A 1 741 ? -10.324 13.410 55.512 1.00 52.66 741 LYS A CA 1
ATOM 5653 C C . LYS A 1 741 ? -10.484 12.253 56.505 1.00 52.66 741 LYS A C 1
ATOM 5655 O O . LYS A 1 741 ? -11.481 11.535 56.469 1.00 52.66 741 LYS A O 1
ATOM 5660 N N . THR A 1 742 ? -9.507 12.077 57.394 1.00 47.75 742 THR A N 1
ATOM 5661 C CA . THR A 1 742 ? -9.463 10.980 58.378 1.00 47.75 742 THR A CA 1
ATOM 5662 C C . THR A 1 742 ? -9.831 11.443 59.795 1.00 47.75 742 THR A C 1
ATOM 5664 O O . THR A 1 742 ? -9.993 12.633 60.063 1.00 47.75 742 THR A O 1
ATOM 5667 N N . LYS A 1 743 ? -9.955 10.478 60.720 1.00 39.69 743 LYS A N 1
ATOM 5668 C CA . LYS A 1 743 ? -10.470 10.611 62.103 1.00 39.69 743 LYS A CA 1
ATOM 5669 C C . LYS A 1 743 ? -9.727 11.630 63.001 1.00 39.69 743 LYS A C 1
ATOM 5671 O O . LYS A 1 743 ? -10.193 11.894 64.105 1.00 39.69 743 LYS A O 1
ATOM 5676 N N . ASN A 1 744 ? -8.600 12.187 62.546 1.00 41.72 744 ASN A N 1
ATOM 5677 C CA . ASN A 1 744 ? -7.732 13.088 63.315 1.00 41.72 744 ASN A CA 1
ATOM 5678 C C . ASN A 1 744 ? -8.155 14.573 63.265 1.00 41.72 744 ASN A C 1
ATOM 5680 O O . ASN A 1 744 ? -7.759 15.322 64.157 1.00 41.72 744 ASN A O 1
ATOM 5684 N N . ASP A 1 745 ? -8.986 15.000 62.299 1.00 43.41 745 ASP A N 1
ATOM 5685 C CA . ASP A 1 745 ? -9.657 16.320 62.312 1.00 43.41 745 ASP A CA 1
ATOM 5686 C C . ASP A 1 745 ? -10.783 16.297 63.381 1.00 43.41 745 ASP A C 1
ATOM 5688 O O . ASP A 1 745 ? -11.980 16.245 63.088 1.00 43.41 745 ASP A O 1
ATOM 5692 N N . SER A 1 746 ? -10.388 16.284 64.659 1.00 37.59 746 SER A N 1
ATOM 5693 C CA . SER A 1 746 ? -11.217 15.938 65.831 1.00 37.59 746 SER A CA 1
ATOM 5694 C C . SER A 1 746 ? -12.330 16.935 66.199 1.00 37.59 746 SER A C 1
ATOM 5696 O O . SER A 1 746 ? -12.990 16.779 67.224 1.00 37.59 746 SER A O 1
ATOM 5698 N N . SER A 1 747 ? -12.578 17.938 65.356 1.00 42.47 747 SER A N 1
ATOM 5699 C CA . SER A 1 747 ? -13.649 18.933 65.492 1.00 42.47 747 SER A CA 1
ATOM 5700 C C . SER A 1 747 ? -14.872 18.673 64.599 1.00 42.47 747 SER A C 1
ATOM 5702 O O . SER A 1 747 ? -15.874 19.370 64.745 1.00 42.47 747 SER A O 1
ATOM 5704 N N . ALA A 1 748 ? -14.806 17.704 63.674 1.00 39.09 748 ALA A N 1
ATOM 5705 C CA . ALA A 1 748 ? -15.788 17.544 62.591 1.00 39.09 748 ALA A CA 1
ATOM 5706 C C . ALA A 1 748 ? -16.622 16.242 62.622 1.00 39.09 748 ALA A C 1
ATOM 5708 O O . ALA A 1 748 ? -17.483 16.055 61.761 1.00 39.09 748 ALA A O 1
ATOM 5709 N N . LEU A 1 749 ? -16.392 15.336 63.579 1.00 42.41 749 LEU A N 1
ATOM 5710 C CA . LEU A 1 749 ? -17.113 14.058 63.672 1.00 42.41 749 LEU A CA 1
ATOM 5711 C C . LEU A 1 749 ? -18.336 14.144 64.607 1.00 42.41 749 LEU A C 1
ATOM 5713 O O . LEU A 1 749 ? -18.171 14.481 65.781 1.00 42.41 749 LEU A O 1
ATOM 5717 N N . PRO A 1 750 ? -19.552 13.781 64.148 1.00 41.03 750 PRO A N 1
ATOM 5718 C CA . PRO A 1 750 ? -20.713 13.629 65.023 1.00 41.03 750 PRO A CA 1
ATOM 5719 C C . PRO A 1 750 ? -20.495 12.533 66.077 1.00 41.03 750 PRO A C 1
ATOM 5721 O O . PRO A 1 750 ? -20.024 11.439 65.761 1.00 41.03 750 PRO A O 1
ATOM 5724 N N . GLY A 1 751 ? -20.894 12.809 67.323 1.00 41.44 751 GLY A N 1
ATOM 5725 C CA . GLY A 1 751 ? -20.601 11.960 68.488 1.00 41.44 751 GLY A CA 1
ATOM 5726 C C . GLY A 1 751 ? -21.134 10.522 68.429 1.00 41.44 751 GLY A C 1
ATOM 5727 O O . GLY A 1 751 ? -20.614 9.667 69.131 1.00 41.44 751 GLY A O 1
ATOM 5728 N N . GLU A 1 752 ? -22.100 10.216 67.557 1.00 41.69 752 GLU A N 1
ATOM 5729 C CA . GLU A 1 752 ? -22.625 8.853 67.344 1.00 41.69 752 GLU A CA 1
ATOM 5730 C C . GLU A 1 752 ? -21.611 7.869 66.725 1.00 41.69 752 GLU A C 1
ATOM 5732 O O . GLU A 1 752 ? -21.878 6.671 66.661 1.00 41.69 752 GLU A O 1
ATOM 5737 N N . LEU A 1 753 ? -20.465 8.358 66.234 1.00 42.78 753 LEU A N 1
ATOM 5738 C CA . LEU A 1 753 ? -19.344 7.528 65.770 1.00 42.78 753 LEU A CA 1
ATOM 5739 C C . LEU A 1 753 ? -18.217 7.390 66.814 1.00 42.78 753 LEU A C 1
ATOM 5741 O O . LEU A 1 753 ? -17.206 6.741 66.537 1.00 42.78 753 LEU A O 1
ATOM 5745 N N . ALA A 1 754 ? -18.397 7.949 68.014 1.00 38.25 754 ALA A N 1
ATOM 5746 C CA . ALA A 1 754 ? -17.646 7.565 69.205 1.00 38.25 754 ALA A CA 1
ATOM 5747 C C . ALA A 1 754 ? -18.406 6.453 69.952 1.00 38.25 754 ALA A C 1
ATOM 5749 O O . ALA A 1 754 ? -19.631 6.490 70.060 1.00 38.25 754 ALA A O 1
ATOM 5750 N N . GLY A 1 755 ? -17.685 5.444 70.447 1.00 33.75 755 GLY A N 1
ATOM 5751 C CA . GLY A 1 755 ? -18.288 4.338 71.195 1.00 33.75 755 GLY A CA 1
ATOM 5752 C C . GLY A 1 755 ? -18.826 4.779 72.568 1.00 33.75 755 GLY A C 1
ATOM 5753 O O . GLY A 1 755 ? -18.277 5.712 73.161 1.00 33.75 755 GLY A O 1
ATOM 5754 N N . PRO A 1 756 ? -19.881 4.129 73.094 1.00 28.36 756 PRO A N 1
ATOM 5755 C CA . PRO A 1 756 ? -20.424 4.439 74.412 1.00 28.36 756 PRO A CA 1
ATOM 5756 C C . PRO A 1 756 ? -19.509 3.892 75.518 1.00 28.36 756 PRO A C 1
ATOM 5758 O O . PRO A 1 756 ? -19.636 2.733 75.906 1.00 28.36 756 PRO A O 1
ATOM 5761 N N . ASN A 1 757 ? -18.641 4.763 76.046 1.00 32.12 757 ASN A N 1
ATOM 5762 C CA . ASN A 1 757 ? -17.627 4.472 77.073 1.00 32.12 757 ASN A CA 1
ATOM 5763 C C . ASN A 1 757 ? -16.532 3.496 76.550 1.00 32.12 757 ASN A C 1
ATOM 5765 O O . ASN A 1 757 ? -16.658 2.917 75.474 1.00 32.12 757 ASN A O 1
ATOM 5769 N N . GLY A 1 758 ? -15.351 3.361 77.155 1.00 40.31 758 GLY A N 1
ATOM 5770 C CA . GLY A 1 758 ? -14.982 3.604 78.549 1.00 40.31 758 GLY A CA 1
ATOM 5771 C C . GLY A 1 758 ? -15.173 2.310 79.343 1.00 40.31 758 GLY A C 1
ATOM 5772 O O . GLY A 1 758 ? -16.266 1.754 79.351 1.00 40.31 758 GLY A O 1
ATOM 5773 N N . ASP A 1 759 ? -14.095 1.850 79.973 1.00 33.31 759 ASP A N 1
ATOM 5774 C CA . ASP A 1 759 ? -14.046 0.697 80.881 1.00 33.31 759 ASP A CA 1
ATOM 5775 C C . ASP A 1 759 ? -14.343 -0.681 80.243 1.00 33.31 759 ASP A C 1
ATOM 5777 O O . ASP A 1 759 ? -15.329 -1.343 80.556 1.00 33.31 759 ASP A O 1
ATOM 5781 N N . ASN A 1 760 ? -13.422 -1.148 79.391 1.00 31.05 760 ASN A N 1
ATOM 5782 C CA . ASN A 1 760 ? -13.072 -2.571 79.266 1.00 31.05 760 ASN A CA 1
ATOM 5783 C C . ASN A 1 760 ? -11.568 -2.685 78.969 1.00 31.05 760 ASN A C 1
ATOM 5785 O O . ASN A 1 760 ? -11.116 -2.318 77.884 1.00 31.05 760 ASN A O 1
ATOM 5789 N N . GLU A 1 761 ? -10.803 -3.178 79.942 1.00 40.62 761 GLU A N 1
ATOM 5790 C CA . GLU A 1 761 ? -9.495 -3.795 79.689 1.00 40.62 761 GLU A CA 1
ATOM 5791 C C . GLU A 1 761 ? -9.718 -5.238 79.169 1.00 40.62 761 GLU A C 1
ATOM 5793 O O . GLU A 1 761 ? -10.848 -5.727 79.180 1.00 40.62 761 GLU A O 1
ATOM 5798 N N . ASP A 1 762 ? -8.660 -5.904 78.696 1.00 35.53 762 ASP A N 1
ATOM 5799 C CA . ASP A 1 762 ? -8.664 -7.267 78.122 1.00 35.53 762 ASP A CA 1
ATOM 5800 C C . ASP A 1 762 ? -9.471 -7.467 76.810 1.00 35.53 762 ASP A C 1
ATOM 5802 O O . ASP A 1 762 ? -10.577 -8.010 76.799 1.00 35.53 762 ASP A O 1
ATOM 5806 N N . GLY A 1 763 ? -8.870 -7.114 75.660 1.00 32.06 763 GLY A N 1
ATOM 5807 C CA . GLY A 1 763 ? -9.401 -7.488 74.335 1.00 32.06 763 GLY A CA 1
ATOM 5808 C C . GLY A 1 763 ? -8.757 -6.808 73.115 1.00 32.06 763 GLY A C 1
ATOM 5809 O O . GLY A 1 763 ? -9.351 -5.893 72.554 1.00 32.06 763 GLY A O 1
ATOM 5810 N N . ASP A 1 764 ? -7.568 -7.267 72.703 1.00 32.28 764 ASP A N 1
ATOM 5811 C CA . ASP A 1 764 ? -6.952 -7.172 71.356 1.00 32.28 764 ASP A CA 1
ATOM 5812 C C . ASP A 1 764 ? -7.366 -5.981 70.452 1.00 32.28 764 ASP A C 1
ATOM 5814 O O . ASP A 1 764 ? -7.957 -6.137 69.382 1.00 32.28 764 ASP A O 1
ATOM 5818 N N . GLY A 1 765 ? -7.026 -4.759 70.877 1.00 33.28 765 GLY A N 1
ATOM 5819 C CA . GLY A 1 765 ? -7.401 -3.505 70.207 1.00 33.28 765 GLY A CA 1
ATOM 5820 C C . GLY A 1 765 ? -6.542 -3.093 69.000 1.00 33.28 765 GLY A C 1
ATOM 5821 O O . GLY A 1 765 ? -5.951 -2.009 69.022 1.00 33.28 765 GLY A O 1
ATOM 5822 N N . GLU A 1 766 ? -6.484 -3.912 67.948 1.00 37.62 766 GLU A N 1
ATOM 5823 C CA . GLU A 1 766 ? -5.874 -3.543 66.653 1.00 37.62 766 GLU A CA 1
ATOM 5824 C C . GLU A 1 766 ? -6.929 -3.054 65.608 1.00 37.62 766 GLU A C 1
ATOM 5826 O O . GLU A 1 766 ? -8.075 -2.749 65.937 1.00 37.62 766 GLU A O 1
ATOM 5831 N N . ASP A 1 767 ? -6.520 -2.880 64.346 1.00 40.16 767 ASP A N 1
ATOM 5832 C CA . ASP A 1 767 ? -7.337 -2.663 63.128 1.00 40.16 767 ASP A CA 1
ATOM 5833 C C . ASP A 1 767 ? -8.126 -1.353 62.839 1.00 40.16 767 ASP A C 1
ATOM 5835 O O . ASP A 1 767 ? -8.333 -1.067 61.659 1.00 40.16 767 ASP A O 1
ATOM 5839 N N . GLU A 1 768 ? -8.503 -0.464 63.777 1.00 42.16 768 GLU A N 1
ATOM 5840 C CA . GLU A 1 768 ? -9.181 0.821 63.402 1.00 42.16 768 GLU A CA 1
ATOM 5841 C C . GLU A 1 768 ? -8.236 1.983 62.967 1.00 42.16 768 GLU A C 1
ATOM 5843 O O . GLU A 1 768 ? -8.648 3.147 62.902 1.00 42.16 768 GLU A O 1
ATOM 5848 N N . LYS A 1 769 ? -6.970 1.702 62.614 1.00 42.56 769 LYS A N 1
ATOM 5849 C CA . LYS A 1 769 ? -5.995 2.701 62.111 1.00 42.56 769 LYS A CA 1
ATOM 5850 C C . LYS A 1 769 ? -5.777 2.596 60.592 1.00 42.56 769 LYS A C 1
ATOM 5852 O O . LYS A 1 769 ? -5.168 1.644 60.122 1.00 42.56 769 LYS A O 1
ATOM 5857 N N . GLY A 1 770 ? -6.164 3.637 59.845 1.00 52.41 770 GLY A N 1
ATOM 5858 C CA . GLY A 1 770 ? -5.830 3.784 58.414 1.00 52.41 770 GLY A CA 1
ATOM 5859 C C . GLY A 1 770 ? -6.798 3.085 57.452 1.00 52.41 770 GLY A C 1
ATOM 5860 O O . GLY A 1 770 ? -6.384 2.271 56.629 1.00 52.41 770 GLY A O 1
ATOM 5861 N N . LEU A 1 771 ? -8.098 3.375 57.587 1.00 60.00 771 LEU A N 1
ATOM 5862 C CA . LEU A 1 771 ? -9.147 2.854 56.706 1.00 60.00 771 LEU A CA 1
ATOM 5863 C C . LEU A 1 771 ? -9.426 3.812 55.537 1.00 60.00 771 LEU A C 1
ATOM 5865 O O . LEU A 1 771 ? -9.783 4.976 55.736 1.00 60.00 771 LEU A O 1
ATOM 5869 N N . GLY A 1 772 ? -9.327 3.279 54.319 1.00 71.31 772 GLY A N 1
ATOM 5870 C CA . GLY A 1 772 ? -9.828 3.898 53.095 1.00 71.31 772 GLY A CA 1
ATOM 5871 C C . GLY A 1 772 ? -11.335 3.725 52.914 1.00 71.31 772 GLY A C 1
ATOM 5872 O O . GLY A 1 772 ? -12.007 3.087 53.724 1.00 71.31 772 GLY A O 1
ATOM 5873 N N . TRP A 1 773 ? -11.867 4.249 51.806 1.00 81.00 773 TRP A N 1
ATOM 5874 C CA . TRP A 1 773 ? -13.309 4.250 51.531 1.00 81.00 773 TRP A CA 1
ATOM 5875 C C . TRP A 1 773 ? -13.618 3.987 50.057 1.00 81.00 773 TRP A C 1
ATOM 5877 O O . TRP A 1 773 ? -13.098 4.674 49.170 1.00 81.00 773 TRP A O 1
ATOM 5887 N N . ALA A 1 774 ? -14.514 3.034 49.804 1.00 86.38 774 ALA A N 1
ATOM 5888 C CA . ALA A 1 774 ? -15.133 2.782 48.509 1.00 86.38 774 ALA A CA 1
ATOM 5889 C C . ALA A 1 774 ? -16.628 3.146 48.561 1.00 86.38 774 ALA A C 1
ATOM 5891 O O . ALA A 1 774 ? -17.345 2.746 49.479 1.00 86.38 774 ALA A O 1
ATOM 5892 N N . ILE A 1 775 ? -17.094 3.922 47.578 1.00 89.06 775 ILE A N 1
ATOM 5893 C CA . ILE A 1 775 ? -18.479 4.406 47.495 1.00 89.06 775 ILE A CA 1
ATOM 5894 C C . ILE A 1 775 ? -19.218 3.661 46.382 1.00 89.06 775 ILE A C 1
ATOM 5896 O O . ILE A 1 775 ? -18.849 3.762 45.211 1.00 89.06 775 ILE A O 1
ATOM 5900 N N . LEU A 1 776 ? -20.300 2.971 46.738 1.00 89.50 776 LEU A N 1
ATOM 5901 C CA . LEU A 1 776 ? -21.313 2.505 45.797 1.00 89.50 776 LEU A CA 1
ATOM 5902 C C . LEU A 1 776 ? -22.188 3.696 45.400 1.00 89.50 776 LEU A C 1
ATOM 5904 O O . LEU A 1 776 ? -22.880 4.282 46.226 1.00 89.50 776 LEU A O 1
ATOM 5908 N N . CYS A 1 777 ? -22.136 4.083 44.135 1.00 90.56 777 CYS A N 1
ATOM 5909 C CA . CYS A 1 777 ? -22.710 5.323 43.642 1.00 90.56 777 CYS A CA 1
ATOM 5910 C C . CYS A 1 777 ? -23.799 5.006 42.607 1.00 90.56 777 CYS A C 1
ATOM 5912 O O . CYS A 1 777 ? -23.461 4.558 41.511 1.00 90.56 777 CYS A O 1
ATOM 5914 N N . PRO A 1 778 ? -25.094 5.172 42.926 1.00 90.19 778 PRO A N 1
ATOM 5915 C CA . PRO A 1 778 ? -26.158 4.994 41.945 1.00 90.19 778 PRO A CA 1
ATOM 5916 C C . PRO A 1 778 ? -26.135 6.115 40.902 1.00 90.19 778 PRO A C 1
ATOM 5918 O O . PRO A 1 778 ? -25.897 7.273 41.243 1.00 90.19 778 PRO A O 1
ATOM 5921 N N . THR A 1 779 ? -26.418 5.786 39.642 1.00 89.12 779 THR A N 1
ATOM 5922 C CA . THR A 1 779 ? -26.721 6.784 38.599 1.00 89.12 779 THR A CA 1
ATOM 5923 C C . THR A 1 779 ? -27.949 7.615 38.971 1.00 89.12 779 THR A C 1
ATOM 5925 O O . THR A 1 779 ? -28.892 7.059 39.531 1.00 89.12 779 THR A O 1
ATOM 5928 N N . ASP A 1 780 ? -27.997 8.898 38.595 1.00 87.44 780 ASP A N 1
ATOM 5929 C CA . ASP A 1 780 ? -29.132 9.775 38.935 1.00 87.44 780 ASP A CA 1
ATOM 5930 C C . ASP A 1 780 ? -30.491 9.228 38.426 1.00 87.44 780 ASP A C 1
ATOM 5932 O O . ASP A 1 780 ? -31.484 9.275 39.154 1.00 87.44 780 ASP A O 1
ATOM 5936 N N . ASP A 1 781 ? -30.513 8.570 37.258 1.00 84.81 781 ASP A N 1
ATOM 5937 C CA . ASP A 1 781 ? -31.669 7.840 36.698 1.00 84.81 781 ASP A CA 1
ATOM 5938 C C . ASP A 1 781 ? -32.280 6.803 37.674 1.00 84.81 781 ASP A C 1
ATOM 5940 O O . ASP A 1 781 ? -33.484 6.541 37.656 1.00 84.81 781 ASP A O 1
ATOM 5944 N N . ALA A 1 782 ? -31.480 6.216 38.576 1.00 82.44 782 ALA A N 1
ATOM 5945 C CA . ALA A 1 782 ? -31.956 5.227 39.549 1.00 82.44 782 ALA A CA 1
ATOM 5946 C C . ALA A 1 782 ? -32.922 5.831 40.588 1.00 82.44 782 ALA A C 1
ATOM 5948 O O . ALA A 1 782 ? -33.680 5.099 41.231 1.00 82.44 782 ALA A O 1
ATOM 5949 N N . PHE A 1 783 ? -32.921 7.158 40.745 1.00 82.56 783 PHE A N 1
ATOM 5950 C CA . PHE A 1 783 ? -33.783 7.873 41.682 1.00 82.56 783 PHE A CA 1
ATOM 5951 C C . PHE A 1 783 ? -35.116 8.343 41.067 1.00 82.56 783 PHE A C 1
ATOM 5953 O O . PHE A 1 783 ? -35.957 8.836 41.816 1.00 82.56 783 PHE A O 1
ATOM 5960 N N . GLU A 1 784 ? -35.378 8.144 39.763 1.00 79.44 784 GLU A N 1
ATOM 5961 C CA . GLU A 1 784 ? -36.627 8.580 39.090 1.00 79.44 784 GLU A CA 1
ATOM 5962 C C . GLU A 1 784 ? -37.912 8.144 39.818 1.00 79.44 784 GLU A C 1
ATOM 5964 O O . GLU A 1 784 ? -38.909 8.864 39.847 1.00 79.44 784 GLU A O 1
ATOM 5969 N N . ASN A 1 785 ? -37.894 6.949 40.414 1.00 71.00 785 ASN A N 1
ATOM 5970 C CA . ASN A 1 785 ? -39.048 6.345 41.085 1.00 71.00 785 ASN A CA 1
ATOM 5971 C C . ASN A 1 785 ? -39.056 6.594 42.610 1.00 71.00 785 ASN A C 1
ATOM 5973 O O . ASN A 1 785 ? -39.835 5.976 43.341 1.00 71.00 785 ASN A O 1
ATOM 5977 N N . VAL A 1 786 ? -38.191 7.486 43.109 1.00 74.88 786 VAL A N 1
ATOM 5978 C CA . VAL A 1 786 ? -38.005 7.785 44.536 1.00 74.88 786 VAL A CA 1
ATOM 5979 C C . VAL A 1 786 ? -38.579 9.158 44.871 1.00 74.88 786 VAL A C 1
ATOM 5981 O O . VAL A 1 786 ? -38.234 10.169 44.267 1.00 74.88 786 VAL A O 1
ATOM 5984 N N . ASN A 1 787 ? -39.421 9.226 45.904 1.00 81.50 787 ASN A N 1
ATOM 5985 C CA . ASN A 1 787 ? -39.868 10.505 46.456 1.00 81.50 787 ASN A CA 1
ATOM 5986 C C . ASN A 1 787 ? -38.736 11.127 47.299 1.00 81.50 787 ASN A C 1
ATOM 5988 O O . ASN A 1 787 ? -38.687 10.946 48.516 1.00 81.50 787 ASN A O 1
ATOM 5992 N N . LEU A 1 788 ? -37.810 11.821 46.627 1.00 82.06 788 LEU A N 1
ATOM 5993 C CA . LEU A 1 788 ? -36.661 12.485 47.251 1.00 82.06 788 LEU A CA 1
ATOM 5994 C C . LEU A 1 788 ? -37.060 13.499 48.344 1.00 82.06 788 LEU A C 1
ATOM 5996 O O . LEU A 1 788 ? -36.469 13.412 49.417 1.00 82.06 788 LEU A O 1
ATOM 6000 N N . PRO A 1 789 ? -38.082 14.371 48.180 1.00 82.12 789 PRO A N 1
ATOM 6001 C CA . PRO A 1 789 ? -38.549 15.239 49.266 1.00 82.12 789 PRO A CA 1
ATOM 6002 C C . PRO A 1 789 ? -38.886 14.473 50.551 1.00 82.12 789 PRO A C 1
ATOM 6004 O O . PRO A 1 789 ? -38.415 14.841 51.621 1.00 82.12 789 PRO A O 1
ATOM 6007 N N . LYS A 1 790 ? -39.599 13.345 50.444 1.00 80.19 790 LYS A N 1
ATOM 6008 C CA . LYS A 1 790 ? -39.934 12.497 51.597 1.00 80.19 790 LYS A CA 1
ATOM 6009 C C . LYS A 1 790 ? -38.724 11.773 52.207 1.00 80.19 790 LYS A C 1
ATOM 6011 O O . LYS A 1 790 ? -38.764 11.399 53.374 1.00 80.19 790 LYS A O 1
ATOM 6016 N N . LEU A 1 791 ? -37.650 11.561 51.444 1.00 77.81 791 LEU A N 1
ATOM 6017 C CA . LEU A 1 791 ? -36.374 11.063 51.975 1.00 77.81 791 LEU A CA 1
ATOM 6018 C C . LEU A 1 791 ? -35.575 12.179 52.675 1.00 77.81 791 LEU A C 1
ATOM 6020 O O . LEU A 1 791 ? -34.818 11.904 53.597 1.00 77.81 791 LEU A O 1
ATOM 6024 N N . TRP A 1 792 ? -35.755 13.438 52.267 1.00 80.25 792 TRP A N 1
ATOM 6025 C CA . TRP A 1 792 ? -35.122 14.612 52.881 1.00 80.25 792 TRP A CA 1
ATOM 6026 C C . TRP A 1 792 ? -35.794 15.084 54.182 1.00 80.25 792 TRP A C 1
ATOM 6028 O O . TRP A 1 792 ? -35.201 15.894 54.898 1.00 80.25 792 TRP A O 1
ATOM 6038 N N . GLU A 1 793 ? -37.007 14.600 54.466 1.00 81.69 793 GLU A N 1
ATOM 6039 C CA . GLU A 1 793 ? -37.749 14.772 55.728 1.00 81.69 793 GLU A CA 1
ATOM 6040 C C . GLU A 1 793 ? -37.367 13.728 56.802 1.00 81.69 793 GLU A C 1
ATOM 6042 O O . GLU A 1 793 ? -37.660 13.926 57.978 1.00 81.69 793 GLU A O 1
ATOM 6047 N N . ASP A 1 794 ? -36.728 12.618 56.412 1.00 82.81 794 ASP A N 1
ATOM 6048 C CA . ASP A 1 794 ? -36.493 11.416 57.232 1.00 82.81 794 ASP A CA 1
ATOM 6049 C C . ASP A 1 794 ? -34.975 11.184 57.404 1.00 82.81 794 ASP A C 1
ATOM 6051 O O . ASP A 1 794 ? -34.350 10.389 56.696 1.00 82.81 794 ASP A O 1
ATOM 6055 N N . GLU A 1 795 ? -34.352 11.958 58.304 1.00 80.75 795 GLU A N 1
ATOM 6056 C CA . GLU A 1 795 ? -32.886 12.057 58.435 1.00 80.75 795 GLU A CA 1
ATOM 6057 C C . GLU A 1 795 ? -32.214 10.725 58.819 1.00 80.75 795 GLU A C 1
ATOM 6059 O O . GLU A 1 795 ? -31.158 10.384 58.282 1.00 80.75 795 GLU A O 1
ATOM 6064 N N . ASP A 1 796 ? -32.833 9.926 59.690 1.00 79.25 796 ASP A N 1
ATOM 6065 C CA . ASP A 1 796 ? -32.288 8.627 60.106 1.00 79.25 796 ASP A CA 1
ATOM 6066 C C . ASP A 1 796 ? -32.321 7.604 58.966 1.00 79.25 796 ASP A C 1
ATOM 6068 O O . ASP A 1 796 ? -31.376 6.830 58.772 1.00 79.25 796 ASP A O 1
ATOM 6072 N N . ARG A 1 797 ? -33.375 7.634 58.146 1.00 80.56 797 ARG A N 1
ATOM 6073 C CA . ARG A 1 797 ? -33.474 6.813 56.939 1.00 80.56 797 ARG A CA 1
ATOM 6074 C C . ARG A 1 797 ? -32.508 7.266 55.852 1.00 80.56 797 ARG A C 1
ATOM 6076 O O . ARG A 1 797 ? -31.939 6.411 55.174 1.00 80.56 797 ARG A O 1
ATOM 6083 N N . LEU A 1 798 ? -32.289 8.574 55.709 1.00 84.81 798 LEU A N 1
ATOM 6084 C CA . LEU A 1 798 ? -31.257 9.136 54.837 1.00 84.81 798 LEU A CA 1
ATOM 6085 C C . LEU A 1 798 ? -29.861 8.648 55.262 1.00 84.81 798 LEU A C 1
ATOM 6087 O O . LEU A 1 798 ? -29.137 8.086 54.439 1.00 84.81 798 LEU A O 1
ATOM 6091 N N . LYS A 1 799 ? -29.512 8.768 56.551 1.00 84.06 799 LYS A N 1
ATOM 6092 C CA . LYS A 1 799 ? -28.254 8.247 57.115 1.00 84.06 799 LYS A CA 1
ATOM 6093 C C . LYS A 1 799 ? -28.108 6.744 56.881 1.00 84.06 799 LYS A C 1
ATOM 6095 O O . LYS A 1 799 ? -27.056 6.309 56.422 1.00 84.06 799 LYS A O 1
ATOM 6100 N N . SER A 1 800 ? -29.151 5.953 57.146 1.00 81.94 800 SER A N 1
ATOM 6101 C CA . SER A 1 800 ? -29.147 4.498 56.932 1.00 81.94 800 SER A CA 1
ATOM 6102 C C . SER A 1 800 ? -28.926 4.123 55.459 1.00 81.94 800 SER A C 1
ATOM 6104 O O . SER A 1 800 ? -28.115 3.246 55.159 1.00 81.94 800 SER A O 1
ATOM 6106 N N . LEU A 1 801 ? -29.576 4.831 54.527 1.00 85.81 801 LEU A N 1
ATOM 6107 C CA . LEU A 1 801 ? -29.403 4.631 53.087 1.00 85.81 801 LEU A CA 1
ATOM 6108 C C . LEU A 1 801 ? -27.983 4.978 52.628 1.00 85.81 801 LEU A C 1
ATOM 6110 O O . LEU A 1 801 ? -27.392 4.208 51.876 1.00 85.81 801 LEU A O 1
ATOM 6114 N N . VAL A 1 802 ? -27.401 6.089 53.088 1.00 86.94 802 VAL A N 1
ATOM 6115 C CA . VAL A 1 802 ? -26.027 6.463 52.707 1.00 86.94 802 VAL A CA 1
ATOM 6116 C C . VAL A 1 802 ? -24.995 5.516 53.333 1.00 86.94 802 VAL A C 1
ATOM 6118 O O . VAL A 1 802 ? -24.088 5.060 52.638 1.00 86.94 802 VAL A O 1
ATOM 6121 N N . ARG A 1 803 ? -25.160 5.129 54.607 1.00 86.88 803 ARG A N 1
ATOM 6122 C CA . ARG A 1 803 ? -24.293 4.145 55.287 1.00 86.88 803 ARG A CA 1
ATOM 6123 C C . ARG A 1 803 ? -24.282 2.783 54.578 1.00 86.88 803 ARG A C 1
ATOM 6125 O O . ARG A 1 803 ? -23.242 2.131 54.551 1.00 86.88 803 ARG A O 1
ATOM 6132 N N . GLN A 1 804 ? -25.394 2.381 53.956 1.00 86.88 804 GLN A N 1
ATOM 6133 C CA . GLN A 1 804 ? -25.512 1.137 53.180 1.00 86.88 804 GLN A CA 1
ATOM 6134 C C . GLN A 1 804 ? -24.676 1.131 51.882 1.00 86.88 804 GLN A C 1
ATOM 6136 O O . GLN A 1 804 ? -24.425 0.063 51.323 1.00 86.88 804 GLN A O 1
ATOM 6141 N N . HIS A 1 805 ? -24.239 2.302 51.411 1.00 88.44 805 HIS A N 1
ATOM 6142 C CA . HIS A 1 805 ? -23.489 2.489 50.165 1.00 88.44 805 HIS A CA 1
ATOM 6143 C C . HIS A 1 805 ? -21.987 2.774 50.378 1.00 88.44 805 HIS A C 1
ATOM 6145 O O . HIS A 1 805 ? -21.267 2.990 49.403 1.00 88.44 805 HIS A O 1
ATOM 6151 N N . ILE A 1 806 ? -21.491 2.784 51.621 1.00 88.00 806 ILE A N 1
ATOM 6152 C CA . ILE A 1 806 ? -20.087 3.096 51.941 1.00 88.00 806 ILE A CA 1
ATOM 6153 C C . ILE A 1 806 ? -19.406 1.869 52.555 1.00 88.00 806 ILE A C 1
ATOM 6155 O O . ILE A 1 806 ? -19.831 1.368 53.599 1.00 88.00 806 ILE A O 1
ATOM 6159 N N . ILE A 1 807 ? -18.329 1.421 51.905 1.00 86.38 807 ILE A N 1
ATOM 6160 C CA . ILE A 1 807 ? -17.511 0.260 52.275 1.00 86.38 807 ILE A CA 1
ATOM 6161 C C . ILE A 1 807 ? -16.136 0.763 52.768 1.00 86.38 807 ILE A C 1
ATOM 6163 O O . ILE A 1 807 ? -15.480 1.512 52.034 1.00 86.38 807 ILE A O 1
ATOM 6167 N N . PRO A 1 808 ? -15.677 0.394 53.980 1.00 79.25 808 PRO A N 1
ATOM 6168 C CA . PRO A 1 808 ? -14.313 0.665 54.432 1.00 79.25 808 PRO A CA 1
ATOM 6169 C C . PRO A 1 808 ? -13.301 -0.247 53.717 1.00 79.25 808 PRO A C 1
ATOM 6171 O O . PRO A 1 808 ? -13.604 -1.396 53.402 1.00 79.25 808 PRO A O 1
ATOM 6174 N N . VAL A 1 809 ? -12.084 0.249 53.482 1.00 74.50 809 VAL A N 1
ATOM 6175 C CA . VAL A 1 809 ? -11.002 -0.487 52.799 1.00 74.50 809 VAL A CA 1
ATOM 6176 C C . VAL A 1 809 ? -9.782 -0.591 53.726 1.00 74.50 809 VAL A C 1
ATOM 6178 O O . VAL A 1 809 ? -9.270 0.452 54.134 1.00 74.50 809 VAL A O 1
ATOM 6181 N N . PRO A 1 810 ? -9.297 -1.799 54.077 1.00 66.31 810 PRO A N 1
ATOM 6182 C CA . PRO A 1 810 ? -8.178 -1.967 55.006 1.00 66.31 810 PRO A CA 1
ATOM 6183 C C . PRO A 1 810 ? -6.827 -1.573 54.389 1.00 66.31 810 PRO A C 1
ATOM 6185 O O . PRO A 1 810 ? -6.619 -1.684 53.182 1.00 66.31 810 PRO A O 1
ATOM 6188 N N . ALA A 1 811 ? -5.870 -1.163 55.226 1.00 58.62 811 ALA A N 1
ATOM 6189 C CA . ALA A 1 811 ? -4.540 -0.733 54.781 1.00 58.62 811 ALA A CA 1
ATOM 6190 C C . ALA A 1 811 ? -3.716 -1.839 54.085 1.00 58.62 811 ALA A C 1
ATOM 6192 O O . ALA A 1 811 ? -2.920 -1.540 53.193 1.00 58.62 811 ALA A O 1
ATOM 6193 N N . SER A 1 812 ? -3.936 -3.105 54.459 1.00 54.06 812 SER A N 1
ATOM 6194 C CA . SER A 1 812 ? -3.295 -4.301 53.886 1.00 54.06 812 SER A CA 1
ATOM 6195 C C . SER A 1 812 ? -3.619 -4.532 52.404 1.00 54.06 812 SER A C 1
ATOM 6197 O O . SER A 1 812 ? -2.894 -5.252 51.715 1.00 54.06 812 SER A O 1
ATOM 6199 N N . TRP A 1 813 ? -4.668 -3.879 51.893 1.00 57.19 813 TRP A N 1
ATOM 6200 C CA . TRP A 1 813 ? -5.131 -3.994 50.513 1.00 57.19 813 TRP A CA 1
ATOM 6201 C C . TRP A 1 813 ? -4.038 -3.709 49.472 1.00 57.19 813 TRP A C 1
ATOM 6203 O O . TRP A 1 813 ? -3.903 -4.414 48.471 1.00 57.19 813 TRP A O 1
ATOM 6213 N N . ASP A 1 814 ? -3.220 -2.686 49.728 1.00 52.09 814 ASP A N 1
ATOM 6214 C CA . ASP A 1 814 ? -2.161 -2.266 48.808 1.00 52.09 814 ASP A CA 1
ATOM 6215 C C . ASP A 1 814 ? -0.947 -3.205 48.817 1.00 52.09 814 ASP A C 1
ATOM 6217 O O . ASP A 1 814 ? -0.168 -3.200 47.867 1.00 52.09 814 ASP A O 1
ATOM 6221 N N . GLU A 1 815 ? -0.777 -4.029 49.856 1.00 50.56 815 GLU A N 1
ATOM 6222 C CA . GLU A 1 815 ? 0.329 -4.989 49.949 1.00 50.56 815 GLU A CA 1
ATOM 6223 C C . GLU A 1 815 ? 0.017 -6.320 49.261 1.00 50.56 815 GLU A C 1
ATOM 6225 O O . GLU A 1 815 ? 0.931 -6.987 48.775 1.00 50.56 815 GLU A O 1
ATOM 6230 N N . GLN A 1 816 ? -1.262 -6.693 49.173 1.00 45.25 816 GLN A N 1
ATOM 6231 C CA . GLN A 1 816 ? -1.702 -7.902 48.472 1.00 45.25 816 GLN A CA 1
ATOM 6232 C C . GLN A 1 816 ? -1.559 -7.772 46.947 1.00 45.25 816 GLN A C 1
ATOM 6234 O O . GLN A 1 816 ? -1.195 -8.740 46.284 1.00 45.25 816 GLN A O 1
ATOM 6239 N N . TYR A 1 817 ? -1.767 -6.564 46.408 1.00 48.06 817 TYR A N 1
ATOM 6240 C CA . TYR A 1 817 ? -1.598 -6.238 44.982 1.00 48.06 817 TYR A CA 1
ATOM 6241 C C . TYR A 1 817 ? -0.220 -5.659 44.625 1.00 48.06 817 TYR A C 1
ATOM 6243 O O . TYR A 1 817 ? 0.032 -5.293 43.476 1.00 48.06 817 TYR A O 1
ATOM 6251 N N . ARG A 1 818 ? 0.701 -5.592 45.591 1.00 42.12 818 ARG A N 1
ATOM 6252 C CA . ARG A 1 818 ? 2.107 -5.267 45.344 1.00 42.12 818 ARG A CA 1
ATOM 6253 C C . ARG A 1 818 ? 2.811 -6.539 44.856 1.00 42.12 818 ARG A C 1
ATOM 6255 O O . ARG A 1 818 ? 2.861 -7.501 45.624 1.00 42.12 818 ARG A O 1
ATOM 6262 N N . PRO A 1 819 ? 3.386 -6.584 43.637 1.00 39.62 819 PRO A N 1
ATOM 6263 C CA . PRO A 1 819 ? 4.160 -7.746 43.212 1.00 39.62 819 PRO A CA 1
ATOM 6264 C C . PRO A 1 819 ? 5.334 -7.929 44.181 1.00 39.62 819 PRO A C 1
ATOM 6266 O O . PRO A 1 819 ? 6.209 -7.068 44.292 1.00 39.62 819 PRO A O 1
ATOM 6269 N N . LYS A 1 820 ? 5.312 -9.025 44.946 1.00 33.94 820 LYS A N 1
ATOM 6270 C CA . LYS A 1 820 ? 6.339 -9.306 45.953 1.00 33.94 820 LYS A CA 1
ATOM 6271 C C . LYS A 1 820 ? 7.662 -9.569 45.237 1.00 33.94 820 LYS A C 1
ATOM 6273 O O . LYS A 1 820 ? 7.727 -10.418 44.351 1.00 33.94 820 LYS A O 1
ATOM 6278 N N . GLY A 1 821 ? 8.703 -8.828 45.622 1.00 37.34 821 GLY A N 1
ATOM 6279 C CA . GLY A 1 821 ? 10.051 -9.017 45.086 1.00 37.34 821 GLY A CA 1
ATOM 6280 C C . GLY A 1 821 ? 10.490 -10.475 45.244 1.00 37.34 821 GLY A C 1
ATOM 6281 O O . GLY A 1 821 ? 10.275 -11.066 46.301 1.00 37.34 821 GLY A O 1
ATOM 6282 N N . ASN A 1 822 ? 11.078 -11.034 44.185 1.00 36.12 822 ASN A N 1
ATOM 6283 C CA . ASN A 1 822 ? 11.250 -12.474 43.962 1.00 36.12 822 ASN A CA 1
ATOM 6284 C C . ASN A 1 822 ? 9.920 -13.245 43.848 1.00 36.12 822 ASN A C 1
ATOM 6286 O O . ASN A 1 822 ? 9.583 -14.088 44.684 1.00 36.12 822 ASN A O 1
ATOM 6290 N N . ILE A 1 823 ? 9.219 -13.023 42.732 1.00 37.84 823 ILE A N 1
ATOM 6291 C CA . ILE A 1 823 ? 8.305 -14.022 42.162 1.00 37.84 823 ILE A CA 1
ATOM 6292 C C . ILE A 1 823 ? 9.114 -15.314 41.946 1.00 37.84 823 ILE A C 1
ATOM 6294 O O . ILE A 1 823 ? 10.215 -15.270 41.395 1.00 37.84 823 ILE A O 1
ATOM 6298 N N . ARG A 1 824 ? 8.603 -16.461 42.408 1.00 34.00 824 ARG A N 1
ATOM 6299 C CA . ARG A 1 824 ? 9.256 -17.761 42.179 1.00 34.00 824 ARG A CA 1
ATOM 6300 C C . ARG A 1 824 ? 9.168 -18.144 40.702 1.00 34.00 824 ARG A C 1
ATOM 6302 O O . ARG A 1 824 ? 8.117 -17.995 40.092 1.00 34.00 824 ARG A O 1
ATOM 6309 N N . SER A 1 825 ? 10.251 -18.703 40.170 1.00 36.72 825 SER A N 1
ATOM 6310 C CA . SER A 1 825 ? 10.466 -19.084 38.762 1.00 36.72 825 SER A CA 1
ATOM 6311 C C . SER A 1 825 ? 9.565 -20.202 38.214 1.00 36.72 825 SER A C 1
ATOM 6313 O O . SER A 1 825 ? 9.794 -20.686 37.106 1.00 36.72 825 SER A O 1
ATOM 6315 N N . ASP A 1 826 ? 8.587 -20.654 38.998 1.00 34.22 826 ASP A N 1
ATOM 6316 C CA . ASP A 1 826 ? 8.047 -22.013 38.910 1.00 34.22 826 ASP A CA 1
ATOM 6317 C C . ASP A 1 826 ? 6.545 -22.045 38.571 1.00 34.22 826 ASP A C 1
ATOM 6319 O O . ASP A 1 826 ? 5.991 -23.127 38.381 1.00 34.22 826 ASP A O 1
ATOM 6323 N N . ASP A 1 827 ? 5.892 -20.880 38.471 1.00 34.03 827 ASP A N 1
ATOM 6324 C CA . ASP A 1 827 ? 4.508 -20.748 38.000 1.00 34.03 827 ASP A CA 1
ATOM 6325 C C . ASP A 1 827 ? 4.468 -20.030 36.634 1.00 34.03 827 ASP A C 1
ATOM 6327 O O . ASP A 1 827 ? 4.624 -18.806 36.568 1.00 34.03 827 ASP A O 1
ATOM 6331 N N . PRO A 1 828 ? 4.299 -20.769 35.521 1.00 35.81 828 PRO A N 1
ATOM 6332 C CA . PRO A 1 828 ? 4.274 -20.202 34.177 1.00 35.81 828 PRO A CA 1
ATOM 6333 C C . PRO A 1 828 ? 2.904 -19.619 33.783 1.00 35.81 828 PRO A C 1
ATOM 6335 O O . PRO A 1 828 ? 2.738 -19.265 32.617 1.00 35.81 828 PRO A O 1
ATOM 6338 N N . MET A 1 829 ? 1.923 -19.555 34.697 1.00 33.03 829 MET A N 1
ATOM 6339 C CA . MET A 1 829 ? 0.526 -19.220 34.382 1.00 33.03 829 MET A CA 1
ATOM 6340 C C . MET A 1 829 ? -0.070 -18.075 35.222 1.00 33.03 829 MET A C 1
ATOM 6342 O O . MET A 1 829 ? -1.287 -17.966 35.364 1.00 33.03 829 MET A O 1
ATOM 6346 N N . LEU A 1 830 ? 0.774 -17.165 35.723 1.00 39.22 830 LEU A N 1
ATOM 6347 C CA . LEU A 1 830 ? 0.322 -15.840 36.160 1.00 39.22 830 LEU A CA 1
ATOM 6348 C C . LEU A 1 830 ? -0.064 -14.987 34.939 1.00 39.22 830 LEU A C 1
ATOM 6350 O O . LEU A 1 830 ? 0.754 -14.236 34.401 1.00 39.22 830 LEU A O 1
ATOM 6354 N N . ASP A 1 831 ? -1.323 -15.102 34.512 1.00 41.88 831 ASP A N 1
ATOM 6355 C CA . ASP A 1 831 ? -1.917 -14.255 33.477 1.00 41.88 831 ASP A CA 1
ATOM 6356 C C . ASP A 1 831 ? -2.078 -12.815 33.994 1.00 41.88 831 ASP A C 1
ATOM 6358 O O . ASP A 1 831 ? -3.095 -12.416 34.560 1.00 41.88 831 ASP A O 1
ATOM 6362 N N . TRP A 1 832 ? -1.054 -11.991 33.747 1.00 47.09 832 TRP A N 1
ATOM 6363 C CA . TRP A 1 832 ? -1.034 -10.552 34.057 1.00 47.09 832 TRP A CA 1
ATOM 6364 C C . TRP A 1 832 ? -2.199 -9.759 33.435 1.00 47.09 832 TRP A C 1
ATOM 6366 O O . TRP A 1 832 ? -2.415 -8.608 33.799 1.00 47.09 832 TRP A O 1
ATOM 6376 N N . GLU A 1 833 ? -2.946 -10.362 32.511 1.00 40.00 833 GLU A N 1
ATOM 6377 C CA . GLU A 1 833 ? -4.134 -9.794 31.865 1.00 40.00 833 GLU A CA 1
ATOM 6378 C C . GLU A 1 833 ? -5.385 -9.831 32.773 1.00 40.00 833 GLU A C 1
ATOM 6380 O O . GLU A 1 833 ? -6.356 -9.134 32.489 1.00 40.00 833 GLU A O 1
ATOM 6385 N N . GLU A 1 834 ? -5.356 -10.552 33.905 1.00 44.06 834 GLU A N 1
ATOM 6386 C CA . GLU A 1 834 ? -6.424 -10.515 34.922 1.00 44.06 834 GLU A CA 1
ATOM 6387 C C . GLU A 1 834 ? -6.250 -9.397 35.977 1.00 44.06 834 GLU A C 1
ATOM 6389 O O . GLU A 1 834 ? -7.196 -9.068 36.702 1.00 44.06 834 GLU A O 1
ATOM 6394 N N . LEU A 1 835 ? -5.066 -8.771 36.065 1.00 51.31 835 LEU A N 1
ATOM 6395 C CA . LEU A 1 835 ? -4.737 -7.755 37.076 1.00 51.31 835 LEU A CA 1
ATOM 6396 C C . LEU A 1 835 ? -5.262 -6.356 36.710 1.00 51.31 835 LEU A C 1
ATOM 6398 O O . LEU A 1 835 ? -4.515 -5.421 36.435 1.00 51.31 835 LEU A O 1
ATOM 6402 N N . ASP A 1 836 ? -6.580 -6.200 36.780 1.00 60.78 836 ASP A N 1
ATOM 6403 C CA . ASP A 1 836 ? -7.293 -4.935 36.580 1.00 60.78 836 ASP A CA 1
ATOM 6404 C C . ASP A 1 836 ? -6.987 -3.904 37.691 1.00 60.78 836 ASP A C 1
ATOM 6406 O O . ASP A 1 836 ? -7.717 -3.736 38.674 1.00 60.78 836 ASP A O 1
ATOM 6410 N N . HIS A 1 837 ? -5.878 -3.184 37.512 1.00 65.38 837 HIS A N 1
ATOM 6411 C CA . HIS A 1 837 ? -5.351 -2.173 38.433 1.00 65.38 837 HIS A CA 1
ATOM 6412 C C . HIS A 1 837 ? -6.300 -0.986 38.700 1.00 65.38 837 HIS A C 1
ATOM 6414 O O . HIS A 1 837 ? -6.054 -0.202 39.621 1.00 65.38 837 HIS A O 1
ATOM 6420 N N . SER A 1 838 ? -7.376 -0.831 37.919 1.00 70.81 838 SER A N 1
ATOM 6421 C CA . SER A 1 838 ? -8.343 0.266 38.055 1.00 70.81 838 SER A CA 1
ATOM 6422 C C . SER A 1 838 ? -9.355 0.065 39.194 1.00 70.81 838 SER A C 1
ATOM 6424 O O . SER A 1 838 ? -10.050 1.015 39.578 1.00 70.81 838 SER A O 1
ATOM 6426 N N . ARG A 1 839 ? -9.463 -1.161 39.730 1.00 77.00 839 ARG A N 1
ATOM 6427 C CA . ARG A 1 839 ? -10.495 -1.542 40.704 1.00 77.00 839 ARG A CA 1
ATOM 6428 C C . ARG A 1 839 ? -10.276 -0.906 42.090 1.00 77.00 839 ARG A C 1
ATOM 6430 O O . ARG A 1 839 ? -9.164 -0.948 42.622 1.00 77.00 839 ARG A O 1
ATOM 6437 N N . PRO A 1 840 ? -11.333 -0.352 42.722 1.00 77.25 840 PRO A N 1
ATOM 6438 C CA . PRO A 1 840 ? -11.275 0.171 44.091 1.00 77.25 840 PRO A CA 1
ATOM 6439 C C . PRO A 1 840 ? -11.481 -0.906 45.176 1.00 77.25 840 PRO A C 1
ATOM 6441 O O . PRO A 1 840 ? -11.240 -0.626 46.347 1.00 77.25 840 PRO A O 1
ATOM 6444 N N . LEU A 1 841 ? -11.950 -2.098 44.789 1.00 76.69 841 LEU A N 1
ATOM 6445 C CA . LEU A 1 841 ? -12.165 -3.307 45.594 1.00 76.69 841 LEU A CA 1
ATOM 6446 C C . LEU A 1 841 ? -11.935 -4.522 44.682 1.00 76.69 841 LEU A C 1
ATOM 6448 O O . LEU A 1 841 ? -12.228 -4.435 43.491 1.00 76.69 841 LEU A O 1
ATOM 6452 N N . ASP A 1 842 ? -11.488 -5.655 45.220 1.00 73.00 842 ASP A N 1
ATOM 6453 C CA . ASP A 1 842 ? -11.583 -6.931 44.498 1.00 73.00 842 ASP A CA 1
ATOM 6454 C C . ASP A 1 842 ? -13.060 -7.328 44.399 1.00 73.00 842 ASP A C 1
ATOM 6456 O O . ASP A 1 842 ? -13.867 -6.950 45.252 1.00 73.00 842 ASP A O 1
ATOM 6460 N N . PHE A 1 843 ? -13.409 -8.096 43.375 1.00 74.19 843 PHE A N 1
ATOM 6461 C CA . PHE A 1 843 ? -14.748 -8.619 43.116 1.00 74.19 843 PHE A CA 1
ATOM 6462 C C . PHE A 1 843 ? -14.791 -10.158 43.203 1.00 74.19 843 PHE A C 1
ATOM 6464 O O . PHE A 1 843 ? -15.710 -10.778 42.661 1.00 74.19 843 PHE A O 1
ATOM 6471 N N . ASP A 1 844 ? -13.790 -10.770 43.849 1.00 63.84 844 ASP A N 1
ATOM 6472 C CA . ASP A 1 844 ? -13.671 -12.220 44.002 1.00 63.84 844 ASP A CA 1
ATOM 6473 C C . ASP A 1 844 ? -14.881 -12.836 44.735 1.00 63.84 844 ASP A C 1
ATOM 6475 O O . ASP A 1 844 ? -15.352 -12.364 45.776 1.00 63.84 844 ASP A O 1
ATOM 6479 N N . ALA A 1 845 ? -15.421 -13.909 44.156 1.00 52.47 845 ALA A N 1
ATOM 6480 C CA . ALA A 1 845 ? -16.848 -14.249 44.204 1.00 52.47 845 ALA A CA 1
ATOM 6481 C C . ALA A 1 845 ? -17.329 -14.922 45.512 1.00 52.47 845 ALA A C 1
ATOM 6483 O O . ALA A 1 845 ? -18.299 -15.688 45.510 1.00 52.47 845 ALA A O 1
ATOM 6484 N N . LYS A 1 846 ? -16.629 -14.687 46.627 1.00 52.03 846 LYS A N 1
ATOM 6485 C CA . LYS A 1 846 ? -16.908 -15.256 47.959 1.00 52.03 846 LYS A CA 1
ATOM 6486 C C . LYS A 1 846 ? -16.765 -14.258 49.113 1.00 52.03 846 LYS A C 1
ATOM 6488 O O . LYS A 1 846 ? -17.124 -14.611 50.235 1.00 52.03 846 LYS A O 1
ATOM 6493 N N . ALA A 1 847 ? -16.261 -13.047 48.873 1.00 63.28 847 ALA A N 1
ATOM 6494 C CA . ALA A 1 847 ? -16.133 -12.036 49.916 1.00 63.28 847 ALA A CA 1
ATOM 6495 C C . ALA A 1 847 ? -17.495 -11.404 50.266 1.00 63.28 847 ALA A C 1
ATOM 6497 O O . ALA A 1 847 ? -18.285 -11.052 49.386 1.00 63.28 847 ALA A O 1
ATOM 6498 N N . ALA A 1 848 ? -17.748 -11.235 51.566 1.00 75.50 848 ALA A N 1
ATOM 6499 C CA . ALA A 1 848 ? -18.795 -10.358 52.076 1.00 75.50 848 ALA A CA 1
ATOM 6500 C C . ALA A 1 848 ? -18.142 -9.052 52.549 1.00 75.50 848 ALA A C 1
ATOM 6502 O O . ALA A 1 848 ? -17.266 -9.065 53.412 1.00 75.50 848 ALA A O 1
ATOM 6503 N N . TYR A 1 849 ? -18.558 -7.933 51.967 1.00 81.00 849 TYR A N 1
ATOM 6504 C CA . TYR A 1 849 ? -18.060 -6.597 52.270 1.00 81.00 849 TYR A CA 1
ATOM 6505 C C . TYR A 1 849 ? -18.947 -5.995 53.354 1.00 81.00 849 TYR A C 1
ATOM 6507 O O . TYR A 1 849 ? -20.155 -5.827 53.155 1.00 81.00 849 TYR A O 1
ATOM 6515 N N . THR A 1 850 ? -18.352 -5.658 54.493 1.00 81.81 850 THR A N 1
ATOM 6516 C CA . THR A 1 850 ? -19.038 -4.883 55.526 1.00 81.81 850 THR A CA 1
ATOM 6517 C C . THR A 1 850 ? -19.278 -3.457 55.029 1.00 81.81 850 THR A C 1
ATOM 6519 O O . THR A 1 850 ? -18.530 -2.924 54.209 1.00 81.81 850 THR A O 1
ATOM 6522 N N . THR A 1 851 ? -20.341 -2.817 55.510 1.00 84.69 851 THR A N 1
ATOM 6523 C CA . THR A 1 851 ? -20.631 -1.404 55.231 1.00 84.69 851 THR A CA 1
ATOM 6524 C C . THR A 1 851 ? -20.699 -0.612 56.530 1.00 84.69 851 THR A C 1
ATOM 6526 O O . THR A 1 851 ? -20.778 -1.180 57.623 1.00 84.69 851 THR A O 1
ATOM 6529 N N . LEU A 1 852 ? -20.758 0.720 56.438 1.00 81.62 852 LEU A N 1
ATOM 6530 C CA . LEU A 1 852 ? -21.085 1.552 57.603 1.00 81.62 852 LEU A CA 1
ATOM 6531 C C . LEU A 1 852 ? -22.464 1.221 58.209 1.00 81.62 852 LEU A C 1
ATOM 6533 O O . LEU A 1 852 ? -22.716 1.568 59.363 1.00 81.62 852 LEU A O 1
ATOM 6537 N N . GLN A 1 853 ? -23.349 0.534 57.475 1.00 81.06 853 GLN A N 1
ATOM 6538 C CA . GLN A 1 853 ? -24.643 0.087 57.988 1.00 81.06 853 GLN A CA 1
ATOM 6539 C C . GLN A 1 853 ? -24.557 -1.244 58.759 1.00 81.06 853 GLN A C 1
ATOM 6541 O O . GLN A 1 853 ? -25.391 -1.467 59.639 1.00 81.06 853 GLN A O 1
ATOM 6546 N N . SER A 1 854 ? -23.537 -2.083 58.529 1.00 77.12 854 SER A N 1
ATOM 6547 C CA . SER A 1 854 ? -23.357 -3.381 59.211 1.00 77.12 854 SER A CA 1
ATOM 6548 C C . SER A 1 854 ? -23.232 -3.254 60.732 1.00 77.12 854 SER A C 1
ATOM 6550 O O . SER A 1 854 ? -23.815 -4.052 61.461 1.00 77.12 854 SER A O 1
ATOM 6552 N N . LYS A 1 855 ? -22.592 -2.185 61.238 1.00 72.19 855 LYS A N 1
ATOM 6553 C CA . LYS A 1 855 ? -22.529 -1.885 62.686 1.00 72.19 855 LYS A CA 1
ATOM 6554 C C . LYS A 1 855 ? -23.908 -1.601 63.325 1.00 72.19 855 LYS A C 1
ATOM 6556 O O . LYS A 1 855 ? -24.001 -1.539 64.545 1.00 72.19 855 LYS A O 1
ATOM 6561 N N . THR A 1 856 ? -24.977 -1.428 62.534 1.00 70.00 856 THR A N 1
ATOM 6562 C CA . THR A 1 856 ? -26.347 -1.136 63.020 1.00 70.00 856 THR A CA 1
ATOM 6563 C C . THR A 1 856 ? -27.439 -2.064 62.464 1.00 70.00 856 THR A C 1
ATOM 6565 O O . THR A 1 856 ? -28.598 -1.946 62.865 1.00 70.00 856 THR A O 1
ATOM 6568 N N . SER A 1 857 ? -27.117 -2.991 61.551 1.00 73.12 857 SER A N 1
ATOM 6569 C CA . SER A 1 857 ? -28.093 -3.899 60.935 1.00 73.12 857 SER A CA 1
ATOM 6570 C C . SER A 1 857 ? -27.471 -5.214 60.459 1.00 73.12 857 SER A C 1
ATOM 6572 O O . SER A 1 857 ? -26.513 -5.211 59.690 1.00 73.12 857 SER A O 1
ATOM 6574 N N . LEU A 1 858 ? -28.131 -6.333 60.784 1.00 69.56 858 LEU A N 1
ATOM 6575 C CA . LEU A 1 858 ? -27.849 -7.692 60.275 1.00 69.56 858 LEU A CA 1
ATOM 6576 C C . LEU A 1 858 ? -28.035 -7.852 58.746 1.00 69.56 858 LEU A C 1
ATOM 6578 O O . LEU A 1 858 ? -27.826 -8.934 58.196 1.00 69.56 858 LEU A O 1
ATOM 6582 N N . TYR A 1 859 ? -28.463 -6.790 58.063 1.00 74.75 859 TYR A N 1
ATOM 6583 C CA . TYR A 1 859 ? -28.627 -6.712 56.611 1.00 74.75 859 TYR A CA 1
ATOM 6584 C C . TYR A 1 859 ? -27.712 -5.646 55.980 1.00 74.75 859 TYR A C 1
ATOM 6586 O O . TYR A 1 859 ? -27.960 -5.230 54.853 1.00 74.75 859 TYR A O 1
ATOM 6594 N N . GLY A 1 860 ? -26.692 -5.171 56.708 1.00 73.88 860 GLY A N 1
ATOM 6595 C CA . GLY A 1 860 ? -25.742 -4.171 56.215 1.00 73.88 860 GLY A CA 1
ATOM 6596 C C . GLY A 1 860 ? -24.681 -4.719 55.256 1.00 73.88 860 GLY A C 1
ATOM 6597 O O . GLY A 1 860 ? -24.193 -3.964 54.416 1.00 73.88 860 GLY A O 1
ATOM 6598 N N . ASP A 1 861 ? -24.340 -6.006 55.347 1.00 84.06 861 ASP A N 1
ATOM 6599 C CA . ASP A 1 861 ? -23.279 -6.616 54.536 1.00 84.06 861 ASP A CA 1
ATOM 6600 C C . ASP A 1 861 ? -23.703 -6.827 53.079 1.00 84.06 861 ASP A C 1
ATOM 6602 O O . ASP A 1 861 ? -24.862 -7.130 52.774 1.00 84.06 861 ASP A O 1
ATOM 6606 N N . LEU A 1 862 ? -22.737 -6.712 52.170 1.00 85.31 862 LEU A N 1
ATOM 6607 C CA . LEU A 1 862 ? -22.924 -6.845 50.729 1.00 85.31 862 LEU A CA 1
ATOM 6608 C C . LEU A 1 862 ? -22.065 -7.980 50.162 1.00 85.31 862 LEU A C 1
ATOM 6610 O O . LEU A 1 862 ? -21.006 -8.291 50.689 1.00 85.31 862 LEU A O 1
ATOM 6614 N N . VAL A 1 863 ? -22.499 -8.582 49.059 1.00 85.56 863 VAL A N 1
ATOM 6615 C CA . VAL A 1 863 ? -21.734 -9.559 48.268 1.00 85.56 863 VAL A CA 1
ATOM 6616 C C . VAL A 1 863 ? -21.704 -9.084 46.821 1.00 85.56 863 VAL A C 1
ATOM 6618 O O . VAL A 1 863 ? -22.708 -8.569 46.316 1.00 85.56 863 VAL A O 1
ATOM 6621 N N . ILE A 1 864 ? -20.564 -9.268 46.155 1.00 84.62 864 ILE A N 1
ATOM 6622 C CA . ILE A 1 864 ? -20.394 -9.002 44.726 1.00 84.62 864 ILE A CA 1
ATOM 6623 C C . ILE A 1 864 ? -20.354 -10.352 43.996 1.00 84.62 864 ILE A C 1
ATOM 6625 O O . ILE A 1 864 ? -19.557 -11.226 44.316 1.00 84.62 864 ILE A O 1
ATOM 6629 N N . GLU A 1 865 ? -21.264 -10.543 43.042 1.00 82.25 865 GLU A N 1
ATOM 6630 C CA . GLU A 1 865 ? -21.418 -11.773 42.258 1.00 82.25 865 GLU A CA 1
ATOM 6631 C C . GLU A 1 865 ? -21.164 -11.465 40.772 1.00 82.25 865 GLU A C 1
ATOM 6633 O O . GLU A 1 865 ? -21.917 -10.695 40.168 1.00 82.25 865 GLU A O 1
ATOM 6638 N N . TRP A 1 866 ? -20.153 -12.080 40.148 1.00 80.69 866 TRP A N 1
ATOM 6639 C CA . TRP A 1 866 ? -20.054 -12.110 38.680 1.00 80.69 866 TRP A CA 1
ATOM 6640 C C . TRP A 1 866 ? -21.158 -12.992 38.092 1.00 80.69 866 TRP A C 1
ATOM 6642 O O . TRP A 1 866 ? -21.429 -14.083 38.601 1.00 80.69 866 TRP A O 1
ATOM 6652 N N . LYS A 1 867 ? -21.795 -12.534 37.009 1.00 77.50 867 LYS A N 1
ATOM 6653 C CA . LYS A 1 867 ? -22.786 -13.316 36.256 1.00 77.50 867 LYS A CA 1
ATOM 6654 C C . LYS A 1 867 ? -22.507 -13.214 34.765 1.00 77.50 867 LYS A C 1
ATOM 6656 O O . LYS A 1 867 ? -22.577 -12.123 34.197 1.00 77.50 867 LYS A O 1
ATOM 6661 N N . ASP A 1 868 ? -22.220 -14.358 34.149 1.00 73.06 868 ASP A N 1
ATOM 6662 C CA . ASP A 1 868 ? -22.033 -14.483 32.704 1.00 73.06 868 ASP A CA 1
ATOM 6663 C C . ASP A 1 868 ? -23.310 -14.104 31.942 1.00 73.06 868 ASP A C 1
ATOM 6665 O O . ASP A 1 868 ? -24.419 -14.513 32.298 1.00 73.06 868 ASP A O 1
ATOM 6669 N N . ASP A 1 869 ? -23.157 -13.358 30.847 1.00 66.06 869 ASP A N 1
ATOM 6670 C CA . ASP A 1 869 ? -24.226 -13.169 29.875 1.00 66.06 869 ASP A CA 1
ATOM 6671 C C . ASP A 1 869 ? -24.358 -14.464 29.065 1.00 66.06 869 ASP A C 1
ATOM 6673 O O . ASP A 1 869 ? -23.500 -14.814 28.252 1.00 66.06 869 ASP A O 1
ATOM 6677 N N . VAL A 1 870 ? -25.466 -15.176 29.287 1.00 52.34 870 VAL A N 1
ATOM 6678 C CA . VAL A 1 870 ? -25.789 -16.506 28.729 1.00 52.34 870 VAL A CA 1
ATOM 6679 C C . VAL A 1 870 ? -25.644 -16.575 27.194 1.00 52.34 870 VAL A C 1
ATOM 6681 O O . VAL A 1 870 ? -25.518 -17.655 26.620 1.00 52.34 870 VAL A O 1
ATOM 6684 N N . ASN A 1 871 ? -25.624 -15.426 26.515 1.00 47.06 871 ASN A N 1
ATOM 6685 C CA .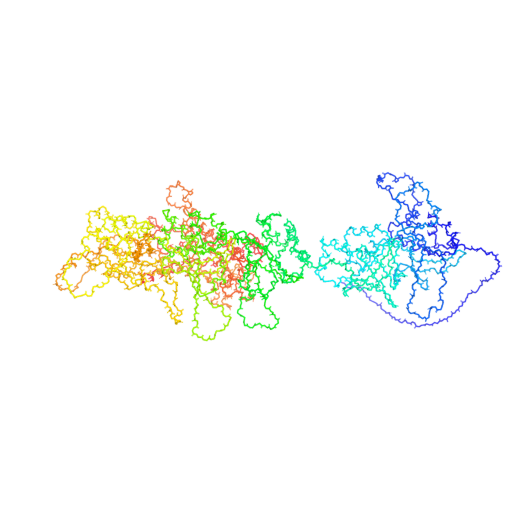 ASN A 1 871 ? -25.506 -15.294 25.064 1.00 47.06 871 ASN A CA 1
ATOM 6686 C C . ASN A 1 871 ? -24.064 -15.255 24.528 1.00 47.06 871 ASN A C 1
ATOM 6688 O O . ASN A 1 871 ? -23.868 -15.376 23.316 1.00 47.06 871 ASN A O 1
ATOM 6692 N N . LYS A 1 872 ? -23.059 -15.028 25.384 1.00 47.03 872 LYS A N 1
ATOM 6693 C CA . LYS A 1 872 ? -21.676 -14.733 24.981 1.00 47.03 872 LYS A CA 1
ATOM 6694 C C . LYS A 1 872 ? -20.669 -15.241 26.016 1.00 47.03 872 LYS A C 1
ATOM 6696 O O . LYS A 1 872 ? -20.474 -14.634 27.066 1.00 47.03 872 LYS A O 1
ATOM 6701 N N . LYS A 1 873 ? -19.940 -16.308 25.673 1.00 38.78 873 LYS A N 1
ATOM 6702 C CA . LYS A 1 873 ? -18.758 -16.728 26.446 1.00 38.78 873 LYS A CA 1
ATOM 6703 C C . LYS A 1 873 ? -17.762 -15.566 26.552 1.00 38.78 873 LYS A C 1
ATOM 6705 O O . LYS A 1 873 ? -17.436 -14.966 25.531 1.00 38.78 873 LYS A O 1
ATOM 6710 N N . GLY A 1 874 ? -17.281 -15.288 27.762 1.00 50.53 874 GLY A N 1
ATOM 6711 C CA . GLY A 1 874 ? -16.306 -14.224 28.022 1.00 50.53 874 GLY A CA 1
ATOM 6712 C C . GLY A 1 874 ? -16.895 -12.819 28.192 1.00 50.53 874 GLY A C 1
ATOM 6713 O O . GLY A 1 874 ? -16.132 -11.869 28.313 1.00 50.53 874 GLY A O 1
ATOM 6714 N N . THR A 1 875 ? -18.223 -12.649 28.232 1.00 54.94 875 THR A N 1
ATOM 6715 C CA . THR A 1 875 ? -18.825 -11.394 28.713 1.00 54.94 875 THR A CA 1
ATOM 6716 C C . THR A 1 875 ? -19.842 -11.673 29.805 1.00 54.94 875 THR A C 1
ATOM 6718 O O . THR A 1 875 ? -20.773 -12.443 29.597 1.00 54.94 875 THR A O 1
ATOM 6721 N N . GLY A 1 876 ? -19.700 -10.994 30.934 1.00 69.38 876 GLY A N 1
ATOM 6722 C CA . GLY A 1 876 ? -20.651 -10.982 32.039 1.00 69.38 876 GLY A CA 1
ATOM 6723 C C . GLY A 1 876 ? -20.675 -9.604 32.691 1.00 69.38 876 GLY A C 1
ATOM 6724 O O . GLY A 1 876 ? -20.127 -8.641 32.152 1.00 69.38 876 GLY A O 1
ATOM 6725 N N . SER A 1 877 ? -21.325 -9.497 33.845 1.00 80.25 877 SER A N 1
ATOM 6726 C CA . SER A 1 877 ? -21.277 -8.283 34.664 1.00 80.25 877 SER A CA 1
ATOM 6727 C C . SER A 1 877 ? -21.342 -8.615 36.149 1.00 80.25 877 SER A C 1
ATOM 6729 O O . SER A 1 877 ? -21.997 -9.579 36.550 1.00 80.25 877 SER A O 1
ATOM 6731 N N . TYR A 1 878 ? -20.667 -7.803 36.959 1.00 85.69 878 TYR A N 1
ATOM 6732 C CA . TYR A 1 878 ? -20.729 -7.882 38.413 1.00 85.69 878 TYR A CA 1
ATOM 6733 C C . TYR A 1 878 ? -22.046 -7.290 38.934 1.00 85.69 878 TYR A C 1
ATOM 6735 O O . TYR A 1 878 ? -22.490 -6.231 38.484 1.00 85.69 878 TYR A O 1
ATOM 6743 N N . PHE A 1 879 ? -22.650 -7.950 39.918 1.00 85.38 879 PHE A N 1
ATOM 6744 C CA . PHE A 1 879 ? -23.837 -7.488 40.634 1.00 85.38 879 PHE A CA 1
ATOM 6745 C C . PHE A 1 879 ? -23.549 -7.386 42.130 1.00 85.38 879 PHE A C 1
ATOM 6747 O O . PHE A 1 879 ? -23.037 -8.331 42.722 1.00 85.38 879 PHE A O 1
ATOM 6754 N N . VAL A 1 880 ? -23.938 -6.273 42.747 1.00 86.75 880 VAL A N 1
ATOM 6755 C CA . VAL A 1 880 ? -23.915 -6.071 44.200 1.00 86.75 880 VAL A CA 1
ATOM 6756 C C . VAL A 1 880 ? -25.267 -6.485 44.784 1.00 86.75 880 VAL A C 1
ATOM 6758 O O . VAL A 1 880 ? -26.319 -6.127 44.245 1.00 86.75 880 VAL A O 1
ATOM 6761 N N . ARG A 1 881 ? -25.259 -7.229 45.892 1.00 84.19 881 ARG A N 1
ATOM 6762 C CA . ARG A 1 881 ? -26.456 -7.738 46.581 1.00 84.19 881 ARG A CA 1
ATOM 6763 C C . ARG A 1 881 ? -26.283 -7.668 48.098 1.00 84.19 881 ARG A C 1
ATOM 6765 O O . ARG A 1 881 ? -25.199 -7.947 48.591 1.00 84.19 881 ARG A O 1
ATOM 6772 N N . VAL A 1 882 ? -27.357 -7.400 48.845 1.00 81.81 882 VAL A N 1
ATOM 6773 C CA . VAL A 1 882 ? -27.365 -7.567 50.316 1.00 81.81 882 VAL A CA 1
ATOM 6774 C C . VAL A 1 882 ? -27.145 -9.038 50.690 1.00 81.81 882 VAL A C 1
ATOM 6776 O O . VAL A 1 882 ? -27.907 -9.909 50.259 1.00 81.81 882 VAL A O 1
ATOM 6779 N N . ALA A 1 883 ? -26.108 -9.312 51.487 1.00 73.88 883 ALA A N 1
ATOM 6780 C CA . ALA A 1 883 ? -25.579 -10.646 51.767 1.00 73.88 883 ALA A CA 1
ATOM 6781 C C . ALA A 1 883 ? -26.641 -11.601 52.333 1.00 73.88 883 ALA A C 1
ATOM 6783 O O . ALA A 1 883 ? -26.856 -12.681 51.779 1.00 73.88 883 ALA A O 1
ATOM 6784 N N . SER A 1 884 ? -27.355 -11.151 53.369 1.00 65.94 884 SER A N 1
ATOM 6785 C CA . SER A 1 884 ? -28.315 -11.913 54.185 1.00 65.94 884 SER A CA 1
ATOM 6786 C C . SER A 1 884 ? -29.634 -12.282 53.480 1.00 65.94 884 SER A C 1
ATOM 6788 O O . SER A 1 884 ? -30.552 -12.793 54.120 1.00 65.94 884 SER A O 1
ATOM 6790 N N . LEU A 1 885 ? -29.762 -12.024 52.173 1.00 65.50 885 LEU A N 1
ATOM 6791 C CA . LEU A 1 885 ? -30.900 -12.443 51.347 1.00 65.50 885 LEU A CA 1
ATOM 6792 C C . LEU A 1 885 ? -30.532 -13.670 50.486 1.00 65.50 885 LEU A C 1
ATOM 6794 O O . LEU A 1 885 ? -29.408 -13.753 49.991 1.00 65.50 885 LEU A O 1
ATOM 6798 N N . PRO A 1 886 ? -31.457 -14.619 50.244 1.00 55.66 886 PRO A N 1
ATOM 6799 C CA . PRO A 1 886 ? -31.167 -15.794 49.425 1.00 55.66 886 PRO A CA 1
ATOM 6800 C C . PRO A 1 886 ? -30.925 -15.415 47.955 1.00 55.66 886 PRO A C 1
ATOM 6802 O O . PRO A 1 886 ? -31.700 -14.665 47.358 1.00 55.66 886 PRO A O 1
ATOM 6805 N N . SER A 1 887 ? -29.873 -15.970 47.342 1.00 50.56 887 SER A N 1
ATOM 6806 C CA . SER A 1 887 ? -29.578 -15.732 45.923 1.00 50.56 887 SER A CA 1
ATOM 6807 C C . SER A 1 887 ? -30.627 -16.414 45.031 1.00 50.56 887 SER A C 1
ATOM 6809 O O . SER A 1 887 ? -30.789 -17.638 45.045 1.00 50.56 887 SER A O 1
ATOM 6811 N N . SER A 1 888 ? -31.383 -15.608 44.278 1.00 45.41 888 SER A N 1
ATOM 6812 C CA . SER A 1 888 ? -32.456 -16.086 43.400 1.00 45.41 888 SER A CA 1
ATOM 6813 C C . SER A 1 888 ? -31.892 -16.851 42.202 1.00 45.41 888 SER A C 1
ATOM 6815 O O . SER A 1 888 ? -31.090 -16.321 41.435 1.00 45.41 888 SER A O 1
ATOM 6817 N N . LYS A 1 889 ? -32.377 -18.080 41.986 1.00 37.31 889 LYS A N 1
ATOM 6818 C CA . LYS A 1 889 ? -31.975 -18.942 40.858 1.00 37.31 889 LYS A CA 1
ATOM 6819 C C . LYS A 1 889 ? -32.573 -18.540 39.497 1.00 37.31 889 LYS A C 1
ATOM 6821 O O . LYS A 1 889 ? -32.386 -19.270 38.530 1.00 37.31 889 LYS A O 1
ATOM 6826 N N . SER A 1 890 ? -33.297 -17.421 39.399 1.00 33.84 890 SER A N 1
ATOM 6827 C CA . SER A 1 890 ? -33.918 -16.953 38.150 1.00 33.84 890 SER A CA 1
ATOM 6828 C C . SER A 1 890 ? -33.361 -15.584 37.724 1.00 33.84 890 SER A C 1
ATOM 6830 O O . SER A 1 890 ? -33.603 -14.598 38.424 1.00 33.84 890 SER A O 1
ATOM 6832 N N . PRO A 1 891 ? -32.652 -15.477 36.580 1.00 36.88 891 PRO A N 1
ATOM 6833 C CA . PRO A 1 891 ? -32.089 -14.205 36.105 1.00 36.88 891 PRO A CA 1
ATOM 6834 C C . PRO A 1 891 ? -33.121 -13.201 35.566 1.00 36.88 891 PRO A C 1
ATOM 6836 O O . PRO A 1 891 ? -32.787 -12.046 35.316 1.00 36.88 891 PRO A O 1
ATOM 6839 N N . SER A 1 892 ? -34.367 -13.620 35.319 1.00 32.75 892 SER A N 1
ATOM 6840 C CA . SER A 1 892 ? -35.308 -12.886 34.460 1.00 32.75 892 SER A CA 1
ATOM 6841 C C . SER A 1 892 ? -36.150 -11.805 35.152 1.00 32.75 892 SER A C 1
ATOM 6843 O O . SER A 1 892 ? -37.038 -11.241 34.511 1.00 32.75 892 SER A O 1
ATOM 6845 N N . ARG A 1 893 ? -35.914 -11.497 36.438 1.00 32.44 893 ARG A N 1
ATOM 6846 C CA . ARG A 1 893 ? -36.553 -10.354 37.122 1.00 32.44 893 ARG A CA 1
ATOM 6847 C C . ARG A 1 893 ? -35.792 -9.902 38.383 1.00 32.44 893 ARG A C 1
ATOM 6849 O O . ARG A 1 893 ? -35.659 -10.707 39.302 1.00 32.44 893 ARG A O 1
ATOM 6856 N N . PRO A 1 894 ? -35.390 -8.621 38.502 1.00 35.06 894 PRO A N 1
ATOM 6857 C CA . PRO A 1 894 ? -34.938 -8.048 39.770 1.00 35.06 894 PRO A CA 1
ATOM 6858 C C . PRO A 1 894 ? -36.154 -7.762 40.669 1.00 35.06 894 PRO A C 1
ATOM 6860 O O . PRO A 1 894 ? -36.694 -6.660 40.695 1.00 35.06 894 PRO A O 1
ATOM 6863 N N . SER A 1 895 ? -36.644 -8.778 41.381 1.00 38.66 895 SER A N 1
ATOM 6864 C CA . SER A 1 895 ? -37.845 -8.676 42.225 1.00 38.66 895 SER A CA 1
ATOM 6865 C C . SER A 1 895 ? -37.564 -8.211 43.665 1.00 38.66 895 SER A C 1
ATOM 6867 O O . SER A 1 895 ? -38.181 -8.727 44.594 1.00 38.66 895 SER A O 1
ATOM 6869 N N . ALA A 1 896 ? -36.635 -7.265 43.852 1.00 45.06 896 ALA A N 1
ATOM 6870 C CA . ALA A 1 896 ? -36.405 -6.522 45.100 1.00 45.06 896 ALA A CA 1
ATOM 6871 C C . ALA A 1 896 ? -35.466 -5.311 44.867 1.00 45.06 896 ALA A C 1
ATOM 6873 O O . ALA A 1 896 ? -34.567 -5.408 44.030 1.00 45.06 896 ALA A O 1
ATOM 6874 N N . PRO A 1 897 ? -35.579 -4.209 45.638 1.00 57.12 897 PRO A N 1
ATOM 6875 C CA . PRO A 1 897 ? -34.640 -3.075 45.613 1.00 57.12 897 PRO A CA 1
ATOM 6876 C C . PRO A 1 897 ? -33.338 -3.361 46.401 1.00 57.12 897 PRO A C 1
ATOM 6878 O O . PRO A 1 897 ? -32.839 -2.516 47.138 1.00 57.12 897 PRO A O 1
ATOM 6881 N N . SER A 1 898 ? -32.818 -4.587 46.300 1.00 64.81 898 SER A N 1
ATOM 6882 C CA . SER A 1 898 ? -31.692 -5.108 47.100 1.00 64.81 898 SER A CA 1
ATOM 6883 C C . SER A 1 898 ? -30.591 -5.761 46.249 1.00 64.81 898 SER A C 1
ATOM 6885 O O . SER A 1 898 ? -29.734 -6.478 46.773 1.00 64.81 898 SER A O 1
ATOM 6887 N N . THR A 1 899 ? -30.643 -5.536 44.934 1.00 79.44 899 THR A N 1
ATOM 6888 C CA . THR A 1 899 ? -29.629 -5.917 43.943 1.00 79.44 899 THR A CA 1
ATOM 6889 C C . THR A 1 899 ? -29.423 -4.773 42.958 1.00 79.44 899 THR A C 1
ATOM 6891 O O . THR A 1 899 ? -30.407 -4.212 42.465 1.00 79.44 899 THR A O 1
ATOM 6894 N N . ALA A 1 900 ? -28.168 -4.492 42.620 1.00 84.19 900 ALA A N 1
ATOM 6895 C CA . ALA A 1 900 ? -27.772 -3.520 41.605 1.00 84.19 900 ALA A CA 1
ATOM 6896 C C . ALA A 1 900 ? -26.626 -4.086 40.756 1.00 84.19 900 ALA A C 1
ATOM 6898 O O . ALA A 1 900 ? -25.832 -4.889 41.245 1.00 84.19 900 ALA A O 1
ATOM 6899 N N . ARG A 1 901 ? -26.523 -3.695 39.488 1.00 87.94 901 ARG A N 1
ATOM 6900 C CA . ARG A 1 901 ? -25.423 -4.096 38.602 1.00 87.94 901 ARG A CA 1
ATOM 6901 C C . ARG A 1 901 ? -24.342 -3.025 38.612 1.00 87.94 901 ARG A C 1
ATOM 6903 O O . ARG A 1 901 ? -24.652 -1.837 38.558 1.00 87.94 901 ARG A O 1
ATOM 6910 N N . ILE A 1 902 ? -23.081 -3.439 38.626 1.00 87.75 902 ILE A N 1
ATOM 6911 C CA . ILE A 1 902 ? -21.949 -2.532 38.441 1.00 87.75 902 ILE A CA 1
ATOM 6912 C C . ILE A 1 902 ? -21.861 -2.158 36.957 1.00 87.75 902 ILE A C 1
ATOM 6914 O O . ILE A 1 902 ? -21.771 -3.028 36.092 1.00 87.75 902 ILE A O 1
ATOM 6918 N N . ILE A 1 903 ? -21.893 -0.857 36.667 1.00 86.88 903 ILE A N 1
ATOM 6919 C CA . ILE A 1 903 ? -21.742 -0.308 35.313 1.00 86.88 903 ILE A CA 1
ATOM 6920 C C . ILE A 1 903 ? -20.256 -0.128 34.984 1.00 86.88 903 ILE A C 1
ATOM 6922 O O . ILE A 1 903 ? -19.813 -0.451 33.886 1.00 86.88 903 ILE A O 1
ATOM 6926 N N . THR A 1 904 ? -19.501 0.448 35.923 1.00 87.81 904 THR A N 1
ATOM 6927 C CA . THR A 1 904 ? -18.073 0.790 35.807 1.00 87.81 904 THR A CA 1
ATOM 6928 C C . THR A 1 904 ? -17.567 1.287 37.171 1.00 87.81 904 THR A C 1
ATOM 6930 O O . THR A 1 904 ? -18.362 1.563 38.068 1.00 87.81 904 THR A O 1
ATOM 6933 N N . TRP A 1 905 ? -16.257 1.395 37.359 1.00 88.94 905 TRP A N 1
ATOM 6934 C CA . TRP A 1 905 ? -15.608 1.795 38.607 1.00 88.94 905 TRP A CA 1
ATOM 6935 C C . TRP A 1 905 ? -14.416 2.716 38.330 1.00 88.94 905 TRP A C 1
ATOM 6937 O O . TRP A 1 905 ? -13.986 2.875 37.188 1.00 88.94 905 TRP A O 1
ATOM 6947 N N . GLY A 1 906 ? -13.885 3.337 39.380 1.00 85.56 906 GLY A N 1
ATOM 6948 C CA . GLY A 1 906 ? -12.630 4.079 39.349 1.00 85.56 906 GLY A CA 1
ATOM 6949 C C . GLY A 1 906 ? -12.027 4.191 40.744 1.00 85.56 906 GLY A C 1
ATOM 6950 O O . GLY A 1 906 ? -12.711 4.546 41.705 1.00 85.56 906 GLY A O 1
ATOM 6951 N N . ARG A 1 907 ? -10.740 3.875 40.853 1.00 83.38 907 ARG A N 1
ATOM 6952 C CA . ARG A 1 907 ? -9.922 4.015 42.063 1.00 83.38 907 ARG A CA 1
ATOM 6953 C C . ARG A 1 907 ? -9.469 5.474 42.274 1.00 83.38 907 ARG A C 1
ATOM 6955 O O . ARG A 1 907 ? -9.409 6.250 41.321 1.00 83.38 907 ARG A O 1
ATOM 6962 N N . THR A 1 908 ? -9.162 5.871 43.510 1.00 80.19 908 THR A N 1
ATOM 6963 C CA . THR A 1 908 ? -8.570 7.191 43.838 1.00 80.19 908 THR A CA 1
ATOM 6964 C C . THR A 1 908 ? -7.034 7.183 43.839 1.00 80.19 908 THR A C 1
ATOM 6966 O O . THR A 1 908 ? -6.411 6.125 43.839 1.00 80.19 908 THR A O 1
ATOM 6969 N N . SER A 1 909 ? -6.392 8.359 43.784 1.00 73.12 909 SER A N 1
ATOM 6970 C CA . SER A 1 909 ? -4.923 8.493 43.674 1.00 73.12 909 SER A CA 1
ATOM 6971 C C . SER A 1 909 ? -4.282 9.091 44.933 1.00 73.12 909 SER A C 1
ATOM 6973 O O . SER A 1 909 ? -4.854 10.038 45.481 1.00 73.12 909 SER A O 1
ATOM 6975 N N . PRO A 1 910 ? -3.101 8.604 45.374 1.00 60.56 910 PRO A N 1
ATOM 6976 C CA . PRO A 1 910 ? -2.334 9.198 46.466 1.00 60.56 910 PRO A CA 1
ATOM 6977 C C . PRO A 1 910 ? -1.992 10.668 46.222 1.00 60.56 910 PRO A C 1
ATOM 6979 O O . PRO A 1 910 ? -1.056 11.008 45.501 1.00 60.56 910 PRO A O 1
ATOM 6982 N N . MET A 1 911 ? -2.734 11.554 46.883 1.00 48.03 911 MET A N 1
ATOM 6983 C CA . MET A 1 911 ? -2.404 12.969 46.951 1.00 48.03 911 MET A CA 1
ATOM 6984 C C . MET A 1 911 ? -1.395 13.190 48.082 1.00 48.03 911 MET A C 1
ATOM 6986 O O . MET A 1 911 ? -1.745 13.239 49.265 1.00 48.03 911 MET A O 1
ATOM 6990 N N . GLN A 1 912 ? -0.121 13.314 47.712 1.00 44.94 912 GLN A N 1
ATOM 6991 C CA . GLN A 1 912 ? 0.930 13.731 48.633 1.00 44.94 912 GLN A CA 1
ATOM 6992 C C . GLN A 1 912 ? 0.774 15.232 48.920 1.00 44.94 912 GLN A C 1
ATOM 6994 O O . GLN A 1 912 ? 0.724 16.042 47.993 1.00 44.94 912 GLN A O 1
ATOM 6999 N N . SER A 1 913 ? 0.659 15.612 50.197 1.00 36.31 913 SER A N 1
ATOM 7000 C CA . SER A 1 913 ? 0.461 17.015 50.576 1.00 36.31 913 SER A CA 1
ATOM 7001 C C . SER A 1 913 ? 1.702 17.847 50.251 1.00 36.31 913 SER A C 1
ATOM 7003 O O . SER A 1 913 ? 2.766 17.639 50.831 1.00 36.31 913 SER A O 1
ATOM 7005 N N . LEU A 1 914 ? 1.560 18.835 49.363 1.00 33.91 914 LEU A N 1
ATOM 7006 C CA . LEU A 1 914 ? 2.614 19.792 48.995 1.00 33.91 914 LEU A CA 1
ATOM 7007 C C . LEU A 1 914 ? 2.772 20.919 50.039 1.00 33.91 914 LEU A C 1
ATOM 7009 O O . LEU A 1 914 ? 2.938 22.089 49.704 1.00 33.91 914 LEU A O 1
ATOM 7013 N N . THR A 1 915 ? 2.713 20.563 51.323 1.00 31.00 915 THR A N 1
ATOM 7014 C CA . THR A 1 915 ? 2.946 21.456 52.467 1.00 31.00 915 THR A CA 1
ATOM 7015 C C . THR A 1 915 ? 4.421 21.407 52.887 1.00 31.00 915 THR A C 1
ATOM 7017 O O . THR A 1 915 ? 4.835 20.408 53.486 1.00 31.00 915 THR A O 1
ATOM 7020 N N . PRO A 1 916 ? 5.233 22.450 52.620 1.00 29.64 916 PRO A N 1
ATOM 7021 C CA . PRO A 1 916 ? 6.640 22.468 53.014 1.00 29.64 916 PRO A CA 1
ATOM 7022 C C . PRO A 1 916 ? 6.766 22.589 54.541 1.00 29.64 916 PRO A C 1
ATOM 7024 O O . PRO A 1 916 ? 6.555 23.659 55.106 1.00 29.64 916 PRO A O 1
ATOM 7027 N N . GLY A 1 917 ? 7.097 21.479 55.208 1.00 31.08 917 GLY A N 1
ATOM 7028 C CA . GLY A 1 917 ? 7.284 21.419 56.666 1.00 31.08 917 GLY A CA 1
ATOM 7029 C C . GLY A 1 917 ? 6.862 20.103 57.332 1.00 31.08 917 GLY A C 1
ATOM 7030 O O . GLY A 1 917 ? 7.258 19.848 58.466 1.00 31.08 917 GLY A O 1
ATOM 7031 N N . GLY A 1 918 ? 6.098 19.244 56.647 1.00 30.22 918 GLY A N 1
ATOM 7032 C CA . GLY A 1 918 ? 5.720 17.923 57.165 1.00 30.22 918 GLY A CA 1
ATOM 7033 C C . GLY A 1 918 ? 6.896 16.941 57.168 1.00 30.22 918 GLY A C 1
ATOM 7034 O O . GLY A 1 918 ? 7.172 16.318 56.149 1.00 30.22 918 GLY A O 1
ATOM 7035 N N . ILE A 1 919 ? 7.589 16.807 58.304 1.00 32.50 919 ILE A N 1
ATOM 7036 C CA . ILE A 1 919 ? 8.742 15.894 58.462 1.00 32.50 919 ILE A CA 1
ATOM 7037 C C . ILE A 1 919 ? 8.307 14.419 58.589 1.00 32.50 919 ILE A C 1
ATOM 7039 O O . ILE A 1 919 ? 9.071 13.521 58.240 1.00 32.50 919 ILE A O 1
ATOM 7043 N N . ASN A 1 920 ? 7.065 14.161 59.010 1.00 31.19 920 ASN A N 1
ATOM 7044 C CA . ASN A 1 920 ? 6.481 12.820 59.033 1.00 31.19 920 ASN A CA 1
ATOM 7045 C C . ASN A 1 920 ? 5.721 12.553 57.726 1.00 31.19 920 ASN A C 1
ATOM 7047 O O . ASN A 1 920 ? 4.891 13.360 57.308 1.00 31.19 920 ASN A O 1
ATOM 7051 N N . GLY A 1 921 ? 5.987 11.407 57.094 1.00 35.06 921 GLY A N 1
ATOM 7052 C CA . GLY A 1 921 ? 5.407 11.003 55.807 1.00 35.06 921 GLY A CA 1
ATOM 7053 C C . GLY A 1 921 ? 3.951 10.533 55.881 1.00 35.06 921 GLY A C 1
ATOM 7054 O O . GLY A 1 921 ? 3.645 9.438 55.418 1.00 35.06 921 GLY A O 1
ATOM 7055 N N . GLU A 1 922 ? 3.058 11.337 56.456 1.00 36.44 922 GLU A N 1
ATOM 7056 C CA . GLU A 1 922 ? 1.622 11.047 56.529 1.00 36.44 922 GLU A CA 1
ATOM 7057 C C . GLU A 1 922 ? 0.965 11.203 55.146 1.00 36.44 922 GLU A C 1
ATOM 7059 O O . GLU A 1 922 ? 0.464 12.260 54.759 1.00 36.44 922 GLU A O 1
ATOM 7064 N N . THR A 1 923 ? 0.986 10.125 54.360 1.00 42.00 923 THR A N 1
ATOM 7065 C CA . THR A 1 923 ? 0.214 10.024 53.117 1.00 42.00 923 THR A CA 1
ATOM 7066 C C . THR A 1 923 ? -1.279 10.050 53.430 1.00 42.00 923 THR A C 1
ATOM 7068 O O . THR A 1 923 ? -1.768 9.172 54.141 1.00 42.00 923 THR A O 1
ATOM 7071 N N . SER A 1 924 ? -2.009 11.019 52.868 1.00 46.38 924 SER A N 1
ATOM 7072 C CA . SER A 1 924 ? -3.471 11.080 52.997 1.00 46.38 924 SER A CA 1
ATOM 7073 C C . SER A 1 924 ? -4.127 9.788 52.479 1.00 46.38 924 SER A C 1
ATOM 7075 O O . SER A 1 924 ? -3.690 9.229 51.465 1.00 46.38 924 SER A O 1
ATOM 7077 N N . ASP A 1 925 ? -5.145 9.283 53.191 1.00 52.75 925 ASP A N 1
ATOM 7078 C CA . ASP A 1 925 ? -5.665 7.916 53.003 1.00 52.75 925 ASP A CA 1
ATOM 7079 C C . ASP A 1 925 ? -6.599 7.804 51.777 1.00 52.75 925 ASP A C 1
ATOM 7081 O O . ASP A 1 925 ? -7.833 7.728 51.816 1.00 52.75 925 ASP A O 1
ATOM 7085 N N . SER A 1 926 ? -5.940 7.856 50.625 1.00 56.12 926 SER A N 1
ATOM 7086 C CA . SER A 1 926 ? -6.484 7.831 49.266 1.00 56.12 926 SER A CA 1
ATOM 7087 C C . SER A 1 926 ? -7.012 6.463 48.814 1.00 56.12 926 SER A C 1
ATOM 7089 O O . SER A 1 926 ? -7.411 6.312 47.658 1.00 56.12 926 SER A O 1
ATOM 7091 N N . ARG A 1 927 ? -7.026 5.460 49.698 1.00 70.12 927 ARG A N 1
ATOM 7092 C CA . ARG A 1 927 ? -7.429 4.080 49.397 1.00 70.12 927 ARG A CA 1
ATOM 7093 C C . ARG A 1 927 ? -8.923 3.956 49.096 1.00 70.12 927 ARG A C 1
ATOM 7095 O O . ARG A 1 927 ? -9.741 4.637 49.717 1.00 70.12 927 ARG A O 1
ATOM 7102 N N . GLY A 1 928 ? -9.272 3.055 48.177 1.00 74.94 928 GLY A N 1
ATOM 7103 C CA . GLY A 1 928 ? -10.637 2.834 47.688 1.00 74.94 928 GLY A CA 1
ATOM 7104 C C . GLY A 1 928 ? -10.965 3.631 46.418 1.00 74.94 928 GLY A C 1
ATOM 7105 O O . GLY A 1 928 ? -10.137 3.734 45.511 1.00 74.94 928 GLY A O 1
ATOM 7106 N N . GLY A 1 929 ? -12.191 4.152 46.314 1.00 85.44 929 GLY A N 1
ATOM 7107 C CA . GLY A 1 929 ? -12.670 4.846 45.112 1.00 85.44 929 GLY A CA 1
ATOM 7108 C C . GLY A 1 929 ? -14.193 4.879 44.974 1.00 85.44 929 GLY A C 1
ATOM 7109 O O . GLY A 1 929 ? -14.910 4.997 45.967 1.00 85.44 929 GLY A O 1
ATOM 7110 N N . VAL A 1 930 ? -14.692 4.791 43.739 1.00 89.25 930 VAL A N 1
ATOM 7111 C CA . VAL A 1 930 ? -16.121 4.874 43.391 1.00 89.25 930 VAL A CA 1
ATOM 7112 C C . VAL A 1 930 ? -16.509 3.738 42.441 1.00 89.25 930 VAL A C 1
ATOM 7114 O O . VAL A 1 930 ? -15.805 3.456 41.473 1.00 89.25 930 VAL A O 1
ATOM 7117 N N . ILE A 1 931 ? -17.650 3.103 42.702 1.00 90.75 931 ILE A N 1
ATOM 7118 C CA . ILE A 1 931 ? -18.255 2.049 41.880 1.00 90.75 931 ILE A CA 1
ATOM 7119 C C . ILE A 1 931 ? -19.632 2.550 41.440 1.00 90.75 931 ILE A C 1
ATOM 7121 O O . ILE A 1 931 ? -20.513 2.742 42.276 1.00 90.75 931 ILE A O 1
ATOM 7125 N N . LEU A 1 932 ? -19.825 2.770 40.141 1.00 90.25 932 LEU A N 1
ATOM 7126 C CA . LEU A 1 932 ? -21.092 3.226 39.573 1.00 90.25 932 LEU A CA 1
ATOM 7127 C C . LEU A 1 932 ? -22.049 2.038 39.406 1.00 90.25 932 LEU A C 1
ATOM 7129 O O . LEU A 1 932 ? -21.703 1.061 38.736 1.00 90.25 932 LEU A O 1
ATOM 7133 N N . ILE A 1 933 ? -23.248 2.132 39.980 1.00 90.62 933 ILE A N 1
ATOM 7134 C CA . ILE A 1 933 ? -24.279 1.083 39.946 1.00 90.62 933 ILE A CA 1
ATOM 7135 C C . ILE A 1 933 ? -25.584 1.575 39.302 1.00 90.62 933 ILE A C 1
ATOM 7137 O O . ILE A 1 933 ? -25.921 2.753 39.390 1.00 90.62 933 ILE A O 1
ATOM 7141 N N . ASP A 1 934 ? -26.317 0.675 38.638 1.00 86.12 934 ASP A N 1
ATOM 7142 C CA . ASP A 1 934 ? -27.531 1.011 37.862 1.00 86.12 934 ASP A CA 1
ATOM 7143 C C . ASP A 1 934 ? -28.835 1.077 38.671 1.00 86.12 934 ASP A C 1
ATOM 7145 O O . ASP A 1 934 ? -29.897 1.377 38.127 1.00 86.12 934 ASP A O 1
ATOM 7149 N N . ASN A 1 935 ? -28.764 0.800 39.970 1.00 85.56 935 ASN A N 1
ATOM 7150 C CA . ASN A 1 935 ? -29.881 0.849 40.901 1.00 85.56 935 ASN A CA 1
ATOM 7151 C C . ASN A 1 935 ? -29.351 1.166 42.307 1.00 85.56 935 ASN A C 1
ATOM 7153 O O . ASN A 1 935 ? -28.227 0.788 42.634 1.00 85.56 935 ASN A O 1
ATOM 7157 N N . PHE A 1 936 ? -30.139 1.825 43.154 1.00 82.12 936 PHE A N 1
ATOM 7158 C CA . PHE A 1 936 ? -29.741 2.116 44.534 1.00 82.12 936 PHE A CA 1
ATOM 7159 C C . PHE A 1 936 ? -30.159 0.980 45.483 1.00 82.12 936 PHE A C 1
ATOM 7161 O O . PHE A 1 936 ? -31.192 0.334 45.295 1.00 82.12 936 PHE A O 1
ATOM 7168 N N . LEU A 1 937 ? -29.347 0.713 46.508 1.00 83.50 937 LEU A N 1
ATOM 7169 C CA . LEU A 1 937 ? -29.579 -0.375 47.462 1.00 83.50 937 LEU A CA 1
ATOM 7170 C C . LEU A 1 937 ? -30.383 0.128 48.668 1.00 83.50 937 LEU A C 1
ATOM 7172 O O . LEU A 1 937 ? -29.889 0.905 49.485 1.00 83.50 937 LEU A O 1
ATOM 7176 N N . MET A 1 938 ? -31.629 -0.327 48.803 1.00 76.88 938 MET A N 1
ATOM 7177 C CA . MET A 1 938 ? -32.455 -0.014 49.972 1.00 76.88 938 MET A CA 1
ATOM 7178 C C . MET A 1 938 ? -32.018 -0.840 51.194 1.00 76.88 938 MET A C 1
ATOM 7180 O O . MET A 1 938 ? -31.970 -2.070 51.088 1.00 76.88 938 MET A O 1
ATOM 7184 N N . PRO A 1 939 ? -31.801 -0.220 52.373 1.00 74.81 939 PRO A N 1
ATOM 7185 C CA . PRO A 1 939 ? -31.629 -0.954 53.625 1.00 74.81 939 PRO A CA 1
ATOM 7186 C C . PRO A 1 939 ? -32.838 -1.864 53.884 1.00 74.81 939 PRO A C 1
ATOM 7188 O O . PRO A 1 939 ? -33.984 -1.402 53.909 1.00 74.81 939 PRO A O 1
ATOM 7191 N N . TYR A 1 940 ? -32.603 -3.167 54.059 1.00 71.31 940 TYR A N 1
ATOM 7192 C CA . TYR A 1 940 ? -33.689 -4.123 54.271 1.00 71.31 940 TYR A CA 1
ATOM 7193 C C . TYR A 1 940 ? -34.234 -4.022 55.701 1.00 71.31 940 TYR A C 1
ATOM 7195 O O . TYR A 1 940 ? -33.539 -4.319 56.673 1.00 71.31 940 TYR A O 1
ATOM 7203 N N . ILE A 1 941 ? -35.507 -3.638 55.819 1.00 66.50 941 ILE A N 1
ATOM 7204 C CA . ILE A 1 941 ? -36.250 -3.642 57.082 1.00 66.50 941 ILE A CA 1
ATOM 7205 C C . ILE A 1 941 ? -37.169 -4.876 57.082 1.00 66.50 941 ILE A C 1
ATOM 7207 O O . ILE A 1 941 ? -38.097 -4.925 56.268 1.00 66.50 941 ILE A O 1
ATOM 7211 N N . PRO A 1 942 ? -36.956 -5.867 57.970 1.00 58.91 942 PRO A N 1
ATOM 7212 C CA . PRO A 1 942 ? -37.808 -7.051 58.033 1.00 58.91 942 PRO A CA 1
ATOM 7213 C C . PRO A 1 942 ? -39.259 -6.685 58.404 1.00 58.91 942 PRO A C 1
ATOM 7215 O O . PRO A 1 942 ? -39.474 -5.896 59.333 1.00 58.91 942 PRO A O 1
ATOM 7218 N N . PRO A 1 943 ? -40.281 -7.257 57.731 1.00 61.59 943 PRO A N 1
ATOM 7219 C CA . PRO A 1 943 ? -41.679 -7.032 58.089 1.00 61.59 943 PRO A CA 1
ATOM 7220 C C . PRO A 1 943 ? -41.960 -7.539 59.510 1.00 61.59 943 PRO A C 1
ATOM 7222 O O . PRO A 1 943 ? -41.400 -8.549 59.939 1.00 61.59 943 PRO A O 1
ATOM 7225 N N . TRP A 1 944 ? -42.855 -6.860 60.234 1.00 52.62 944 TRP A N 1
ATOM 7226 C CA . TRP A 1 944 ? -43.056 -7.026 61.685 1.00 52.62 944 TRP A CA 1
ATOM 7227 C C . TRP A 1 944 ? -43.229 -8.482 62.157 1.00 52.62 944 TRP A C 1
ATOM 7229 O O . TRP A 1 944 ? -42.695 -8.851 63.198 1.00 52.62 944 TRP A O 1
ATOM 7239 N N . GLN A 1 945 ? -43.880 -9.333 61.362 1.00 43.84 945 GLN A N 1
ATOM 7240 C CA . GLN A 1 945 ? -44.055 -10.768 61.634 1.00 43.84 945 GLN A CA 1
ATOM 7241 C C . GLN A 1 945 ? -42.715 -11.509 61.813 1.00 43.84 945 GLN A C 1
ATOM 7243 O O . GLN A 1 945 ? -42.590 -12.367 62.680 1.00 43.84 945 GLN A O 1
ATOM 7248 N N . SER A 1 946 ? -41.689 -11.127 61.048 1.00 52.16 946 SER A N 1
ATOM 7249 C CA . SER A 1 946 ? -40.318 -11.651 61.167 1.00 52.16 946 SER A CA 1
ATOM 7250 C C . SER A 1 946 ? -39.462 -10.940 62.226 1.00 52.16 946 SER A C 1
ATOM 7252 O O . SER A 1 946 ? -38.382 -11.421 62.552 1.00 52.16 946 SER A O 1
ATOM 7254 N N . ARG A 1 947 ? -39.947 -9.829 62.803 1.00 46.03 947 ARG A N 1
ATOM 7255 C CA . ARG A 1 947 ? -39.298 -9.114 63.920 1.00 46.03 947 ARG A CA 1
ATOM 7256 C C . ARG A 1 947 ? -39.779 -9.589 65.301 1.00 46.03 947 ARG A C 1
ATOM 7258 O O . ARG A 1 947 ? -39.088 -9.339 66.281 1.00 46.03 947 ARG A O 1
ATOM 7265 N N . TYR A 1 948 ? -40.930 -10.268 65.372 1.00 51.88 948 TYR A N 1
ATOM 7266 C CA . TYR A 1 948 ? -41.546 -10.729 66.631 1.00 51.88 948 TYR A CA 1
ATOM 7267 C C . TYR A 1 948 ? -41.932 -12.223 66.670 1.00 51.88 948 TYR A C 1
ATOM 7269 O O . TYR A 1 948 ? -42.148 -12.751 67.757 1.00 51.88 948 TYR A O 1
ATOM 7277 N N . GLY A 1 949 ? -41.963 -12.922 65.529 1.00 39.06 949 GLY A N 1
ATOM 7278 C CA . GLY A 1 949 ? -42.200 -14.370 65.447 1.00 39.06 949 GLY A CA 1
ATOM 7279 C C . GLY A 1 949 ? -43.685 -14.790 65.423 1.00 39.06 949 GLY A C 1
ATOM 7280 O O . GLY A 1 949 ? -44.551 -14.051 65.897 1.00 39.06 949 GLY A O 1
ATOM 7281 N N . PRO A 1 950 ? -44.016 -15.965 64.848 1.00 36.06 950 PRO A N 1
ATOM 7282 C CA . PRO A 1 950 ? -45.385 -16.478 64.782 1.00 36.06 950 PRO A CA 1
ATOM 7283 C C . PRO A 1 950 ? -45.763 -17.358 65.997 1.00 36.06 950 PRO A C 1
ATOM 7285 O O . PRO A 1 950 ? -44.913 -18.089 66.512 1.00 36.06 950 PRO A O 1
ATOM 7288 N N . PRO A 1 951 ? -47.045 -17.390 66.415 1.00 33.91 951 PRO A N 1
ATOM 7289 C CA . PRO A 1 951 ? -47.559 -18.408 67.334 1.00 33.91 951 PRO A CA 1
ATOM 7290 C C . PRO A 1 951 ? -47.521 -19.815 66.710 1.00 33.91 951 PRO A C 1
ATOM 7292 O O . PRO A 1 951 ? -47.782 -19.979 65.518 1.00 33.91 951 PRO A O 1
ATOM 7295 N N . ILE A 1 952 ? -47.232 -20.839 67.518 1.00 32.44 952 ILE A N 1
ATOM 7296 C CA . ILE A 1 952 ? -47.057 -22.227 67.058 1.00 32.44 952 ILE A CA 1
ATOM 7297 C C . ILE A 1 952 ? -48.376 -23.011 67.155 1.00 32.44 952 ILE A C 1
ATOM 7299 O O . ILE A 1 952 ? -48.892 -23.205 68.254 1.00 32.44 952 ILE A O 1
ATOM 7303 N N . ALA A 1 953 ? -48.865 -23.544 66.029 1.00 26.81 953 ALA A N 1
ATOM 7304 C CA . ALA A 1 953 ? -49.852 -24.630 65.986 1.00 26.81 953 ALA A CA 1
ATOM 7305 C C . ALA A 1 953 ? -49.721 -25.465 64.691 1.00 26.81 953 ALA A C 1
ATOM 7307 O O . ALA A 1 953 ? -49.401 -24.943 63.625 1.00 26.81 953 ALA A O 1
ATOM 7308 N N . THR A 1 954 ? -49.941 -26.775 64.801 1.00 26.11 954 THR A N 1
ATOM 7309 C CA . THR A 1 954 ? -49.785 -27.810 63.757 1.00 26.11 954 THR A CA 1
ATOM 7310 C C . THR A 1 954 ? -50.978 -27.894 62.785 1.00 26.11 954 THR A C 1
ATOM 7312 O O . THR A 1 954 ? -52.092 -27.549 63.165 1.00 26.11 954 THR A O 1
ATOM 7315 N N . GLY A 1 955 ? -50.797 -28.432 61.560 1.00 26.33 955 GLY A N 1
ATOM 7316 C CA . GLY A 1 955 ? -51.951 -28.783 60.695 1.00 26.33 955 GLY A CA 1
ATOM 7317 C C . GLY A 1 955 ? -51.707 -28.966 59.184 1.00 26.33 955 GLY A C 1
ATOM 7318 O O . GLY A 1 955 ? -52.248 -28.217 58.383 1.00 26.33 955 GLY A O 1
ATOM 7319 N N . ILE A 1 956 ? -50.902 -29.956 58.788 1.00 25.06 956 ILE A N 1
ATOM 7320 C CA . ILE A 1 956 ? -50.580 -30.344 57.393 1.00 25.06 956 ILE A CA 1
ATOM 7321 C C . ILE A 1 956 ? -51.812 -30.509 56.461 1.00 25.06 956 ILE A C 1
ATOM 7323 O O . ILE A 1 956 ? -52.685 -31.304 56.779 1.00 25.06 956 ILE A O 1
ATOM 7327 N N . VAL A 1 957 ? -51.754 -29.876 55.268 1.00 25.64 957 VAL A N 1
ATOM 7328 C CA . VAL A 1 957 ? -52.470 -30.168 53.986 1.00 25.64 957 VAL A CA 1
ATOM 7329 C C . VAL A 1 957 ? -54.017 -30.190 54.009 1.00 25.64 957 VAL A C 1
ATOM 7331 O O . VAL A 1 957 ? -54.644 -30.846 54.823 1.00 25.64 957 VAL A O 1
ATOM 7334 N N . GLY A 1 958 ? -54.727 -29.575 53.057 1.00 25.56 958 GLY A N 1
ATOM 7335 C CA . GLY A 1 958 ? -54.305 -28.743 51.923 1.00 25.56 958 GLY A CA 1
ATOM 7336 C C . GLY A 1 958 ? -55.420 -28.669 50.871 1.00 25.56 958 GLY A C 1
ATOM 7337 O O . GLY A 1 958 ? -56.012 -29.691 50.539 1.00 25.56 958 GLY A O 1
ATOM 7338 N N . ALA A 1 959 ? -55.724 -27.470 50.371 1.00 23.42 959 ALA A N 1
ATOM 7339 C CA . ALA A 1 959 ? -56.811 -27.229 49.421 1.00 23.42 959 ALA A CA 1
ATOM 7340 C C . ALA A 1 959 ? -56.425 -26.142 48.407 1.00 23.42 959 ALA A C 1
ATOM 7342 O O . ALA A 1 959 ? -55.653 -25.233 48.721 1.00 23.42 959 ALA A O 1
ATOM 7343 N N . GLU A 1 960 ? -56.959 -26.246 47.194 1.00 27.59 960 GLU A N 1
ATOM 7344 C CA . GLU A 1 960 ? -56.708 -25.306 46.100 1.00 27.59 960 GLU A CA 1
ATOM 7345 C C . GLU A 1 960 ? -57.468 -23.984 46.292 1.00 27.59 960 GLU A C 1
ATOM 7347 O O . GLU A 1 960 ? -58.593 -23.956 46.791 1.00 27.59 960 GLU A O 1
ATOM 7352 N N . ALA A 1 961 ? -56.873 -22.885 45.826 1.00 23.72 961 ALA A N 1
ATOM 7353 C CA . ALA A 1 961 ? -57.547 -21.603 45.643 1.00 23.72 961 ALA A CA 1
ATOM 7354 C C . ALA A 1 961 ? -57.139 -21.035 44.278 1.00 23.72 961 ALA A C 1
ATOM 7356 O O . ALA A 1 961 ? -55.951 -20.844 44.014 1.00 23.72 961 ALA A O 1
ATOM 7357 N N . ASP A 1 962 ? -58.117 -20.823 43.395 1.00 22.95 962 ASP A N 1
ATOM 7358 C CA . ASP A 1 962 ? -57.854 -20.460 42.001 1.00 22.95 962 ASP A CA 1
ATOM 7359 C C . ASP A 1 962 ? -57.579 -18.950 41.799 1.00 22.95 962 ASP A C 1
ATOM 7361 O O . ASP A 1 962 ? -57.747 -18.120 42.693 1.00 22.95 962 ASP A O 1
ATOM 7365 N N . LYS A 1 963 ? -57.120 -18.617 40.589 1.00 28.59 963 LYS A N 1
ATOM 7366 C CA . LYS A 1 963 ? -56.673 -17.311 40.077 1.00 28.59 963 LYS A CA 1
ATOM 7367 C C . LYS A 1 963 ? -57.440 -16.088 40.612 1.00 28.59 963 LYS A C 1
ATOM 7369 O O . LYS A 1 963 ? -58.665 -16.017 40.549 1.00 28.59 963 LYS A O 1
ATOM 7374 N N . SER A 1 964 ? -56.697 -15.003 40.840 1.00 22.98 964 SER A N 1
ATOM 7375 C CA . SER A 1 964 ? -57.156 -13.670 40.418 1.00 22.98 964 SER A CA 1
ATOM 7376 C C . SER A 1 964 ? -56.030 -12.908 39.706 1.00 22.98 964 SER A C 1
ATOM 7378 O O . SER A 1 964 ? -54.847 -13.079 40.002 1.00 22.98 964 SER A O 1
ATOM 7380 N N . THR A 1 965 ? -56.393 -12.130 38.687 1.00 34.56 965 THR A N 1
ATOM 7381 C CA . THR A 1 965 ? -55.468 -11.666 37.639 1.00 34.56 965 THR A CA 1
ATOM 7382 C C . THR A 1 965 ? -54.871 -10.292 37.942 1.00 34.56 965 THR A C 1
ATOM 7384 O O . THR A 1 965 ? -55.623 -9.337 38.138 1.00 34.56 965 THR A O 1
ATOM 7387 N N . LYS A 1 966 ? -53.541 -10.131 37.838 1.00 22.94 966 LYS A N 1
ATOM 7388 C CA . LYS A 1 966 ? -52.907 -8.817 37.603 1.00 22.94 966 LYS A CA 1
ATOM 7389 C C . LYS A 1 966 ? -51.809 -8.869 36.537 1.00 22.94 966 LYS A C 1
ATOM 7391 O O . LYS A 1 966 ? -51.003 -9.792 36.484 1.00 22.94 966 LYS A O 1
ATOM 7396 N N . VAL A 1 967 ? -51.838 -7.851 35.678 1.00 32.03 967 VAL A N 1
ATOM 7397 C CA . VAL A 1 967 ? -51.037 -7.677 34.455 1.00 32.03 967 VAL A CA 1
ATOM 7398 C C . VAL A 1 967 ? -49.540 -7.550 34.761 1.00 32.03 967 VAL A C 1
ATOM 7400 O O . VAL A 1 967 ? -49.156 -6.872 35.712 1.00 32.03 967 VAL A O 1
ATOM 7403 N N . SER A 1 968 ? -48.688 -8.151 33.924 1.00 28.25 968 SER A N 1
ATOM 7404 C CA . SER A 1 968 ? -47.227 -8.082 34.034 1.00 28.25 968 SER A CA 1
ATOM 7405 C C . SER A 1 968 ? -46.576 -7.314 32.873 1.00 28.25 968 SER A C 1
ATOM 7407 O O . SER A 1 968 ? -46.591 -7.744 31.724 1.00 28.25 968 SER A O 1
ATOM 7409 N N . ALA A 1 969 ? -45.918 -6.198 33.194 1.00 33.34 969 ALA A N 1
ATOM 7410 C CA . ALA A 1 969 ? -44.845 -5.638 32.369 1.00 33.34 969 ALA A CA 1
ATOM 7411 C C . ALA A 1 969 ? -43.482 -6.235 32.794 1.00 33.34 969 ALA A C 1
ATOM 7413 O O . ALA A 1 969 ? -43.379 -6.750 33.907 1.00 33.34 969 ALA A O 1
ATOM 7414 N N . SER A 1 970 ? -42.447 -6.118 31.943 1.00 37.53 970 SER A N 1
ATOM 7415 C CA . SER A 1 970 ? -41.038 -6.563 32.140 1.00 37.53 970 SER A CA 1
ATOM 7416 C C . SER A 1 970 ? -40.592 -7.933 31.561 1.00 37.53 970 SER A C 1
ATOM 7418 O O . SER A 1 970 ? -39.737 -8.589 32.152 1.00 37.53 970 SER A O 1
ATOM 7420 N N . SER A 1 971 ? -41.109 -8.385 30.410 1.00 45.03 971 SER A N 1
ATOM 7421 C CA . SER A 1 971 ? -40.724 -9.680 29.789 1.00 45.03 971 SER A CA 1
ATOM 7422 C C . SER A 1 971 ? -39.872 -9.598 28.505 1.00 45.03 971 SER A C 1
ATOM 7424 O O . SER A 1 971 ? -39.515 -10.633 27.939 1.00 45.03 971 SER A O 1
ATOM 7426 N N . SER A 1 972 ? -39.538 -8.398 28.017 1.00 50.38 972 SER A N 1
ATOM 7427 C CA . SER A 1 972 ? -39.009 -8.195 26.657 1.00 50.38 972 SER A CA 1
ATOM 7428 C C . SER A 1 972 ? -37.639 -8.832 26.398 1.00 50.38 972 SER A C 1
ATOM 7430 O O . SER A 1 972 ? -37.518 -9.624 25.470 1.00 50.38 972 SER A O 1
ATOM 7432 N N . THR A 1 973 ? -36.605 -8.527 27.187 1.00 51.69 973 THR A N 1
ATOM 7433 C CA . THR A 1 973 ? -35.212 -8.880 26.836 1.00 51.69 973 THR A CA 1
ATOM 7434 C C . THR A 1 973 ? -34.964 -10.391 26.772 1.00 51.69 973 THR A C 1
ATOM 7436 O O . THR A 1 973 ? -34.391 -10.874 25.797 1.00 51.69 973 THR A O 1
ATOM 7439 N N . ALA A 1 974 ? -35.454 -11.159 27.751 1.00 53.94 974 ALA A N 1
ATOM 7440 C CA . ALA A 1 974 ? -35.336 -12.620 27.745 1.00 53.94 974 ALA A CA 1
ATOM 7441 C C . ALA A 1 974 ? -36.132 -13.263 26.590 1.00 53.94 974 ALA A C 1
ATOM 7443 O O . ALA A 1 974 ? -35.659 -14.211 25.964 1.00 53.94 974 ALA A O 1
ATOM 7444 N N . SER A 1 975 ? -37.302 -12.707 26.251 1.00 57.62 975 SER A N 1
ATOM 7445 C CA . SER A 1 975 ? -38.101 -13.133 25.093 1.00 57.62 975 SER A CA 1
ATOM 7446 C C . SER A 1 975 ? -37.400 -12.831 23.760 1.00 57.62 975 SER A C 1
ATOM 7448 O O . SER A 1 975 ? -37.394 -13.673 22.857 1.00 57.62 975 SER A O 1
ATOM 7450 N N . SER A 1 976 ? -36.730 -11.678 23.648 1.00 60.06 976 SER A N 1
ATOM 7451 C CA . SER A 1 976 ? -35.889 -11.319 22.498 1.00 60.06 976 SER A CA 1
ATOM 7452 C C . SER A 1 976 ? -34.691 -12.257 22.346 1.00 60.06 976 SER A C 1
ATOM 7454 O O . SER A 1 976 ? -34.414 -12.700 21.236 1.00 60.06 976 SER A O 1
ATOM 7456 N N . ILE A 1 977 ? -34.022 -12.617 23.447 1.00 73.25 977 ILE A N 1
ATOM 7457 C CA . ILE A 1 977 ? -32.913 -13.585 23.474 1.00 73.25 977 ILE A CA 1
ATOM 7458 C C . ILE A 1 977 ? -33.378 -14.978 23.029 1.00 73.25 977 ILE A C 1
ATOM 7460 O O . ILE A 1 977 ? -32.839 -15.524 22.064 1.00 73.25 977 ILE A O 1
ATOM 7464 N N . LYS A 1 978 ? -34.430 -15.526 23.658 1.00 74.25 978 LYS A N 1
ATOM 7465 C CA . LYS A 1 978 ? -35.017 -16.816 23.253 1.00 74.25 978 LYS A CA 1
ATOM 7466 C C . LYS A 1 978 ? -35.450 -16.787 21.784 1.00 74.25 978 LYS A C 1
ATOM 7468 O O . LYS A 1 978 ? -35.180 -17.730 21.043 1.00 74.25 978 LYS A O 1
ATOM 7473 N N . SER A 1 979 ? -36.031 -15.676 21.323 1.00 71.19 979 SER A N 1
ATOM 7474 C CA . SER A 1 979 ? -36.415 -15.491 19.919 1.00 71.19 979 SER A CA 1
ATOM 7475 C C . SER A 1 979 ? -35.218 -15.404 18.966 1.00 71.19 979 SER A C 1
ATOM 7477 O O . SER A 1 979 ? -35.288 -15.993 17.891 1.00 71.19 979 SER A O 1
ATOM 7479 N N . PHE A 1 980 ? -34.108 -14.765 19.347 1.00 77.75 980 PHE A N 1
ATOM 7480 C CA . PHE A 1 980 ? -32.883 -14.706 18.541 1.00 77.75 980 PHE A CA 1
ATOM 7481 C C . PHE A 1 980 ? -32.231 -16.087 18.394 1.00 77.75 980 PHE A C 1
ATOM 7483 O O . PHE A 1 980 ? -31.944 -16.509 17.274 1.00 77.75 980 PHE A O 1
ATOM 7490 N N . ILE A 1 981 ? -32.071 -16.827 19.498 1.00 80.81 981 ILE A N 1
ATOM 7491 C CA . ILE A 1 981 ? -31.503 -18.184 19.480 1.00 80.81 981 ILE A CA 1
ATOM 7492 C C . ILE A 1 981 ? -32.408 -19.127 18.674 1.00 80.81 981 ILE A C 1
ATOM 7494 O O . ILE A 1 981 ? -31.920 -19.828 17.785 1.00 80.81 981 ILE A O 1
ATOM 7498 N N . SER A 1 982 ? -33.728 -19.093 18.901 1.00 78.81 982 SER A N 1
ATOM 7499 C CA . SER A 1 982 ? -34.672 -19.917 18.131 1.00 78.81 982 SER A CA 1
ATOM 7500 C C . SER A 1 982 ? -34.719 -19.548 16.643 1.00 78.81 982 SER A C 1
ATOM 7502 O O . SER A 1 982 ? -34.788 -20.430 15.789 1.00 78.81 982 SER A O 1
ATOM 7504 N N . GLY A 1 983 ? -34.597 -18.257 16.312 1.00 76.69 983 GLY A N 1
ATOM 7505 C CA . GLY A 1 983 ? -34.519 -17.760 14.938 1.00 76.69 983 GLY A CA 1
ATOM 7506 C C . GLY A 1 983 ? -33.249 -18.223 14.226 1.00 76.69 983 GLY A C 1
ATOM 7507 O O . GLY A 1 983 ? -33.319 -18.696 13.093 1.00 76.69 983 GLY A O 1
ATOM 7508 N N . GLY A 1 984 ? -32.100 -18.164 14.907 1.00 82.94 984 GLY A N 1
ATOM 7509 C CA . GLY A 1 984 ? -30.832 -18.691 14.402 1.00 82.94 984 GLY A CA 1
ATOM 7510 C C . GLY A 1 984 ? -30.876 -20.205 14.178 1.00 82.94 984 GLY A C 1
ATOM 7511 O O . GLY A 1 984 ? -30.491 -20.677 13.109 1.00 82.94 984 GLY A O 1
ATOM 7512 N N . PHE A 1 985 ? -31.417 -20.966 15.135 1.00 84.31 985 PHE A N 1
ATOM 7513 C CA . PHE A 1 985 ? -31.583 -22.417 15.005 1.00 84.31 985 PHE A CA 1
ATOM 7514 C C . PHE A 1 985 ? -32.537 -22.788 13.858 1.00 84.31 985 PHE A C 1
ATOM 7516 O O . PHE A 1 985 ? -32.198 -23.624 13.021 1.00 84.31 985 PHE A O 1
ATOM 7523 N N . GLY A 1 986 ? -33.676 -22.096 13.734 1.00 83.25 986 GLY A N 1
ATOM 7524 C CA . GLY A 1 986 ? -34.567 -22.206 12.576 1.00 83.25 986 GLY A CA 1
ATOM 7525 C C . GLY A 1 986 ? -33.861 -21.893 11.252 1.00 83.25 986 GLY A C 1
ATOM 7526 O O . GLY A 1 986 ? -34.035 -22.620 10.276 1.00 83.25 986 GLY A O 1
ATOM 7527 N N . GLY A 1 987 ? -32.995 -20.876 11.221 1.00 84.06 987 GLY A N 1
ATOM 7528 C CA . GLY A 1 987 ? -32.135 -20.568 10.075 1.00 84.06 987 GLY A CA 1
ATOM 7529 C C . GLY A 1 987 ? -31.202 -21.724 9.691 1.00 84.06 987 GLY A C 1
ATOM 7530 O O . GLY A 1 987 ? -31.080 -22.048 8.509 1.00 84.06 987 GLY A O 1
ATOM 7531 N N . VAL A 1 988 ? -30.603 -22.408 10.671 1.00 87.50 988 VAL A N 1
ATOM 7532 C CA . VAL A 1 988 ? -29.786 -23.612 10.432 1.00 87.50 988 VAL A CA 1
ATOM 7533 C C . VAL A 1 988 ? -30.642 -24.769 9.900 1.00 87.50 988 VAL A C 1
ATOM 7535 O O . VAL A 1 988 ? -30.250 -25.400 8.918 1.00 87.50 988 VAL A O 1
ATOM 7538 N N . CYS A 1 989 ? -31.839 -25.011 10.448 1.00 88.19 989 CYS A N 1
ATOM 7539 C CA . CYS A 1 989 ? -32.783 -26.006 9.917 1.00 88.19 989 CYS A CA 1
ATOM 7540 C C . CYS A 1 989 ? -33.186 -25.713 8.457 1.00 88.19 989 CYS A C 1
ATOM 7542 O O . CYS A 1 989 ? -33.186 -26.616 7.616 1.00 88.19 989 CYS A O 1
ATOM 7544 N N . ALA A 1 990 ? -33.454 -24.445 8.130 1.00 86.38 990 ALA A N 1
ATOM 7545 C CA . ALA A 1 990 ? -33.784 -23.987 6.779 1.00 86.38 990 ALA A CA 1
ATOM 7546 C C . ALA A 1 990 ? -32.640 -24.215 5.776 1.00 86.38 990 ALA A C 1
ATOM 7548 O O . ALA A 1 990 ? -32.874 -24.549 4.610 1.00 86.38 990 ALA A O 1
ATOM 7549 N N . VAL A 1 991 ? -31.391 -24.050 6.227 1.00 89.44 991 VAL A N 1
ATOM 7550 C CA . VAL A 1 991 ? -30.190 -24.355 5.440 1.00 89.44 991 VAL A CA 1
ATOM 7551 C C . VAL A 1 991 ? -30.023 -25.870 5.275 1.00 89.44 991 VAL A C 1
ATOM 7553 O O . VAL A 1 991 ? -29.864 -26.323 4.146 1.00 89.44 991 VAL A O 1
ATOM 7556 N N . LEU A 1 992 ? -30.136 -26.671 6.339 1.00 89.12 992 LEU A N 1
ATOM 7557 C CA . LEU A 1 992 ? -29.987 -28.136 6.284 1.00 89.12 992 LEU A CA 1
ATOM 7558 C C . LEU A 1 992 ? -30.990 -28.816 5.336 1.00 89.12 992 LEU A C 1
ATOM 7560 O O . LEU A 1 992 ? -30.607 -29.708 4.576 1.00 89.12 992 LEU A O 1
ATOM 7564 N N . VAL A 1 993 ? -32.254 -28.382 5.343 1.00 90.81 993 VAL A N 1
ATOM 7565 C CA . VAL A 1 993 ? -33.297 -28.912 4.443 1.00 90.81 993 VAL A CA 1
ATOM 7566 C C . VAL A 1 993 ? -33.215 -28.284 3.046 1.00 90.81 993 VAL A C 1
ATOM 7568 O O . VAL A 1 993 ? -33.477 -28.949 2.045 1.00 90.81 993 VAL A O 1
ATOM 7571 N N . GLY A 1 994 ? -32.816 -27.013 2.942 1.00 89.06 994 GLY A N 1
ATOM 7572 C CA . GLY A 1 994 ? -32.750 -26.295 1.670 1.00 89.06 994 GLY A CA 1
ATOM 7573 C C . GLY A 1 994 ? -31.500 -26.561 0.820 1.00 89.06 994 GLY A C 1
ATOM 7574 O O . GLY A 1 994 ? -31.560 -26.413 -0.403 1.00 89.06 994 GLY A O 1
ATOM 7575 N N . HIS A 1 995 ? -30.369 -26.938 1.425 1.00 91.19 995 HIS A N 1
ATOM 7576 C CA . HIS A 1 995 ? -29.073 -26.992 0.734 1.00 91.19 995 HIS A CA 1
ATOM 7577 C C . HIS A 1 995 ? -28.985 -28.021 -0.411 1.00 91.19 995 HIS A C 1
ATOM 7579 O O . HIS A 1 995 ? -28.429 -27.655 -1.448 1.00 91.19 995 HIS A O 1
ATOM 7585 N N . PRO A 1 996 ? -29.566 -29.239 -0.331 1.00 92.25 996 PRO A N 1
ATOM 7586 C CA . PRO A 1 996 ? -29.577 -30.176 -1.461 1.00 92.25 996 PRO A CA 1
ATOM 7587 C C . PRO A 1 996 ? -30.272 -29.614 -2.713 1.00 92.25 996 PRO A C 1
ATOM 7589 O O . PRO A 1 996 ? -29.799 -29.811 -3.836 1.00 92.25 996 PRO A O 1
ATOM 7592 N N . PHE A 1 997 ? -31.359 -28.854 -2.532 1.00 92.25 997 PHE A N 1
ATOM 7593 C CA . PHE A 1 997 ? -32.042 -28.155 -3.625 1.00 92.25 997 PHE A CA 1
ATOM 7594 C C . PHE A 1 997 ? -31.195 -27.001 -4.170 1.00 92.25 997 PHE A C 1
ATOM 7596 O O . PHE A 1 997 ? -31.097 -26.834 -5.383 1.00 92.25 997 PHE A O 1
ATOM 7603 N N . ASP A 1 998 ? -30.540 -26.238 -3.291 1.00 89.00 998 ASP A N 1
ATOM 7604 C CA . ASP A 1 998 ? -29.645 -25.142 -3.674 1.00 89.00 998 ASP A CA 1
ATOM 7605 C C . ASP A 1 998 ? -28.416 -25.631 -4.452 1.00 89.00 998 ASP A C 1
ATOM 7607 O O . ASP A 1 998 ? -28.055 -25.003 -5.443 1.00 89.00 998 ASP A O 1
ATOM 7611 N N . LEU A 1 999 ? -27.800 -26.749 -4.053 1.00 90.12 999 LEU A N 1
ATOM 7612 C CA . LEU A 1 999 ? -26.697 -27.384 -4.784 1.00 90.12 999 LEU A CA 1
ATOM 7613 C C . LEU A 1 999 ? -27.171 -27.917 -6.140 1.00 90.12 999 LEU A C 1
ATOM 7615 O O . LEU A 1 999 ? -26.492 -27.734 -7.148 1.00 90.12 999 LEU A O 1
ATOM 7619 N N . THR A 1 1000 ? -28.359 -28.526 -6.187 1.00 91.12 1000 THR A N 1
ATOM 7620 C CA . THR A 1 1000 ? -28.980 -28.981 -7.442 1.00 91.12 1000 THR A CA 1
ATOM 7621 C C . THR A 1 1000 ? -29.265 -27.804 -8.382 1.00 91.12 1000 THR A C 1
ATOM 7623 O O . THR A 1 1000 ? -29.033 -27.902 -9.587 1.00 91.12 1000 THR A O 1
ATOM 7626 N N . LYS A 1 1001 ? -29.723 -26.670 -7.834 1.00 92.19 1001 LYS A N 1
ATOM 7627 C CA . LYS A 1 1001 ? -29.950 -25.414 -8.556 1.00 92.19 1001 LYS A CA 1
ATOM 7628 C C . LYS A 1 1001 ? -28.643 -24.843 -9.104 1.00 92.19 1001 LYS A C 1
ATOM 7630 O O . LYS A 1 1001 ? -28.547 -24.659 -10.314 1.00 92.19 1001 LYS A O 1
ATOM 7635 N N . THR A 1 1002 ? -27.651 -24.562 -8.254 1.00 89.81 1002 THR A N 1
ATOM 7636 C CA . THR A 1 1002 ? -26.409 -23.897 -8.684 1.00 89.81 1002 THR A CA 1
ATOM 7637 C C . THR A 1 1002 ? -25.650 -24.752 -9.686 1.00 89.81 1002 THR A C 1
ATOM 7639 O O . THR A 1 1002 ? -25.329 -24.245 -10.757 1.00 89.81 1002 THR A O 1
ATOM 7642 N N . ARG A 1 1003 ? -25.505 -26.065 -9.440 1.00 90.06 1003 ARG A N 1
ATOM 7643 C CA . ARG A 1 1003 ? -24.904 -26.992 -10.413 1.00 90.06 1003 ARG A CA 1
ATOM 7644 C C . ARG A 1 1003 ? -25.622 -26.968 -11.774 1.00 90.06 1003 ARG A C 1
ATOM 7646 O O . ARG A 1 1003 ? -24.950 -27.059 -12.796 1.00 90.06 1003 ARG A O 1
ATOM 7653 N N . LEU A 1 1004 ? -26.946 -26.789 -11.828 1.00 89.62 1004 LEU A N 1
ATOM 7654 C CA . LEU A 1 1004 ? -27.699 -26.672 -13.090 1.00 89.62 1004 LEU A CA 1
ATOM 7655 C C . LEU A 1 1004 ? -27.557 -25.292 -13.778 1.00 89.62 1004 LEU A C 1
ATOM 7657 O O . LEU A 1 1004 ? -27.770 -25.189 -14.985 1.00 89.62 1004 LEU A O 1
ATOM 7661 N N . GLN A 1 1005 ? -27.189 -24.239 -13.041 1.00 89.94 1005 GLN A N 1
ATOM 7662 C CA . GLN A 1 1005 ? -26.934 -22.887 -13.568 1.00 89.94 1005 GLN A CA 1
ATOM 7663 C C . GLN A 1 1005 ? -25.521 -22.740 -14.160 1.00 89.94 1005 GLN A C 1
ATOM 7665 O O . GLN A 1 1005 ? -25.342 -22.090 -15.195 1.00 89.94 1005 GLN A O 1
ATOM 7670 N N . THR A 1 1006 ? -24.522 -23.329 -13.497 1.00 88.19 1006 THR A N 1
ATOM 7671 C CA . THR A 1 1006 ? -23.089 -23.207 -13.822 1.00 88.19 1006 THR A CA 1
ATOM 7672 C C . THR A 1 1006 ? -22.575 -24.280 -14.779 1.00 88.19 1006 THR A C 1
ATOM 7674 O O . THR A 1 1006 ? -21.513 -24.097 -15.367 1.00 88.19 1006 THR A O 1
ATOM 7677 N N . ALA A 1 1007 ? -23.306 -25.384 -14.958 1.00 84.88 1007 ALA A N 1
ATOM 7678 C CA . ALA A 1 1007 ? -22.904 -26.461 -15.858 1.00 84.88 1007 ALA A CA 1
ATOM 7679 C C . ALA A 1 1007 ? -22.788 -26.011 -17.333 1.00 84.88 1007 ALA A C 1
ATOM 7681 O O . ALA A 1 1007 ? -23.634 -25.240 -17.809 1.00 84.88 1007 ALA A O 1
ATOM 7682 N N . PRO A 1 1008 ? -21.804 -26.547 -18.084 1.00 80.81 1008 PRO A N 1
ATOM 7683 C CA . PRO A 1 1008 ? -21.742 -26.381 -19.531 1.00 80.81 1008 PRO A CA 1
ATOM 7684 C C . PRO A 1 1008 ? -22.880 -27.156 -20.232 1.00 80.81 1008 PRO A C 1
ATOM 7686 O O . PRO A 1 1008 ? -23.465 -28.073 -19.638 1.00 80.81 1008 PRO A O 1
ATOM 7689 N N . PRO A 1 1009 ? -23.204 -26.817 -21.495 1.00 76.25 1009 PRO A N 1
ATOM 7690 C CA . PRO A 1 1009 ? -24.212 -27.526 -22.283 1.00 76.25 1009 PRO A CA 1
ATOM 7691 C C . PRO A 1 1009 ? -23.995 -29.048 -22.303 1.00 76.25 1009 PRO A C 1
ATOM 7693 O O . PRO A 1 1009 ? -22.869 -29.529 -22.385 1.00 76.25 1009 PRO A O 1
ATOM 7696 N N . GLY A 1 1010 ? -25.084 -29.816 -22.204 1.00 76.19 1010 GLY A N 1
ATOM 7697 C CA . GLY A 1 1010 ? -25.065 -31.285 -22.261 1.00 76.19 1010 GLY A CA 1
ATOM 7698 C C . GLY A 1 1010 ? -24.622 -32.020 -20.985 1.00 76.19 1010 GLY A C 1
ATOM 7699 O O . GLY A 1 1010 ? -24.931 -33.201 -20.849 1.00 76.19 1010 GLY A O 1
ATOM 7700 N N . ALA A 1 1011 ? -23.973 -31.363 -20.014 1.00 83.12 1011 ALA A N 1
ATOM 7701 C CA . ALA A 1 1011 ? -23.457 -32.043 -18.815 1.00 83.12 1011 ALA A CA 1
ATOM 7702 C C . ALA A 1 1011 ? -24.552 -32.687 -17.934 1.00 83.12 1011 ALA A C 1
ATOM 7704 O O . ALA A 1 1011 ? -24.320 -33.732 -17.312 1.00 83.12 1011 ALA A O 1
ATOM 7705 N N . TYR A 1 1012 ? -25.752 -32.094 -17.909 1.00 87.12 1012 TYR A N 1
ATOM 7706 C CA . TYR A 1 1012 ? -26.925 -32.637 -17.222 1.00 87.12 1012 TYR A CA 1
ATOM 7707 C C . TYR A 1 1012 ? -28.193 -32.488 -18.063 1.00 87.12 1012 TYR A C 1
ATOM 7709 O O . TYR A 1 1012 ? -28.412 -31.441 -18.671 1.00 87.12 1012 TYR A O 1
ATOM 7717 N N . THR A 1 1013 ? -29.062 -33.500 -18.040 1.00 84.88 1013 THR A N 1
ATOM 7718 C CA . THR A 1 1013 ? -30.375 -33.460 -18.716 1.00 84.88 1013 THR A CA 1
ATOM 7719 C C . THR A 1 1013 ? -31.457 -32.763 -17.886 1.00 84.88 1013 THR A C 1
ATOM 7721 O O . THR A 1 1013 ? -32.466 -32.319 -18.427 1.00 84.88 1013 THR A O 1
ATOM 7724 N N . GLY A 1 1014 ? -31.255 -32.625 -16.571 1.00 87.75 1014 GLY A N 1
ATOM 7725 C CA . GLY A 1 1014 ? -32.165 -31.919 -15.669 1.00 87.75 1014 GLY A CA 1
ATOM 7726 C C . GLY A 1 1014 ? -31.801 -32.092 -14.193 1.00 87.75 1014 GLY A C 1
ATOM 7727 O O . GLY A 1 1014 ? -30.814 -32.738 -13.850 1.00 87.75 1014 GLY A O 1
ATOM 7728 N N . ALA A 1 1015 ? -32.622 -31.540 -13.296 1.00 89.25 1015 ALA A N 1
ATOM 7729 C CA . ALA A 1 1015 ? -32.367 -31.561 -11.850 1.00 89.25 1015 ALA A CA 1
ATOM 7730 C C . ALA A 1 1015 ? -32.220 -32.983 -11.265 1.00 89.25 1015 ALA A C 1
ATOM 7732 O O . ALA A 1 1015 ? -31.334 -33.228 -10.451 1.00 89.25 1015 ALA A O 1
ATOM 7733 N N . VAL A 1 1016 ? -33.038 -33.939 -11.720 1.00 90.19 1016 VAL A N 1
ATOM 7734 C CA . VAL A 1 1016 ? -32.963 -35.345 -11.275 1.00 90.19 1016 VAL A CA 1
ATOM 7735 C C . VAL A 1 1016 ? -31.642 -36.002 -11.695 1.00 90.19 1016 VAL A C 1
ATOM 7737 O O . VAL A 1 1016 ? -31.092 -36.809 -10.952 1.00 90.19 1016 VAL A O 1
ATOM 7740 N N . ASP A 1 1017 ? -31.101 -35.633 -12.856 1.00 90.19 1017 ASP A N 1
ATOM 7741 C CA . ASP A 1 1017 ? -29.811 -36.121 -13.352 1.00 90.19 1017 ASP A CA 1
ATOM 7742 C C . ASP A 1 1017 ? -28.631 -35.503 -12.576 1.00 90.19 1017 ASP A C 1
ATOM 7744 O O . ASP A 1 1017 ? -27.689 -36.212 -12.227 1.00 90.19 1017 ASP A O 1
ATOM 7748 N N . VAL A 1 1018 ? -28.725 -34.223 -12.179 1.00 89.94 1018 VAL A N 1
ATOM 7749 C CA . VAL A 1 1018 ? -27.776 -33.602 -11.229 1.00 89.94 1018 VAL A CA 1
ATOM 7750 C C . VAL A 1 1018 ? -27.745 -34.370 -9.904 1.00 89.94 1018 VAL A C 1
ATOM 7752 O O . VAL A 1 1018 ? -26.658 -34.693 -9.420 1.00 89.94 1018 VAL A O 1
ATOM 7755 N N . VAL A 1 1019 ? -28.907 -34.707 -9.333 1.00 91.19 1019 VAL A N 1
ATOM 7756 C CA . VAL A 1 1019 ? -28.996 -35.476 -8.077 1.00 91.19 1019 VAL A CA 1
ATOM 7757 C C . VAL A 1 1019 ? -28.433 -36.889 -8.254 1.00 91.19 1019 VAL A C 1
ATOM 7759 O O . VAL A 1 1019 ? -27.569 -37.287 -7.476 1.00 91.19 1019 VAL A O 1
ATOM 7762 N N . LYS A 1 1020 ? -28.841 -37.624 -9.301 1.00 90.94 1020 LYS A N 1
ATOM 7763 C CA . LYS A 1 1020 ? -28.344 -38.983 -9.591 1.00 90.94 1020 LYS A CA 1
ATOM 7764 C C . LYS A 1 1020 ? -26.822 -39.019 -9.758 1.00 90.94 1020 LYS A C 1
ATOM 7766 O O . LYS A 1 1020 ? -26.163 -39.798 -9.076 1.00 90.94 1020 LYS A O 1
ATOM 7771 N N . LYS A 1 1021 ? -26.254 -38.150 -10.603 1.00 89.69 1021 LYS A N 1
ATOM 7772 C CA . LYS A 1 1021 ? -24.798 -38.058 -10.823 1.00 89.69 1021 LYS A CA 1
ATOM 7773 C C . LYS A 1 1021 ? -24.039 -37.601 -9.574 1.00 89.69 1021 LYS A C 1
ATOM 7775 O O . LYS A 1 1021 ? -22.919 -38.049 -9.357 1.00 89.69 1021 LYS A O 1
ATOM 7780 N N . THR A 1 1022 ? -24.635 -36.744 -8.740 1.00 88.62 1022 THR A N 1
ATOM 7781 C CA . THR A 1 1022 ? -24.020 -36.330 -7.466 1.00 88.62 1022 THR A CA 1
ATOM 7782 C C . THR A 1 1022 ? -23.982 -37.490 -6.474 1.00 88.62 1022 THR A C 1
ATOM 7784 O O . THR A 1 1022 ? -22.913 -37.789 -5.954 1.00 88.62 1022 THR A O 1
ATOM 7787 N N . LEU A 1 1023 ? -25.100 -38.192 -6.266 1.00 88.62 1023 LEU A N 1
ATOM 7788 C CA . LEU A 1 1023 ? -25.170 -39.348 -5.364 1.00 88.62 1023 LEU A CA 1
ATOM 7789 C C . LEU A 1 1023 ? -24.254 -40.496 -5.810 1.00 88.62 1023 LEU A C 1
ATOM 7791 O O . LEU A 1 1023 ? -23.566 -41.076 -4.977 1.00 88.62 1023 LEU A O 1
ATOM 7795 N N . ALA A 1 1024 ? -24.200 -40.788 -7.112 1.00 87.75 1024 ALA A N 1
ATOM 7796 C CA . ALA A 1 1024 ? -23.377 -41.866 -7.662 1.00 87.75 1024 ALA A CA 1
ATOM 7797 C C . ALA A 1 1024 ? -21.857 -41.614 -7.578 1.00 87.75 1024 ALA A C 1
ATOM 7799 O O . ALA A 1 1024 ? -21.088 -42.560 -7.726 1.00 87.75 1024 ALA A O 1
ATOM 7800 N N . ARG A 1 1025 ? -21.418 -40.361 -7.372 1.00 84.12 1025 ARG A N 1
ATOM 7801 C CA . ARG A 1 1025 ? -19.995 -39.971 -7.408 1.00 84.12 1025 ARG A CA 1
ATOM 7802 C C . ARG A 1 1025 ? -19.464 -39.409 -6.088 1.00 84.12 1025 ARG A C 1
ATOM 7804 O O . ARG A 1 1025 ? -18.352 -39.730 -5.692 1.00 84.12 1025 ARG A O 1
ATOM 7811 N N . ASP A 1 1026 ? -20.250 -38.560 -5.429 1.00 81.50 1026 ASP A N 1
ATOM 7812 C CA . ASP A 1 1026 ? -19.894 -37.861 -4.186 1.00 81.50 1026 ASP A CA 1
ATOM 7813 C C . ASP A 1 1026 ? -20.697 -38.394 -2.968 1.00 81.50 1026 ASP A C 1
ATOM 7815 O O . ASP A 1 1026 ? -20.522 -37.900 -1.854 1.00 81.50 1026 ASP A O 1
ATOM 7819 N N . GLY A 1 1027 ? -21.604 -39.364 -3.156 1.00 86.94 1027 GLY A N 1
ATOM 7820 C CA . GLY A 1 1027 ? -22.477 -39.891 -2.099 1.00 86.94 1027 GLY A CA 1
ATOM 7821 C C . GLY A 1 1027 ? -23.511 -38.882 -1.576 1.00 86.94 1027 GLY A C 1
ATOM 7822 O O . GLY A 1 1027 ? -23.733 -37.815 -2.152 1.00 86.94 1027 GLY A O 1
ATOM 7823 N N . VAL A 1 1028 ? -24.157 -39.210 -0.449 1.00 87.31 1028 VAL A N 1
ATOM 7824 C CA . VAL A 1 1028 ? -25.144 -38.323 0.208 1.00 87.31 1028 VAL A CA 1
ATOM 7825 C C . VAL A 1 1028 ? -24.484 -37.046 0.743 1.00 87.31 1028 VAL A C 1
ATOM 7827 O O . VAL A 1 1028 ? -25.043 -35.960 0.599 1.00 87.31 1028 VAL A O 1
ATOM 7830 N N . SER A 1 1029 ? -23.262 -37.139 1.276 1.00 85.56 1029 SER A N 1
ATOM 7831 C CA . SER A 1 1029 ? -22.452 -35.981 1.688 1.00 85.56 1029 SER A CA 1
ATOM 7832 C C . SER A 1 1029 ? -22.149 -35.029 0.521 1.00 85.56 1029 SER A C 1
ATOM 7834 O O . SER A 1 1029 ? -22.073 -33.816 0.719 1.00 85.56 1029 SER A O 1
ATOM 7836 N N . GLY A 1 1030 ? -22.087 -35.541 -0.711 1.00 84.62 1030 GLY A N 1
ATOM 7837 C CA . GLY A 1 1030 ? -22.011 -34.755 -1.940 1.00 84.62 1030 GLY A CA 1
ATOM 7838 C C . GLY A 1 1030 ? -23.141 -33.741 -2.131 1.00 84.62 1030 GLY A C 1
ATOM 7839 O O . GLY A 1 1030 ? -22.896 -32.658 -2.662 1.00 84.62 1030 GLY A O 1
ATOM 7840 N N . LEU A 1 1031 ? -24.355 -34.033 -1.649 1.00 88.50 1031 LEU A N 1
ATOM 7841 C CA . LEU A 1 1031 ? -25.485 -33.091 -1.679 1.00 88.50 1031 LEU A CA 1
ATOM 7842 C C . LEU A 1 1031 ? -25.333 -31.937 -0.672 1.00 88.50 1031 LEU A C 1
ATOM 7844 O O . LEU A 1 1031 ? -26.021 -30.927 -0.799 1.00 88.50 1031 LEU A O 1
ATOM 7848 N N . TYR A 1 1032 ? -24.409 -32.060 0.285 1.00 90.31 1032 TYR A N 1
ATOM 7849 C CA . TYR A 1 1032 ? -24.122 -31.082 1.338 1.00 90.31 1032 TYR A CA 1
ATOM 7850 C C . TYR A 1 1032 ? -22.842 -30.262 1.083 1.00 90.31 1032 TYR A C 1
ATOM 7852 O O . TYR A 1 1032 ? -22.430 -29.446 1.913 1.00 90.31 1032 TYR A O 1
ATOM 7860 N N . ARG A 1 1033 ? -22.218 -30.412 -0.096 1.00 86.81 1033 ARG A N 1
ATOM 7861 C CA . ARG A 1 1033 ? -20.986 -29.700 -0.471 1.00 86.81 1033 ARG A CA 1
ATOM 7862 C C . ARG A 1 1033 ? -21.186 -28.180 -0.398 1.00 86.81 1033 ARG A C 1
ATOM 7864 O O . ARG A 1 1033 ? -22.106 -27.640 -1.008 1.00 86.81 1033 ARG A O 1
ATOM 7871 N N . GLY A 1 1034 ? -20.339 -27.483 0.362 1.00 86.62 1034 GLY A N 1
ATOM 7872 C CA . GLY A 1 1034 ? -20.416 -26.025 0.520 1.00 86.62 1034 GLY A CA 1
ATOM 7873 C C . GLY A 1 1034 ? -21.518 -25.501 1.455 1.00 86.62 1034 GLY A C 1
ATOM 7874 O O . GLY A 1 1034 ? -21.914 -24.350 1.299 1.00 86.62 1034 GLY A O 1
ATOM 7875 N N . ILE A 1 1035 ? -22.024 -26.300 2.405 1.00 91.06 1035 ILE A N 1
ATOM 7876 C CA . ILE A 1 1035 ? -23.037 -25.856 3.391 1.00 91.06 1035 ILE A CA 1
ATOM 7877 C C . ILE A 1 1035 ? -22.490 -24.950 4.514 1.00 91.06 1035 ILE A C 1
ATOM 7879 O O . ILE A 1 1035 ? -23.238 -24.174 5.106 1.00 91.06 1035 ILE A O 1
ATOM 7883 N N . VAL A 1 1036 ? -21.181 -24.992 4.789 1.00 90.38 1036 VAL A N 1
ATOM 7884 C CA . VAL A 1 1036 ? -20.569 -24.255 5.913 1.00 90.38 1036 VAL A CA 1
ATOM 7885 C C . VAL A 1 1036 ? -20.708 -22.723 5.800 1.00 90.38 1036 VAL A C 1
ATOM 7887 O O . VAL A 1 1036 ? -21.130 -22.126 6.789 1.00 90.38 1036 VAL A O 1
ATOM 7890 N N . PRO A 1 1037 ? -20.447 -22.052 4.651 1.00 89.94 1037 PRO A N 1
ATOM 7891 C CA . PRO A 1 1037 ? -20.650 -20.604 4.559 1.00 89.94 1037 PRO A CA 1
ATOM 7892 C C . PRO A 1 1037 ? -22.111 -20.185 4.820 1.00 89.94 1037 PRO A C 1
ATOM 7894 O O . PRO A 1 1037 ? -22.305 -19.278 5.626 1.00 89.94 1037 PRO A O 1
ATOM 7897 N N . PRO A 1 1038 ? -23.147 -20.837 4.242 1.00 87.00 1038 PRO A N 1
ATOM 7898 C CA . PRO A 1 1038 ? -24.539 -20.592 4.623 1.00 87.00 1038 PRO A CA 1
ATOM 7899 C C . PRO A 1 1038 ? -24.843 -20.740 6.118 1.00 87.00 1038 PRO A C 1
ATOM 7901 O O . PRO A 1 1038 ? -25.532 -19.880 6.655 1.00 87.00 1038 PRO A O 1
ATOM 7904 N N . ILE A 1 1039 ? -24.332 -21.774 6.801 1.00 88.69 1039 ILE A N 1
ATOM 7905 C CA . ILE A 1 1039 ? -24.571 -21.963 8.247 1.00 88.69 1039 ILE A CA 1
ATOM 7906 C C . ILE A 1 1039 ? -23.964 -20.820 9.073 1.00 88.69 1039 ILE A C 1
ATOM 7908 O O . ILE A 1 1039 ? -24.614 -20.324 9.988 1.00 88.69 1039 ILE A O 1
ATOM 7912 N N . LEU A 1 1040 ? -22.753 -20.365 8.739 1.00 86.81 1040 LEU A N 1
ATOM 7913 C CA . LEU A 1 1040 ? -22.110 -19.245 9.438 1.00 86.81 1040 LEU A CA 1
ATOM 7914 C C . LEU A 1 1040 ? -22.759 -17.891 9.098 1.00 86.81 1040 LEU A C 1
ATOM 7916 O O . LEU A 1 1040 ? -22.842 -17.007 9.947 1.00 86.81 1040 LEU A O 1
ATOM 7920 N N . GLY A 1 1041 ? -23.230 -17.721 7.859 1.00 85.44 1041 GLY A N 1
ATOM 7921 C CA . GLY A 1 1041 ? -23.800 -16.465 7.374 1.00 85.44 1041 GLY A CA 1
ATOM 7922 C C . GLY A 1 1041 ? -25.275 -16.238 7.714 1.00 85.44 1041 GLY A C 1
ATOM 7923 O O . GLY A 1 1041 ? -25.691 -15.084 7.765 1.00 85.44 1041 GLY A O 1
ATOM 7924 N N . VAL A 1 1042 ? -26.080 -17.286 7.940 1.00 84.56 1042 VAL A N 1
ATOM 7925 C CA . VAL A 1 1042 ? -27.553 -17.163 7.992 1.00 84.56 1042 VAL A CA 1
ATOM 7926 C C . VAL A 1 1042 ? -28.050 -16.184 9.063 1.00 84.56 1042 VAL A C 1
ATOM 7928 O O . VAL A 1 1042 ? -28.858 -15.308 8.751 1.00 84.56 1042 VAL A O 1
ATOM 7931 N N . THR A 1 1043 ? -27.533 -16.264 10.292 1.00 83.50 1043 THR A N 1
ATOM 7932 C CA . THR A 1 1043 ? -27.976 -15.394 11.395 1.00 83.50 1043 THR A CA 1
ATOM 7933 C C . THR A 1 1043 ? -27.543 -13.931 11.195 1.00 83.50 1043 THR A C 1
ATOM 7935 O O . THR A 1 1043 ? -28.418 -13.065 11.261 1.00 83.50 1043 THR A O 1
ATOM 7938 N N . PRO A 1 1044 ? -26.270 -13.609 10.864 1.00 86.94 1044 PRO A N 1
ATOM 7939 C CA . PRO A 1 1044 ? -25.879 -12.247 10.485 1.00 86.94 1044 PRO A CA 1
ATOM 7940 C C . PRO A 1 1044 ? -26.664 -11.671 9.296 1.00 86.94 1044 PRO A C 1
ATOM 7942 O O . PRO A 1 1044 ? -27.101 -10.524 9.356 1.00 86.94 1044 PRO A O 1
ATOM 7945 N N . ILE A 1 1045 ? -26.886 -12.461 8.236 1.00 83.88 1045 ILE A N 1
ATOM 7946 C CA . ILE A 1 1045 ? -27.620 -12.030 7.033 1.00 83.88 1045 ILE A CA 1
ATOM 7947 C C . ILE A 1 1045 ? -29.056 -11.627 7.391 1.00 83.88 1045 ILE A C 1
ATOM 7949 O O . ILE A 1 1045 ? -29.487 -10.535 7.019 1.00 83.88 1045 ILE A O 1
ATOM 7953 N N . PHE A 1 1046 ? -29.786 -12.449 8.154 1.00 82.62 1046 PHE A N 1
ATOM 7954 C CA . PHE A 1 1046 ? -31.146 -12.098 8.577 1.00 82.62 1046 PHE A CA 1
ATOM 7955 C C . PHE A 1 1046 ? -31.183 -10.934 9.573 1.00 82.62 1046 PHE A C 1
ATOM 7957 O O . PHE A 1 1046 ? -32.043 -10.067 9.434 1.00 82.62 1046 PHE A O 1
ATOM 7964 N N . ALA A 1 1047 ? -30.255 -10.860 10.533 1.00 81.19 1047 ALA A N 1
ATOM 7965 C CA . ALA A 1 1047 ? -30.203 -9.758 11.497 1.00 81.19 1047 ALA A CA 1
ATOM 7966 C C . ALA A 1 1047 ? -30.006 -8.397 10.802 1.00 81.19 1047 ALA A C 1
ATOM 7968 O O . ALA A 1 1047 ? -30.755 -7.451 11.058 1.00 81.19 1047 ALA A O 1
ATOM 7969 N N . VAL A 1 1048 ? -29.057 -8.318 9.863 1.00 85.06 1048 VAL A N 1
ATOM 7970 C CA . VAL A 1 1048 ? -28.807 -7.110 9.062 1.00 85.06 1048 VAL A CA 1
ATOM 7971 C C . VAL A 1 1048 ? -29.977 -6.806 8.117 1.00 85.06 1048 VAL A C 1
ATOM 7973 O O . VAL A 1 1048 ? -30.305 -5.637 7.919 1.00 85.06 1048 VAL A O 1
ATOM 7976 N N . SER A 1 1049 ? -30.659 -7.828 7.587 1.00 83.81 1049 SER A N 1
ATOM 7977 C CA . SER A 1 1049 ? -31.862 -7.644 6.762 1.00 83.81 1049 SER A CA 1
ATOM 7978 C C . SER A 1 1049 ? -33.031 -7.054 7.561 1.00 83.81 1049 SER A C 1
ATOM 7980 O O . SER A 1 1049 ? -33.604 -6.048 7.152 1.00 83.81 1049 SER A O 1
ATOM 7982 N N . PHE A 1 1050 ? -33.364 -7.587 8.742 1.00 81.44 1050 PHE A N 1
ATOM 7983 C CA . PHE A 1 1050 ? -34.452 -7.025 9.556 1.00 81.44 1050 PHE A CA 1
ATOM 7984 C C . PHE A 1 1050 ? -34.146 -5.599 10.042 1.00 81.44 1050 PHE A C 1
ATOM 7986 O O . PHE A 1 1050 ? -35.017 -4.732 9.964 1.00 81.44 1050 PHE A O 1
ATOM 7993 N N . TRP A 1 1051 ? -32.900 -5.315 10.432 1.00 86.38 1051 TRP A N 1
ATOM 7994 C CA . TRP A 1 1051 ? -32.452 -3.952 10.742 1.00 86.38 1051 TRP A CA 1
ATOM 7995 C C . TRP A 1 1051 ? -32.561 -3.009 9.531 1.00 86.38 1051 TRP A C 1
ATOM 7997 O O . TRP A 1 1051 ? -33.108 -1.910 9.640 1.00 86.38 1051 TRP A O 1
ATOM 8007 N N . GLY A 1 1052 ? -32.122 -3.457 8.350 1.00 84.81 1052 GLY A N 1
ATOM 8008 C CA . GLY A 1 1052 ? -32.266 -2.714 7.098 1.00 84.81 1052 GLY A CA 1
ATOM 8009 C C . GLY A 1 1052 ? -33.729 -2.478 6.705 1.00 84.81 1052 GLY A C 1
ATOM 8010 O O . GLY A 1 1052 ? -34.061 -1.409 6.204 1.00 84.81 1052 GLY A O 1
ATOM 8011 N N . TYR A 1 1053 ? -34.627 -3.424 6.991 1.00 83.25 1053 TYR A N 1
ATOM 8012 C CA . TYR A 1 1053 ? -36.071 -3.280 6.779 1.00 83.25 1053 TYR A CA 1
ATOM 8013 C C . TYR A 1 1053 ? -36.683 -2.237 7.725 1.00 83.25 1053 TYR A C 1
ATOM 8015 O O . TYR A 1 1053 ? -37.506 -1.422 7.303 1.00 83.25 1053 TYR A O 1
ATOM 8023 N N . ASP A 1 1054 ? -36.255 -2.195 8.990 1.00 82.00 1054 ASP A N 1
ATOM 8024 C CA . ASP A 1 1054 ? -36.662 -1.153 9.939 1.00 82.00 1054 ASP A CA 1
ATOM 8025 C C . ASP A 1 1054 ? -36.148 0.239 9.546 1.00 82.00 1054 ASP A C 1
ATOM 8027 O O . ASP A 1 1054 ? -36.898 1.214 9.652 1.00 82.00 1054 ASP A O 1
ATOM 8031 N N . LEU A 1 1055 ? -34.921 0.347 9.022 1.00 85.06 1055 LEU A N 1
ATOM 8032 C CA . LEU A 1 1055 ? -34.421 1.590 8.423 1.00 85.06 1055 LEU A CA 1
ATOM 8033 C C . LEU A 1 1055 ? -35.210 1.982 7.166 1.00 85.06 1055 LEU A C 1
ATOM 8035 O O . LEU A 1 1055 ? -35.613 3.136 7.049 1.00 85.06 1055 LEU A O 1
ATOM 8039 N N . GLY A 1 1056 ? -35.500 1.035 6.271 1.00 86.94 1056 GLY A N 1
ATOM 8040 C CA . GLY A 1 1056 ? -36.298 1.272 5.065 1.00 86.94 1056 GLY A CA 1
ATOM 8041 C C . GLY A 1 1056 ? -37.697 1.804 5.386 1.00 86.94 1056 GLY A C 1
ATOM 8042 O O . GLY A 1 1056 ? -38.140 2.785 4.791 1.00 86.94 1056 GLY A O 1
ATOM 8043 N N . LYS A 1 1057 ? -38.368 1.237 6.398 1.00 83.81 1057 LYS A N 1
ATOM 8044 C CA . LYS A 1 1057 ? -39.654 1.755 6.897 1.00 83.81 1057 LYS A CA 1
ATOM 8045 C C . LYS A 1 1057 ? -39.521 3.170 7.467 1.00 83.81 1057 LYS A C 1
ATOM 8047 O O . LYS A 1 1057 ? -40.331 4.027 7.128 1.00 83.81 1057 LYS A O 1
ATOM 8052 N N . LYS A 1 1058 ? -38.502 3.444 8.296 1.00 86.50 1058 LYS A N 1
ATOM 8053 C CA . LYS A 1 1058 ? -38.232 4.799 8.827 1.00 86.50 1058 LYS A CA 1
ATOM 8054 C C . LYS A 1 1058 ? -38.006 5.818 7.705 1.00 86.50 1058 LYS A C 1
ATOM 8056 O O . LYS A 1 1058 ? -38.539 6.920 7.784 1.00 86.50 1058 LYS A O 1
ATOM 8061 N N . LEU A 1 1059 ? -37.285 5.434 6.651 1.00 87.56 1059 LEU A N 1
ATOM 8062 C CA . LEU A 1 1059 ? -37.041 6.268 5.474 1.00 87.56 1059 LEU A CA 1
ATOM 8063 C C . LEU A 1 1059 ? -38.351 6.593 4.735 1.00 87.56 1059 LEU A C 1
ATOM 8065 O O . LEU A 1 1059 ? -38.624 7.756 4.458 1.00 87.56 1059 LEU A O 1
ATOM 8069 N N . VAL A 1 1060 ? -39.211 5.595 4.499 1.00 86.25 1060 VAL A N 1
ATOM 8070 C CA . VAL A 1 1060 ? -40.542 5.796 3.893 1.00 86.25 1060 VAL A CA 1
ATOM 8071 C C . VAL A 1 1060 ? -41.427 6.728 4.732 1.00 86.25 1060 VAL A C 1
ATOM 8073 O O . VAL A 1 1060 ? -42.100 7.597 4.172 1.00 86.25 1060 VAL A O 1
ATOM 8076 N N . TYR A 1 1061 ? -41.409 6.600 6.064 1.00 83.69 1061 TYR A N 1
ATOM 8077 C CA . TYR A 1 1061 ? -42.123 7.527 6.949 1.00 83.69 1061 TYR A CA 1
ATOM 8078 C C . TYR A 1 1061 ? -41.572 8.959 6.857 1.00 83.69 1061 TYR A C 1
ATOM 8080 O O . TYR A 1 1061 ? -42.364 9.895 6.784 1.00 83.69 1061 TYR A O 1
ATOM 8088 N N . ALA A 1 1062 ? -40.248 9.137 6.798 1.00 83.81 1062 ALA A N 1
ATOM 8089 C CA . ALA A 1 1062 ? -39.617 10.452 6.668 1.00 83.81 1062 ALA A CA 1
ATOM 8090 C C . ALA A 1 1062 ? -39.937 11.144 5.327 1.00 83.81 1062 ALA A C 1
ATOM 8092 O O . ALA A 1 1062 ? -40.197 12.343 5.307 1.00 83.81 1062 ALA A O 1
ATOM 8093 N N . TYR A 1 1063 ? -39.984 10.391 4.221 1.00 81.69 1063 TYR A N 1
ATOM 8094 C CA . TYR A 1 1063 ? -40.376 10.914 2.904 1.00 81.69 1063 TYR A CA 1
ATOM 8095 C C . TYR A 1 1063 ? -41.895 11.095 2.724 1.00 81.69 1063 TYR A C 1
ATOM 8097 O O . TYR A 1 1063 ? -42.315 11.740 1.765 1.00 81.69 1063 TYR A O 1
ATOM 8105 N N . THR A 1 1064 ? -42.725 10.580 3.640 1.00 80.31 1064 THR A N 1
ATOM 8106 C CA . THR A 1 1064 ? -44.198 10.689 3.575 1.00 80.31 1064 THR A CA 1
ATOM 8107 C C . THR A 1 1064 ? -44.786 11.258 4.881 1.00 80.31 1064 THR A C 1
ATOM 8109 O O . THR A 1 1064 ? -45.567 10.572 5.552 1.00 80.31 1064 THR A O 1
ATOM 8112 N N . PRO A 1 1065 ? -44.435 12.501 5.274 1.00 69.81 1065 PRO A N 1
ATOM 8113 C CA . PRO A 1 1065 ? -44.804 13.057 6.580 1.00 69.81 1065 PRO A CA 1
ATOM 8114 C C . PRO A 1 1065 ? -46.317 13.280 6.737 1.00 69.81 1065 PRO A C 1
ATOM 8116 O O . PRO A 1 1065 ? -46.878 13.007 7.795 1.00 69.81 1065 PRO A O 1
ATOM 8119 N N . ASN A 1 1066 ? -47.010 13.694 5.671 1.00 73.31 1066 ASN A N 1
ATOM 8120 C CA . ASN A 1 1066 ? -48.436 14.049 5.700 1.00 73.31 1066 ASN A CA 1
ATOM 8121 C C . ASN A 1 1066 ? -49.371 12.836 5.480 1.00 73.31 1066 ASN A C 1
ATOM 8123 O O . ASN A 1 1066 ? -50.381 12.940 4.783 1.00 73.31 1066 ASN A O 1
ATOM 8127 N N . ARG A 1 1067 ? -49.030 11.654 6.019 1.00 72.75 1067 ARG A N 1
ATOM 8128 C CA . ARG A 1 1067 ? -49.805 10.418 5.791 1.00 72.75 1067 ARG A CA 1
ATOM 8129 C C . ARG A 1 1067 ? -51.036 10.313 6.700 1.00 72.75 1067 ARG A C 1
ATOM 8131 O O . ARG A 1 1067 ? -50.943 10.452 7.915 1.00 72.75 1067 ARG A O 1
ATOM 8138 N N . THR A 1 1068 ? -52.185 9.971 6.119 1.00 62.34 1068 THR A N 1
ATOM 8139 C CA . THR A 1 1068 ? -53.457 9.781 6.847 1.00 62.34 1068 THR A CA 1
ATOM 8140 C C . THR A 1 1068 ? -53.618 8.388 7.466 1.00 62.34 1068 THR A C 1
ATOM 8142 O O . THR A 1 1068 ? -54.413 8.216 8.387 1.00 62.34 1068 THR A O 1
ATOM 8145 N N . SER A 1 1069 ? -52.859 7.387 7.000 1.00 68.62 1069 SER A N 1
ATOM 8146 C CA . SER A 1 1069 ? -52.876 6.019 7.536 1.00 68.62 1069 SER A CA 1
ATOM 8147 C C . SER A 1 1069 ? -51.579 5.670 8.265 1.00 68.62 1069 SER A C 1
ATOM 8149 O O . SER A 1 1069 ? -50.480 5.876 7.743 1.00 68.62 1069 SER A O 1
ATOM 8151 N N . LYS A 1 1070 ? -51.715 5.056 9.449 1.00 67.44 1070 LYS A N 1
ATOM 8152 C CA . LYS A 1 1070 ? -50.601 4.482 10.228 1.00 67.44 1070 LYS A CA 1
ATOM 8153 C C . LYS A 1 1070 ? -50.064 3.161 9.657 1.00 67.44 1070 LYS A C 1
ATOM 8155 O O . LYS A 1 1070 ? -49.062 2.662 10.156 1.00 67.44 1070 LYS A O 1
ATOM 8160 N N . GLN A 1 1071 ? -50.723 2.576 8.655 1.00 74.62 1071 GLN A N 1
ATOM 8161 C CA . GLN A 1 1071 ? -50.243 1.373 7.972 1.00 74.62 1071 GLN A CA 1
ATOM 8162 C C . GLN A 1 1071 ? -49.476 1.743 6.694 1.00 74.62 1071 GLN A C 1
ATOM 8164 O O . GLN A 1 1071 ? -49.790 2.727 6.018 1.00 74.62 1071 GLN A O 1
ATOM 8169 N N . LEU A 1 1072 ? -48.467 0.934 6.371 1.00 80.75 1072 LEU A N 1
ATOM 8170 C CA . LEU A 1 1072 ? -47.739 0.991 5.105 1.00 80.75 1072 LEU A CA 1
ATOM 8171 C C . LEU A 1 1072 ? -48.538 0.244 4.029 1.00 80.75 1072 LEU A C 1
ATOM 8173 O O . LEU A 1 1072 ? -49.110 -0.816 4.284 1.00 80.75 1072 LEU A O 1
ATOM 8177 N N . SER A 1 1073 ? -48.566 0.790 2.821 1.00 85.81 1073 SER A N 1
ATOM 8178 C CA . SER A 1 1073 ? -49.079 0.116 1.630 1.00 85.81 1073 SER A CA 1
ATOM 8179 C C . SER A 1 1073 ? -48.144 -1.012 1.178 1.00 85.81 1073 SER A C 1
ATOM 8181 O O . SER A 1 1073 ? -46.957 -1.034 1.498 1.00 85.81 1073 SER A O 1
ATOM 8183 N N . THR A 1 1074 ? -48.652 -1.942 0.366 1.00 85.19 1074 THR A N 1
ATOM 8184 C CA . THR A 1 1074 ? -47.847 -3.045 -0.188 1.00 85.19 1074 THR A CA 1
ATOM 8185 C C . THR A 1 1074 ? -46.648 -2.551 -1.011 1.00 85.19 1074 THR A C 1
ATOM 8187 O O . THR A 1 1074 ? -45.599 -3.187 -0.991 1.00 85.19 1074 THR A O 1
ATOM 8190 N N . ALA A 1 1075 ? -46.766 -1.401 -1.686 1.00 85.69 1075 ALA A N 1
ATOM 8191 C CA . ALA A 1 1075 ? -45.662 -0.786 -2.428 1.00 85.69 1075 ALA A CA 1
ATOM 8192 C C . ALA A 1 1075 ? -44.591 -0.188 -1.496 1.00 85.69 1075 ALA A C 1
ATOM 8194 O O . ALA A 1 1075 ? -43.399 -0.357 -1.737 1.00 85.69 1075 ALA A O 1
ATOM 8195 N N . GLU A 1 1076 ? -44.996 0.446 -0.393 1.00 88.25 1076 GLU A N 1
ATOM 8196 C CA . GLU A 1 1076 ? -44.077 0.935 0.644 1.00 88.25 1076 GLU A CA 1
ATOM 8197 C C . GLU A 1 1076 ? -43.359 -0.213 1.372 1.00 88.25 1076 GLU A C 1
ATOM 8199 O O . GLU A 1 1076 ? -42.160 -0.129 1.638 1.00 88.25 1076 GLU A O 1
ATOM 8204 N N . VAL A 1 1077 ? -44.066 -1.316 1.642 1.00 87.12 1077 VAL A N 1
ATOM 8205 C CA . VAL A 1 1077 ? -43.485 -2.563 2.168 1.00 87.12 1077 VAL A CA 1
ATOM 8206 C C . VAL A 1 1077 ? -42.476 -3.157 1.181 1.00 87.12 1077 VAL A C 1
ATOM 8208 O O . VAL A 1 1077 ? -41.380 -3.537 1.592 1.00 87.12 1077 VAL A O 1
ATOM 8211 N N . ALA A 1 1078 ? -42.797 -3.188 -0.117 1.00 88.69 1078 ALA A N 1
ATOM 8212 C CA . ALA A 1 1078 ? -41.871 -3.630 -1.159 1.00 88.69 1078 ALA A CA 1
ATOM 8213 C C . ALA A 1 1078 ? -40.615 -2.742 -1.226 1.00 88.69 1078 ALA A C 1
ATOM 8215 O O . ALA A 1 1078 ? -39.507 -3.262 -1.331 1.00 88.69 1078 ALA A O 1
ATOM 8216 N N . ALA A 1 1079 ? -40.762 -1.418 -1.108 1.00 89.12 1079 ALA A N 1
ATOM 8217 C CA . ALA A 1 1079 ? -39.642 -0.477 -1.094 1.00 89.12 1079 ALA A CA 1
ATOM 8218 C C . ALA A 1 1079 ? -38.738 -0.660 0.140 1.00 89.12 1079 ALA A C 1
ATOM 8220 O O . ALA A 1 1079 ? -37.516 -0.732 0.003 1.00 89.12 1079 ALA A O 1
ATOM 8221 N N . ALA A 1 1080 ? -39.316 -0.824 1.335 1.00 87.12 1080 ALA A N 1
ATOM 8222 C CA . ALA A 1 1080 ? -38.551 -1.150 2.539 1.00 87.12 1080 ALA A CA 1
ATOM 8223 C C . ALA A 1 1080 ? -37.864 -2.528 2.435 1.00 87.12 1080 ALA A C 1
ATOM 8225 O O . ALA A 1 1080 ? -36.730 -2.687 2.888 1.00 87.12 1080 ALA A O 1
ATOM 8226 N N . GLY A 1 1081 ? -38.516 -3.506 1.795 1.00 87.94 1081 GLY A N 1
ATOM 8227 C CA . GLY A 1 1081 ? -37.951 -4.823 1.490 1.00 87.94 1081 GLY A CA 1
ATOM 8228 C C . GLY A 1 1081 ? -36.835 -4.795 0.439 1.00 87.94 1081 GLY A C 1
ATOM 8229 O O . GLY A 1 1081 ? -35.908 -5.593 0.517 1.00 87.94 1081 GLY A O 1
ATOM 8230 N N . PHE A 1 1082 ? -36.862 -3.858 -0.512 1.00 92.56 1082 PHE A N 1
ATOM 8231 C CA . PHE A 1 1082 ? -35.722 -3.606 -1.397 1.00 92.56 1082 PHE A CA 1
ATOM 8232 C C . PHE A 1 1082 ? -34.555 -2.996 -0.610 1.00 92.56 1082 PHE A C 1
ATOM 8234 O O . PHE A 1 1082 ? -33.410 -3.422 -0.753 1.00 92.56 1082 PHE A O 1
ATOM 8241 N N . PHE A 1 1083 ? -34.843 -2.012 0.248 1.00 91.00 1083 PHE A N 1
ATOM 8242 C CA . PHE A 1 1083 ? -33.825 -1.306 1.025 1.00 91.00 1083 PHE A CA 1
ATOM 8243 C C . PHE A 1 1083 ? -33.078 -2.237 1.994 1.00 91.00 1083 PHE A C 1
ATOM 8245 O O . PHE A 1 1083 ? -31.863 -2.109 2.138 1.00 91.00 1083 PHE A O 1
ATOM 8252 N N . SER A 1 1084 ? -33.752 -3.229 2.592 1.00 89.81 1084 SER A N 1
ATOM 8253 C CA . SER A 1 1084 ? -33.102 -4.210 3.476 1.00 89.81 1084 SER A CA 1
ATOM 8254 C C . SER A 1 1084 ? -32.028 -5.056 2.789 1.00 89.81 1084 SER A C 1
ATOM 8256 O O . SER A 1 1084 ? -31.044 -5.442 3.424 1.00 89.81 1084 SER A O 1
ATOM 8258 N N . ALA A 1 1085 ? -32.171 -5.303 1.484 1.00 89.62 1085 ALA A N 1
ATOM 8259 C CA . ALA A 1 1085 ? -31.204 -6.065 0.706 1.00 89.62 1085 ALA A CA 1
ATOM 8260 C C . ALA A 1 1085 ? -29.853 -5.347 0.554 1.00 89.62 1085 ALA A C 1
ATOM 8262 O O . ALA A 1 1085 ? -28.839 -6.011 0.339 1.00 89.62 1085 ALA A O 1
ATOM 8263 N N . ILE A 1 1086 ? -29.811 -4.014 0.677 1.00 91.06 1086 ILE A N 1
ATOM 8264 C CA . ILE A 1 1086 ? -28.589 -3.219 0.498 1.00 91.06 1086 ILE A CA 1
ATOM 8265 C C . ILE A 1 1086 ? -27.544 -3.566 1.577 1.00 91.06 1086 ILE A C 1
ATOM 8267 O O . ILE A 1 1086 ? -26.501 -4.109 1.206 1.00 91.06 1086 ILE A O 1
ATOM 8271 N N . PRO A 1 1087 ? -27.787 -3.362 2.893 1.00 90.25 1087 PRO A N 1
ATOM 8272 C CA . PRO A 1 1087 ? -26.825 -3.748 3.925 1.00 90.25 1087 PRO A CA 1
ATOM 8273 C C . PRO A 1 1087 ? -26.656 -5.276 4.013 1.00 90.25 1087 PRO A C 1
ATOM 8275 O O . PRO A 1 1087 ? -25.541 -5.755 4.219 1.00 90.25 1087 PRO A O 1
ATOM 8278 N N . GLN A 1 1088 ? -27.720 -6.056 3.765 1.00 90.00 1088 GLN A N 1
ATOM 8279 C CA . GLN A 1 1088 ? -27.659 -7.523 3.698 1.00 90.00 1088 GLN A CA 1
ATOM 8280 C C . GLN A 1 1088 ? -26.620 -8.010 2.674 1.00 90.00 1088 GLN A C 1
ATOM 8282 O O . GLN A 1 1088 ? -25.881 -8.959 2.946 1.00 90.00 1088 GLN A O 1
ATOM 8287 N N . THR A 1 1089 ? -26.538 -7.367 1.503 1.00 91.31 1089 THR A N 1
ATOM 8288 C CA . THR A 1 1089 ? -25.676 -7.815 0.400 1.00 91.31 1089 THR A CA 1
ATOM 8289 C C . THR A 1 1089 ? -24.188 -7.767 0.758 1.00 91.31 1089 THR A C 1
ATOM 8291 O O . THR A 1 1089 ? -23.444 -8.637 0.307 1.00 91.31 1089 THR A O 1
ATOM 8294 N N . PHE A 1 1090 ? -23.738 -6.839 1.610 1.00 90.19 1090 PHE A N 1
ATOM 8295 C CA . PHE A 1 1090 ? -22.336 -6.792 2.055 1.00 90.19 1090 PHE A CA 1
ATOM 8296 C C . PHE A 1 1090 ? -21.935 -8.036 2.865 1.00 90.19 1090 PHE A C 1
ATOM 8298 O O . PHE A 1 1090 ? -20.812 -8.517 2.732 1.00 90.19 1090 PHE A O 1
ATOM 8305 N N . VAL A 1 1091 ? -22.861 -8.605 3.645 1.00 89.31 1091 VAL A N 1
ATOM 8306 C CA . VAL A 1 1091 ? -22.646 -9.867 4.376 1.00 89.31 1091 VAL A CA 1
ATOM 8307 C C . VAL A 1 1091 ? -22.864 -11.076 3.457 1.00 89.31 1091 VAL A C 1
ATOM 8309 O O . VAL A 1 1091 ? -22.100 -12.040 3.485 1.00 89.31 1091 VAL A O 1
ATOM 8312 N N . ALA A 1 1092 ? -23.893 -11.030 2.606 1.00 88.50 1092 ALA A N 1
ATOM 8313 C CA . ALA A 1 1092 ? -24.281 -12.152 1.757 1.00 88.50 1092 ALA A CA 1
ATOM 8314 C C . ALA A 1 1092 ? -23.321 -12.403 0.580 1.00 88.50 1092 ALA A C 1
ATOM 8316 O O . ALA A 1 1092 ? -23.113 -13.557 0.213 1.00 88.50 1092 ALA A O 1
ATOM 8317 N N . ALA A 1 1093 ? -22.716 -11.369 -0.015 1.00 90.12 1093 ALA A N 1
ATOM 8318 C CA . ALA A 1 1093 ? -21.849 -11.502 -1.189 1.00 90.12 1093 ALA A CA 1
ATOM 8319 C C . ALA A 1 1093 ? -20.611 -12.409 -0.983 1.00 90.12 1093 ALA A C 1
ATOM 8321 O O . ALA A 1 1093 ? -20.451 -13.336 -1.787 1.00 90.12 1093 ALA A O 1
ATOM 8322 N N . PRO A 1 1094 ? -19.764 -12.233 0.057 1.00 90.88 1094 PRO A N 1
ATOM 8323 C CA . PRO A 1 1094 ? -18.628 -13.130 0.294 1.00 90.88 1094 PRO A CA 1
ATOM 8324 C C . PRO A 1 1094 ? -19.079 -14.559 0.642 1.00 90.88 1094 PRO A C 1
ATOM 8326 O O . PRO A 1 1094 ? -18.488 -15.531 0.166 1.00 90.88 1094 PRO A O 1
ATOM 8329 N N . VAL A 1 1095 ? -20.168 -14.699 1.409 1.00 90.38 1095 VAL A N 1
ATOM 8330 C CA . VAL A 1 1095 ? -20.754 -15.994 1.799 1.00 90.38 1095 VAL A CA 1
ATOM 8331 C C . VAL A 1 1095 ? -21.275 -16.766 0.580 1.00 90.38 1095 VAL A C 1
ATOM 8333 O O . VAL A 1 1095 ? -20.968 -17.948 0.416 1.00 90.38 1095 VAL A O 1
ATOM 8336 N N . GLU A 1 1096 ? -22.025 -16.106 -0.307 1.00 88.06 1096 GLU A N 1
ATOM 8337 C CA . GLU A 1 1096 ? -22.532 -16.680 -1.560 1.00 88.06 1096 GLU A CA 1
ATOM 8338 C C . GLU A 1 1096 ? -21.397 -17.044 -2.522 1.00 88.06 1096 GLU A C 1
ATOM 8340 O O . GLU A 1 1096 ? -21.423 -18.136 -3.087 1.00 88.06 1096 GLU A O 1
ATOM 8345 N N . ARG A 1 1097 ? -20.362 -16.203 -2.664 1.00 90.81 1097 ARG A N 1
ATOM 8346 C CA . ARG A 1 1097 ? -19.204 -16.526 -3.514 1.00 90.81 1097 ARG A CA 1
ATOM 8347 C C . ARG A 1 1097 ? -18.479 -17.781 -3.017 1.00 90.81 1097 ARG A C 1
ATOM 8349 O O . ARG A 1 1097 ? -18.224 -18.688 -3.809 1.00 90.81 1097 ARG A O 1
ATOM 8356 N N . ALA A 1 1098 ? -18.200 -17.871 -1.714 1.00 90.69 1098 ALA A N 1
ATOM 8357 C CA . ALA A 1 1098 ? -17.565 -19.050 -1.123 1.00 90.69 1098 ALA A CA 1
ATOM 8358 C C . ALA A 1 1098 ? -18.436 -20.313 -1.272 1.00 90.69 1098 ALA A C 1
ATOM 8360 O O . ALA A 1 1098 ? -17.933 -21.381 -1.620 1.00 90.69 1098 ALA A O 1
ATOM 8361 N N . LYS A 1 1099 ? -19.756 -20.188 -1.078 1.00 91.00 1099 LYS A N 1
ATOM 8362 C CA . LYS A 1 1099 ? -20.735 -21.264 -1.299 1.00 91.00 1099 LYS A CA 1
ATOM 8363 C C . LYS A 1 1099 ? -20.729 -21.761 -2.748 1.00 91.00 1099 LYS A C 1
ATOM 8365 O O . LYS A 1 1099 ? -20.597 -22.964 -2.963 1.00 91.00 1099 LYS A O 1
ATOM 8370 N N . VAL A 1 1100 ? -20.859 -20.863 -3.730 1.00 89.06 1100 VAL A N 1
ATOM 8371 C CA . VAL A 1 1100 ? -20.912 -21.212 -5.162 1.00 89.06 1100 VAL A CA 1
ATOM 8372 C C . VAL A 1 1100 ? -19.633 -21.935 -5.581 1.00 89.06 1100 VAL A C 1
ATOM 8374 O O . VAL A 1 1100 ? -19.716 -23.023 -6.149 1.00 89.06 1100 VAL A O 1
ATOM 8377 N N . LEU A 1 1101 ? -18.459 -21.403 -5.225 1.00 88.69 1101 LEU A N 1
ATOM 8378 C CA . LEU A 1 1101 ? -17.172 -22.027 -5.552 1.00 88.69 1101 LEU A CA 1
ATOM 8379 C C . LEU A 1 1101 ? -17.005 -23.419 -4.923 1.00 88.69 1101 LEU A C 1
ATOM 8381 O O . LEU A 1 1101 ? -16.427 -24.296 -5.557 1.00 88.69 1101 LEU A O 1
ATOM 8385 N N . LEU A 1 1102 ? -17.558 -23.667 -3.728 1.00 88.44 1102 LEU A N 1
ATOM 8386 C CA . LEU A 1 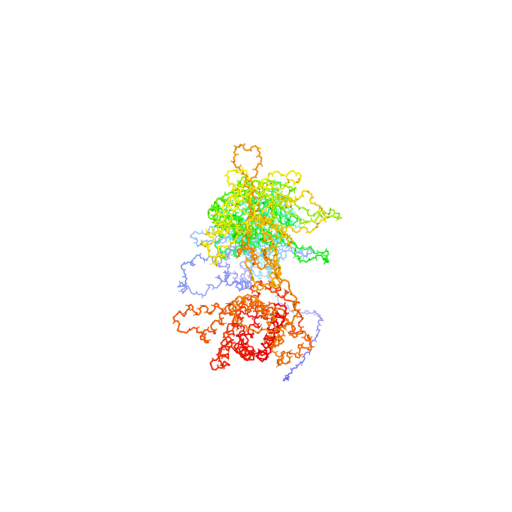1102 ? -17.570 -25.002 -3.115 1.00 88.44 1102 LEU A CA 1
ATOM 8387 C C . LEU A 1 1102 ? -18.598 -25.960 -3.749 1.00 88.44 1102 LEU A C 1
ATOM 8389 O O . LEU A 1 1102 ? -18.335 -27.162 -3.812 1.00 88.44 1102 LEU A O 1
ATOM 8393 N N . GLN A 1 1103 ? -19.744 -25.461 -4.227 1.00 87.00 1103 GLN A N 1
ATOM 8394 C CA . GLN A 1 1103 ? -20.806 -26.269 -4.850 1.00 87.00 1103 GLN A CA 1
ATOM 8395 C C . GLN A 1 1103 ? -20.463 -26.730 -6.278 1.00 87.00 1103 GLN A C 1
ATOM 8397 O O . GLN A 1 1103 ? -20.810 -27.856 -6.654 1.00 87.00 1103 GLN A O 1
ATOM 8402 N N . ILE A 1 1104 ? -19.753 -25.907 -7.061 1.00 85.19 1104 ILE A N 1
ATOM 8403 C CA . ILE A 1 1104 ? -19.293 -26.278 -8.414 1.00 85.19 1104 ILE A CA 1
ATOM 8404 C C . ILE A 1 1104 ? -18.133 -27.284 -8.404 1.00 85.19 1104 ILE A C 1
ATOM 8406 O O . ILE A 1 1104 ? -17.867 -27.919 -9.424 1.00 85.19 1104 ILE A O 1
ATOM 8410 N N . GLN A 1 1105 ? -17.444 -27.481 -7.271 1.00 79.56 1105 GLN A N 1
ATOM 8411 C CA . GLN A 1 1105 ? -16.388 -28.494 -7.188 1.00 79.56 1105 GLN A CA 1
ATOM 8412 C C . GLN A 1 1105 ? -16.960 -29.879 -7.498 1.00 79.56 1105 GLN A C 1
ATOM 8414 O O . GLN A 1 1105 ? -17.948 -30.303 -6.893 1.00 79.56 1105 GLN A O 1
ATOM 8419 N N . GLY A 1 1106 ? -16.334 -30.582 -8.442 1.00 71.19 1106 GLY A N 1
ATOM 8420 C CA . GLY A 1 1106 ? -16.833 -31.851 -8.972 1.00 71.19 1106 GLY A CA 1
ATOM 8421 C C . GLY A 1 1106 ? -17.712 -31.746 -10.223 1.00 71.19 1106 GLY A C 1
ATOM 8422 O O . GLY A 1 1106 ? -18.163 -32.777 -10.715 1.00 71.19 1106 GLY A O 1
ATOM 8423 N N . GLN A 1 1107 ? -17.940 -30.550 -10.772 1.00 69.81 1107 GLN A N 1
ATOM 8424 C CA . GLN A 1 1107 ? -18.534 -30.387 -12.101 1.00 69.81 1107 GLN A CA 1
ATOM 8425 C C . GLN A 1 1107 ? -17.460 -30.465 -13.195 1.00 69.81 1107 GLN A C 1
ATOM 8427 O O . GLN A 1 1107 ? -16.971 -29.448 -13.677 1.00 69.81 1107 GLN A O 1
ATOM 8432 N N . GLY A 1 1108 ? -17.085 -31.686 -13.575 1.00 62.47 1108 GLY A N 1
ATOM 8433 C CA . GLY A 1 1108 ? -16.075 -31.958 -14.602 1.00 62.47 1108 GLY A CA 1
ATOM 8434 C C . GLY A 1 1108 ? -15.144 -33.107 -14.216 1.00 62.47 1108 GLY A C 1
ATOM 8435 O O . GLY A 1 1108 ? -15.366 -33.783 -13.210 1.00 62.47 1108 GLY A O 1
ATOM 8436 N N . GLN A 1 1109 ? -14.104 -33.319 -15.028 1.00 53.69 1109 GLN A N 1
ATOM 8437 C CA . GLN A 1 1109 ? -13.055 -34.318 -14.774 1.00 53.69 1109 GLN A CA 1
ATOM 8438 C C . GLN A 1 1109 ? -11.968 -33.820 -13.802 1.00 53.69 1109 GLN A C 1
ATOM 8440 O O . GLN A 1 1109 ? -11.255 -34.633 -13.222 1.00 53.69 1109 GLN A O 1
ATOM 8445 N N . SER A 1 1110 ? -11.857 -32.506 -13.585 1.00 55.59 1110 SER A N 1
ATOM 8446 C CA . SER A 1 1110 ? -10.895 -31.919 -12.647 1.00 55.59 1110 SER A CA 1
ATOM 8447 C C . SER A 1 1110 ? -11.227 -32.253 -11.185 1.00 55.59 1110 SER A C 1
ATOM 8449 O O . SER A 1 1110 ? -12.394 -32.259 -10.779 1.00 55.59 1110 SER A O 1
ATOM 8451 N N . GLY A 1 1111 ? -10.184 -32.493 -10.386 1.00 61.59 1111 GLY A N 1
ATOM 8452 C CA . GLY A 1 1111 ? -10.288 -32.738 -8.944 1.00 61.59 1111 GLY A CA 1
ATOM 8453 C C . GLY A 1 1111 ? -10.751 -31.516 -8.128 1.00 61.59 1111 GLY A C 1
ATOM 8454 O O . GLY A 1 1111 ? -11.000 -30.443 -8.684 1.00 61.59 1111 GLY A O 1
ATOM 8455 N N . PRO A 1 1112 ? -10.891 -31.654 -6.796 1.00 71.19 1112 PRO A N 1
ATOM 8456 C CA . PRO A 1 1112 ? -11.182 -30.520 -5.919 1.00 71.19 1112 PRO A CA 1
ATOM 8457 C C . PRO A 1 1112 ? -10.029 -29.501 -5.952 1.00 71.19 1112 PRO A C 1
ATOM 8459 O O . PRO A 1 1112 ? -8.877 -29.867 -5.748 1.00 71.19 1112 PRO A O 1
ATOM 8462 N N . LYS A 1 1113 ? -10.347 -28.221 -6.189 1.00 79.25 1113 LYS A N 1
ATOM 8463 C CA . LYS A 1 1113 ? -9.389 -27.099 -6.158 1.00 79.25 1113 LYS A CA 1
ATOM 8464 C C . LYS A 1 1113 ? -9.181 -26.552 -4.739 1.00 79.25 1113 LYS A C 1
ATOM 8466 O O . LYS A 1 1113 ? -8.115 -26.025 -4.450 1.00 79.25 1113 LYS A O 1
ATOM 8471 N N . TYR A 1 1114 ? -10.194 -26.659 -3.876 1.00 84.44 1114 TYR A N 1
ATOM 8472 C CA . TYR A 1 1114 ? -10.189 -26.097 -2.524 1.00 84.44 1114 TYR A CA 1
ATOM 8473 C C . TYR A 1 1114 ? -10.694 -27.108 -1.487 1.00 84.44 1114 TYR A C 1
ATOM 8475 O O . TYR A 1 1114 ? -11.728 -27.754 -1.688 1.00 84.44 1114 TYR A O 1
ATOM 8483 N N . ASN A 1 1115 ? -10.020 -27.178 -0.342 1.00 81.25 1115 ASN A N 1
ATOM 8484 C CA . ASN A 1 1115 ? -10.303 -28.123 0.740 1.00 81.25 1115 ASN A CA 1
ATOM 8485 C C . ASN A 1 1115 ? -11.356 -27.625 1.749 1.00 81.25 1115 ASN A C 1
ATOM 8487 O O . ASN A 1 1115 ? -11.919 -28.422 2.496 1.00 81.25 1115 ASN A O 1
ATOM 8491 N N . GLY A 1 1116 ? -11.672 -26.326 1.773 1.00 83.19 1116 GLY A N 1
ATOM 8492 C CA . GLY A 1 1116 ? -12.663 -25.769 2.701 1.00 83.19 1116 GLY A CA 1
ATOM 8493 C C . GLY A 1 1116 ? -12.926 -24.274 2.516 1.00 83.19 1116 GLY A C 1
ATOM 8494 O O . GLY A 1 1116 ? -12.398 -23.644 1.605 1.00 83.19 1116 GLY A O 1
ATOM 8495 N N . VAL A 1 1117 ? -13.749 -23.687 3.393 1.00 85.62 1117 VAL A N 1
ATOM 8496 C CA . VAL A 1 1117 ? -14.151 -22.266 3.303 1.00 85.62 1117 VAL A CA 1
ATOM 8497 C C . VAL A 1 1117 ? -12.958 -21.322 3.453 1.00 85.62 1117 VAL A C 1
ATOM 8499 O O . VAL A 1 1117 ? -12.794 -20.413 2.646 1.00 85.62 1117 VAL A O 1
ATOM 8502 N N . ILE A 1 1118 ? -12.107 -21.567 4.454 1.00 86.25 1118 ILE A N 1
ATOM 8503 C CA . ILE A 1 1118 ? -10.900 -20.768 4.723 1.00 86.25 1118 ILE A CA 1
ATOM 8504 C C . ILE A 1 1118 ? -9.946 -20.826 3.523 1.00 86.25 1118 ILE A C 1
ATOM 8506 O O . ILE A 1 1118 ? -9.371 -19.812 3.142 1.00 86.25 1118 ILE A O 1
ATOM 8510 N N . ASP A 1 1119 ? -9.831 -21.995 2.893 1.00 88.25 1119 ASP A N 1
ATOM 8511 C CA . ASP A 1 1119 ? -8.989 -22.231 1.720 1.00 88.25 1119 ASP A CA 1
ATOM 8512 C C . ASP A 1 1119 ? -9.518 -21.501 0.471 1.00 88.25 1119 ASP A C 1
ATOM 8514 O O . ASP A 1 1119 ? -8.757 -20.839 -0.231 1.00 88.25 1119 ASP A O 1
ATOM 8518 N N . VAL A 1 1120 ? -10.842 -21.494 0.252 1.00 87.50 1120 VAL A N 1
ATOM 8519 C CA . VAL A 1 1120 ? -11.477 -20.655 -0.783 1.00 87.50 1120 VAL A CA 1
ATOM 8520 C C . VAL A 1 1120 ? -11.224 -19.170 -0.529 1.00 87.50 1120 VAL A C 1
ATOM 8522 O O . VAL A 1 1120 ? -10.830 -18.465 -1.451 1.00 87.50 1120 VAL A O 1
ATOM 8525 N N . VAL A 1 1121 ? -11.418 -18.673 0.697 1.00 88.50 1121 VAL A N 1
ATOM 8526 C CA . VAL A 1 1121 ? -11.217 -17.246 1.014 1.00 88.50 1121 VAL A CA 1
ATOM 8527 C C . VAL A 1 1121 ? -9.744 -16.845 0.868 1.00 88.50 1121 VAL A C 1
ATOM 8529 O O . VAL A 1 1121 ? -9.451 -15.822 0.252 1.00 88.50 1121 VAL A O 1
ATOM 8532 N N . ARG A 1 1122 ? -8.809 -17.676 1.348 1.00 89.19 1122 ARG A N 1
ATOM 8533 C CA . ARG A 1 1122 ? -7.357 -17.484 1.198 1.00 89.19 1122 ARG A CA 1
ATOM 8534 C C . ARG A 1 1122 ? -6.927 -17.522 -0.272 1.00 89.19 1122 ARG A C 1
ATOM 8536 O O . ARG A 1 1122 ? -6.150 -16.670 -0.696 1.00 89.19 1122 ARG A O 1
ATOM 8543 N N . GLY A 1 1123 ? -7.447 -18.471 -1.050 1.00 86.94 1123 GLY A N 1
ATOM 8544 C CA . GLY A 1 1123 ? -7.211 -18.571 -2.490 1.00 86.94 1123 GLY A CA 1
ATOM 8545 C C . GLY A 1 1123 ? -7.738 -17.351 -3.243 1.00 86.94 1123 GLY A C 1
ATOM 8546 O O . GLY A 1 1123 ? -6.998 -16.736 -3.999 1.00 86.94 1123 GLY A O 1
ATOM 8547 N N . LEU A 1 1124 ? -8.974 -16.927 -2.964 1.00 87.12 1124 LEU A N 1
ATOM 8548 C CA . LEU A 1 1124 ? -9.567 -15.718 -3.541 1.00 87.12 1124 LEU A CA 1
ATOM 8549 C C . LEU A 1 1124 ? -8.775 -14.450 -3.215 1.00 87.12 1124 LEU A C 1
ATOM 8551 O O . LEU A 1 1124 ? -8.598 -13.609 -4.095 1.00 87.12 1124 LEU A O 1
ATOM 8555 N N . TYR A 1 1125 ? -8.287 -14.318 -1.979 1.00 88.69 1125 TYR A N 1
ATOM 8556 C CA . TYR A 1 1125 ? -7.452 -13.190 -1.572 1.00 88.69 1125 TYR A CA 1
ATOM 8557 C C . TYR A 1 1125 ? -6.102 -13.183 -2.307 1.00 88.69 1125 TYR A C 1
ATOM 8559 O O . TYR A 1 1125 ? -5.650 -12.127 -2.738 1.00 88.69 1125 TYR A O 1
ATOM 8567 N N . ARG A 1 1126 ? -5.491 -14.355 -2.538 1.00 86.75 1126 ARG A N 1
ATOM 8568 C CA . ARG A 1 1126 ? -4.294 -14.488 -3.390 1.00 86.75 1126 ARG A CA 1
ATOM 8569 C C . ARG A 1 1126 ? -4.579 -14.209 -4.874 1.00 86.75 1126 ARG A C 1
ATOM 8571 O O . ARG A 1 1126 ? -3.731 -13.646 -5.546 1.00 86.75 1126 ARG A O 1
ATOM 8578 N N . GLU A 1 1127 ? -5.767 -14.554 -5.375 1.00 82.12 1127 GLU A N 1
ATOM 8579 C CA . GLU A 1 1127 ? -6.186 -14.330 -6.773 1.00 82.12 1127 GLU A CA 1
ATOM 8580 C C . GLU A 1 1127 ? -6.533 -12.860 -7.108 1.00 82.12 1127 GLU A C 1
ATOM 8582 O O . GLU A 1 1127 ? -6.695 -12.535 -8.284 1.00 82.12 1127 GLU A O 1
ATOM 8587 N N . GLY A 1 1128 ? -6.700 -11.970 -6.119 1.00 78.06 1128 GLY A N 1
ATOM 8588 C CA . GLY A 1 1128 ? -7.022 -10.554 -6.373 1.00 78.06 1128 GLY A CA 1
ATOM 8589 C C . GLY A 1 1128 ? -7.550 -9.759 -5.172 1.00 78.06 1128 GLY A C 1
ATOM 8590 O O . GLY A 1 1128 ? -8.452 -8.928 -5.323 1.00 78.06 1128 GLY A O 1
ATOM 8591 N N . GLY A 1 1129 ? -7.048 -10.043 -3.969 1.00 88.06 1129 GLY A N 1
ATOM 8592 C CA . GLY A 1 1129 ? -7.355 -9.324 -2.732 1.00 88.06 1129 GLY A CA 1
ATOM 8593 C C . GLY A 1 1129 ? -8.843 -9.271 -2.370 1.00 88.06 1129 GLY A C 1
ATOM 8594 O O . GLY A 1 1129 ? -9.649 -10.134 -2.732 1.00 88.06 1129 GLY A O 1
ATOM 8595 N N . ILE A 1 1130 ? -9.232 -8.207 -1.662 1.00 86.94 1130 ILE A N 1
ATOM 8596 C CA . ILE A 1 1130 ? -10.624 -7.988 -1.239 1.00 86.94 1130 ILE A CA 1
ATOM 8597 C C . ILE A 1 1130 ? -11.578 -7.796 -2.435 1.00 86.94 1130 ILE A C 1
ATOM 8599 O O . ILE A 1 1130 ? -12.718 -8.264 -2.400 1.00 86.94 1130 ILE A O 1
ATOM 8603 N N . ARG A 1 1131 ? -11.096 -7.201 -3.541 1.00 86.75 1131 ARG A N 1
ATOM 8604 C CA . ARG A 1 1131 ? -11.861 -7.036 -4.793 1.00 86.75 1131 ARG A CA 1
ATOM 8605 C C . ARG A 1 1131 ? -12.251 -8.389 -5.402 1.00 86.75 1131 ARG A C 1
ATOM 8607 O O . ARG A 1 1131 ? -13.363 -8.518 -5.910 1.00 86.75 1131 ARG A O 1
ATOM 8614 N N . SER A 1 1132 ? -11.396 -9.411 -5.300 1.00 87.38 1132 SER A N 1
ATOM 8615 C CA . SER A 1 1132 ? -11.730 -10.784 -5.700 1.00 87.38 1132 SER A CA 1
ATOM 8616 C C . SER A 1 1132 ? -12.830 -11.379 -4.817 1.00 87.38 1132 SER A C 1
ATOM 8618 O O . SER A 1 1132 ? -13.835 -11.854 -5.344 1.00 87.38 1132 SER A O 1
ATOM 8620 N N . ILE A 1 1133 ? -12.712 -11.284 -3.486 1.00 89.94 1133 ILE A N 1
ATOM 8621 C CA . ILE A 1 1133 ? -13.722 -11.796 -2.537 1.00 89.94 1133 ILE A CA 1
ATOM 8622 C C . ILE A 1 1133 ? -15.113 -11.186 -2.800 1.00 89.94 1133 ILE A C 1
ATOM 8624 O O . ILE A 1 1133 ? -16.113 -11.902 -2.765 1.00 89.94 1133 ILE A O 1
ATOM 8628 N N . PHE A 1 1134 ? -15.184 -9.896 -3.140 1.00 90.25 1134 PHE A N 1
ATOM 8629 C CA . PHE A 1 1134 ? -16.437 -9.189 -3.438 1.00 90.25 1134 PHE A CA 1
ATOM 8630 C C . PHE A 1 1134 ? -16.807 -9.135 -4.941 1.00 90.25 1134 PHE A C 1
ATOM 8632 O O . PHE A 1 1134 ? -17.815 -8.516 -5.305 1.00 90.25 1134 PHE A O 1
ATOM 8639 N N . ARG A 1 1135 ? -16.070 -9.804 -5.846 1.00 86.19 1135 ARG A N 1
ATOM 8640 C CA . ARG A 1 1135 ? -16.431 -9.886 -7.279 1.00 86.19 1135 ARG A CA 1
ATOM 8641 C C . ARG A 1 1135 ? -17.770 -10.616 -7.423 1.00 86.19 1135 ARG A C 1
ATOM 8643 O O . ARG A 1 1135 ? -17.893 -11.802 -7.110 1.00 86.19 1135 ARG A O 1
ATOM 8650 N N . GLY A 1 1136 ? -18.770 -9.890 -7.925 1.00 85.88 1136 GLY A N 1
ATOM 8651 C CA . GLY A 1 1136 ? -20.155 -10.348 -8.069 1.00 85.88 1136 GLY A CA 1
ATOM 8652 C C . GLY A 1 1136 ? -21.166 -9.670 -7.134 1.00 85.88 1136 GLY A C 1
ATOM 8653 O O . GLY A 1 1136 ? -22.355 -9.908 -7.309 1.00 85.88 1136 GLY A O 1
ATOM 8654 N N . THR A 1 1137 ? -20.750 -8.798 -6.205 1.00 90.88 1137 THR A N 1
ATOM 8655 C CA . THR A 1 1137 ? -21.650 -8.097 -5.255 1.00 90.88 1137 THR A CA 1
ATOM 8656 C C . THR A 1 1137 ? -22.841 -7.404 -5.931 1.00 90.88 1137 THR A C 1
ATOM 8658 O O . THR A 1 1137 ? -23.974 -7.592 -5.501 1.00 90.88 1137 THR A O 1
ATOM 8661 N N . GLY A 1 1138 ? -22.632 -6.691 -7.046 1.00 90.06 1138 GLY A N 1
ATOM 8662 C CA . GLY A 1 1138 ? -23.733 -6.064 -7.798 1.00 90.06 1138 GLY A CA 1
ATOM 8663 C C . GLY A 1 1138 ? -24.731 -7.063 -8.405 1.00 90.06 1138 GLY A C 1
ATOM 8664 O O . GLY A 1 1138 ? -25.919 -6.769 -8.489 1.00 90.06 1138 GLY A O 1
ATOM 8665 N N . ALA A 1 1139 ? -24.282 -8.273 -8.759 1.00 89.50 1139 ALA A N 1
ATOM 8666 C CA . ALA A 1 1139 ? -25.162 -9.353 -9.212 1.00 89.50 1139 ALA A CA 1
ATOM 8667 C C . ALA A 1 1139 ? -25.940 -9.988 -8.045 1.00 89.50 1139 ALA A C 1
ATOM 8669 O O . ALA A 1 1139 ? -27.083 -10.402 -8.223 1.00 89.50 1139 ALA A O 1
ATOM 8670 N N . THR A 1 1140 ? -25.346 -10.029 -6.846 1.00 91.12 1140 THR A N 1
ATOM 8671 C CA . THR A 1 1140 ? -26.055 -10.399 -5.613 1.00 91.12 1140 THR A CA 1
ATOM 8672 C C . THR A 1 1140 ? -27.137 -9.367 -5.290 1.00 91.12 1140 THR A C 1
ATOM 8674 O O . THR A 1 1140 ? -28.275 -9.761 -5.077 1.00 91.12 1140 THR A O 1
ATOM 8677 N N . LEU A 1 1141 ? -26.848 -8.060 -5.361 1.00 92.44 1141 LEU A N 1
ATOM 8678 C CA . LEU A 1 1141 ? -27.854 -7.014 -5.114 1.00 92.44 1141 LEU A CA 1
ATOM 8679 C C . LEU A 1 1141 ? -28.990 -7.033 -6.152 1.00 92.44 1141 LEU A C 1
ATOM 8681 O O . LEU A 1 1141 ? -30.157 -6.910 -5.787 1.00 92.44 1141 LEU A O 1
ATOM 8685 N N . ALA A 1 1142 ? -28.670 -7.256 -7.433 1.00 91.06 1142 ALA A N 1
ATOM 8686 C CA . ALA A 1 1142 ? -29.659 -7.400 -8.507 1.00 91.06 1142 ALA A CA 1
ATOM 8687 C C . ALA A 1 1142 ? -30.599 -8.611 -8.323 1.00 91.06 1142 ALA A C 1
ATOM 8689 O O . ALA A 1 1142 ? -31.677 -8.647 -8.914 1.00 91.06 1142 ALA A O 1
ATOM 8690 N N . ARG A 1 1143 ? -30.206 -9.592 -7.500 1.00 91.31 1143 ARG A N 1
ATOM 8691 C CA . ARG A 1 1143 ? -31.049 -10.708 -7.057 1.00 91.31 1143 ARG A CA 1
ATOM 8692 C C . ARG A 1 1143 ? -31.797 -10.369 -5.764 1.00 91.31 1143 ARG A C 1
ATOM 8694 O O . ARG A 1 1143 ? -33.014 -10.530 -5.700 1.00 91.31 11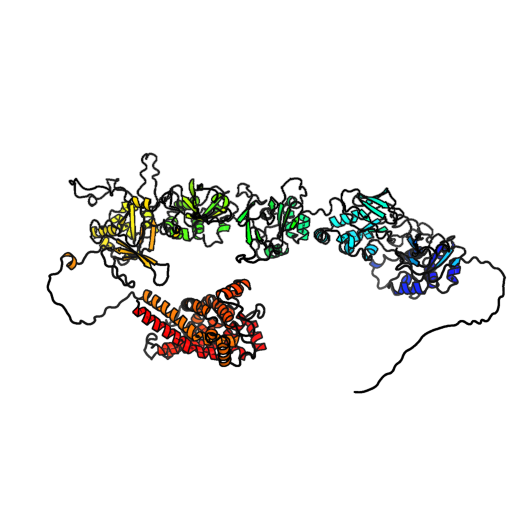43 ARG A O 1
ATOM 8701 N N . ASP A 1 1144 ? -31.069 -9.926 -4.743 1.00 90.31 1144 ASP A N 1
ATOM 8702 C CA . ASP A 1 1144 ? -31.567 -9.782 -3.374 1.00 90.31 1144 ASP A CA 1
ATOM 8703 C C . ASP A 1 1144 ? -32.539 -8.602 -3.232 1.00 90.31 1144 ASP A C 1
ATOM 8705 O O . ASP A 1 1144 ? -33.542 -8.745 -2.545 1.00 90.31 1144 ASP A O 1
ATOM 8709 N N . GLY A 1 1145 ? -32.310 -7.470 -3.909 1.00 91.81 1145 GLY A N 1
ATOM 8710 C CA . GLY A 1 1145 ? -33.200 -6.299 -3.854 1.00 91.81 1145 GLY A CA 1
ATOM 8711 C C . GLY A 1 1145 ? -34.611 -6.596 -4.375 1.00 91.81 1145 GLY A C 1
ATOM 8712 O O . GLY A 1 1145 ? -35.571 -6.537 -3.602 1.00 91.81 1145 GLY A O 1
ATOM 8713 N N . PRO A 1 1146 ? -34.770 -6.967 -5.662 1.00 92.88 1146 PRO A N 1
ATOM 8714 C CA . PRO A 1 1146 ? -36.070 -7.340 -6.220 1.00 92.88 1146 PRO A CA 1
ATOM 8715 C C . PRO A 1 1146 ? -36.680 -8.575 -5.541 1.00 92.88 1146 PRO A C 1
ATOM 8717 O O . PRO A 1 1146 ? -37.894 -8.634 -5.350 1.00 92.88 1146 PRO A O 1
ATOM 8720 N N . GLY A 1 1147 ? -35.845 -9.541 -5.137 1.00 90.12 1147 GLY A N 1
ATOM 8721 C CA . GLY A 1 1147 ? -36.278 -10.737 -4.417 1.00 90.12 1147 GLY A CA 1
ATOM 8722 C C . GLY A 1 1147 ? -36.902 -10.418 -3.057 1.00 90.12 1147 GLY A C 1
ATOM 8723 O O . GLY A 1 1147 ? -38.015 -10.863 -2.785 1.00 90.12 1147 GLY A O 1
ATOM 8724 N N . SER A 1 1148 ? -36.230 -9.622 -2.222 1.00 89.38 1148 SER A N 1
ATOM 8725 C CA . SER A 1 1148 ? -36.735 -9.216 -0.904 1.00 89.38 1148 SER A CA 1
ATOM 8726 C C . SER A 1 1148 ? -37.956 -8.299 -1.012 1.00 89.38 1148 SER A C 1
ATOM 8728 O O . SER A 1 1148 ? -38.915 -8.478 -0.261 1.00 89.38 1148 SER A O 1
ATOM 8730 N N . ALA A 1 1149 ? -37.989 -7.384 -1.987 1.00 90.75 1149 ALA A N 1
ATOM 8731 C CA . ALA A 1 1149 ? -39.173 -6.572 -2.276 1.00 90.75 1149 ALA A CA 1
ATOM 8732 C C . ALA A 1 1149 ? -40.409 -7.443 -2.571 1.00 90.75 1149 ALA A C 1
ATOM 8734 O O . ALA A 1 1149 ? -41.471 -7.243 -1.978 1.00 90.75 1149 ALA A O 1
ATOM 8735 N N . ALA A 1 1150 ? -40.254 -8.456 -3.433 1.00 90.44 1150 ALA A N 1
ATOM 8736 C CA . ALA A 1 1150 ? -41.306 -9.422 -3.742 1.00 90.44 1150 ALA A CA 1
ATOM 8737 C C . ALA A 1 1150 ? -41.672 -10.305 -2.537 1.00 90.44 1150 ALA A C 1
ATOM 8739 O O . ALA A 1 1150 ? -42.854 -10.562 -2.313 1.00 90.44 1150 ALA A O 1
ATOM 8740 N N . TYR A 1 1151 ? -40.683 -10.729 -1.741 1.00 87.88 1151 TYR A N 1
ATOM 8741 C CA . TYR A 1 1151 ? -40.883 -11.534 -0.534 1.00 87.88 1151 TYR A CA 1
ATOM 8742 C C . TYR A 1 1151 ? -41.775 -10.811 0.484 1.00 87.88 1151 TYR A C 1
ATOM 8744 O O . TYR A 1 1151 ? -42.832 -11.325 0.846 1.00 87.88 1151 TYR A O 1
ATOM 8752 N N . PHE A 1 1152 ? -41.398 -9.600 0.911 1.00 84.19 1152 PHE A N 1
ATOM 8753 C CA . PHE A 1 1152 ? -42.163 -8.845 1.909 1.00 84.19 1152 PHE A CA 1
ATOM 8754 C C . PHE A 1 1152 ? -43.551 -8.432 1.390 1.00 84.19 1152 PHE A C 1
ATOM 8756 O O . PHE A 1 1152 ? -44.531 -8.531 2.130 1.00 84.19 1152 PHE A O 1
ATOM 8763 N N . ALA A 1 1153 ? -43.669 -8.050 0.113 1.00 87.38 1153 ALA A N 1
ATOM 8764 C CA . ALA A 1 1153 ? -44.958 -7.724 -0.498 1.00 87.38 1153 ALA A CA 1
ATOM 8765 C C . ALA A 1 1153 ? -45.911 -8.932 -0.545 1.00 87.38 1153 ALA A C 1
ATOM 8767 O O . ALA A 1 1153 ? -47.062 -8.830 -0.117 1.00 87.38 1153 ALA A O 1
ATOM 8768 N N . ALA A 1 1154 ? -45.438 -10.086 -1.026 1.00 87.69 1154 ALA A N 1
ATOM 8769 C CA . ALA A 1 1154 ? -46.239 -11.305 -1.103 1.00 87.69 1154 ALA A CA 1
ATOM 8770 C C . ALA A 1 1154 ? -46.570 -11.872 0.286 1.00 87.69 1154 ALA A C 1
ATOM 8772 O O . ALA A 1 1154 ? -47.672 -12.390 0.476 1.00 87.69 1154 ALA A O 1
ATOM 8773 N N . TYR A 1 1155 ? -45.666 -11.728 1.262 1.00 84.94 1155 TYR A N 1
ATOM 8774 C CA . TYR A 1 1155 ? -45.918 -12.098 2.653 1.00 84.94 1155 TYR A CA 1
ATOM 8775 C C . TYR A 1 1155 ? -47.083 -11.291 3.237 1.00 84.94 1155 TYR A C 1
ATOM 8777 O O . TYR A 1 1155 ? -48.066 -11.891 3.663 1.00 84.94 1155 TYR A O 1
ATOM 8785 N N . GLU A 1 1156 ? -47.037 -9.954 3.186 1.00 82.69 1156 GLU A N 1
ATOM 8786 C CA . GLU A 1 1156 ? -48.116 -9.107 3.720 1.00 82.69 1156 GLU A CA 1
ATOM 8787 C C . GLU A 1 1156 ? -49.442 -9.281 2.962 1.00 82.69 1156 GLU A C 1
ATOM 8789 O O . GLU A 1 1156 ? -50.499 -9.343 3.589 1.00 82.69 1156 GLU A O 1
ATOM 8794 N N . VAL A 1 1157 ? -49.424 -9.433 1.631 1.00 86.38 1157 VAL A N 1
ATOM 8795 C CA . VAL A 1 1157 ? -50.650 -9.698 0.850 1.00 86.38 1157 VAL A CA 1
ATOM 8796 C C . VAL A 1 1157 ? -51.273 -11.042 1.230 1.00 86.38 1157 VAL A C 1
ATOM 8798 O O . VAL A 1 1157 ? -52.472 -11.099 1.507 1.00 86.38 1157 VAL A O 1
ATOM 8801 N N . THR A 1 1158 ? -50.477 -12.114 1.302 1.00 85.19 1158 THR A N 1
ATOM 8802 C CA . THR A 1 1158 ? -50.984 -13.448 1.670 1.00 85.19 1158 THR A CA 1
ATOM 8803 C C . THR A 1 1158 ? -51.465 -13.461 3.120 1.00 85.19 1158 THR A C 1
ATOM 8805 O O . THR A 1 1158 ? -52.541 -13.976 3.411 1.00 85.19 1158 THR A O 1
ATOM 8808 N N . LYS A 1 1159 ? -50.725 -12.817 4.031 1.00 80.69 1159 LYS A N 1
ATOM 8809 C CA . LYS A 1 1159 ? -51.097 -12.664 5.441 1.00 80.69 1159 LYS A CA 1
ATOM 8810 C C . LYS A 1 1159 ? -52.421 -11.909 5.601 1.00 80.69 1159 LYS A C 1
ATOM 8812 O O . LYS A 1 1159 ? -53.291 -12.355 6.348 1.00 80.69 1159 LYS A O 1
ATOM 8817 N N . LYS A 1 1160 ? -52.609 -10.807 4.865 1.00 80.62 1160 LYS A N 1
ATOM 8818 C CA . LYS A 1 1160 ? -53.857 -10.030 4.847 1.00 80.62 1160 LYS A CA 1
ATOM 8819 C C . LYS A 1 1160 ? -55.035 -10.835 4.293 1.00 80.62 1160 LYS A C 1
ATOM 8821 O O . LYS A 1 1160 ? -56.128 -10.722 4.831 1.00 80.62 1160 LYS A O 1
ATOM 8826 N N . TYR A 1 1161 ? -54.818 -11.656 3.263 1.00 83.50 1161 TYR A N 1
ATOM 8827 C CA . TYR A 1 1161 ? -55.863 -12.501 2.669 1.00 83.50 1161 TYR A CA 1
ATOM 8828 C C . TYR A 1 1161 ? -56.253 -13.694 3.562 1.00 83.50 1161 TYR A C 1
ATOM 8830 O O . TYR A 1 1161 ? -57.404 -14.115 3.559 1.00 83.50 1161 TYR A O 1
ATOM 8838 N N . LEU A 1 1162 ? -55.310 -14.223 4.351 1.00 82.69 1162 LEU A N 1
ATOM 8839 C CA . LEU A 1 1162 ? -55.551 -15.309 5.311 1.00 82.69 1162 LEU A CA 1
ATOM 8840 C C . LEU A 1 1162 ? -56.082 -14.830 6.677 1.00 82.69 1162 LEU A C 1
ATOM 8842 O O . LEU A 1 1162 ? -56.437 -15.667 7.506 1.00 82.69 1162 LEU A O 1
ATOM 8846 N N . THR A 1 1163 ? -56.134 -13.518 6.938 1.00 77.81 1163 THR A N 1
ATOM 8847 C CA . THR A 1 1163 ? -56.687 -12.961 8.187 1.00 77.81 1163 THR A CA 1
ATOM 8848 C C . THR A 1 1163 ? -58.218 -12.892 8.095 1.00 77.81 1163 THR A C 1
ATOM 8850 O O . THR A 1 1163 ? -58.721 -12.214 7.197 1.00 77.81 1163 THR A O 1
ATOM 8853 N N . PRO A 1 1164 ? -58.983 -13.544 8.996 1.00 73.19 1164 PRO A N 1
ATOM 8854 C CA . PRO A 1 1164 ? -60.443 -13.461 8.988 1.00 73.19 1164 PRO A CA 1
ATOM 8855 C C . PRO A 1 1164 ? -60.955 -12.029 9.192 1.00 73.19 1164 PRO A C 1
ATOM 8857 O O . PRO A 1 1164 ? -60.331 -11.216 9.877 1.00 73.19 1164 PRO A O 1
ATOM 8860 N N . ALA A 1 1165 ? -62.117 -11.715 8.616 1.00 59.50 1165 ALA A N 1
ATOM 8861 C CA . ALA A 1 1165 ? -62.707 -10.382 8.711 1.00 59.50 1165 ALA A CA 1
ATOM 8862 C C . ALA A 1 1165 ? -63.043 -10.023 10.173 1.00 59.50 1165 ALA A C 1
ATOM 8864 O O . ALA A 1 1165 ? -63.934 -10.617 10.775 1.00 59.50 1165 ALA A O 1
ATOM 8865 N N . GLY A 1 1166 ? -62.325 -9.040 10.726 1.00 59.28 1166 GLY A N 1
ATOM 8866 C CA . GLY A 1 1166 ? -62.457 -8.581 12.115 1.00 59.28 1166 GLY A CA 1
ATOM 8867 C C . GLY A 1 1166 ? -61.356 -9.066 13.070 1.00 59.28 1166 GLY A C 1
ATOM 8868 O O . GLY A 1 1166 ? -61.207 -8.479 14.138 1.00 59.28 1166 GLY A O 1
ATOM 8869 N N . SER A 1 1167 ? -60.554 -10.066 12.691 1.00 65.75 1167 SER A N 1
ATOM 8870 C CA . SER A 1 1167 ? -59.408 -10.549 13.483 1.00 65.75 1167 SER A CA 1
ATOM 8871 C C . SER A 1 1167 ? -58.167 -9.673 13.303 1.00 65.75 1167 SER A C 1
ATOM 8873 O O . SER A 1 1167 ? -57.979 -9.057 12.248 1.00 65.75 1167 SER A O 1
ATOM 8875 N N . SER A 1 1168 ? -57.261 -9.651 14.289 1.00 59.91 1168 SER A N 1
ATOM 8876 C CA . SER A 1 1168 ? -55.963 -8.993 14.092 1.00 59.91 1168 SER A CA 1
ATOM 8877 C C . SER A 1 1168 ? -54.978 -9.905 13.334 1.00 59.91 1168 SER A C 1
ATOM 8879 O O . SER A 1 1168 ? -54.946 -11.115 13.571 1.00 59.91 1168 SER A O 1
ATOM 8881 N N . PRO A 1 1169 ? -54.071 -9.363 12.492 1.00 57.75 1169 PRO A N 1
ATOM 8882 C CA . PRO A 1 1169 ? -52.984 -10.139 11.872 1.00 57.75 1169 PRO A CA 1
ATOM 8883 C C . PRO A 1 1169 ? -51.943 -10.711 12.861 1.00 57.75 1169 PRO A C 1
ATOM 8885 O O . PRO A 1 1169 ? -50.896 -11.206 12.433 1.00 57.75 1169 PRO A O 1
ATOM 8888 N N . SER A 1 1170 ? -52.187 -10.597 14.168 1.00 56.03 1170 SER A N 1
ATOM 8889 C CA . SER A 1 1170 ? -51.419 -11.193 15.270 1.00 56.03 1170 SER A CA 1
ATOM 8890 C C . SER A 1 1170 ? -51.981 -12.553 15.711 1.00 56.03 1170 SER A C 1
ATOM 8892 O O . SER A 1 1170 ? -51.260 -13.318 16.338 1.00 56.03 1170 SER A O 1
ATOM 8894 N N . GLU A 1 1171 ? -53.237 -12.866 15.373 1.00 57.81 1171 GLU A N 1
ATOM 8895 C CA . GLU A 1 1171 ? -53.964 -14.078 15.805 1.00 57.81 1171 GLU A CA 1
ATOM 8896 C C . GLU A 1 1171 ? -53.878 -15.244 14.797 1.00 57.81 1171 GLU A C 1
ATOM 8898 O O . GLU A 1 1171 ? -54.519 -16.281 14.967 1.00 57.81 1171 GLU A O 1
ATOM 8903 N N . LEU A 1 1172 ? -53.101 -15.091 13.720 1.00 66.69 1172 LEU A N 1
ATOM 8904 C CA . LEU A 1 1172 ? -52.960 -16.114 12.682 1.00 66.69 1172 LEU A CA 1
ATOM 8905 C C . LEU A 1 1172 ? -52.271 -17.377 13.208 1.00 66.69 1172 LEU A C 1
ATOM 8907 O O . LEU A 1 1172 ? -51.189 -17.319 13.791 1.00 66.69 1172 LEU A O 1
ATOM 8911 N N . ASN A 1 1173 ? -52.867 -18.536 12.919 1.00 72.62 1173 ASN A N 1
ATOM 8912 C CA . ASN A 1 1173 ? -52.286 -19.823 13.285 1.00 72.62 1173 ASN A CA 1
ATOM 8913 C C . ASN A 1 1173 ? -50.991 -20.127 12.500 1.00 72.62 1173 ASN A C 1
ATOM 8915 O O . ASN A 1 1173 ? -50.746 -19.601 11.410 1.00 72.62 1173 ASN A O 1
ATOM 8919 N N . LEU A 1 1174 ? -50.168 -21.025 13.052 1.00 69.50 1174 LEU A N 1
ATOM 8920 C CA . LEU A 1 1174 ? -48.862 -21.385 12.488 1.00 69.50 1174 LEU A CA 1
ATOM 8921 C C . LEU A 1 1174 ? -48.956 -21.899 11.037 1.00 69.50 1174 LEU A C 1
ATOM 8923 O O . LEU A 1 1174 ? -48.079 -21.610 10.227 1.00 69.50 1174 LEU A O 1
ATOM 8927 N N . GLY A 1 1175 ? -50.040 -22.597 10.680 1.00 74.25 1175 GLY A N 1
ATOM 8928 C CA . GLY A 1 1175 ? -50.283 -23.074 9.315 1.00 74.25 1175 GLY A CA 1
ATOM 8929 C C . GLY A 1 1175 ? -50.454 -21.936 8.304 1.00 74.25 1175 GLY A C 1
ATOM 8930 O O . GLY A 1 1175 ? -49.820 -21.950 7.250 1.00 74.25 1175 GLY A O 1
ATOM 8931 N N . ALA A 1 1176 ? -51.240 -20.910 8.640 1.00 76.44 1176 ALA A N 1
ATOM 8932 C CA . ALA A 1 1176 ? -51.411 -19.723 7.803 1.00 76.44 1176 ALA A CA 1
ATOM 8933 C C . ALA A 1 1176 ? -50.097 -18.935 7.640 1.00 76.44 1176 ALA A C 1
ATOM 8935 O O . ALA A 1 1176 ? -49.798 -18.454 6.547 1.00 76.44 1176 ALA A O 1
ATOM 8936 N N . VAL A 1 1177 ? -49.274 -18.862 8.693 1.00 75.81 1177 VAL A N 1
ATOM 8937 C CA . VAL A 1 1177 ? -47.938 -18.239 8.640 1.00 75.81 1177 VAL A CA 1
ATOM 8938 C C . VAL A 1 1177 ? -46.977 -19.037 7.746 1.00 75.81 1177 VAL A C 1
ATOM 8940 O O . VAL A 1 1177 ? -46.271 -18.441 6.931 1.00 75.81 1177 VAL A O 1
ATOM 8943 N N . ILE A 1 1178 ? -46.990 -20.374 7.819 1.00 78.06 1178 ILE A N 1
ATOM 8944 C CA . ILE A 1 1178 ? -46.206 -21.249 6.928 1.00 78.06 1178 ILE A CA 1
ATOM 8945 C C . ILE A 1 1178 ? -46.640 -21.075 5.464 1.00 78.06 1178 ILE A C 1
ATOM 8947 O O . ILE A 1 1178 ? -45.780 -20.971 4.589 1.00 78.06 1178 ILE A O 1
ATOM 8951 N N . ILE A 1 1179 ? -47.946 -20.983 5.183 1.00 82.56 1179 ILE A N 1
ATOM 8952 C CA . ILE A 1 1179 ? -48.463 -20.733 3.826 1.00 82.56 1179 ILE A CA 1
ATOM 8953 C C . ILE A 1 1179 ? -48.027 -19.348 3.326 1.00 82.56 1179 ILE A C 1
ATOM 8955 O O . ILE A 1 1179 ? -47.497 -19.249 2.219 1.00 82.56 1179 ILE A O 1
ATOM 8959 N N . ALA A 1 1180 ? -48.165 -18.293 4.137 1.00 82.38 1180 ALA A N 1
ATOM 8960 C CA . ALA A 1 1180 ? -47.721 -16.945 3.774 1.00 82.38 1180 ALA A CA 1
ATOM 8961 C C . ALA A 1 1180 ? -46.207 -16.881 3.499 1.00 82.38 1180 ALA A C 1
ATOM 8963 O O . ALA A 1 1180 ? -45.787 -16.293 2.503 1.00 82.38 1180 ALA A O 1
ATOM 8964 N N . GLY A 1 1181 ? -45.385 -17.542 4.323 1.00 80.88 1181 GLY A N 1
ATOM 8965 C CA . GLY A 1 1181 ? -43.943 -17.669 4.095 1.00 80.88 1181 GLY A CA 1
ATOM 8966 C C . GLY A 1 1181 ? -43.602 -18.479 2.839 1.00 80.88 1181 GLY A C 1
ATOM 8967 O O . GLY A 1 1181 ? -42.729 -18.089 2.066 1.00 80.88 1181 GLY A O 1
ATOM 8968 N N . GLY A 1 1182 ? -44.303 -19.589 2.588 1.00 82.94 1182 GLY A N 1
ATOM 8969 C CA . GLY A 1 1182 ? -44.155 -20.399 1.372 1.00 82.94 1182 GLY A CA 1
ATOM 8970 C C . GLY A 1 1182 ? -44.454 -19.604 0.098 1.00 82.94 1182 GLY A C 1
ATOM 8971 O O . GLY A 1 1182 ? -43.625 -19.569 -0.813 1.00 82.94 1182 GLY A O 1
ATOM 8972 N N . MET A 1 1183 ? -45.580 -18.884 0.071 1.00 85.38 1183 MET A N 1
ATOM 8973 C CA . MET A 1 1183 ? -45.963 -18.009 -1.044 1.00 85.38 1183 MET A CA 1
ATOM 8974 C C . MET A 1 1183 ? -44.984 -16.843 -1.238 1.00 85.38 1183 MET A C 1
ATOM 8976 O O . MET A 1 1183 ? -44.625 -16.535 -2.375 1.00 85.38 1183 MET A O 1
ATOM 8980 N N . ALA A 1 1184 ? -44.477 -16.247 -0.154 1.00 86.06 1184 ALA A N 1
ATOM 8981 C CA . ALA A 1 1184 ? -43.421 -15.237 -0.217 1.00 86.06 1184 ALA A CA 1
ATOM 8982 C C . ALA A 1 1184 ? -42.117 -15.787 -0.825 1.00 86.06 1184 ALA A C 1
ATOM 8984 O O . ALA A 1 1184 ? -41.502 -15.138 -1.671 1.00 86.06 1184 ALA A O 1
ATOM 8985 N N . GLY A 1 1185 ? -41.727 -17.016 -0.466 1.00 84.44 1185 GLY A N 1
ATOM 8986 C CA . GLY A 1 1185 ? -40.585 -17.714 -1.064 1.00 84.44 1185 GLY A CA 1
ATOM 8987 C C . GLY A 1 1185 ? -40.767 -18.005 -2.559 1.00 84.44 1185 GLY A C 1
ATOM 8988 O O . GLY A 1 1185 ? -39.837 -17.807 -3.342 1.00 84.44 1185 GLY A O 1
ATOM 8989 N N . VAL A 1 1186 ? -41.969 -18.415 -2.979 1.00 88.75 1186 VAL A N 1
ATOM 8990 C CA . VAL A 1 1186 ? -42.318 -18.608 -4.400 1.00 88.75 1186 VAL A CA 1
ATOM 8991 C C . VAL A 1 1186 ? -42.244 -17.286 -5.171 1.00 88.75 1186 VAL A C 1
ATOM 8993 O O . VAL A 1 1186 ? -41.629 -17.242 -6.239 1.00 88.75 1186 VAL A O 1
ATOM 8996 N N . ALA A 1 1187 ? -42.796 -16.196 -4.629 1.00 89.44 1187 ALA A N 1
ATOM 8997 C CA . ALA A 1 1187 ? -42.740 -14.870 -5.247 1.00 89.44 1187 ALA A CA 1
ATOM 8998 C C . ALA A 1 1187 ? -41.294 -14.358 -5.387 1.00 89.44 1187 ALA A C 1
ATOM 9000 O O . ALA A 1 1187 ? -40.893 -13.937 -6.474 1.00 89.44 1187 ALA A O 1
ATOM 9001 N N . MET A 1 1188 ? -40.488 -14.483 -4.324 1.00 90.38 1188 MET A N 1
ATOM 9002 C CA . MET A 1 1188 ? -39.061 -14.149 -4.322 1.00 90.38 1188 MET A CA 1
ATOM 9003 C C . MET A 1 1188 ? -38.314 -14.871 -5.447 1.00 90.38 1188 MET A C 1
ATOM 9005 O O . MET A 1 1188 ? -37.715 -14.222 -6.303 1.00 90.38 1188 MET A O 1
ATOM 9009 N N . TRP A 1 1189 ? -38.352 -16.208 -5.480 1.00 89.75 1189 TRP A N 1
ATOM 9010 C CA . TRP A 1 1189 ? -37.596 -16.984 -6.468 1.00 89.75 1189 TRP A CA 1
ATOM 9011 C C . TRP A 1 1189 ? -38.125 -16.818 -7.898 1.00 89.75 1189 TRP A C 1
ATOM 9013 O O . TRP A 1 1189 ? -37.340 -16.930 -8.839 1.00 89.75 1189 TRP A O 1
ATOM 9023 N N . SER A 1 1190 ? -39.405 -16.481 -8.082 1.00 89.75 1190 SER A N 1
ATOM 9024 C CA . SER A 1 1190 ? -39.972 -16.203 -9.410 1.00 89.75 1190 SER A CA 1
ATOM 9025 C C . SER A 1 1190 ? -39.363 -14.968 -10.081 1.00 89.75 1190 SER A C 1
ATOM 9027 O O . SER A 1 1190 ? -39.230 -14.951 -11.300 1.00 89.75 1190 SER A O 1
ATOM 9029 N N . ILE A 1 1191 ? -38.938 -13.967 -9.303 1.00 90.38 1191 ILE A N 1
ATOM 9030 C CA . ILE A 1 1191 ? -38.249 -12.766 -9.808 1.00 90.38 1191 ILE A CA 1
ATOM 9031 C C . ILE A 1 1191 ? -36.721 -12.911 -9.696 1.00 90.38 1191 ILE A C 1
ATOM 9033 O O . ILE A 1 1191 ? -35.983 -12.455 -10.567 1.00 90.38 1191 ILE A O 1
ATOM 9037 N N . ALA A 1 1192 ? -36.230 -13.588 -8.655 1.00 90.56 1192 ALA A N 1
ATOM 9038 C CA . ALA A 1 1192 ? -34.804 -13.708 -8.365 1.00 90.56 1192 ALA A CA 1
ATOM 9039 C C . ALA A 1 1192 ? -34.050 -14.736 -9.233 1.00 90.56 1192 ALA A C 1
ATOM 9041 O O . ALA A 1 1192 ? -32.823 -14.675 -9.288 1.00 90.56 1192 ALA A O 1
ATOM 9042 N N . ILE A 1 1193 ? -34.719 -15.680 -9.911 1.00 92.50 1193 ILE A N 1
ATOM 9043 C CA . ILE A 1 1193 ? -34.020 -16.722 -10.691 1.00 92.50 1193 ILE A CA 1
ATOM 9044 C C . ILE A 1 1193 ? -33.168 -16.155 -11.846 1.00 92.50 1193 ILE A C 1
ATOM 9046 O O . ILE A 1 1193 ? -31.975 -16.463 -11.856 1.00 92.50 1193 ILE A O 1
ATOM 9050 N N . PRO A 1 1194 ? -33.674 -15.296 -12.756 1.00 92.06 1194 PRO A N 1
ATOM 9051 C CA . PRO A 1 1194 ? -32.861 -14.725 -13.834 1.00 92.06 1194 PRO A CA 1
ATOM 9052 C C . PRO A 1 1194 ? -31.565 -14.021 -13.380 1.00 92.06 1194 PRO A C 1
ATOM 9054 O O . PRO A 1 1194 ? -30.505 -14.362 -13.917 1.00 92.06 1194 PRO A O 1
ATOM 9057 N N . PRO A 1 1195 ? -31.565 -13.111 -12.379 1.00 92.19 1195 PRO A N 1
ATOM 9058 C CA . PRO A 1 1195 ? -30.318 -12.552 -11.858 1.00 92.19 1195 PRO A CA 1
ATOM 9059 C C . PRO A 1 1195 ? -29.477 -13.571 -11.069 1.00 92.19 1195 PRO A C 1
ATOM 9061 O O . PRO A 1 1195 ? -28.253 -13.479 -11.117 1.00 92.19 1195 PRO A O 1
ATOM 9064 N N . ASP A 1 1196 ? -30.065 -14.574 -10.402 1.00 91.56 1196 ASP A N 1
ATOM 9065 C CA . ASP A 1 1196 ? -29.308 -15.628 -9.702 1.00 91.56 1196 ASP A CA 1
ATOM 9066 C C . ASP A 1 1196 ? -28.532 -16.542 -10.671 1.00 91.56 1196 ASP A C 1
ATOM 9068 O O . ASP A 1 1196 ? -27.396 -16.892 -10.361 1.00 91.56 1196 ASP A O 1
ATOM 9072 N N . VAL A 1 1197 ? -29.055 -16.853 -11.871 1.00 91.81 1197 VAL A N 1
ATOM 9073 C CA . VAL A 1 1197 ? -28.282 -17.567 -12.916 1.00 91.81 1197 VAL A CA 1
ATOM 9074 C C . VAL A 1 1197 ? -27.036 -16.769 -13.306 1.00 91.81 1197 VAL A C 1
ATOM 9076 O O . VAL A 1 1197 ? -25.929 -17.311 -13.356 1.00 91.81 1197 VAL A O 1
ATOM 9079 N N . LEU A 1 1198 ? -27.209 -15.469 -13.556 1.00 92.81 1198 LEU A N 1
ATOM 9080 C CA . LEU A 1 1198 ? -26.131 -14.566 -13.963 1.00 92.81 1198 LEU A CA 1
ATOM 9081 C C . LEU A 1 1198 ? -25.120 -14.326 -12.834 1.00 92.81 1198 LEU A C 1
ATOM 9083 O O . LEU A 1 1198 ? -23.917 -14.303 -13.094 1.00 92.81 1198 LEU A O 1
ATOM 9087 N N . LYS A 1 1199 ? -25.587 -14.223 -11.582 1.00 92.44 1199 LYS A N 1
ATOM 9088 C CA . LYS A 1 1199 ? -24.760 -14.169 -10.367 1.00 92.44 1199 LYS A CA 1
ATOM 9089 C C . LYS A 1 1199 ? -23.911 -15.430 -10.231 1.00 92.44 1199 LYS A C 1
ATOM 9091 O O . LYS A 1 1199 ? -22.691 -15.320 -10.133 1.00 92.44 1199 LYS A O 1
ATOM 9096 N N . SER A 1 1200 ? -24.536 -16.610 -10.265 1.00 89.00 1200 SER A N 1
ATOM 9097 C CA . SER A 1 1200 ? -23.850 -17.901 -10.144 1.00 89.00 1200 SER A CA 1
ATOM 9098 C C . SER A 1 1200 ? -22.771 -18.055 -11.217 1.00 89.00 1200 SER A C 1
ATOM 9100 O O . SER A 1 1200 ? -21.631 -18.355 -10.879 1.00 89.00 1200 SER A O 1
ATOM 9102 N N . ARG A 1 1201 ? -23.086 -17.749 -12.486 1.00 90.12 1201 ARG A N 1
ATOM 9103 C CA . ARG A 1 1201 ? -22.121 -17.795 -13.601 1.00 90.12 1201 ARG A CA 1
ATOM 9104 C C . ARG A 1 1201 ? -20.987 -16.773 -13.479 1.00 90.12 1201 ARG A C 1
ATOM 9106 O O . ARG A 1 1201 ? -19.841 -17.109 -13.764 1.00 90.12 1201 ARG A O 1
ATOM 9113 N N . LEU A 1 1202 ? -21.273 -15.546 -13.041 1.00 89.31 1202 LEU A N 1
ATOM 9114 C CA . LEU A 1 1202 ? -20.259 -14.500 -12.845 1.00 89.31 1202 LEU A CA 1
ATOM 9115 C C . LEU A 1 1202 ? -19.323 -14.799 -11.659 1.00 89.31 1202 LEU A C 1
ATOM 9117 O O . LEU A 1 1202 ? -18.154 -14.419 -11.693 1.00 89.31 1202 LEU A O 1
ATOM 9121 N N . GLN A 1 1203 ? -19.825 -15.475 -10.621 1.00 87.19 1203 GLN A N 1
ATOM 9122 C CA . GLN A 1 1203 ? -19.046 -15.889 -9.449 1.00 87.19 1203 GLN A CA 1
ATOM 9123 C C . GLN A 1 1203 ? -18.265 -17.193 -9.675 1.00 87.19 1203 GLN A C 1
ATOM 9125 O O . GLN A 1 1203 ? -17.193 -17.343 -9.095 1.00 87.19 1203 GLN A O 1
ATOM 9130 N N . SER A 1 1204 ? -18.762 -18.113 -10.513 1.00 85.56 1204 SER A N 1
ATOM 9131 C CA . SER A 1 1204 ? -18.082 -19.377 -10.836 1.00 85.56 1204 SER A CA 1
ATOM 9132 C C . SER A 1 1204 ? -17.026 -19.259 -11.937 1.00 85.56 1204 SER A C 1
ATOM 9134 O O . SER A 1 1204 ? -16.160 -20.124 -12.038 1.00 85.56 1204 SER A O 1
ATOM 9136 N N . ALA A 1 1205 ? -17.123 -18.253 -12.811 1.00 84.69 1205 ALA A N 1
ATOM 9137 C CA . ALA A 1 1205 ? -16.240 -18.131 -13.966 1.00 84.69 1205 ALA A CA 1
ATOM 9138 C C . ALA A 1 1205 ? -14.828 -17.629 -13.595 1.00 84.69 1205 ALA A C 1
ATOM 9140 O O . ALA A 1 1205 ? -14.693 -16.769 -12.710 1.00 84.69 1205 ALA A O 1
ATOM 9141 N N . PRO A 1 1206 ? -13.783 -18.078 -14.322 1.00 80.81 1206 PRO A N 1
ATOM 9142 C CA . PRO A 1 1206 ? -12.433 -17.540 -14.200 1.00 80.81 1206 PRO A CA 1
ATOM 9143 C C . PRO A 1 1206 ? -12.370 -16.007 -14.265 1.00 80.81 1206 PRO A C 1
ATOM 9145 O O . PRO A 1 1206 ? -13.274 -15.316 -14.759 1.00 80.81 1206 PRO A O 1
ATOM 9148 N N . THR A 1 1207 ? -11.287 -15.451 -13.733 1.00 75.75 1207 THR A N 1
ATOM 9149 C CA . THR A 1 1207 ? -10.964 -14.031 -13.906 1.00 75.75 1207 THR A CA 1
ATOM 9150 C C . THR A 1 1207 ? -10.767 -13.747 -15.402 1.00 75.75 1207 THR A C 1
ATOM 9152 O O . THR A 1 1207 ? -10.185 -14.558 -16.114 1.00 75.75 1207 THR A O 1
ATOM 9155 N N . GLY A 1 1208 ? -11.335 -12.645 -15.902 1.00 76.12 1208 GLY A N 1
ATOM 9156 C CA . GLY A 1 1208 ? -11.303 -12.269 -17.325 1.00 76.12 1208 GLY A CA 1
ATOM 9157 C C . GLY A 1 1208 ? -12.475 -12.758 -18.197 1.00 76.12 1208 GLY A C 1
ATOM 9158 O O . GLY A 1 1208 ? -12.813 -12.083 -19.162 1.00 76.12 1208 GLY A O 1
ATOM 9159 N N . THR A 1 1209 ? -13.176 -13.855 -17.864 1.00 84.75 1209 THR A N 1
ATOM 9160 C CA . THR A 1 1209 ? -14.245 -14.415 -18.737 1.00 84.75 1209 THR A CA 1
ATOM 9161 C C . THR A 1 1209 ? -15.414 -13.448 -18.997 1.00 84.75 1209 THR A C 1
ATOM 9163 O O . THR A 1 1209 ? -15.978 -13.403 -20.097 1.00 84.75 1209 THR A O 1
ATOM 9166 N N . TYR A 1 1210 ? -15.770 -12.660 -17.981 1.00 87.62 1210 TYR A N 1
ATOM 9167 C CA . TYR A 1 1210 ? -16.830 -11.652 -18.025 1.00 87.62 1210 TYR A CA 1
ATOM 9168 C C . TYR A 1 1210 ? -16.319 -10.334 -17.447 1.00 87.62 1210 TYR A C 1
ATOM 9170 O O . TYR A 1 1210 ? -15.773 -10.338 -16.340 1.00 87.62 1210 TYR A O 1
ATOM 9178 N N . SER A 1 1211 ? -16.559 -9.220 -18.144 1.00 83.50 1211 SER A N 1
ATOM 9179 C CA . SER A 1 1211 ? -16.219 -7.875 -17.648 1.00 83.50 1211 SER A CA 1
ATOM 9180 C C . SER A 1 1211 ? -17.215 -7.355 -16.604 1.00 83.50 1211 SER A C 1
ATOM 9182 O O . SER A 1 1211 ? -16.864 -6.535 -15.762 1.00 83.50 1211 SER A O 1
ATOM 9184 N N . GLY A 1 1212 ? -18.451 -7.864 -16.601 1.00 86.62 1212 GLY A N 1
ATOM 9185 C CA . GLY A 1 1212 ? -19.474 -7.491 -15.626 1.00 86.62 1212 GLY A CA 1
ATOM 9186 C C . GLY A 1 1212 ? -20.789 -8.253 -15.792 1.00 86.62 1212 GLY A C 1
ATOM 9187 O O . GLY A 1 1212 ? -20.903 -9.171 -16.604 1.00 86.62 1212 GLY A O 1
ATOM 9188 N N . PHE A 1 1213 ? -21.808 -7.855 -15.025 1.00 88.88 1213 PHE A N 1
ATOM 9189 C CA . PHE A 1 1213 ? -23.130 -8.499 -15.021 1.00 88.88 1213 PHE A CA 1
ATOM 9190 C C . PHE A 1 1213 ? -23.830 -8.442 -16.390 1.00 88.88 1213 PHE A C 1
ATOM 9192 O O . PHE A 1 1213 ? -24.325 -9.460 -16.867 1.00 88.88 1213 PHE A O 1
ATOM 9199 N N . LEU A 1 1214 ? -23.809 -7.283 -17.058 1.00 90.31 1214 LEU A N 1
ATOM 9200 C CA . LEU A 1 1214 ? -24.421 -7.101 -18.383 1.00 90.31 1214 LEU A CA 1
ATOM 9201 C C . LEU A 1 1214 ? -23.687 -7.873 -19.493 1.00 90.31 1214 LEU A C 1
ATOM 9203 O O . LEU A 1 1214 ? -24.315 -8.351 -20.434 1.00 90.31 1214 LEU A O 1
ATOM 9207 N N . ASP A 1 1215 ? -22.370 -8.047 -19.369 1.00 91.00 1215 ASP A N 1
ATOM 9208 C CA . ASP A 1 1215 ? -21.573 -8.869 -20.286 1.00 91.00 1215 ASP A CA 1
ATOM 9209 C C . ASP A 1 1215 ? -21.844 -10.371 -20.078 1.00 91.00 1215 ASP A C 1
ATOM 9211 O O . ASP A 1 1215 ? -22.084 -11.097 -21.042 1.00 91.00 1215 ASP A O 1
ATOM 9215 N N . CYS A 1 1216 ? -21.937 -10.818 -18.818 1.00 91.25 1216 CYS A N 1
ATOM 9216 C CA . CYS A 1 1216 ? -22.408 -12.161 -18.461 1.00 91.25 1216 CYS A CA 1
ATOM 9217 C C . CYS A 1 1216 ? -23.819 -12.438 -19.013 1.00 91.25 1216 CYS A C 1
ATOM 9219 O O . CYS A 1 1216 ? -24.064 -13.519 -19.555 1.00 91.25 1216 CYS A O 1
ATOM 9221 N N . ALA A 1 1217 ? -24.725 -11.453 -18.944 1.00 91.81 1217 ALA A N 1
ATOM 9222 C CA . ALA A 1 1217 ? -26.066 -11.533 -19.522 1.00 91.81 1217 ALA A CA 1
ATOM 9223 C C . ALA A 1 1217 ? -26.028 -11.673 -21.050 1.00 91.81 1217 ALA A C 1
ATOM 9225 O O . ALA A 1 1217 ? -26.584 -12.633 -21.584 1.00 91.81 1217 ALA A O 1
ATOM 9226 N N . ARG A 1 1218 ? -25.322 -10.769 -21.746 1.00 93.38 1218 ARG A N 1
ATOM 9227 C CA . ARG A 1 1218 ? -25.184 -10.785 -23.211 1.00 93.38 1218 ARG A CA 1
ATOM 9228 C C . ARG A 1 1218 ? -24.619 -12.119 -23.705 1.00 93.38 1218 ARG A C 1
ATOM 9230 O O . ARG A 1 1218 ? -25.228 -12.751 -24.563 1.00 93.38 1218 ARG A O 1
ATOM 9237 N N . LYS A 1 1219 ? -23.500 -12.573 -23.129 1.00 92.19 1219 LYS A N 1
ATOM 9238 C CA . LYS A 1 1219 ? -22.846 -13.842 -23.487 1.00 92.19 1219 LYS A CA 1
ATOM 9239 C C . LYS A 1 1219 ? -23.723 -15.057 -23.158 1.00 92.19 1219 LYS A C 1
ATOM 9241 O O . LYS A 1 1219 ? -23.890 -15.923 -24.007 1.00 92.19 1219 LYS A O 1
ATOM 9246 N N . THR A 1 1220 ? -24.365 -15.098 -21.985 1.00 89.56 1220 THR A N 1
ATOM 9247 C CA . THR A 1 1220 ? -25.289 -16.194 -21.621 1.00 89.56 1220 THR A CA 1
ATOM 9248 C C . THR A 1 1220 ? -26.473 -16.293 -22.586 1.00 89.56 1220 THR A C 1
ATOM 9250 O O . THR A 1 1220 ? -26.809 -17.394 -23.014 1.00 89.56 1220 THR A O 1
ATOM 9253 N N . ILE A 1 1221 ? -27.088 -15.166 -22.960 1.00 91.25 1221 ILE A N 1
ATOM 9254 C CA . ILE A 1 1221 ? -28.218 -15.152 -23.899 1.00 91.25 1221 ILE A CA 1
ATOM 9255 C C . ILE A 1 1221 ? -27.763 -15.532 -25.315 1.00 91.25 1221 ILE A C 1
ATOM 9257 O O . ILE A 1 1221 ? -28.479 -16.266 -25.989 1.00 91.25 1221 ILE A O 1
ATOM 9261 N N . ALA A 1 1222 ? -26.577 -15.094 -25.751 1.00 89.81 1222 ALA A N 1
ATOM 9262 C CA . ALA A 1 1222 ? -26.030 -15.439 -27.063 1.00 89.81 1222 ALA A CA 1
ATOM 9263 C C . ALA A 1 1222 ? -25.652 -16.929 -27.193 1.00 89.81 1222 ALA A C 1
ATOM 9265 O O . ALA A 1 1222 ? -25.893 -17.523 -28.239 1.00 89.81 1222 ALA A O 1
ATOM 9266 N N . THR A 1 1223 ? -25.079 -17.542 -26.149 1.00 86.50 1223 THR A N 1
ATOM 9267 C CA . THR A 1 1223 ? -24.591 -18.934 -26.197 1.00 86.50 1223 THR A CA 1
ATOM 9268 C C . THR A 1 1223 ? -25.641 -19.976 -25.797 1.00 86.50 1223 THR A C 1
ATOM 9270 O O . THR A 1 1223 ? -25.728 -21.020 -26.435 1.00 86.50 1223 THR A O 1
ATOM 9273 N N . ASP A 1 1224 ? -26.437 -19.734 -24.748 1.00 83.19 1224 ASP A N 1
ATOM 9274 C CA . ASP A 1 1224 ? -27.426 -20.700 -24.229 1.00 83.19 1224 ASP A CA 1
ATOM 9275 C C . ASP A 1 1224 ? -28.897 -20.304 -24.519 1.00 83.19 1224 ASP A C 1
ATOM 9277 O O . ASP A 1 1224 ? -29.820 -21.059 -24.193 1.00 83.19 1224 ASP A O 1
ATOM 9281 N N . GLY A 1 1225 ? -29.145 -19.123 -25.096 1.00 88.00 1225 GLY A N 1
ATOM 9282 C CA . GLY A 1 1225 ? -30.489 -18.588 -25.342 1.00 88.00 1225 GLY A CA 1
ATOM 9283 C C . GLY A 1 1225 ? -31.198 -18.046 -24.090 1.00 88.00 1225 GLY A C 1
ATOM 9284 O O . GLY A 1 1225 ? -30.837 -18.328 -22.949 1.00 88.00 1225 GLY A O 1
ATOM 9285 N N . VAL A 1 1226 ? -32.286 -17.288 -24.284 1.00 89.06 1226 VAL A N 1
ATOM 9286 C CA . VAL A 1 1226 ? -33.047 -16.642 -23.185 1.00 89.06 1226 VAL A CA 1
ATOM 9287 C C . VAL A 1 1226 ? -33.570 -17.649 -22.144 1.00 89.06 1226 VAL A C 1
ATOM 9289 O O . VAL A 1 1226 ? -33.614 -17.348 -20.951 1.00 89.06 1226 VAL A O 1
ATOM 9292 N N . LYS A 1 1227 ? -33.899 -18.882 -22.560 1.00 87.88 1227 LYS A N 1
ATOM 9293 C CA . LYS A 1 1227 ? -34.347 -19.962 -21.655 1.00 87.88 1227 LYS A CA 1
ATOM 9294 C C . LYS A 1 1227 ? -33.287 -20.352 -20.610 1.00 87.88 1227 LYS A C 1
ATOM 9296 O O . LYS A 1 1227 ? -33.645 -20.888 -19.563 1.00 87.88 1227 LYS A O 1
ATOM 9301 N N . ALA A 1 1228 ? -32.008 -20.048 -20.841 1.00 86.75 1228 ALA A N 1
ATOM 9302 C CA . ALA A 1 1228 ? -30.927 -20.303 -19.891 1.00 86.75 1228 ALA A CA 1
ATOM 9303 C C . ALA A 1 1228 ? -31.102 -19.566 -18.557 1.00 86.75 1228 ALA A C 1
ATOM 9305 O O . ALA A 1 1228 ? -30.741 -20.107 -17.515 1.00 86.75 1228 ALA A O 1
ATOM 9306 N N . LEU A 1 1229 ? -31.708 -18.373 -18.585 1.00 90.62 1229 LEU A N 1
ATOM 9307 C CA . LEU A 1 1229 ? -31.966 -17.544 -17.403 1.00 90.62 1229 LEU A CA 1
ATOM 9308 C C . LEU A 1 1229 ? -32.960 -18.183 -16.417 1.00 90.62 1229 LEU A C 1
ATOM 9310 O O . LEU A 1 1229 ? -33.077 -17.724 -15.289 1.00 90.62 1229 LEU A O 1
ATOM 9314 N N . TRP A 1 1230 ? -33.648 -19.257 -16.813 1.00 91.12 1230 TRP A N 1
ATOM 9315 C CA . TRP A 1 1230 ? -34.586 -19.997 -15.964 1.00 91.12 1230 TRP A CA 1
ATOM 9316 C C . TRP A 1 1230 ? -34.049 -21.373 -15.522 1.00 91.12 1230 TRP A C 1
ATOM 9318 O O . TRP A 1 1230 ? -34.751 -22.138 -14.851 1.00 91.12 1230 TRP A O 1
ATOM 9328 N N . LYS A 1 1231 ? -32.782 -21.698 -15.836 1.00 88.31 1231 LYS A N 1
ATOM 9329 C CA . LYS A 1 1231 ? -32.100 -22.895 -15.310 1.00 88.31 1231 LYS A CA 1
ATOM 9330 C C . LYS A 1 1231 ? -32.074 -22.836 -13.774 1.00 88.31 1231 LYS A C 1
ATOM 9332 O O . LYS A 1 1231 ? -31.646 -21.852 -13.176 1.00 88.31 1231 LYS A O 1
ATOM 9337 N N . GLY A 1 1232 ? -32.552 -23.902 -13.129 1.00 87.50 1232 GLY A N 1
ATOM 9338 C CA . GLY A 1 1232 ? -32.669 -23.987 -11.667 1.00 87.50 1232 GLY A CA 1
ATOM 9339 C C . GLY A 1 1232 ? -34.017 -23.547 -11.071 1.00 87.50 1232 GLY A C 1
ATOM 9340 O O . GLY A 1 1232 ? -34.220 -23.761 -9.877 1.00 87.50 1232 GLY A O 1
ATOM 9341 N N . PHE A 1 1233 ? -34.964 -23.025 -11.865 1.00 90.62 1233 PHE A N 1
ATOM 9342 C CA . PHE A 1 1233 ? -36.291 -22.612 -11.373 1.00 90.62 1233 PHE A CA 1
ATOM 9343 C C . PHE A 1 1233 ? -37.035 -23.732 -10.619 1.00 90.62 1233 PHE A C 1
ATOM 9345 O O . PHE A 1 1233 ? -37.467 -23.529 -9.489 1.00 90.62 1233 PHE A O 1
ATOM 9352 N N . GLY A 1 1234 ? -37.113 -24.938 -11.197 1.00 89.75 1234 GLY A N 1
ATOM 9353 C CA . GLY A 1 1234 ? -37.778 -26.096 -10.576 1.00 89.75 1234 GLY A CA 1
ATOM 9354 C C . GLY A 1 1234 ? -37.238 -26.444 -9.176 1.00 89.75 1234 GLY A C 1
ATOM 9355 O O . GLY A 1 1234 ? -38.016 -26.445 -8.225 1.00 89.75 1234 GLY A O 1
ATOM 9356 N N . PRO A 1 1235 ? -35.919 -26.677 -9.007 1.00 90.31 1235 PRO A N 1
ATOM 9357 C CA . PRO A 1 1235 ? -35.296 -26.840 -7.692 1.00 90.31 1235 PRO A CA 1
ATOM 9358 C C . PRO A 1 1235 ? -35.559 -25.693 -6.705 1.00 90.31 1235 PRO A C 1
ATOM 9360 O O . PRO A 1 1235 ? -35.765 -25.959 -5.525 1.00 90.31 1235 PRO A O 1
ATOM 9363 N N . ALA A 1 1236 ? -35.591 -24.435 -7.161 1.00 87.62 1236 ALA A N 1
ATOM 9364 C CA . ALA A 1 1236 ? -35.870 -23.289 -6.292 1.00 87.62 1236 ALA A CA 1
ATOM 9365 C C . ALA A 1 1236 ? -37.334 -23.249 -5.811 1.00 87.62 1236 ALA A C 1
ATOM 9367 O O . ALA A 1 1236 ? -37.579 -23.017 -4.629 1.00 87.62 1236 ALA A O 1
ATOM 9368 N N . MET A 1 1237 ? -38.299 -23.556 -6.687 1.00 89.38 1237 MET A N 1
ATOM 9369 C CA . MET A 1 1237 ? -39.707 -23.727 -6.300 1.00 89.38 1237 MET A CA 1
ATOM 9370 C C . MET A 1 1237 ? -39.878 -24.897 -5.321 1.00 89.38 1237 MET A C 1
ATOM 9372 O O . MET A 1 1237 ? -40.510 -24.746 -4.279 1.00 89.38 1237 MET A O 1
ATOM 9376 N N . ALA A 1 1238 ? -39.253 -26.043 -5.612 1.00 87.62 1238 ALA A N 1
ATOM 9377 C CA . ALA A 1 1238 ? -39.297 -27.230 -4.757 1.00 87.62 1238 ALA A CA 1
ATOM 9378 C C . ALA A 1 1238 ? -38.661 -27.002 -3.372 1.00 87.62 1238 ALA A C 1
ATOM 9380 O O . ALA A 1 1238 ? -39.088 -27.617 -2.400 1.00 87.62 1238 ALA A O 1
ATOM 9381 N N . ARG A 1 1239 ? -37.683 -26.091 -3.262 1.00 88.31 1239 ARG A N 1
ATOM 9382 C CA . ARG A 1 1239 ? -37.073 -25.681 -1.989 1.00 88.31 1239 ARG A CA 1
ATOM 9383 C C . ARG A 1 1239 ? -38.018 -24.860 -1.103 1.00 88.31 1239 ARG A C 1
ATOM 9385 O O . ARG A 1 1239 ? -37.905 -24.951 0.119 1.00 88.31 1239 ARG A O 1
ATOM 9392 N N . ALA A 1 1240 ? -38.898 -24.043 -1.688 1.00 80.69 1240 ALA A N 1
ATOM 9393 C CA . ALA A 1 1240 ? -39.583 -22.957 -0.981 1.00 80.69 1240 ALA A CA 1
ATOM 9394 C C . ALA A 1 1240 ? -40.413 -23.435 0.225 1.00 80.69 1240 ALA A C 1
ATOM 9396 O O . ALA A 1 1240 ? -40.238 -22.923 1.330 1.00 80.69 1240 ALA A O 1
ATOM 9397 N N . PHE A 1 1241 ? -41.267 -24.447 0.044 1.00 81.56 1241 PHE A N 1
ATOM 9398 C CA . PHE A 1 1241 ? -42.102 -24.966 1.133 1.00 81.56 1241 PHE A CA 1
ATOM 9399 C C . PHE A 1 1241 ? -41.314 -25.800 2.166 1.00 81.56 1241 PHE A C 1
ATOM 9401 O O . PHE A 1 1241 ? -41.419 -25.479 3.351 1.00 81.56 1241 PHE A O 1
ATOM 9408 N N . PRO A 1 1242 ? -40.482 -26.800 1.792 1.00 85.38 1242 PRO A N 1
ATOM 9409 C CA . PRO A 1 1242 ? -39.731 -27.599 2.766 1.00 85.38 1242 PRO A CA 1
ATOM 9410 C C . PRO A 1 1242 ? -38.747 -26.783 3.609 1.00 85.38 1242 PRO A C 1
ATOM 9412 O O . PRO A 1 1242 ? -38.666 -26.994 4.816 1.00 85.38 1242 PRO A O 1
ATOM 9415 N N . ALA A 1 1243 ? -38.023 -25.831 3.005 1.00 84.50 1243 ALA A N 1
ATOM 9416 C CA . ALA A 1 1243 ? -37.071 -25.005 3.744 1.00 84.50 1243 ALA A CA 1
ATOM 9417 C C . ALA A 1 1243 ? -37.783 -24.093 4.754 1.00 84.50 1243 ALA A C 1
ATOM 9419 O O . ALA A 1 1243 ? -37.360 -24.031 5.904 1.00 84.50 1243 ALA A O 1
ATOM 9420 N N . ASN A 1 1244 ? -38.892 -23.452 4.364 1.00 80.69 1244 ASN A N 1
ATOM 9421 C CA . ASN A 1 1244 ? -39.645 -22.569 5.258 1.00 80.69 1244 ASN A CA 1
ATOM 9422 C C . ASN A 1 1244 ? -40.361 -23.342 6.376 1.00 80.69 1244 ASN A C 1
ATOM 9424 O O . ASN A 1 1244 ? -40.353 -22.900 7.524 1.00 80.69 1244 ASN A O 1
ATOM 9428 N N . ALA A 1 1245 ? -40.921 -24.520 6.079 1.00 81.38 1245 ALA A N 1
ATOM 9429 C CA . ALA A 1 1245 ? -41.474 -25.409 7.100 1.00 81.38 1245 ALA A CA 1
ATOM 9430 C C . ALA A 1 1245 ? -40.397 -25.842 8.112 1.00 81.38 1245 ALA A C 1
ATOM 9432 O O . ALA A 1 1245 ? -40.641 -25.807 9.317 1.00 81.38 1245 ALA A O 1
ATOM 9433 N N . ALA A 1 1246 ? -39.186 -26.166 7.643 1.00 85.62 1246 ALA A N 1
ATOM 9434 C CA . ALA A 1 1246 ? -38.048 -26.469 8.509 1.00 85.62 1246 ALA A CA 1
ATOM 9435 C C . ALA A 1 1246 ? -37.608 -25.265 9.362 1.00 85.62 1246 ALA A C 1
ATOM 9437 O O . ALA A 1 1246 ? -37.249 -25.465 10.521 1.00 85.62 1246 ALA A O 1
ATOM 9438 N N . THR A 1 1247 ? -37.691 -24.028 8.848 1.00 82.38 1247 THR A N 1
ATOM 9439 C CA . THR A 1 1247 ? -37.464 -22.814 9.651 1.00 82.38 1247 THR A CA 1
ATOM 9440 C C . THR A 1 1247 ? -38.417 -22.758 10.839 1.00 82.38 1247 THR A C 1
ATOM 9442 O O . THR A 1 1247 ? -37.972 -22.654 11.978 1.00 82.38 1247 THR A O 1
ATOM 9445 N N . PHE A 1 1248 ? -39.728 -22.843 10.588 1.00 78.81 1248 PHE A N 1
ATOM 9446 C CA . PHE A 1 1248 ? -40.741 -22.678 11.631 1.00 78.81 1248 PHE A CA 1
ATOM 9447 C C . PHE A 1 1248 ? -40.758 -23.843 12.626 1.00 78.81 1248 PHE A C 1
ATOM 9449 O O . PHE A 1 1248 ? -40.847 -23.602 13.826 1.00 78.81 1248 PHE A O 1
ATOM 9456 N N . LEU A 1 1249 ? -40.581 -25.086 12.164 1.00 81.75 1249 LEU A N 1
ATOM 9457 C CA . LEU A 1 1249 ? -40.412 -26.242 13.052 1.00 81.75 1249 LEU A CA 1
ATOM 9458 C C . LEU A 1 1249 ? -39.136 -26.130 13.901 1.00 81.75 1249 LEU A C 1
ATOM 9460 O O . LEU A 1 1249 ? -39.162 -26.482 15.075 1.00 81.75 1249 LEU A O 1
ATOM 9464 N N . GLY A 1 1250 ? -38.041 -25.600 13.343 1.00 83.00 1250 GLY A N 1
ATOM 9465 C CA . GLY A 1 1250 ? -36.813 -25.323 14.089 1.00 83.00 1250 GLY A CA 1
ATOM 9466 C C . GLY A 1 1250 ? -37.005 -24.246 15.161 1.00 83.00 1250 GLY A C 1
ATOM 9467 O O . GLY A 1 1250 ? -36.612 -24.457 16.308 1.00 83.00 1250 GLY A O 1
ATOM 9468 N N . VAL A 1 1251 ? -37.658 -23.126 14.825 1.00 79.38 1251 VAL A N 1
ATOM 9469 C CA . VAL A 1 1251 ? -38.015 -22.064 15.788 1.00 79.38 1251 VAL A CA 1
ATOM 9470 C C . VAL A 1 1251 ? -38.882 -22.624 16.916 1.00 79.38 1251 VAL A C 1
ATOM 9472 O O . VAL A 1 1251 ? -38.589 -22.385 18.083 1.00 79.38 1251 VAL A O 1
ATOM 9475 N N . GLU A 1 1252 ? -39.915 -23.402 16.596 1.00 76.75 1252 GLU A N 1
ATOM 9476 C CA . GLU A 1 1252 ? -40.857 -23.898 17.602 1.00 76.75 1252 GLU A CA 1
ATOM 9477 C C . GLU A 1 1252 ? -40.240 -24.989 18.489 1.00 76.75 1252 GLU A C 1
ATOM 9479 O O . GLU A 1 1252 ? -40.337 -24.922 19.712 1.00 76.75 1252 GLU A O 1
ATOM 9484 N N . ALA A 1 1253 ? -39.515 -25.951 17.906 1.00 80.50 1253 ALA A N 1
ATOM 9485 C CA . ALA A 1 1253 ? -38.826 -26.990 18.670 1.00 80.50 1253 ALA A CA 1
ATOM 9486 C C . ALA A 1 1253 ? -37.731 -26.410 19.582 1.00 80.50 1253 ALA A C 1
ATOM 9488 O O . ALA A 1 1253 ? -37.575 -26.861 20.717 1.00 80.50 1253 ALA A O 1
ATOM 9489 N N . SER A 1 1254 ? -36.996 -25.392 19.118 1.00 82.81 1254 SER A N 1
ATOM 9490 C CA . SER A 1 1254 ? -36.001 -24.707 19.950 1.00 82.81 1254 SER A CA 1
ATOM 9491 C C . SER A 1 1254 ? -36.638 -23.818 21.018 1.00 82.81 1254 SER A C 1
ATOM 9493 O O . SER A 1 1254 ? -36.116 -23.793 22.125 1.00 82.81 1254 SER A O 1
ATOM 9495 N N . ARG A 1 1255 ? -37.787 -23.174 20.770 1.00 76.25 1255 ARG A N 1
ATOM 9496 C CA . ARG A 1 1255 ? -38.568 -22.493 21.823 1.00 76.25 1255 ARG A CA 1
ATOM 9497 C C . ARG A 1 1255 ? -39.043 -23.465 22.894 1.00 76.25 1255 ARG A C 1
ATOM 9499 O O . ARG A 1 1255 ? -38.681 -23.293 24.047 1.00 76.25 1255 ARG A O 1
ATOM 9506 N N . VAL A 1 1256 ? -39.722 -24.548 22.515 1.00 78.69 1256 VAL A N 1
ATOM 9507 C CA . VAL A 1 1256 ? -40.192 -25.585 23.454 1.00 78.69 1256 VAL A CA 1
ATOM 9508 C C . VAL A 1 1256 ? -39.040 -26.238 24.234 1.00 78.69 1256 VAL A C 1
ATOM 9510 O O . VAL A 1 1256 ? -39.238 -26.669 25.368 1.00 78.69 1256 VAL A O 1
ATOM 9513 N N . LEU A 1 1257 ? -37.832 -26.308 23.664 1.00 75.88 1257 LEU A N 1
ATOM 9514 C CA . LEU A 1 1257 ? -36.631 -26.743 24.382 1.00 75.88 1257 LEU A CA 1
ATOM 9515 C C . LEU A 1 1257 ? -36.109 -25.660 25.343 1.00 75.88 1257 LEU A C 1
ATOM 9517 O O . LEU A 1 1257 ? -35.840 -25.957 26.503 1.00 75.88 1257 LEU A O 1
ATOM 9521 N N . LEU A 1 1258 ? -35.999 -24.407 24.895 1.00 76.25 1258 LEU A N 1
ATOM 9522 C CA . LEU A 1 1258 ? -35.542 -23.274 25.708 1.00 76.25 1258 LEU A CA 1
ATOM 9523 C C . LEU A 1 1258 ? -36.513 -22.935 26.850 1.00 76.25 1258 LEU A C 1
ATOM 9525 O O . LEU A 1 1258 ? -36.057 -22.525 27.906 1.00 76.25 1258 LEU A O 1
ATOM 9529 N N . ASP A 1 1259 ? -37.816 -23.150 26.678 1.00 74.56 1259 ASP A N 1
ATOM 9530 C CA . ASP A 1 1259 ? -38.859 -22.979 27.705 1.00 74.56 1259 ASP A CA 1
ATOM 9531 C C . ASP A 1 1259 ? -38.974 -24.188 28.657 1.00 74.56 1259 ASP A C 1
ATOM 9533 O O . ASP A 1 1259 ? -39.699 -24.138 29.648 1.00 74.56 1259 ASP A O 1
ATOM 9537 N N . LYS A 1 1260 ? -38.244 -25.279 28.381 1.00 68.69 1260 LYS A N 1
ATOM 9538 C CA . LYS A 1 1260 ? -38.017 -26.397 29.317 1.00 68.69 1260 LYS A CA 1
ATOM 9539 C C . LYS A 1 1260 ? -36.677 -26.309 30.053 1.00 68.69 1260 LYS A C 1
ATOM 9541 O O . LYS A 1 1260 ? -36.481 -27.044 31.017 1.00 68.69 1260 LYS A O 1
ATOM 9546 N N . LEU A 1 1261 ? -35.760 -25.460 29.586 1.00 61.22 1261 LEU A N 1
ATOM 9547 C CA . LEU A 1 1261 ? -34.417 -25.277 30.148 1.00 61.22 1261 LEU A CA 1
ATOM 9548 C C . LEU A 1 1261 ? -34.248 -23.948 30.908 1.00 61.22 1261 LEU A C 1
ATOM 9550 O O . LEU A 1 1261 ? -33.353 -23.864 31.747 1.00 61.22 1261 LEU A O 1
ATOM 9554 N N . PHE A 1 1262 ? -35.082 -22.937 30.625 1.00 50.88 1262 PHE A N 1
ATOM 9555 C CA . PHE A 1 1262 ? -35.010 -21.575 31.174 1.00 50.88 1262 PHE A CA 1
ATOM 9556 C C . PHE A 1 1262 ? -36.401 -20.981 31.431 1.00 50.88 1262 PHE A C 1
ATOM 9558 O O . PHE A 1 1262 ? -36.559 -20.285 32.453 1.00 50.88 1262 PHE A O 1
#

Foldseek 3Di:
DDDDDDDDDDDDDDDDDDDDDDDDDDDDDDDDDPDQFFPLNVLVVDPFQPLVNLLCVLLVQPVVSVPQFAKEFAGETNQQLVVVCVVDVDDLSCVSPVPPDDDPPDPPPDDDPVPPWDDPSSVVSLLLRQQRMGSHADDAQDPVVVPDDPDWDKDKGFTQHAFADDDTDDDPDDPDDDSNHRDQDHLFLRGGFMKIATSNRQFIAQAPRSVPTWGQPADWDDGRRYIYTHTHHRHDDAAFQLVVLVPDPQNVLVPLLDDPVNSVVSRPHFNKEFAAEGPVQLVVDDPLLVLLSNDPNCNVLSVLQRQLRMFHDSGADFPVNQEAQDWTAGSNRFIWGWYDDPDWIWIAGPDDDPQRIWIFDGTFNDYSRHTYTYIHHGDRDVPRSQFWQLSNCVSVQLVVLSVLCVLQVVCCLTHPPPPVPPFFFKEFETEHPVQVVVVVPPDPPPDDRNDVQSVQLRQQRMFTGACAPVNDDAFDWGFTSHFFVLQVRDTFIKTKHWDFPDPDPDDDDDDPDDTDIFIDINNWTFDDHWDDDVRYIYTHTNHRDHGFAQPCVLCVVPPQQVLVNVLCVLLVCVVVSSRQAAKEAAGETPQQLVLQWLVNLLCPPNVNSVQSVLLRQQRMFNHAAAPVNLQPDQKDWTAGSSRWIKIKGKDFQDPPDDDDDPPDPGDIWIWIATNAKLLLDIWTKARPQRDHSRHGYTYIHHRYRYLVRFFFQLSSLVSLQQVVLQVLCVLLLNNCLRVQDDCPVVPRDDCVPPDDDDDDDDDDPDFPPQKHKEFEGEHNVQCPVPPVVVLSVPNVQSNLQRQLGMFIHGPCVSVVSNPPPDDDSPDPPPPPVVSSSFALDDQPQPDWTATSNNVPDPQSIKHWHWDDDPLDDPDTWIKIFRPPDDDDPDPQDPPDLGMWTFPTWGATMFNQDPDPPPPDRPTRSRGGHYTYTHHGHRRDDDDVCVVPDDDDDDDDDDDDDDDDDDDDDRRPPVVVVLLLVLLLLLQLLLLVLQQLLVLLQLLLLQADPPLAPASVRSVVVQCVPVNPVSSCFLSVLSSVLRSVLVVLLVVQLVVLLVVLCVVPVPDPDPDDDLQSQLRSQLRSQVSSLVSVQLSVLLSLLRSCQPNDPDHGPADDSVRVVVVQCVVPRPCSSNQLSVLSSQLRNNLSSLLRSQLVVLLVVQAPDPHDSVPDDPVSNLVSQLRSQLRSLVNRQLSVSLSSNRSNDDPPPAPHSVRSVVVCCVPVNPCSSCRSVVSSNVSRNSSSVSSSCSSVVSSVVVVVVD

pLDDT: mean 74.51, std 19.04, range [22.94, 94.12]

Sequence (1262 aa):
MRLLLLPVSILSLIPCILASQSPLTSNANANAHSQSTTLVDALSADPDYTSLIKLLQRARLIPTLNRLNGSTLFAPTNDAIARHIAATSNSIWHAALSREHEHEHELESQMKPDDHDKDNVNEALRQELFYHLLNYTLPPPDASASSKSSEVEVRTEKTLHYPRAPTEGPSDEPPPGPPWMPIPGGTLGGEPQRIRVTSDQKLVGVNCNGKGGVEVVKGRLETANGVIFGIGDVLPVPPNLAQVVAEHSSLSYIRSLLPTRLVSMLSSNSELTLFLPTNDAWNELPAIERIYLESSYAEDDLESLLEMHTVETKKVQWSSRLSDNTTLTTLYGSSLEFTSSSSEISVSLNTSYPSDKSTLLEPDIFASNGVLHLISSLLIPPGSIQPTPEKYLLTLNCTTFVSLIHSVNLTSLINSTDSNAKGAGITILAPRDDVLELYGRDDGEFPKEGSPALKRLLQYHFLPGIWGPEKLKDGALIETMLEEDGLEGGKQVLRVDVSPENGVDVQVVRKSDKPGKKIRFAGAGILDEPIPIDGGLIYLMSRPIEPPTDALKTILPSLEYSTFLASLYSTSLADVVKRIPRTTFLVPTNEAWKNLGLVTRYLLEPSKKADLKKVILHHILGSVEYGESLVGGSGRTFQSLEGSDIYLERHIASASGMEASTTAKGNTTLLVRPSGGWPSLVSRLTTRDILTSTGVIHELSDVLIPRTVGITRGGLVRAAKAEIMMGLVERAGLGWVLDGKTKNDSSALPGELAGPNGDNEDGDGEDEKGLGWAILCPTDDAFENVNLPKLWEDEDRLKSLVRQHIIPVPASWDEQYRPKGNIRSDDPMLDWEELDHSRPLDFDAKAAYTTLQSKTSLYGDLVIEWKDDVNKKGTGSYFVRVASLPSSKSPSRPSAPSTARIITWGRTSPMQSLTPGGINGETSDSRGGVILIDNFLMPYIPPWQSRYGPPIATGIVGAEADKSTKVSASSSTASSIKSFISGGFGGVCAVLVGHPFDLTKTRLQTAPPGAYTGAVDVVKKTLARDGVSGLYRGIVPPILGVTPIFAVSFWGYDLGKKLVYAYTPNRTSKQLSTAEVAAAGFFSAIPQTFVAAPVERAKVLLQIQGQGQSGPKYNGVIDVVRGLYREGGIRSIFRGTGATLARDGPGSAAYFAAYEVTKKYLTPAGSSPSELNLGAVIIAGGMAGVAMWSIAIPPDVLKSRLQSAPTGTYSGFLDCARKTIATDGVKALWKGFGPAMARAFPANAATFLGVEASRVLLDKLF

Radius of gyration: 53.3 Å; chains: 1; bounding box: 122×76×179 Å

InterPro domains:
  IPR000782 FAS1 domain [PF02469] (48-93)
  IPR000782 FAS1 domain [PF02469] (259-381)
  IPR000782 FAS1 domain [PF02469] (397-547)
  IPR000782 FAS1 domain [PF02469] (560-706)
  IPR000782 FAS1 domain [PS50213] (36-235)
  IPR000782 FAS1 domain [PS50213] (238-379)
  IPR000782 FAS1 domain [PS50213] (385-545)
  IPR000782 FAS1 domain [PS50213] (548-704)
  IPR000782 FAS1 domain [SM00554] (72-239)
  IPR000782 FAS1 domain [SM00554] (273-382)
  IPR000782 FAS1 domain [SM00554] (427-548)
  IPR000782 FAS1 domain [SM00554] (584-707)
  IPR018108 Mitochondrial carrier protein, transmembrane region [PF00153] (974-1061)
  IPR018108 Mitochondrial carrier protein, transmembrane region [PF00153] (1071-1163)
  IPR018108 Mitochondrial carrier protein, transmembrane region [PF00153] (1172-1258)
  IPR018108 Mitochondrial carrier protein, transmembrane region [PS50920] (974-1059)
  IPR018108 Mitochondrial carrier protein, transmembrane region [PS50920] (1072-1161)
  IPR018108 Mitochondrial carrier protein, transmembrane region [PS50920] (1172-1257)
  IPR023395 Mitochondrial carrier protein domain superfamily [G3DSA:1.50.40.10] (957-1065)
  IPR023395 Mitochondrial carrier protein domain superfamily [G3DSA:1.50.40.10] (1066-1261)

Secondary structure (DSSP, 8-state):
--------------------------------------HHHHHHTSGGGHHHHHHHHHTT-HHHHTT-SSEEEEEE-HHHHHHHHHHSTT-HHHHHHSTTSS-TTSSTTS--GGGTT---HHHHHHHHHHHTEESSPPPPP-TTGGGS-SS--EEEEEBS----PPPSS--SSPPSS-TTSPPS-STTTTPPPEEEEETTSSEEES-TTSTTPEEEEEEEEEETTEEEEEESSPPPPP--HHHHHHH-GGGHHHHHH--HHHHHHHHH--SEEEEEEPTTGGGSS-HHHHHHHTSTT-HHHHHHHHHHTEEE-SS---GGG--TTEEEE-TTS-EEEEEE-SS-EEEEESSS-TT-EEEEEEEEEE-SSEEEEEESS----BTBS---HHHHHHHTT-HHHHHHHHHTT-GGGTS---TTSTT--EEEEEE-HHHHHHHHHH-TTSPPTT-HHHHHHHHTTEEES---TTT--TTEEEEEEEEEGGGTTEEEEEEEEEEES--S------TT-PPPEEEEETTEEBSS--EEETTEEEEEESS--PPP--HHHHHTT-GGGHHHHHHHHHHT-HHHHTT-SSEEEEEE-HHHHHHTTHHHHHHTSGGGHHHHHHHHHHTEESS---HHHHHSSSEEEEEBTTS-EEEEEEEE----SS---TT----EEEEEEESSBSTT--EEEEEEEEEETTEEEEEESS---BTT----HHHHHHHHT-HHHHHHHHHTT-THHHHT--TT-TTS--GGGS-S-----SS---S-SS-EEEEEEE-GGGGTTS-HHHHHS-HHHHHHHHHTTEEEE-TTHHHHSS--SS--TT-TT--GGG--TT-SS---TTPEEP-TTGGG-TT--EEEEEEE-TTSTT-EEEEEEETTSPPPS-TT---STTEEEEEEEEE--------TT--S-------EEEEEESS--PPP---HHHHH-PPP-------------------HHHHHHHHHHHHHHHHHHHHHHHHHHHHHHHHHHHSPTTS-SSHHHHHHHHHHHHHHHHTTTT-HHHHHHHHHHHHHHHHHHHHHHHHHHHH-TT-S-SSPPHHHHHHHHHHHHHHHHHHHHHHHHHHHHHHSTTSSSS--S-SSHHHHHHHHHHHHHHHHHTTTHHHHHHHHHHHHHHHHHHHHHHHHHHS-TT--TTS--HHHHHHHHHHHHHHHHHHHHHHHHHHHHHHHSPTTS-SSHHHHHHHHHHHH-GGGGGTTHHHHHHHHHHHHHHHHHHHHHHHHHHHHH-

Organism: NCBI:txid1314776